Protein AF-0000000076656717 (afdb_homodimer)

Radius of gyration: 38.38 Å; Cα contacts (8 Å, |Δi|>4): 1161; chains: 2; bounding box: 115×144×91 Å

Solvent-accessible surface area (backbone atoms only — not comparable to full-atom values): 69890 Å² total; per-residue (Å²): 134,82,77,68,76,77,58,72,51,77,69,85,76,73,63,63,46,46,47,90,81,30,67,49,52,38,49,38,62,67,68,48,68,56,67,71,56,45,52,50,33,52,48,47,18,69,74,53,54,38,50,77,64,40,79,68,62,63,71,64,51,53,54,50,48,53,49,50,51,53,30,57,76,73,68,47,57,41,51,48,43,53,50,29,29,54,33,32,47,41,16,47,19,47,67,53,41,46,72,67,54,42,52,50,50,25,61,76,69,70,41,56,52,68,58,50,22,50,50,31,37,51,37,23,50,56,40,53,69,72,55,65,84,88,66,54,46,71,45,46,32,52,29,28,48,45,48,18,50,42,24,40,43,68,64,35,48,70,59,16,52,51,29,43,51,52,21,52,52,42,34,49,72,69,38,37,44,40,60,73,51,73,81,67,42,55,70,67,56,49,43,51,35,21,45,47,42,39,51,51,56,40,51,43,53,48,45,20,69,52,31,67,41,80,51,59,74,53,66,89,76,48,61,43,61,78,55,82,65,64,86,82,76,46,87,78,38,70,45,45,65,53,51,55,50,35,53,49,50,54,53,47,32,74,74,55,50,52,70,84,66,36,67,51,70,69,47,40,52,50,52,39,48,53,50,51,55,55,62,68,66,52,56,54,56,44,37,83,89,70,50,50,64,86,50,43,80,83,39,70,51,42,63,58,44,23,39,47,49,51,41,49,48,36,50,59,52,42,55,55,34,43,53,61,38,32,39,66,60,53,81,88,75,46,51,70,68,56,53,48,49,45,50,52,38,52,51,41,52,52,51,33,50,55,44,44,51,55,37,47,62,67,33,50,71,48,45,58,42,50,34,69,58,58,49,52,45,52,53,52,38,51,48,49,29,18,35,48,60,27,35,76,79,64,73,60,75,66,55,66,59,49,53,54,52,38,51,49,42,52,51,57,38,55,70,38,34,80,75,39,73,69,33,44,54,52,40,54,53,49,52,53,40,50,53,62,38,61,71,77,66,81,81,72,78,74,73,76,62,68,77,71,66,69,74,70,75,72,74,81,66,82,63,71,68,74,64,79,51,75,71,75,78,77,71,82,77,77,83,76,80,76,75,78,81,74,80,70,87,69,87,73,90,74,86,83,81,83,86,87,71,94,81,93,80,76,87,88,87,78,84,88,88,72,94,74,86,77,89,74,82,86,88,82,90,80,87,83,81,80,77,86,83,77,88,77,81,85,82,80,79,76,77,73,78,71,70,77,68,75,72,81,58,71,78,65,69,80,70,86,65,79,78,72,80,69,55,48,42,54,77,74,39,46,62,46,53,67,34,46,53,54,76,51,33,65,63,78,37,58,43,67,79,71,133,82,76,65,77,77,59,71,44,76,70,85,77,73,63,63,46,45,47,90,81,30,66,47,53,36,48,37,62,67,68,49,70,56,68,71,56,44,51,50,32,53,48,48,18,69,73,54,54,38,50,77,64,41,78,67,62,64,71,64,50,54,53,49,49,53,50,50,52,52,31,56,76,72,66,46,57,40,50,48,46,54,50,28,28,54,33,31,46,41,16,46,20,48,67,52,42,45,73,66,54,42,52,51,50,24,62,75,68,71,42,57,52,69,58,48,24,49,50,31,38,51,36,23,50,57,39,53,68,72,57,64,87,83,66,56,45,72,46,46,31,52,28,27,46,45,48,17,49,43,24,38,45,68,60,34,48,69,63,17,51,53,30,44,50,52,22,53,51,42,33,48,72,68,38,39,45,39,60,72,51,74,80,68,41,54,71,66,57,49,42,51,35,21,45,46,42,38,52,52,56,39,50,42,53,49,44,20,69,51,32,66,42,78,52,59,72,53,66,90,75,48,61,43,62,80,55,83,66,64,85,81,76,44,86,78,38,72,43,45,64,52,52,53,48,33,53,49,48,54,54,48,32,74,75,53,52,52,70,84,65,36,68,51,70,68,48,40,52,50,53,37,49,54,49,52,57,54,62,69,65,51,57,55,55,44,36,81,89,70,48,49,65,86,51,41,80,83,38,69,49,44,62,60,44,24,40,46,49,51,40,49,50,36,51,58,51,41,56,56,36,44,54,61,40,31,40,68,61,52,80,88,74,46,52,71,65,56,53,49,49,45,50,51,40,52,52,42,53,52,51,34,52,54,44,44,51,56,37,48,62,67,33,50,72,48,44,57,42,48,32,67,57,56,47,50,45,52,52,53,37,52,48,48,30,20,36,48,60,27,35,75,80,63,73,60,76,66,53,66,58,48,52,52,50,39,51,48,42,51,51,58,38,56,70,39,35,81,74,39,74,68,33,44,52,53,40,55,51,47,52,51,41,51,54,62,37,59,74,74,66,80,82,71,79,76,73,76,64,69,77,72,69,70,76,69,75,72,75,79,70,82,69,75,70,82,71,71,84,69,82,74,87,82,90,79,80,78,85,78,81,83,79,86,78,88,75,87,77,85,84,84,78,79,86,79,76,85,82,80,85,82,75,90,76,82,80,88,80,79,88,80,85,74,84,63,80,75,84,74,82,84,78,84,85,78,86,81,81,78,78,85,81,79,80,78,80,90,79,80,78,75,77,74,76,72,70,77,69,74,73,82,59,72,76,65,68,80,71,87,67,78,79,70,81,70,55,49,41,56,76,73,38,48,60,46,54,65,34,45,54,54,76,51,33,64,62,76,37,55,43,67,78,70

InterPro domains:
  IPR007219 Xylanolytic transcriptional activator, regulatory domain [PF04082] (43-228)
  IPR007219 Xylanolytic transcriptional activator, regulatory domain [SM00906] (160-233)

Structure (mmCIF, N/CA/C/O backbone):
data_AF-0000000076656717-model_v1
#
loop_
_entity.id
_entity.type
_entity.pdbx_description
1 polymer 'Transcription factor domain-containing protein'
#
loop_
_atom_site.group_PDB
_atom_site.id
_atom_site.type_symbol
_atom_site.label_atom_id
_atom_site.label_alt_id
_atom_site.label_comp_id
_atom_site.label_asym_id
_atom_site.label_entity_id
_atom_site.label_seq_id
_atom_site.pdbx_PDB_ins_code
_atom_site.Cartn_x
_atom_site.Cartn_y
_atom_site.Cartn_z
_atom_site.occupancy
_atom_site.B_iso_or_equiv
_atom_site.auth_seq_id
_atom_site.auth_comp_id
_atom_site.auth_asym_id
_atom_site.auth_atom_id
_atom_site.pdbx_PDB_model_num
ATOM 1 N N . MET A 1 1 ? -46.688 0.285 13.523 1 21.67 1 MET A N 1
ATOM 2 C CA . MET A 1 1 ? -45.656 -0.562 12.953 1 21.67 1 MET A CA 1
ATOM 3 C C . MET A 1 1 ? -45.125 0.017 11.641 1 21.67 1 MET A C 1
ATOM 5 O O . MET A 1 1 ? -45.75 -0.197 10.586 1 21.67 1 MET A O 1
ATOM 9 N N . LEU A 1 2 ? -44.719 1.238 11.617 1 25.25 2 LEU A N 1
ATOM 10 C CA . LEU A 1 2 ? -44.438 2.086 10.461 1 25.25 2 LEU A CA 1
ATOM 11 C C . LEU A 1 2 ? -43.312 1.498 9.609 1 25.25 2 LEU A C 1
ATOM 13 O O . LEU A 1 2 ? -42.25 1.177 10.125 1 25.25 2 LEU A O 1
ATOM 17 N N . ASP A 1 3 ? -43.719 0.828 8.516 1 25.23 3 ASP A N 1
ATOM 18 C CA . ASP A 1 3 ? -42.938 0.214 7.43 1 25.23 3 ASP A CA 1
ATOM 19 C C . ASP A 1 3 ? -41.875 1.165 6.902 1 25.23 3 ASP A C 1
ATOM 21 O O . ASP A 1 3 ? -42.188 2.18 6.277 1 25.23 3 ASP A O 1
ATOM 25 N N . ARG A 1 4 ? -40.875 1.397 7.645 1 30.64 4 ARG A N 1
ATOM 26 C CA . ARG A 1 4 ? -39.812 2.215 7.102 1 30.64 4 ARG A CA 1
ATOM 27 C C . ARG A 1 4 ? -39.344 1.691 5.742 1 30.64 4 ARG A C 1
ATOM 29 O O . ARG A 1 4 ? -39.031 0.508 5.602 1 30.64 4 ARG A O 1
ATOM 36 N N . PRO A 1 5 ? -39.812 2.305 4.727 1 30.83 5 PRO A N 1
ATOM 37 C CA . PRO A 1 5 ? -39.375 1.812 3.416 1 30.83 5 PRO A CA 1
ATOM 38 C C . PRO A 1 5 ? -37.875 1.516 3.352 1 30.83 5 PRO A C 1
ATOM 40 O O . PRO A 1 5 ? -37.094 2.225 3.967 1 30.83 5 PRO A O 1
ATOM 43 N N . ASN A 1 6 ? -37.562 0.312 3.311 1 34.78 6 ASN A N 1
ATOM 44 C CA . ASN A 1 6 ? -36.25 -0.293 3.076 1 34.78 6 ASN A CA 1
ATOM 45 C C . ASN A 1 6 ? -35.469 0.455 1.999 1 34.78 6 ASN A C 1
ATOM 47 O O . ASN A 1 6 ? -35.688 0.236 0.806 1 34.78 6 ASN A O 1
ATOM 51 N N . LYS A 1 7 ? -35.312 1.664 2.158 1 34.72 7 LYS A N 1
ATOM 52 C CA . LYS A 1 7 ? -34.562 2.338 1.096 1 34.72 7 LYS A CA 1
ATOM 53 C C . LYS A 1 7 ? -33.281 1.6 0.774 1 34.72 7 LYS A C 1
ATOM 55 O O . LYS A 1 7 ? -32.375 1.534 1.606 1 34.72 7 LYS A O 1
ATOM 60 N N . GLU A 1 8 ? -33.219 0.697 -0.11 1 34.91 8 GLU A N 1
ATOM 61 C CA . GLU A 1 8 ? -32.125 -0.045 -0.75 1 34.91 8 GLU A CA 1
ATOM 62 C C . GLU A 1 8 ? -30.969 0.879 -1.131 1 34.91 8 GLU A C 1
ATOM 64 O O . GLU A 1 8 ? -31.188 1.893 -1.802 1 34.91 8 GLU A O 1
ATOM 69 N N . LYS A 1 9 ? -29.938 0.96 -0.38 1 42.78 9 LYS A N 1
ATOM 70 C CA . LYS A 1 9 ? -28.703 1.679 -0.698 1 42.78 9 LYS A CA 1
ATOM 71 C C . LYS A 1 9 ? -28.328 1.5 -2.166 1 42.78 9 LYS A C 1
ATOM 73 O O . LYS A 1 9 ? -28.312 0.378 -2.676 1 42.78 9 LYS A O 1
ATOM 78 N N . THR A 1 10 ? -28.406 2.533 -2.932 1 48.19 10 THR A N 1
ATOM 79 C CA . THR A 1 10 ? -27.984 2.475 -4.328 1 48.19 10 THR A CA 1
ATOM 80 C C . THR A 1 10 ? -26.547 1.987 -4.438 1 48.19 10 THR A C 1
ATOM 82 O O . THR A 1 10 ? -25.656 2.498 -3.752 1 48.19 10 THR A O 1
ATOM 85 N N . PRO A 1 11 ? -26.266 0.808 -4.883 1 51.59 11 PRO A N 1
ATOM 86 C CA . PRO A 1 11 ? -24.922 0.278 -5.086 1 51.59 11 PRO A CA 1
ATOM 87 C C . PRO A 1 11 ? -23.953 1.323 -5.633 1 51.59 11 PRO A C 1
ATOM 89 O O . PRO A 1 11 ? -24.375 2.24 -6.348 1 51.59 11 PRO A O 1
ATOM 92 N N . PRO A 1 12 ? -22.766 1.491 -5.004 1 59.56 12 PRO A N 1
ATOM 93 C CA . PRO A 1 12 ? -21.797 2.451 -5.539 1 59.56 12 PRO A CA 1
ATOM 94 C C . PRO A 1 12 ? -21.719 2.416 -7.066 1 59.56 12 PRO A C 1
ATOM 96 O O . PRO A 1 12 ? -21.719 1.337 -7.66 1 59.56 12 PRO A O 1
ATOM 99 N N . SER A 1 13 ? -22.031 3.494 -7.645 1 73.75 13 SER A N 1
ATOM 100 C CA . SER A 1 13 ? -22.094 3.539 -9.102 1 73.75 13 SER A CA 1
ATOM 101 C C . SER A 1 13 ? -20.719 3.854 -9.703 1 73.75 13 SER A C 1
ATOM 103 O O . SER A 1 13 ? -19.922 4.578 -9.102 1 73.75 13 SER A O 1
ATOM 105 N N . GLN A 1 14 ? -20.344 3.027 -10.688 1 82.31 14 GLN A N 1
ATOM 106 C CA . GLN A 1 14 ? -19.109 3.271 -11.43 1 82.31 14 GLN A CA 1
ATOM 107 C C . GLN A 1 14 ? -19.281 4.391 -12.445 1 82.31 14 GLN A C 1
ATOM 109 O O . GLN A 1 14 ? -20.375 4.566 -12.992 1 82.31 14 GLN A O 1
ATOM 114 N N . PRO A 1 15 ? -18.328 5.207 -12.625 1 86.06 15 PRO A N 1
ATOM 115 C CA . PRO A 1 15 ? -18.406 6.285 -13.617 1 86.06 15 PRO A CA 1
ATOM 116 C C . PRO A 1 15 ? -18.609 5.766 -15.039 1 86.06 15 PRO A C 1
ATOM 118 O O . PRO A 1 15 ? -18.062 4.727 -15.406 1 86.06 15 PRO A O 1
ATOM 121 N N . ARG A 1 16 ? -19.469 6.469 -15.805 1 91.31 16 ARG A N 1
ATOM 122 C CA . ARG A 1 16 ? -19.719 6.191 -17.219 1 91.31 16 ARG A CA 1
ATOM 123 C C . ARG A 1 16 ? -19.219 7.328 -18.094 1 91.31 16 ARG A C 1
ATOM 125 O O . ARG A 1 16 ? -19.297 8.5 -17.719 1 91.31 16 ARG A O 1
ATOM 132 N N . MET A 1 17 ? -18.641 6.938 -19.188 1 93.25 17 MET A N 1
ATOM 133 C CA . MET A 1 17 ? -18.156 7.965 -20.109 1 93.25 17 MET A CA 1
ATOM 134 C C . MET A 1 17 ? -18.469 7.598 -21.547 1 93.25 17 MET A C 1
ATOM 136 O O . MET A 1 17 ? -18.609 6.418 -21.875 1 93.25 17 MET A O 1
ATOM 140 N N . ASP A 1 18 ? -18.578 8.586 -22.328 1 93.69 18 ASP A N 1
ATOM 141 C CA . ASP A 1 18 ? -18.719 8.414 -23.766 1 93.69 18 ASP A CA 1
ATOM 142 C C . ASP A 1 18 ? -17.359 8.242 -24.438 1 93.69 18 ASP A C 1
ATOM 144 O O . ASP A 1 18 ? -16.438 9.039 -24.203 1 93.69 18 ASP A O 1
ATOM 148 N N . PRO A 1 19 ? -17.25 7.266 -25.234 1 91.81 19 PRO A N 1
ATOM 149 C CA . PRO A 1 19 ? -15.961 7.023 -25.906 1 91.81 19 PRO A CA 1
ATOM 150 C C . PRO A 1 19 ? -15.477 8.227 -26.719 1 91.81 19 PRO A C 1
ATOM 152 O O . PRO A 1 19 ? -14.266 8.43 -26.859 1 91.81 19 PRO A O 1
ATOM 155 N N . LYS A 1 20 ? -16.297 9.023 -27.188 1 90.75 20 LYS A N 1
ATOM 156 C CA . LYS A 1 20 ? -15.922 10.188 -27.984 1 90.75 20 LYS A CA 1
ATOM 157 C C . LYS A 1 20 ? -15.258 11.25 -27.125 1 90.75 20 LYS A C 1
ATOM 159 O O . LYS A 1 20 ? -14.422 12.023 -27.609 1 90.75 20 LYS A O 1
ATOM 164 N N . SER A 1 21 ? -15.617 11.219 -25.906 1 91.69 21 SER A N 1
ATOM 165 C CA . SER A 1 21 ? -15.109 12.2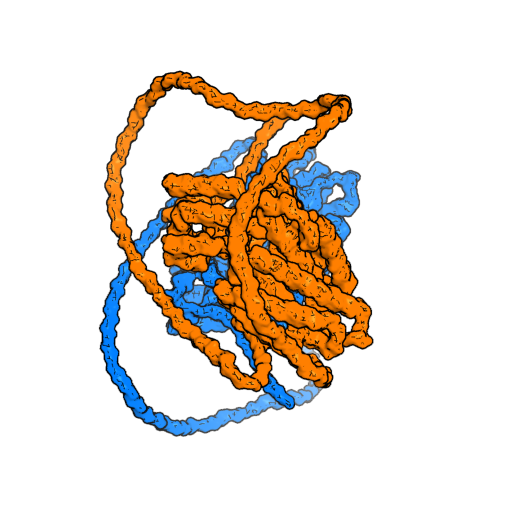42 -25 1 91.69 21 SER A CA 1
ATOM 166 C C . SER A 1 21 ? -13.914 11.727 -24.203 1 91.69 21 SER A C 1
ATOM 168 O O . SER A 1 21 ? -13.305 12.484 -23.438 1 91.69 21 SER A O 1
ATOM 170 N N . CYS A 1 22 ? -13.594 10.5 -24.312 1 92.62 22 CYS A N 1
ATOM 171 C CA . CYS A 1 22 ? -12.5 9.867 -23.578 1 92.62 22 CYS A CA 1
ATOM 172 C C . CYS A 1 22 ? -11.594 9.078 -24.516 1 92.62 22 CYS A C 1
ATOM 174 O O . CYS A 1 22 ? -11.852 7.91 -24.797 1 92.62 22 CYS A O 1
ATOM 176 N N . PRO A 1 23 ? -10.469 9.68 -24.859 1 92.06 23 PRO A N 1
ATOM 177 C CA . PRO A 1 23 ? -9.578 9.039 -25.828 1 92.06 23 PRO A CA 1
ATOM 178 C C . PRO A 1 23 ? -9.086 7.672 -25.359 1 92.06 23 PRO A C 1
ATOM 180 O O . PRO A 1 23 ? -8.891 6.77 -26.188 1 92.06 23 PRO A O 1
ATOM 183 N N . GLN A 1 24 ? -8.891 7.562 -24.094 1 92.81 24 GLN A N 1
ATOM 184 C CA . GLN A 1 24 ? -8.414 6.281 -23.578 1 92.81 24 GLN A CA 1
ATOM 185 C C . GLN A 1 24 ? -9.469 5.199 -23.734 1 92.81 24 GLN A C 1
ATOM 187 O O . GLN A 1 24 ? -9.148 4.051 -24.047 1 92.81 24 GLN A O 1
ATOM 192 N N . LEU A 1 25 ? -10.688 5.543 -23.5 1 95.81 25 LEU A N 1
ATOM 193 C CA . LEU A 1 25 ? -11.789 4.598 -23.688 1 95.81 25 LEU A CA 1
ATOM 194 C C . LEU A 1 25 ? -11.93 4.219 -25.156 1 95.81 25 LEU A C 1
ATOM 196 O O . LEU A 1 25 ? -12.125 3.043 -25.484 1 95.81 25 LEU A O 1
ATOM 200 N N . GLN A 1 26 ? -11.828 5.207 -26.031 1 95.69 26 GLN A N 1
ATOM 201 C CA . GLN A 1 26 ? -11.891 4.93 -27.469 1 95.69 26 GLN A CA 1
ATOM 202 C C . GLN A 1 26 ? -10.766 4 -27.906 1 95.69 26 GLN A C 1
ATOM 204 O O . GLN A 1 26 ? -10.969 3.105 -28.719 1 95.69 26 GLN A O 1
ATOM 209 N N . HIS A 1 27 ? -9.602 4.227 -27.328 1 95.75 27 HIS A N 1
ATOM 210 C CA . HIS A 1 27 ? -8.461 3.381 -27.656 1 95.75 27 HIS A CA 1
ATOM 211 C C . HIS A 1 27 ? -8.719 1.928 -27.281 1 95.75 27 HIS A C 1
ATOM 213 O O . HIS A 1 27 ? -8.391 1.012 -28.031 1 95.75 27 HIS A O 1
ATOM 219 N N . VAL A 1 28 ? -9.289 1.709 -26.109 1 96.81 28 VAL A N 1
ATOM 220 C CA . VAL A 1 28 ? -9.617 0.359 -25.672 1 96.81 28 VAL A CA 1
ATOM 221 C C . VAL A 1 28 ? -10.594 -0.287 -26.641 1 96.81 28 VAL A C 1
ATOM 223 O O . VAL A 1 28 ? -10.438 -1.457 -27 1 96.81 28 VAL A O 1
ATOM 226 N N . LEU A 1 29 ? -11.586 0.479 -27.094 1 96.06 29 LEU A N 1
ATOM 227 C CA . LEU A 1 29 ? -12.602 -0.045 -28 1 96.06 29 LEU A CA 1
ATOM 228 C C . LEU A 1 29 ? -11.992 -0.377 -29.359 1 96.06 29 LEU A C 1
ATOM 230 O O . LEU A 1 29 ? -12.445 -1.307 -30.031 1 96.06 29 LEU A O 1
ATOM 234 N N . ASP A 1 30 ? -10.953 0.363 -29.688 1 94.38 30 ASP A N 1
ATOM 235 C CA . ASP A 1 30 ? -10.281 0.12 -30.953 1 94.38 30 ASP A CA 1
ATOM 236 C C . ASP A 1 30 ? -9.406 -1.13 -30.891 1 94.38 30 ASP A C 1
ATOM 238 O O . ASP A 1 30 ? -9.195 -1.807 -31.891 1 94.38 30 ASP A O 1
ATOM 242 N N . VAL A 1 31 ? -8.867 -1.39 -29.734 1 94.06 31 VAL A N 1
ATOM 243 C CA . VAL A 1 31 ? -7.926 -2.49 -29.531 1 94.06 31 VAL A CA 1
ATOM 244 C C . VAL A 1 31 ? -8.695 -3.801 -29.375 1 94.06 31 VAL A C 1
ATOM 246 O O . VAL A 1 31 ? -8.211 -4.859 -29.797 1 94.06 31 VAL A O 1
ATOM 249 N N . LEU A 1 32 ? -9.875 -3.744 -28.781 1 93.56 32 LEU A N 1
ATOM 250 C CA . LEU A 1 32 ? -10.664 -4.945 -28.547 1 93.56 32 LEU A CA 1
ATOM 251 C C . LEU A 1 32 ? -11.109 -5.566 -29.875 1 93.56 32 LEU A C 1
ATOM 253 O O . LEU A 1 32 ? -11.422 -4.848 -30.828 1 93.56 32 LEU A O 1
ATOM 257 N N . PRO A 1 33 ? -11.047 -6.812 -29.938 1 89.56 33 PRO A N 1
ATOM 258 C CA . PRO A 1 33 ? -11.422 -7.48 -31.188 1 89.56 33 PRO A CA 1
ATOM 259 C C . PRO A 1 33 ? -12.922 -7.441 -31.438 1 89.56 33 PRO A C 1
ATOM 261 O O . PRO A 1 33 ? -13.672 -6.801 -30.688 1 89.56 33 PRO A O 1
ATOM 264 N N . THR A 1 34 ? -13.297 -8.141 -32.562 1 90.88 34 THR A N 1
ATOM 265 C CA . THR A 1 34 ? -14.703 -8.25 -32.906 1 90.88 34 THR A CA 1
ATOM 266 C C . THR A 1 34 ? -15.469 -9.031 -31.844 1 90.88 34 THR A C 1
ATOM 268 O O . THR A 1 34 ? -14.867 -9.75 -31.031 1 90.88 34 THR A O 1
ATOM 271 N N . ARG A 1 35 ? -16.766 -8.883 -31.812 1 93.19 35 ARG A N 1
ATOM 272 C CA . ARG A 1 35 ? -17.578 -9.523 -30.797 1 93.19 35 ARG A CA 1
ATOM 273 C C . ARG A 1 35 ? -17.391 -11.031 -30.797 1 93.19 35 ARG A C 1
ATOM 275 O O . ARG A 1 35 ? -17.312 -11.656 -29.734 1 93.19 35 ARG A O 1
ATOM 282 N N . SER A 1 36 ? -17.344 -11.648 -31.969 1 91.25 36 SER A N 1
ATOM 283 C CA . SER A 1 36 ? -17.203 -13.094 -32.062 1 91.25 36 SER A CA 1
ATOM 284 C C . SER A 1 36 ? -15.922 -13.562 -31.391 1 91.25 36 SER A C 1
ATOM 286 O O . SER A 1 36 ? -15.93 -14.555 -30.656 1 91.25 36 SER A O 1
ATOM 288 N N . PHE A 1 37 ? -14.898 -12.859 -31.656 1 91.25 3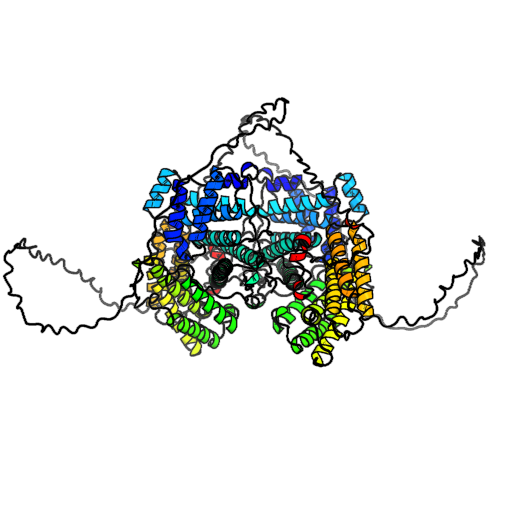7 PHE A N 1
ATOM 289 C CA . PHE A 1 37 ? -13.625 -13.227 -31.047 1 91.25 37 PHE A CA 1
ATOM 290 C C . PHE A 1 37 ? -13.633 -12.93 -29.547 1 91.25 37 PHE A C 1
ATOM 292 O O . PHE A 1 37 ? -13.047 -13.672 -28.766 1 91.25 37 PHE A O 1
ATOM 299 N N . MET A 1 38 ? -14.18 -11.844 -29.188 1 94.56 38 MET A N 1
ATOM 300 C CA . MET A 1 38 ? -14.281 -11.508 -27.766 1 94.56 38 MET A CA 1
ATOM 301 C C . MET A 1 38 ? -15.078 -12.57 -27.016 1 94.56 38 MET A C 1
ATOM 303 O O . MET A 1 38 ? -14.734 -12.922 -25.891 1 94.56 38 MET A O 1
ATOM 307 N N . ASP A 1 39 ? -16.156 -13.047 -27.641 1 95.56 39 ASP A N 1
ATOM 308 C CA . ASP A 1 39 ? -16.938 -14.125 -27.047 1 95.56 39 ASP A CA 1
ATOM 309 C C . ASP A 1 39 ? -16.062 -15.367 -26.828 1 95.56 39 ASP A C 1
ATOM 311 O O . ASP A 1 39 ? -16.203 -16.031 -25.797 1 95.56 39 ASP A O 1
ATOM 315 N N . THR A 1 40 ? -15.203 -15.609 -27.781 1 94.38 40 THR A N 1
ATOM 316 C CA . THR A 1 40 ? -14.312 -16.75 -27.672 1 94.38 40 THR A CA 1
ATOM 317 C C . THR A 1 40 ? -13.344 -16.578 -26.5 1 94.38 40 THR A C 1
ATOM 319 O O . THR A 1 40 ? -13.102 -17.516 -25.734 1 94.38 40 THR A O 1
ATOM 322 N N . LEU A 1 41 ? -12.766 -15.43 -26.406 1 95.12 41 LEU A N 1
ATOM 323 C CA . LEU A 1 41 ? -11.828 -15.148 -25.328 1 95.12 41 LEU A CA 1
ATOM 324 C C . LEU A 1 41 ? -12.523 -15.227 -23.969 1 95.12 41 LEU A C 1
ATOM 326 O O . LEU A 1 41 ? -11.984 -15.805 -23.016 1 95.12 41 LEU A O 1
ATOM 330 N N . VAL A 1 42 ? -13.711 -14.625 -23.875 1 97.19 42 VAL A N 1
ATOM 331 C CA . VAL A 1 42 ? -14.461 -14.617 -22.625 1 97.19 42 VAL A CA 1
ATOM 332 C C . VAL A 1 42 ? -14.852 -16.047 -22.25 1 97.19 42 VAL A C 1
ATOM 334 O O . VAL A 1 42 ? -14.758 -16.438 -21.078 1 97.19 42 VAL A O 1
ATOM 337 N N . GLN A 1 43 ? -15.234 -16.844 -23.203 1 96 43 GLN A N 1
ATOM 338 C CA . GLN A 1 43 ? -15.578 -18.234 -22.953 1 96 43 GLN A CA 1
ATOM 339 C C . GLN A 1 43 ? -14.359 -19.031 -22.484 1 96 43 GLN A C 1
ATOM 341 O O . GLN A 1 43 ? -14.453 -19.797 -21.531 1 96 43 GLN A O 1
ATOM 346 N N . ASN A 1 44 ? -13.273 -18.844 -23.156 1 95.38 44 ASN A N 1
ATOM 347 C CA . ASN A 1 44 ? -12.047 -19.516 -22.734 1 95.38 44 ASN A CA 1
ATOM 348 C C . ASN A 1 44 ? -11.664 -19.125 -21.312 1 95.38 44 ASN A C 1
ATOM 350 O O . ASN A 1 44 ? -11.18 -19.953 -20.531 1 95.38 44 ASN A O 1
ATOM 354 N N . PHE A 1 45 ? -11.82 -17.922 -20.984 1 97 45 PHE A N 1
ATOM 355 C CA . PHE A 1 45 ? -11.5 -17.438 -19.641 1 97 45 PHE A CA 1
ATOM 356 C C . PHE A 1 45 ? -12.305 -18.188 -18.594 1 97 45 PHE A C 1
ATOM 358 O O . PHE A 1 45 ? -11.742 -18.656 -17.594 1 97 45 PHE A O 1
ATOM 365 N N . PHE A 1 46 ? -13.594 -18.297 -18.781 1 96.75 46 PHE A N 1
ATOM 366 C CA . PHE A 1 46 ? -14.453 -18.859 -17.766 1 96.75 46 PHE A CA 1
ATOM 367 C C . PHE A 1 46 ? -14.391 -20.391 -17.781 1 96.75 46 PHE A C 1
ATOM 369 O O . PHE A 1 46 ? -14.648 -21.047 -16.766 1 96.75 46 PHE A O 1
ATOM 376 N N . ASP A 1 47 ? -13.891 -20.938 -18.891 1 93.56 47 ASP A N 1
ATOM 377 C CA . ASP A 1 47 ? -13.797 -22.391 -18.984 1 93.56 47 ASP A CA 1
ATOM 378 C C . ASP A 1 47 ? -12.469 -22.891 -18.406 1 93.56 47 ASP A C 1
ATOM 380 O O . ASP A 1 47 ? -12.375 -24.047 -17.969 1 93.56 47 ASP A O 1
ATOM 384 N N . ASN A 1 48 ? -11.508 -21.984 -18.406 1 92.62 48 ASN A N 1
ATOM 385 C CA . ASN A 1 48 ? -10.18 -22.484 -18.062 1 92.62 48 ASN A CA 1
ATOM 386 C C . ASN A 1 48 ? -9.469 -21.562 -17.078 1 92.62 48 ASN A C 1
ATOM 388 O O . ASN A 1 48 ? -9.078 -21.969 -15.992 1 92.62 48 ASN A O 1
ATOM 392 N N . VAL A 1 49 ? -9.422 -20.281 -17.359 1 95.12 49 VAL A N 1
ATOM 393 C CA . VAL A 1 49 ? -8.523 -19.359 -16.688 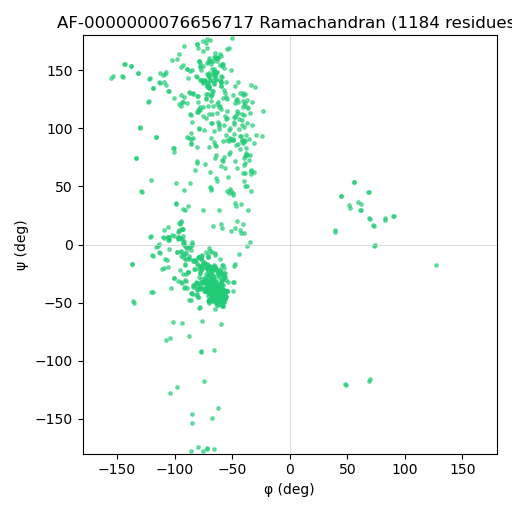1 95.12 49 VAL A CA 1
ATOM 394 C C . VAL A 1 49 ? -9.102 -18.953 -15.336 1 95.12 49 VAL A C 1
ATOM 396 O O . VAL A 1 49 ? -8.375 -18.906 -14.336 1 95.12 49 VAL A O 1
ATOM 399 N N . ASN A 1 50 ? -10.391 -18.688 -15.289 1 96.62 50 ASN A N 1
ATOM 400 C CA . ASN A 1 50 ? -11.023 -18.203 -14.07 1 96.62 50 ASN A CA 1
ATOM 401 C C . ASN A 1 50 ? -10.875 -19.203 -12.922 1 96.62 50 ASN A C 1
ATOM 403 O O . ASN A 1 50 ? -10.891 -18.812 -11.75 1 96.62 50 ASN A O 1
ATOM 407 N N . PHE A 1 51 ? -10.648 -20.516 -13.242 1 95.12 51 PHE A N 1
ATOM 408 C CA . PHE A 1 51 ? -10.586 -21.562 -12.234 1 95.12 51 PHE A CA 1
ATOM 409 C C . PHE A 1 51 ? -9.266 -21.5 -11.469 1 95.12 51 PHE A C 1
ATOM 411 O O . PHE A 1 51 ? -9.125 -22.125 -10.414 1 95.12 51 PHE A O 1
ATOM 418 N N . HIS A 1 52 ? -8.344 -20.766 -12.039 1 93.94 52 HIS A N 1
ATOM 419 C CA . HIS A 1 52 ? -7.082 -20.656 -11.312 1 93.94 52 HIS A CA 1
ATOM 420 C C . HIS A 1 52 ? -7.285 -20.031 -9.938 1 93.94 52 HIS A C 1
ATOM 422 O O . HIS A 1 52 ? -6.758 -20.516 -8.938 1 93.94 52 HIS A O 1
ATOM 428 N N . TYR A 1 53 ? -8.133 -18.938 -9.906 1 95.38 53 TYR A N 1
ATOM 429 C CA . TYR A 1 53 ? -8.32 -18.234 -8.633 1 95.38 53 TYR A CA 1
ATOM 430 C C . TYR A 1 53 ? -9.789 -17.891 -8.414 1 95.38 53 TYR A C 1
ATOM 432 O O . TYR A 1 53 ? -10.188 -17.547 -7.297 1 95.38 53 TYR A O 1
ATOM 440 N N . TYR A 1 54 ? -10.547 -17.938 -9.422 1 96.69 54 TYR A N 1
ATOM 441 C CA . TYR A 1 54 ? -11.992 -17.766 -9.414 1 96.69 54 TYR A CA 1
ATOM 442 C C . TYR A 1 54 ? -12.383 -16.438 -8.781 1 96.69 54 TYR A C 1
ATOM 444 O O . TYR A 1 54 ? -13.195 -16.391 -7.863 1 96.69 54 TYR A O 1
ATOM 452 N N . ILE A 1 55 ? -11.812 -15.352 -9.281 1 97 55 ILE A N 1
ATOM 453 C CA . ILE A 1 55 ? -12.023 -14 -8.773 1 97 55 ILE A CA 1
ATOM 454 C C . ILE A 1 55 ? -13.383 -13.484 -9.234 1 97 55 ILE A C 1
ATOM 456 O O . ILE A 1 55 ? -14.047 -12.742 -8.508 1 97 55 ILE A O 1
ATOM 460 N N . ILE A 1 56 ? -13.773 -13.922 -10.398 1 97.06 56 ILE A N 1
ATOM 461 C CA . ILE A 1 56 ? -15 -13.414 -11 1 97.06 56 ILE A CA 1
ATOM 462 C C . ILE A 1 56 ? -16.109 -14.469 -10.898 1 97.06 56 ILE A C 1
ATOM 464 O O . ILE A 1 56 ? -15.867 -15.648 -11.156 1 97.06 56 ILE A O 1
ATOM 468 N N . TYR A 1 57 ? -17.266 -14.016 -10.445 1 96.19 57 TYR A N 1
ATOM 469 C CA . TYR A 1 57 ? -18.453 -14.844 -10.539 1 96.19 57 TYR A CA 1
ATOM 470 C C . TYR A 1 57 ? -19.047 -14.789 -11.938 1 96.19 57 TYR A C 1
ATOM 472 O O . TYR A 1 57 ? -19.516 -13.734 -12.383 1 96.19 57 TYR A O 1
ATOM 480 N N . PRO A 1 58 ? -19.047 -15.891 -12.672 1 96.19 58 PRO A N 1
ATOM 481 C CA . PRO A 1 58 ? -19.344 -15.883 -14.109 1 96.19 58 PRO A CA 1
ATOM 482 C C . PRO A 1 58 ? -20.734 -15.344 -14.422 1 96.19 58 PRO A C 1
ATOM 484 O O . PRO A 1 58 ? -20.906 -14.547 -15.352 1 96.19 58 PRO A O 1
ATOM 487 N N . SER A 1 59 ? -21.766 -15.672 -13.633 1 94.69 59 SER A N 1
ATOM 488 C CA . SER A 1 59 ? -23.141 -15.328 -13.961 1 94.69 59 SER A CA 1
ATOM 489 C C . SER A 1 59 ? -23.328 -13.812 -14.016 1 94.69 59 SER A C 1
ATOM 491 O O . SER A 1 59 ? -23.906 -13.289 -14.969 1 94.69 59 SER A O 1
ATOM 493 N N . THR A 1 60 ? -22.844 -13.141 -13.031 1 94.12 60 THR A N 1
ATOM 494 C CA . THR A 1 60 ? -23.016 -11.695 -12.977 1 94.12 60 THR A CA 1
ATOM 495 C C . THR A 1 60 ? -22.172 -11.008 -14.055 1 94.12 60 THR A C 1
ATOM 497 O O . THR A 1 60 ? -22.594 -10.008 -14.641 1 94.12 60 THR A O 1
ATOM 500 N N . PHE A 1 61 ? -21.016 -11.492 -14.32 1 96.88 61 PHE A N 1
ATOM 501 C CA . PHE A 1 61 ? -20.156 -10.906 -15.344 1 96.88 61 PHE A CA 1
ATOM 502 C C . PHE A 1 61 ? -20.781 -11.031 -16.719 1 96.88 61 PHE A C 1
ATOM 504 O O . PHE A 1 61 ? -20.734 -10.086 -17.516 1 96.88 61 PHE A O 1
ATOM 511 N N . LEU A 1 62 ? -21.312 -12.203 -17.031 1 96.81 62 LEU A N 1
ATOM 512 C CA . LEU A 1 62 ? -21.891 -12.445 -18.344 1 96.81 62 LEU A CA 1
ATOM 513 C C . LEU A 1 62 ? -23.125 -11.586 -18.562 1 96.81 62 LEU A C 1
ATOM 515 O O . LEU A 1 62 ? -23.391 -11.141 -19.688 1 96.81 62 LEU A O 1
ATOM 519 N N . ASP A 1 63 ? -23.891 -11.336 -17.469 1 96.12 63 ASP A N 1
ATOM 520 C CA . ASP A 1 63 ? -25 -10.398 -17.562 1 96.12 63 ASP A CA 1
ATOM 521 C C . ASP A 1 63 ? -24.516 -8.992 -17.906 1 96.12 63 ASP A C 1
ATOM 523 O O . ASP A 1 63 ? -25.062 -8.344 -18.797 1 96.12 63 ASP A O 1
ATOM 527 N N . ASP A 1 64 ? -23.5 -8.602 -17.203 1 95.94 64 ASP A N 1
ATOM 528 C CA . ASP A 1 64 ? -22.922 -7.281 -17.453 1 95.94 64 ASP A CA 1
ATOM 529 C C . ASP A 1 64 ? -22.312 -7.199 -18.844 1 95.94 64 ASP A C 1
ATOM 531 O O . ASP A 1 64 ? -22.328 -6.141 -19.484 1 95.94 64 ASP A O 1
ATOM 535 N N . TYR A 1 65 ? -21.781 -8.344 -19.312 1 97.62 65 TYR A N 1
ATOM 536 C CA . TYR A 1 65 ? -21.188 -8.414 -20.641 1 97.62 65 TYR A CA 1
ATOM 537 C C . TYR A 1 65 ? -22.219 -8.141 -21.719 1 97.62 65 TYR A C 1
ATOM 539 O O . TYR A 1 65 ? -21.969 -7.383 -22.656 1 97.62 65 TYR A O 1
ATOM 547 N N . ARG A 1 66 ? -23.344 -8.727 -21.562 1 96.62 66 ARG A N 1
ATOM 548 C CA . ARG A 1 66 ? -24.438 -8.492 -22.5 1 96.62 66 ARG A CA 1
ATOM 549 C C . ARG A 1 66 ? -24.891 -7.039 -22.469 1 96.62 66 ARG A C 1
ATOM 551 O O . ARG A 1 66 ? -25.109 -6.43 -23.516 1 96.62 66 ARG A O 1
ATOM 558 N N . ASP A 1 67 ? -24.969 -6.531 -21.266 1 96.06 67 ASP A N 1
ATOM 559 C CA . ASP A 1 67 ? -25.375 -5.141 -21.125 1 96.06 67 ASP A CA 1
ATOM 560 C C . ASP A 1 67 ? -24.359 -4.199 -21.75 1 96.06 67 ASP A C 1
ATOM 562 O O . ASP A 1 67 ? -24.719 -3.188 -22.359 1 96.06 67 ASP A O 1
ATOM 566 N N . TRP A 1 68 ? -23.125 -4.492 -21.516 1 96.81 68 TRP A N 1
ATOM 567 C CA . TRP A 1 68 ? -22.047 -3.668 -22.047 1 96.81 68 TRP A CA 1
ATOM 568 C C . TRP A 1 68 ? -22.094 -3.627 -23.578 1 96.81 68 TRP A C 1
ATOM 570 O O . TRP A 1 68 ? -21.938 -2.562 -24.188 1 96.81 68 TRP A O 1
ATOM 580 N N . TRP A 1 69 ? -22.328 -4.75 -24.266 1 96.31 69 TRP A N 1
ATOM 581 C CA . TRP A 1 69 ? -22.422 -4.812 -25.719 1 96.31 69 TRP A CA 1
ATOM 582 C C . TRP A 1 69 ? -23.656 -4.059 -26.203 1 96.31 69 TRP A C 1
ATOM 584 O O . TRP A 1 69 ? -23.625 -3.404 -27.25 1 96.31 69 TRP A O 1
ATOM 594 N N . ALA A 1 70 ? -24.781 -4.215 -25.406 1 96.44 70 ALA A N 1
ATOM 595 C CA . ALA A 1 70 ? -25.984 -3.471 -25.766 1 96.44 70 ALA A CA 1
ATOM 596 C C . ALA A 1 70 ? -25.734 -1.967 -25.734 1 96.44 70 ALA A C 1
ATOM 598 O O . ALA A 1 70 ? -26.141 -1.245 -26.656 1 96.44 70 ALA A O 1
ATOM 599 N N . ASP A 1 71 ? -25.062 -1.509 -24.719 1 95.81 71 ASP A N 1
ATOM 600 C CA . ASP A 1 71 ? -24.719 -0.092 -24.609 1 95.81 71 ASP A CA 1
ATOM 601 C C . ASP A 1 71 ? -23.797 0.346 -25.734 1 95.81 71 ASP A C 1
ATOM 603 O O . ASP A 1 71 ? -23.969 1.434 -26.297 1 95.81 71 ASP A O 1
ATOM 607 N N . ARG A 1 72 ? -22.859 -0.486 -26.031 1 94.88 72 ARG A N 1
ATOM 608 C CA . ARG A 1 72 ? -21.906 -0.161 -27.078 1 94.88 72 ARG A CA 1
ATOM 609 C C . ARG A 1 72 ? -22.609 -0.023 -28.438 1 94.88 72 ARG A C 1
ATOM 611 O O . ARG A 1 72 ? -22.328 0.917 -29.188 1 94.88 72 ARG A O 1
ATOM 618 N N . ILE A 1 73 ? -23.484 -0.935 -28.766 1 94.06 73 ILE A N 1
ATOM 619 C CA . ILE A 1 73 ? -24.203 -0.945 -30.031 1 94.06 73 ILE A CA 1
ATOM 620 C C . ILE A 1 73 ? -25.109 0.273 -30.125 1 94.06 73 ILE A C 1
ATOM 622 O O . ILE A 1 73 ? -25.234 0.892 -31.188 1 94.06 73 ILE A O 1
ATOM 626 N N . LEU A 1 74 ? -25.734 0.694 -29 1 94.94 74 LEU A N 1
ATOM 627 C CA . LEU A 1 74 ? -26.672 1.81 -28.969 1 94.94 74 LEU A CA 1
ATOM 628 C C . LEU A 1 74 ? -25.938 3.141 -28.891 1 94.94 74 LEU A C 1
ATOM 630 O O . LEU A 1 74 ? -26.531 4.203 -29.062 1 94.94 74 LEU A O 1
ATOM 634 N N . GLY A 1 75 ? -24.656 3.111 -28.594 1 91.94 75 GLY A N 1
ATOM 635 C CA . GLY A 1 75 ? -23.875 4.328 -28.5 1 91.94 75 GLY A CA 1
ATOM 636 C C . GLY A 1 75 ? -24.016 5.023 -27.156 1 91.94 75 GLY A C 1
ATOM 637 O O . GLY A 1 75 ? -23.828 6.238 -27.047 1 91.94 75 GLY A O 1
ATOM 638 N N . ASN A 1 76 ? -24.422 4.281 -26.156 1 94.31 76 ASN A N 1
ATOM 639 C CA . ASN A 1 76 ? -24.531 4.816 -24.797 1 94.31 76 ASN A CA 1
ATOM 640 C C . ASN A 1 76 ? -23.172 4.895 -24.109 1 94.31 76 ASN A C 1
ATOM 642 O O . ASN A 1 76 ? -22.234 4.223 -24.516 1 94.31 76 ASN A O 1
ATOM 646 N N . PRO A 1 77 ? -23.078 5.766 -23.078 1 95.62 77 PRO A N 1
ATOM 647 C CA . PRO A 1 77 ? -21.844 5.781 -22.281 1 95.62 77 PRO A CA 1
ATOM 648 C C . PRO A 1 77 ? -21.531 4.434 -21.641 1 95.62 77 PRO A C 1
ATOM 650 O O . PRO A 1 77 ? -22.453 3.715 -21.234 1 95.62 77 PRO A O 1
ATOM 653 N N . LEU A 1 78 ? -20.297 4.164 -21.578 1 96.31 78 LEU A N 1
ATOM 654 C CA . LEU A 1 78 ? -19.875 2.867 -21.062 1 96.31 78 LEU A CA 1
ATOM 655 C C . LEU A 1 78 ? -19.25 3.01 -19.672 1 96.31 78 LEU A C 1
ATOM 657 O O . LEU A 1 78 ? -18.656 4.043 -19.359 1 96.31 78 LEU A O 1
ATOM 661 N N . LYS A 1 79 ? -19.453 1.96 -18.891 1 94.62 79 LYS A N 1
ATOM 662 C CA . LYS A 1 79 ? -18.828 1.903 -17.562 1 94.62 79 LYS A CA 1
ATOM 663 C C . LYS A 1 79 ? -17.312 1.77 -17.688 1 94.62 79 LYS A C 1
ATOM 665 O O . LYS A 1 79 ? -16.812 0.86 -18.344 1 94.62 79 LYS A O 1
ATOM 670 N N . LEU A 1 80 ? -16.516 2.514 -17.016 1 94.31 80 LEU A N 1
ATOM 671 C CA . LEU A 1 80 ? -15.07 2.566 -17.188 1 94.31 80 LEU A CA 1
ATOM 672 C C . LEU A 1 80 ? -14.398 1.377 -16.516 1 94.31 80 LEU A C 1
ATOM 674 O O . LEU A 1 80 ? -13.664 0.623 -17.156 1 94.31 80 LEU A O 1
ATOM 678 N N . GLN A 1 81 ? -14.688 1.176 -15.242 1 95.12 81 GLN A N 1
ATOM 679 C CA . GLN A 1 81 ? -14.023 0.106 -14.508 1 95.12 81 GLN A CA 1
ATOM 680 C C . GLN A 1 81 ? -14.383 -1.263 -15.07 1 95.12 81 GLN A C 1
ATOM 682 O O . GLN A 1 81 ? -13.539 -2.154 -15.148 1 95.12 81 GLN A O 1
ATOM 687 N N . TRP A 1 82 ? -15.609 -1.382 -15.461 1 96.69 82 TRP A N 1
ATOM 688 C CA . TRP A 1 82 ? -16.031 -2.662 -16.016 1 96.69 82 TRP A CA 1
ATOM 689 C C . TRP A 1 82 ? -15.352 -2.912 -17.359 1 96.69 82 TRP A C 1
ATOM 691 O O . TRP A 1 82 ? -14.992 -4.047 -17.688 1 96.69 82 TRP A O 1
ATOM 701 N N . THR A 1 83 ? -15.25 -1.864 -18.141 1 97.62 83 THR A N 1
ATOM 702 C CA . THR A 1 83 ? -14.57 -1.997 -19.422 1 97.62 83 THR A CA 1
ATOM 703 C C . THR A 1 83 ? -13.109 -2.387 -19.219 1 97.62 83 THR A C 1
ATOM 705 O O . THR A 1 83 ? -12.562 -3.191 -19.969 1 97.62 83 THR A O 1
ATOM 708 N N . CYS A 1 84 ? -12.453 -1.787 -18.203 1 97.5 84 CYS A N 1
ATOM 709 C CA . CYS A 1 84 ? -11.102 -2.191 -17.844 1 97.5 84 CYS A CA 1
ATOM 710 C C . CYS A 1 84 ? -11.047 -3.672 -17.484 1 97.5 84 CYS A C 1
ATOM 712 O O . CYS A 1 84 ? -10.141 -4.391 -17.922 1 97.5 84 CYS A O 1
ATOM 714 N N . LEU A 1 85 ? -12 -4.105 -16.719 1 98.06 85 LEU A N 1
ATOM 715 C CA . LEU A 1 85 ? -12.07 -5.496 -16.281 1 98.06 85 LEU A CA 1
ATOM 716 C C . LEU A 1 85 ? -12.242 -6.434 -17.469 1 98.06 85 LEU A C 1
ATOM 718 O O . LEU A 1 85 ? -11.555 -7.453 -17.562 1 98.06 85 LEU A O 1
ATOM 722 N N . LEU A 1 86 ? -13.188 -6.051 -18.344 1 98.38 86 LEU A N 1
ATOM 723 C CA . LEU A 1 86 ? -13.406 -6.848 -19.547 1 98.38 86 LEU A CA 1
ATOM 724 C C . LEU A 1 86 ? -12.117 -6.973 -20.359 1 98.38 86 LEU A C 1
ATOM 726 O O . LEU A 1 86 ? -11.758 -8.07 -20.797 1 98.38 86 LEU A O 1
ATOM 730 N N . THR A 1 87 ? -11.422 -5.895 -20.516 1 98.44 87 THR A N 1
ATOM 731 C CA . THR A 1 87 ? -10.234 -5.844 -21.344 1 98.44 87 THR A CA 1
ATOM 732 C C . THR A 1 87 ? -9.109 -6.676 -20.734 1 98.44 87 THR A C 1
ATOM 734 O O . THR A 1 87 ? -8.398 -7.391 -21.453 1 98.44 87 THR A O 1
ATOM 737 N N . VAL A 1 88 ? -8.938 -6.609 -19.438 1 98.56 88 VAL A N 1
ATOM 738 C CA . VAL A 1 88 ? -7.859 -7.363 -18.797 1 98.56 88 VAL A CA 1
ATOM 739 C C . VAL A 1 88 ? -8.211 -8.852 -18.781 1 98.56 88 VAL A C 1
ATOM 741 O O . VAL A 1 88 ? -7.32 -9.703 -18.844 1 98.56 88 VAL A O 1
ATOM 744 N N . ILE A 1 89 ? -9.5 -9.156 -18.672 1 98.19 89 ILE A N 1
ATOM 745 C CA . ILE A 1 89 ? -9.93 -10.547 -18.734 1 98.19 89 ILE A CA 1
ATOM 746 C C . ILE A 1 89 ? -9.578 -11.133 -20.109 1 98.19 89 ILE A C 1
ATOM 748 O O . ILE A 1 89 ? -9.125 -12.273 -20.203 1 98.19 89 ILE A O 1
ATOM 752 N N . CYS A 1 90 ? -9.773 -10.305 -21.125 1 97.69 90 CYS A N 1
ATOM 753 C CA . CYS A 1 90 ? -9.359 -10.734 -22.469 1 97.69 90 CYS A CA 1
ATOM 754 C C . CYS A 1 90 ? -7.852 -10.938 -22.531 1 97.69 90 CYS A C 1
ATOM 756 O O . CYS A 1 90 ? -7.371 -11.883 -23.156 1 97.69 90 CYS A O 1
ATOM 758 N N . ALA A 1 91 ? -7.098 -10.07 -21.875 1 97.94 91 ALA A N 1
ATOM 759 C CA . ALA A 1 91 ? -5.645 -10.195 -21.828 1 97.94 91 ALA A CA 1
ATOM 760 C C . ALA A 1 91 ? -5.23 -11.484 -21.125 1 97.94 91 ALA A C 1
ATOM 762 O O . ALA A 1 91 ? -4.383 -12.227 -21.625 1 97.94 91 ALA A O 1
ATOM 763 N N . CYS A 1 92 ? -5.844 -11.789 -20.016 1 97.44 92 CYS A N 1
ATOM 764 C CA . CYS A 1 92 ? -5.527 -12.992 -19.25 1 97.44 92 CYS A CA 1
ATOM 765 C C . CYS A 1 92 ? -5.918 -14.242 -20.031 1 97.44 92 CYS A C 1
ATOM 767 O O . CYS A 1 92 ? -5.195 -15.234 -20.031 1 97.44 92 CYS A O 1
ATOM 769 N N . SER A 1 93 ? -7.059 -14.156 -20.672 1 96.75 93 SER A N 1
ATOM 770 C CA . SER A 1 93 ? -7.512 -15.281 -21.484 1 96.75 93 SER A CA 1
ATOM 771 C C . SER A 1 93 ? -6.52 -15.594 -22.594 1 96.75 93 SER A C 1
ATOM 773 O O . SER A 1 93 ? -6.254 -16.75 -22.891 1 96.75 93 SER A O 1
ATOM 775 N N . ALA A 1 94 ? -5.977 -14.578 -23.156 1 94.56 94 ALA A N 1
ATOM 776 C CA . ALA A 1 94 ? -5.055 -14.727 -24.281 1 94.56 94 ALA A CA 1
ATOM 777 C C . ALA A 1 94 ? -3.754 -15.391 -23.828 1 94.56 94 ALA A C 1
ATOM 779 O O . ALA A 1 94 ? -3.029 -15.961 -24.656 1 94.56 94 ALA A O 1
ATOM 780 N N . GLN A 1 95 ? -3.441 -15.367 -22.578 1 92.19 95 GLN A N 1
ATOM 781 C CA . GLN A 1 95 ? -2.225 -15.992 -22.078 1 92.19 95 GLN A CA 1
ATOM 782 C C . GLN A 1 95 ? -2.379 -17.5 -21.984 1 92.19 95 GLN A C 1
ATOM 784 O O . GLN A 1 95 ? -1.385 -18.234 -21.938 1 92.19 95 GLN A O 1
ATOM 789 N N . TYR A 1 96 ? -3.67 -17.984 -21.969 1 92.94 96 TYR A N 1
ATOM 790 C CA . TYR A 1 96 ? -3.914 -19.391 -21.688 1 92.94 96 TYR A CA 1
ATOM 791 C C . TYR A 1 96 ? -4.805 -20.016 -22.75 1 92.94 96 TYR A C 1
ATOM 793 O O . TYR A 1 96 ? -5.762 -20.719 -22.422 1 92.94 96 TYR A O 1
ATOM 801 N N . LEU A 1 97 ? -4.5 -19.734 -23.938 1 92.19 97 LEU A N 1
ATOM 802 C CA . LEU A 1 97 ? -5.223 -20.359 -25.047 1 92.19 97 LEU A CA 1
ATOM 803 C C . LEU A 1 97 ? -4.695 -21.766 -25.328 1 92.19 97 LEU A C 1
ATOM 805 O O . LEU A 1 97 ? -3.502 -22.016 -25.156 1 92.19 97 LEU A O 1
ATOM 809 N N . SER A 1 98 ? -5.629 -22.625 -25.703 1 89.62 98 SER A N 1
ATOM 810 C CA . SER A 1 98 ? -5.168 -23.906 -26.203 1 89.62 98 SER A CA 1
ATOM 811 C C . SER A 1 98 ? -4.34 -23.75 -27.484 1 89.62 98 SER A C 1
ATOM 813 O O . SER A 1 98 ? -4.43 -22.719 -28.156 1 89.62 98 SER A O 1
ATOM 815 N N . ILE A 1 99 ? -3.605 -24.719 -27.781 1 86.44 99 ILE A N 1
ATOM 816 C CA . ILE A 1 99 ? -2.754 -24.672 -28.969 1 86.44 99 ILE A CA 1
ATOM 817 C C . ILE A 1 99 ? -3.611 -24.438 -30.203 1 86.44 99 ILE A C 1
ATOM 819 O O . ILE A 1 99 ? -3.252 -23.656 -31.094 1 86.44 99 ILE A O 1
ATOM 823 N N . GLU A 1 100 ? -4.73 -25.062 -30.188 1 89.38 100 GLU A N 1
ATOM 824 C CA . GLU A 1 100 ? -5.637 -24.938 -31.312 1 89.38 100 GLU A CA 1
ATOM 825 C C . GLU A 1 100 ? -6.227 -23.531 -31.406 1 89.38 100 GLU A C 1
ATOM 827 O O . GLU A 1 100 ? -6.262 -22.938 -32.5 1 89.38 100 GLU A O 1
ATOM 832 N N . LEU A 1 101 ? -6.668 -23.109 -30.328 1 90.06 101 LEU A N 1
ATOM 833 C CA . LEU A 1 101 ? -7.277 -21.781 -30.297 1 90.06 101 LEU A CA 1
ATOM 834 C C . LEU A 1 101 ? -6.246 -20.703 -30.578 1 90.06 101 LEU A C 1
ATOM 836 O O . LEU A 1 101 ? -6.562 -19.672 -31.203 1 90.06 101 LEU A O 1
ATOM 840 N N . GLN A 1 102 ? -5.066 -20.859 -30.094 1 89.81 102 GLN A N 1
ATOM 841 C CA . GLN A 1 102 ? -3.982 -19.938 -30.359 1 89.81 102 GLN A CA 1
ATOM 842 C C . GLN A 1 102 ? -3.713 -19.812 -31.859 1 89.81 102 GLN A C 1
ATOM 844 O O . GLN A 1 102 ? -3.572 -18.719 -32.406 1 89.81 102 GLN A O 1
ATOM 849 N N . GLY A 1 103 ? -3.598 -20.984 -32.469 1 88.5 103 GLY A N 1
ATOM 850 C CA . GLY A 1 103 ? -3.4 -20.984 -33.906 1 88.5 103 GLY A CA 1
ATOM 851 C C . GLY A 1 103 ? -4.5 -20.266 -34.688 1 88.5 103 GLY A C 1
ATOM 852 O O . GLY A 1 103 ? -4.227 -19.516 -35.594 1 88.5 103 GLY A O 1
ATOM 853 N N . LYS A 1 104 ? -5.691 -20.484 -34.25 1 88.44 104 LYS A N 1
ATOM 854 C CA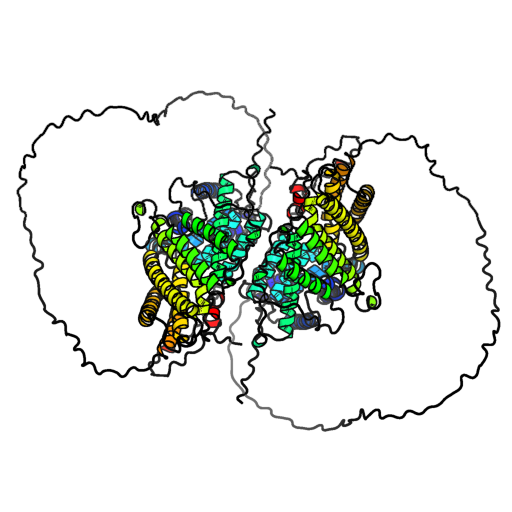 . LYS A 1 104 ? -6.844 -19.859 -34.875 1 88.44 104 LYS A CA 1
ATOM 855 C C . LYS A 1 104 ? -6.805 -18.344 -34.688 1 88.44 104 LYS A C 1
ATOM 857 O O . LYS A 1 104 ? -7.051 -17.594 -35.625 1 88.44 104 LYS A O 1
ATOM 862 N N . VAL A 1 105 ? -6.547 -17.922 -33.469 1 86.06 105 VAL A N 1
ATOM 863 C CA . VAL A 1 105 ? -6.531 -16.5 -33.125 1 86.06 105 VAL A CA 1
ATOM 864 C C . VAL A 1 105 ? -5.402 -15.805 -33.906 1 86.06 105 VAL A C 1
ATOM 866 O O . VAL A 1 105 ? -5.605 -14.734 -34.469 1 86.06 105 VAL A O 1
ATOM 869 N N . GLU A 1 106 ? -4.262 -16.391 -33.906 1 89.56 106 GLU A N 1
ATOM 870 C CA . GLU A 1 106 ? -3.111 -15.797 -34.562 1 89.56 106 GLU A CA 1
ATOM 871 C C . GLU A 1 106 ? -3.33 -15.727 -36.062 1 89.56 106 GLU A C 1
ATOM 873 O O . GLU A 1 106 ? -2.922 -14.766 -36.719 1 89.56 106 GLU A O 1
ATOM 878 N N . HIS A 1 107 ? -3.98 -16.688 -36.594 1 89.5 107 HIS A N 1
ATOM 879 C CA . HIS A 1 107 ? -4.258 -16.719 -38.031 1 89.5 107 HIS A CA 1
ATOM 880 C C . HIS A 1 107 ? -5.281 -15.656 -38.406 1 89.5 107 HIS A C 1
ATOM 882 O O . HIS A 1 107 ? -5.102 -14.945 -39.406 1 89.5 107 HIS A O 1
ATOM 888 N N . GLU A 1 108 ? -6.289 -15.625 -37.75 1 85.19 108 GLU A N 1
ATOM 889 C CA . GLU A 1 108 ? -7.391 -14.727 -38.062 1 85.19 108 GLU A CA 1
ATOM 890 C C . GLU A 1 108 ? -7.004 -13.273 -37.844 1 85.19 108 GLU A C 1
ATOM 892 O O . GLU A 1 108 ? -7.398 -12.391 -38.594 1 85.19 108 GLU A O 1
ATOM 897 N N . LEU A 1 109 ? -6.309 -13.047 -36.75 1 85.12 109 LEU A N 1
ATOM 898 C CA . LEU A 1 109 ? -5.988 -11.672 -36.406 1 85.12 109 LEU A CA 1
ATOM 899 C C . LEU A 1 109 ? -4.652 -11.25 -37 1 85.12 109 LEU A C 1
ATOM 901 O O . LEU A 1 109 ? -4.34 -10.062 -37.062 1 85.12 109 LEU A O 1
ATOM 905 N N . GLY A 1 110 ? -3.812 -12.227 -37.438 1 86 110 GLY A N 1
ATOM 906 C CA . GLY A 1 110 ? -2.535 -11.938 -38.062 1 86 110 GLY A CA 1
ATOM 907 C C . GLY A 1 110 ? -1.489 -11.43 -37.094 1 86 110 GLY A C 1
ATOM 908 O O . GLY A 1 110 ? -0.585 -10.688 -37.469 1 86 110 GLY A O 1
ATOM 909 N N . GLU A 1 111 ? -1.725 -11.633 -35.844 1 89.19 111 GLU A N 1
ATOM 910 C CA . GLU A 1 111 ? -0.806 -11.195 -34.781 1 89.19 111 GLU A CA 1
ATOM 911 C C . GLU A 1 111 ? -0.543 -12.312 -33.781 1 89.19 111 GLU A C 1
ATOM 913 O O . GLU A 1 111 ? -1.389 -13.188 -33.594 1 89.19 111 GLU A O 1
ATOM 918 N N . LYS A 1 112 ? 0.676 -12.242 -33.281 1 90.56 112 LYS A N 1
ATOM 919 C CA . LYS A 1 112 ? 1.005 -13.219 -32.25 1 90.56 112 LYS A CA 1
ATOM 920 C C . LYS A 1 112 ? 0.165 -13 -31 1 90.56 112 LYS A C 1
ATOM 922 O O . LYS A 1 112 ? -0.154 -11.859 -30.641 1 90.56 112 LYS A O 1
ATOM 927 N N . THR A 1 113 ? -0.137 -14.055 -30.344 1 90.31 113 THR A N 1
ATOM 928 C CA . THR A 1 113 ? -0.952 -13.992 -29.141 1 90.31 113 THR A CA 1
ATOM 929 C C . THR A 1 113 ? -0.27 -13.141 -28.062 1 90.31 113 THR A C 1
ATOM 931 O O . THR A 1 113 ? -0.938 -12.445 -27.297 1 90.31 113 THR A O 1
ATOM 934 N N . GLN A 1 114 ? 1.033 -13.211 -27.984 1 90 114 GLN A N 1
ATOM 935 C CA . GLN A 1 114 ? 1.785 -12.422 -27.016 1 90 114 GLN A CA 1
ATOM 936 C C . GLN A 1 114 ? 1.577 -10.922 -27.25 1 90 114 GLN A C 1
ATOM 938 O O . GLN A 1 114 ? 1.427 -10.156 -26.297 1 90 114 GLN A O 1
ATOM 943 N N . THR A 1 115 ? 1.577 -10.547 -28.453 1 93.56 115 THR A N 1
ATOM 944 C CA . THR A 1 115 ? 1.354 -9.148 -28.781 1 93.56 115 THR A CA 1
ATOM 945 C C . THR A 1 115 ? -0.062 -8.719 -28.422 1 93.56 115 THR A C 1
ATOM 947 O O . THR A 1 115 ? -0.271 -7.605 -27.922 1 93.56 115 THR A O 1
ATOM 950 N N . LEU A 1 116 ? -0.966 -9.625 -28.672 1 93.69 116 LEU A N 1
ATOM 951 C CA . LEU A 1 116 ? -2.365 -9.336 -28.375 1 93.69 116 LEU A CA 1
ATOM 952 C C . LEU A 1 116 ? -2.572 -9.141 -26.875 1 93.69 116 LEU A C 1
ATOM 954 O O . LEU A 1 116 ? -3.221 -8.18 -26.453 1 93.69 116 LEU A O 1
ATOM 958 N N . THR A 1 117 ? -2.074 -10.086 -26.078 1 95.69 117 THR A N 1
ATOM 959 C CA . THR A 1 117 ? -2.254 -10.016 -24.641 1 95.69 117 THR A CA 1
ATOM 960 C C . THR A 1 117 ? -1.616 -8.75 -24.078 1 95.69 117 THR A C 1
ATOM 962 O O . THR A 1 117 ? -2.176 -8.109 -23.188 1 95.69 117 THR A O 1
ATOM 965 N N . GLU A 1 118 ? -0.464 -8.344 -24.562 1 95.88 118 GLU A N 1
ATOM 966 C CA . GLU A 1 118 ? 0.212 -7.133 -24.109 1 95.88 118 GLU A CA 1
ATOM 967 C C . GLU A 1 118 ? -0.575 -5.883 -24.5 1 95.88 118 GLU A C 1
ATOM 969 O O . GLU A 1 118 ? -0.668 -4.938 -23.703 1 95.88 118 GLU A O 1
ATOM 974 N N . ARG A 1 119 ? -1.06 -5.941 -25.656 1 96.38 119 ARG A N 1
ATOM 975 C CA . ARG A 1 119 ? -1.843 -4.809 -26.141 1 96.38 119 ARG A CA 1
ATOM 976 C C . ARG A 1 119 ? -3.102 -4.613 -25.297 1 96.38 119 ARG A C 1
ATOM 978 O O . ARG A 1 119 ? -3.443 -3.488 -24.938 1 96.38 119 ARG A O 1
ATOM 985 N N . TYR A 1 120 ? -3.852 -5.68 -25.016 1 97.69 120 TYR A N 1
ATOM 986 C CA . TYR A 1 120 ? -5.051 -5.602 -24.188 1 97.69 120 TYR A CA 1
ATOM 987 C C . TYR A 1 120 ? -4.719 -5.086 -22.797 1 97.69 120 TYR A C 1
ATOM 989 O O . TYR A 1 120 ? -5.418 -4.215 -22.266 1 97.69 120 TYR A O 1
ATOM 997 N N . HIS A 1 121 ? -3.67 -5.641 -22.219 1 98 121 HIS A N 1
ATOM 998 C CA . HIS A 1 121 ? -3.287 -5.242 -20.875 1 98 121 HIS A CA 1
ATOM 999 C C . HIS A 1 121 ? -2.873 -3.777 -20.828 1 98 121 HIS A C 1
ATOM 1001 O O . HIS A 1 121 ? -3.277 -3.043 -19.922 1 98 121 HIS A O 1
ATOM 1007 N N . SER A 1 122 ? -2.062 -3.365 -21.797 1 96.44 122 SER A N 1
ATOM 1008 C CA . SER A 1 122 ? -1.598 -1.982 -21.844 1 96.44 122 SER A CA 1
ATOM 1009 C C . SER A 1 122 ? -2.764 -1.013 -22.016 1 96.44 122 SER A C 1
ATOM 1011 O O . SER A 1 122 ? -2.811 0.024 -21.344 1 96.44 122 SER A O 1
ATOM 1013 N N . ALA A 1 123 ? -3.648 -1.343 -22.859 1 97.12 123 ALA A N 1
ATOM 1014 C CA . ALA A 1 123 ? -4.812 -0.491 -23.094 1 97.12 123 ALA A CA 1
ATOM 1015 C C . ALA A 1 123 ? -5.664 -0.372 -21.828 1 97.12 123 ALA A C 1
ATOM 1017 O O . ALA A 1 123 ? -6.16 0.71 -21.5 1 97.12 123 ALA A O 1
ATOM 1018 N N . SER A 1 124 ? -5.875 -1.491 -21.156 1 97.44 124 SER A N 1
ATOM 1019 C CA . SER A 1 124 ? -6.656 -1.457 -19.922 1 97.44 124 SER A CA 1
ATOM 1020 C C . SER A 1 124 ? -5.965 -0.618 -18.859 1 97.44 124 SER A C 1
ATOM 1022 O O . SER A 1 124 ? -6.625 0.09 -18.094 1 97.44 124 SER A O 1
ATOM 1024 N N . ASN A 1 125 ? -4.668 -0.752 -18.797 1 94.69 125 ASN A N 1
ATOM 1025 C CA . ASN A 1 125 ? -3.895 0.029 -17.828 1 94.69 125 ASN A CA 1
ATOM 1026 C C . ASN A 1 125 ? -4.023 1.526 -18.094 1 94.69 125 ASN A C 1
ATOM 1028 O O . ASN A 1 125 ? -4.145 2.318 -17.156 1 94.69 125 ASN A O 1
ATOM 1032 N N . ASP A 1 126 ? -3.945 1.885 -19.344 1 92.88 126 ASP A N 1
ATOM 1033 C CA . ASP A 1 126 ? -4.078 3.285 -19.734 1 92.88 126 ASP A CA 1
ATOM 1034 C C . ASP A 1 126 ? -5.449 3.834 -19.359 1 92.88 126 ASP A C 1
ATOM 1036 O O . ASP A 1 126 ? -5.559 4.965 -18.875 1 92.88 126 ASP A O 1
ATOM 1040 N N . LEU A 1 127 ? -6.434 3.064 -19.594 1 94.75 127 LEU A N 1
ATOM 1041 C CA . LEU A 1 127 ? -7.785 3.492 -19.25 1 94.75 127 LEU A CA 1
ATOM 1042 C C . LEU A 1 127 ? -7.957 3.609 -17.734 1 94.75 127 LEU A C 1
ATOM 1044 O O . LEU A 1 127 ? -8.555 4.574 -17.25 1 94.75 127 LEU A O 1
ATOM 1048 N N . TYR A 1 128 ? -7.445 2.664 -16.984 1 93.81 128 TYR A N 1
ATOM 1049 C CA . TYR A 1 128 ? -7.617 2.666 -15.539 1 93.81 128 TYR A CA 1
ATOM 1050 C C . TYR A 1 128 ? -6.883 3.842 -14.906 1 93.81 128 TYR A C 1
ATOM 1052 O O . TYR A 1 128 ? -7.309 4.359 -13.867 1 93.81 128 TYR A O 1
ATOM 1060 N N . SER A 1 129 ? -5.82 4.258 -15.516 1 87.44 129 SER A N 1
ATOM 1061 C CA . SER A 1 129 ? -4.977 5.312 -14.961 1 87.44 129 SER A CA 1
ATOM 1062 C C . SER A 1 129 ? -5.723 6.641 -14.898 1 87.44 129 SER A C 1
ATOM 1064 O O . SER A 1 129 ? -5.348 7.531 -14.133 1 87.44 129 SER A O 1
ATOM 1066 N N . ILE A 1 130 ? -6.773 6.809 -15.656 1 86.94 130 ILE A N 1
ATOM 1067 C CA . ILE A 1 130 ? -7.465 8.094 -15.68 1 86.94 130 ILE A CA 1
ATOM 1068 C C . ILE A 1 130 ? -8.633 8.07 -14.688 1 86.94 130 ILE A C 1
ATOM 1070 O O . ILE A 1 130 ? -9.297 9.086 -14.477 1 86.94 130 ILE A O 1
ATOM 1074 N N . ILE A 1 131 ? -8.914 6.918 -14.07 1 87.56 131 ILE A N 1
ATOM 1075 C CA . ILE A 1 131 ? -9.984 6.82 -13.078 1 87.56 131 ILE A CA 1
ATOM 1076 C C . ILE A 1 131 ? -9.492 7.359 -11.734 1 87.56 131 ILE A C 1
ATOM 1078 O O . ILE A 1 131 ? -8.516 6.863 -11.18 1 87.56 131 ILE A O 1
ATOM 1082 N N . PRO A 1 132 ? -10.117 8.281 -11.211 1 78.31 132 PRO A N 1
ATOM 1083 C CA . PRO A 1 132 ? -9.648 8.867 -9.953 1 78.31 132 PRO A CA 1
ATOM 1084 C C . PRO A 1 132 ? -9.812 7.914 -8.766 1 78.31 132 PRO A C 1
ATOM 1086 O O . PRO A 1 132 ? -10.695 7.059 -8.766 1 78.31 132 PRO A O 1
ATOM 1089 N N . PRO A 1 133 ? -9 7.848 -7.707 1 71.75 133 PRO A N 1
ATOM 1090 C CA . PRO A 1 133 ? -9.008 6.945 -6.555 1 71.75 133 PRO A CA 1
ATOM 1091 C C . PRO A 1 133 ? -10.312 7.008 -5.762 1 71.75 133 PRO A C 1
ATOM 1093 O O . PRO A 1 133 ? -10.68 6.035 -5.102 1 71.75 133 PRO A O 1
ATOM 1096 N N . ARG A 1 134 ? -11.203 7.965 -5.82 1 64.75 134 ARG A N 1
ATOM 1097 C CA . ARG A 1 134 ? -12.383 8.18 -5 1 64.75 134 ARG A CA 1
ATOM 1098 C C . ARG A 1 134 ? -13.57 7.379 -5.523 1 64.75 134 ARG A C 1
ATOM 1100 O O . ARG A 1 134 ? -14.586 7.23 -4.832 1 64.75 134 ARG A O 1
ATOM 1107 N N . LYS A 1 135 ? -13.266 6.738 -6.434 1 69.19 135 LYS A N 1
ATOM 1108 C CA . LYS A 1 135 ? -14.375 6.02 -7.055 1 69.19 135 LYS A CA 1
ATOM 1109 C C . LYS A 1 135 ? -14.133 4.512 -7.027 1 69.19 135 LYS A C 1
ATOM 1111 O O . LYS A 1 135 ? -14.234 3.846 -8.062 1 69.19 135 LYS A O 1
ATOM 1116 N N . GLY A 1 136 ? -13.914 4.129 -5.785 1 75.5 136 GLY A N 1
ATOM 1117 C CA . GLY A 1 136 ? -13.633 2.707 -5.66 1 75.5 136 GLY A CA 1
ATOM 1118 C C . GLY A 1 136 ? -14.859 1.836 -5.898 1 75.5 136 GLY A C 1
ATOM 1119 O O . GLY A 1 136 ? -15.969 2.209 -5.527 1 75.5 136 GLY A O 1
ATOM 1120 N N . HIS A 1 137 ? -14.68 0.822 -6.594 1 89.31 137 HIS A N 1
ATOM 1121 C CA . HIS A 1 137 ? -15.703 -0.156 -6.949 1 89.31 137 HIS A CA 1
ATOM 1122 C C . HIS A 1 137 ? -15.125 -1.567 -6.98 1 89.31 137 HIS A C 1
ATOM 1124 O O . HIS A 1 137 ? -13.922 -1.748 -7.191 1 89.31 137 HIS A O 1
ATOM 1130 N N . LEU A 1 138 ? -16.016 -2.471 -6.777 1 94.44 138 LEU A N 1
ATOM 1131 C CA . LEU A 1 138 ? -15.617 -3.871 -6.805 1 94.44 138 LEU A CA 1
ATOM 1132 C C . LEU A 1 138 ? -14.898 -4.207 -8.109 1 94.44 138 LEU A C 1
ATOM 1134 O O . LEU A 1 138 ? -13.883 -4.902 -8.102 1 94.44 138 LEU A O 1
ATOM 1138 N N . HIS A 1 139 ? -15.383 -3.672 -9.234 1 96 139 HIS A N 1
ATOM 1139 C CA . HIS A 1 139 ? -14.82 -3.973 -10.539 1 96 139 HIS A CA 1
ATOM 1140 C C . HIS A 1 139 ? -13.406 -3.418 -10.664 1 96 139 HIS A C 1
ATOM 1142 O O . HIS A 1 139 ? -12.562 -4 -11.359 1 96 139 HIS A O 1
ATOM 1148 N N . GLY A 1 140 ? -13.141 -2.312 -9.992 1 95.88 140 GLY A N 1
ATOM 1149 C CA . GLY A 1 140 ? -11.781 -1.797 -9.961 1 95.88 140 GLY A CA 1
ATOM 1150 C C . GLY A 1 140 ? -10.805 -2.727 -9.266 1 95.88 140 GLY A C 1
ATOM 1151 O O . GLY A 1 140 ? -9.703 -2.957 -9.766 1 95.88 140 GLY A O 1
ATOM 1152 N N . VAL A 1 141 ? -11.25 -3.297 -8.148 1 96.94 141 VAL A N 1
ATOM 1153 C CA . VAL A 1 141 ? -10.406 -4.223 -7.398 1 96.94 141 VAL A CA 1
ATOM 1154 C C . VAL A 1 141 ? -10.18 -5.492 -8.211 1 96.94 141 VAL A C 1
ATOM 1156 O O . VAL A 1 141 ? -9.055 -6 -8.281 1 96.94 141 VAL A O 1
ATOM 1159 N N . GLN A 1 142 ? -11.234 -5.957 -8.828 1 98.12 142 GLN A N 1
ATOM 1160 C CA . GLN A 1 142 ? -11.141 -7.16 -9.648 1 98.12 142 GLN A CA 1
ATOM 1161 C C . GLN A 1 142 ? -10.234 -6.93 -10.859 1 98.12 142 GLN A C 1
ATOM 1163 O O . GLN A 1 142 ? -9.492 -7.828 -11.266 1 98.12 142 GLN A O 1
ATOM 1168 N N . TYR A 1 143 ? -10.344 -5.742 -11.445 1 97.81 143 TYR A N 1
ATOM 1169 C CA . TYR A 1 143 ? -9.438 -5.387 -12.531 1 97.81 143 TYR A CA 1
ATOM 1170 C C . TYR A 1 143 ? -7.984 -5.465 -12.078 1 97.81 143 TYR A C 1
ATOM 1172 O O . TYR A 1 143 ? -7.156 -6.094 -12.742 1 97.81 143 TYR A O 1
ATOM 1180 N N . LEU A 1 144 ? -7.652 -4.84 -10.922 1 97.75 144 LEU A N 1
ATOM 1181 C CA . LEU A 1 144 ? -6.285 -4.793 -10.414 1 97.75 144 LEU A CA 1
ATOM 1182 C C . LEU A 1 144 ? -5.777 -6.195 -10.086 1 97.75 144 LEU A C 1
ATOM 1184 O O . LEU A 1 144 ? -4.605 -6.504 -10.305 1 97.75 144 LEU A O 1
ATOM 1188 N N . LEU A 1 145 ? -6.617 -7.012 -9.602 1 98.19 145 LEU A N 1
ATOM 1189 C CA . LEU A 1 145 ? -6.246 -8.391 -9.305 1 98.19 145 LEU A CA 1
ATOM 1190 C C . LEU A 1 145 ? -5.906 -9.148 -10.586 1 98.19 145 LEU A C 1
ATOM 1192 O O . LEU A 1 145 ? -4.949 -9.93 -10.617 1 98.19 145 LEU A O 1
ATOM 1196 N N . HIS A 1 146 ? -6.742 -8.906 -11.594 1 98.5 146 HIS A N 1
ATOM 1197 C CA . HIS A 1 146 ? -6.457 -9.602 -12.844 1 98.5 146 HIS A CA 1
ATOM 1198 C C . HIS A 1 146 ? -5.207 -9.031 -13.516 1 98.5 146 HIS A C 1
ATOM 1200 O O . HIS A 1 146 ? -4.469 -9.766 -14.18 1 98.5 146 HIS A O 1
ATOM 1206 N N . SER A 1 147 ? -5.008 -7.738 -13.32 1 97.81 147 SER A N 1
ATOM 1207 C CA . SER A 1 147 ? -3.736 -7.184 -13.766 1 97.81 147 SER A CA 1
ATOM 1208 C C . SER A 1 147 ? -2.564 -7.832 -13.039 1 97.81 147 SER A C 1
ATOM 1210 O O . SER A 1 147 ? -1.544 -8.156 -13.648 1 97.81 147 SER A O 1
ATOM 1212 N N . CYS A 1 148 ? -2.732 -8.008 -11.789 1 96.19 148 CYS A N 1
ATOM 1213 C CA . CYS A 1 148 ? -1.731 -8.711 -10.992 1 96.19 148 CYS A CA 1
ATOM 1214 C C . CYS A 1 148 ? -1.512 -10.125 -11.516 1 96.19 148 CYS A C 1
ATOM 1216 O O . CYS A 1 148 ? -0.371 -10.562 -11.672 1 96.19 148 CYS A O 1
ATOM 1218 N N . TYR A 1 149 ? -2.639 -10.781 -11.766 1 96.25 149 TYR A N 1
ATOM 1219 C CA . TYR A 1 149 ? -2.584 -12.133 -12.312 1 96.25 149 TYR A CA 1
ATOM 1220 C C . TYR A 1 149 ? -1.845 -12.156 -13.641 1 96.25 149 TYR A C 1
ATOM 1222 O O . TYR A 1 149 ? -1.03 -13.055 -13.891 1 96.25 149 TYR A O 1
ATOM 1230 N N . TRP A 1 150 ? -2.127 -11.188 -14.477 1 96.81 150 TRP A N 1
ATOM 1231 C CA . TRP A 1 150 ? -1.468 -11.078 -15.773 1 96.81 150 TRP A CA 1
ATOM 1232 C C . TRP A 1 150 ? 0.041 -10.93 -15.609 1 96.81 150 TRP A C 1
ATOM 1234 O O . TRP A 1 150 ? 0.816 -11.633 -16.266 1 96.81 150 TRP A O 1
ATOM 1244 N N . TYR A 1 151 ? 0.485 -10.062 -14.688 1 92.19 151 TYR A N 1
ATOM 1245 C CA . TYR A 1 151 ? 1.904 -9.852 -14.43 1 92.19 151 TYR A CA 1
ATOM 1246 C C . TYR A 1 151 ? 2.559 -11.125 -13.914 1 92.19 151 TYR A C 1
ATOM 1248 O O . TYR A 1 151 ? 3.684 -11.453 -14.297 1 92.19 151 TYR A O 1
ATOM 1256 N N . LYS A 1 152 ? 1.854 -11.797 -13.055 1 88.81 152 LYS A N 1
ATOM 1257 C CA . LYS A 1 152 ? 2.365 -13.047 -12.508 1 88.81 152 LYS A CA 1
ATOM 1258 C C . LYS A 1 152 ? 2.631 -14.062 -13.609 1 88.81 152 LYS A C 1
ATOM 1260 O O . LYS A 1 152 ? 3.656 -14.75 -13.602 1 88.81 152 LYS A O 1
ATOM 1265 N N . SER A 1 153 ? 1.672 -14.086 -14.539 1 88.94 153 SER A N 1
ATOM 1266 C CA . SER A 1 153 ? 1.788 -15.031 -15.641 1 88.94 153 SER A CA 1
ATOM 1267 C C . SER A 1 153 ? 2.947 -14.664 -16.562 1 88.94 153 SER A C 1
ATOM 1269 O O . SER A 1 153 ? 3.494 -15.531 -17.25 1 88.94 153 SER A O 1
ATOM 1271 N N . GLU A 1 154 ? 3.34 -13.406 -16.578 1 86.31 154 GLU A N 1
ATOM 1272 C CA . GLU A 1 154 ? 4.438 -12.922 -17.406 1 86.31 154 GLU A CA 1
ATOM 1273 C C . GLU A 1 154 ? 5.742 -12.859 -16.609 1 86.31 154 GLU A C 1
ATOM 1275 O O . GLU A 1 154 ? 6.742 -12.32 -17.094 1 86.31 154 GLU A O 1
ATOM 1280 N N . ALA A 1 155 ? 5.742 -13.336 -15.398 1 81.69 155 ALA A N 1
ATOM 1281 C CA . ALA A 1 155 ? 6.902 -13.352 -14.508 1 81.69 155 ALA A CA 1
ATOM 1282 C C . ALA A 1 155 ? 7.391 -11.938 -14.211 1 81.69 155 ALA A C 1
ATOM 1284 O O . ALA A 1 155 ? 8.594 -11.695 -14.141 1 81.69 155 ALA A O 1
ATOM 1285 N N . ARG A 1 156 ? 6.488 -11.008 -14.227 1 84.75 156 ARG A N 1
ATOM 1286 C CA . ARG A 1 156 ? 6.77 -9.625 -13.844 1 84.75 156 ARG A CA 1
ATOM 1287 C C . ARG A 1 156 ? 6.289 -9.344 -12.43 1 84.75 156 ARG A C 1
ATOM 1289 O O . ARG A 1 156 ? 5.289 -8.648 -12.234 1 84.75 156 ARG A O 1
ATOM 1296 N N . PHE A 1 157 ? 7.07 -9.688 -11.477 1 81.69 157 PHE A N 1
ATOM 1297 C CA . PHE A 1 157 ? 6.609 -9.789 -10.094 1 81.69 157 PHE A CA 1
ATOM 1298 C C . PHE A 1 157 ? 6.625 -8.43 -9.414 1 81.69 157 PHE A C 1
ATOM 1300 O O . PHE A 1 157 ? 5.805 -8.156 -8.539 1 81.69 157 PHE A O 1
ATOM 1307 N N . THR A 1 158 ? 7.633 -7.574 -9.773 1 84.25 158 THR A N 1
ATOM 1308 C CA . THR A 1 158 ? 7.633 -6.242 -9.18 1 84.25 158 THR A CA 1
ATOM 1309 C C . THR A 1 158 ? 6.34 -5.504 -9.508 1 84.25 158 THR A C 1
ATOM 1311 O O . THR A 1 158 ? 5.711 -4.918 -8.625 1 84.25 158 THR A O 1
ATOM 1314 N N . GLU A 1 159 ? 5.969 -5.551 -10.805 1 89.5 159 GLU A N 1
ATOM 1315 C CA . GLU A 1 159 ? 4.723 -4.914 -11.219 1 89.5 159 GLU A CA 1
ATOM 1316 C C . GLU A 1 159 ? 3.516 -5.586 -10.578 1 89.5 159 GLU A C 1
ATOM 1318 O O . GLU A 1 159 ? 2.541 -4.918 -10.227 1 89.5 159 GLU A O 1
ATOM 1323 N N . CYS A 1 160 ? 3.658 -6.926 -10.492 1 91.06 160 CYS A N 1
ATOM 1324 C CA . CYS A 1 160 ? 2.598 -7.668 -9.82 1 91.06 160 CYS A CA 1
ATOM 1325 C C . CYS A 1 160 ? 2.418 -7.184 -8.383 1 91.06 160 CYS A C 1
ATOM 1327 O O . CYS A 1 160 ? 1.291 -6.984 -7.926 1 91.06 160 CYS A O 1
ATOM 1329 N N . TRP A 1 161 ? 3.535 -6.996 -7.703 1 91 161 TRP A N 1
ATOM 1330 C CA . TRP A 1 161 ? 3.523 -6.539 -6.316 1 91 161 TRP A CA 1
ATOM 1331 C C . TRP A 1 161 ? 2.877 -5.164 -6.203 1 91 161 TRP A C 1
ATOM 1333 O O . TRP A 1 161 ? 2.096 -4.91 -5.281 1 91 161 TRP A O 1
ATOM 1343 N N . TYR A 1 162 ? 3.158 -4.25 -7.098 1 90.75 162 TYR A N 1
ATOM 1344 C C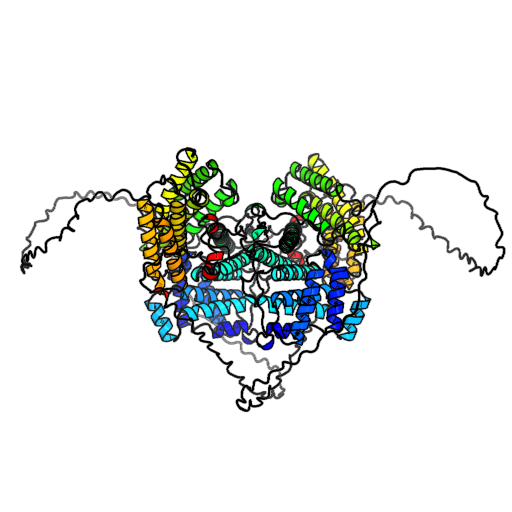A . TYR A 1 162 ? 2.562 -2.92 -7.102 1 90.75 162 TYR A CA 1
ATOM 1345 C C . TYR A 1 162 ? 1.068 -2.992 -7.395 1 90.75 162 TYR A C 1
ATOM 1347 O O . TYR A 1 162 ? 0.274 -2.275 -6.781 1 90.75 162 TYR A O 1
ATOM 1355 N N . SER A 1 163 ? 0.729 -3.836 -8.336 1 94.44 163 SER A N 1
ATOM 1356 C CA . SER A 1 163 ? -0.682 -3.996 -8.672 1 94.44 163 SER A CA 1
ATOM 1357 C C . SER A 1 163 ? -1.473 -4.547 -7.492 1 94.44 163 SER A C 1
ATOM 1359 O O . SER A 1 163 ? -2.598 -4.113 -7.23 1 94.44 163 SER A O 1
ATOM 1361 N N . LEU A 1 164 ? -0.885 -5.504 -6.82 1 95.75 164 LEU A N 1
ATOM 1362 C CA . LEU A 1 164 ? -1.537 -6.07 -5.641 1 95.75 164 LEU A CA 1
ATOM 1363 C C . LEU A 1 164 ? -1.705 -5.016 -4.555 1 95.75 164 LEU A C 1
ATOM 1365 O O . LEU A 1 164 ? -2.744 -4.957 -3.893 1 95.75 164 LEU A O 1
ATOM 1369 N N . SER A 1 165 ? -0.672 -4.25 -4.359 1 93.69 165 SER A N 1
ATOM 1370 C CA . SER A 1 165 ? -0.742 -3.17 -3.377 1 93.69 165 SER A CA 1
ATOM 1371 C C . SER A 1 165 ? -1.893 -2.217 -3.684 1 93.69 165 SER A C 1
ATOM 1373 O O . SER A 1 165 ? -2.646 -1.837 -2.785 1 93.69 165 SER A O 1
ATOM 1375 N N . ALA A 1 166 ? -1.965 -1.852 -4.938 1 93.88 166 ALA A N 1
ATOM 1376 C CA . ALA A 1 166 ? -3.047 -0.969 -5.367 1 93.88 166 ALA A CA 1
ATOM 1377 C C . ALA A 1 166 ? -4.41 -1.618 -5.133 1 93.88 166 ALA A C 1
ATOM 1379 O O . ALA A 1 166 ? -5.355 -0.954 -4.703 1 93.88 166 ALA A O 1
ATOM 1380 N N . ALA A 1 167 ? -4.523 -2.869 -5.441 1 96.69 167 ALA A N 1
ATOM 1381 C CA . ALA A 1 167 ? -5.777 -3.594 -5.25 1 96.69 167 ALA A CA 1
ATOM 1382 C C . ALA A 1 167 ? -6.188 -3.605 -3.779 1 96.69 167 ALA A C 1
ATOM 1384 O O . ALA A 1 167 ? -7.359 -3.404 -3.453 1 96.69 167 ALA A O 1
ATOM 1385 N N . ILE A 1 168 ? -5.246 -3.859 -2.928 1 95.88 168 ILE A N 1
ATOM 1386 C CA . ILE A 1 168 ? -5.512 -3.928 -1.495 1 95.88 168 ILE A CA 1
ATOM 1387 C C . ILE A 1 168 ? -6.004 -2.57 -0.996 1 95.88 168 ILE A C 1
ATOM 1389 O O . ILE A 1 168 ? -6.977 -2.494 -0.242 1 95.88 168 ILE A O 1
ATOM 1393 N N . ARG A 1 169 ? -5.336 -1.489 -1.436 1 92.69 169 ARG A N 1
ATOM 1394 C CA . ARG A 1 169 ? -5.723 -0.153 -0.996 1 92.69 169 ARG A CA 1
ATOM 1395 C C . ARG A 1 169 ? -7.125 0.2 -1.484 1 92.69 169 ARG A C 1
ATOM 1397 O O . ARG A 1 169 ? -7.93 0.755 -0.732 1 92.69 169 ARG A O 1
ATOM 1404 N N . GLU A 1 170 ? -7.426 -0.07 -2.717 1 93.44 170 GLU A N 1
ATOM 1405 C CA . GLU A 1 170 ? -8.758 0.204 -3.24 1 93.44 170 GLU A CA 1
ATOM 1406 C C . GLU A 1 170 ? -9.82 -0.622 -2.512 1 93.44 170 GLU A C 1
ATOM 1408 O O . GLU A 1 170 ? -10.922 -0.136 -2.252 1 93.44 170 GLU A O 1
ATOM 1413 N N . ALA A 1 171 ? -9.492 -1.868 -2.232 1 94.56 171 ALA A N 1
ATOM 1414 C CA . ALA A 1 171 ? -10.414 -2.717 -1.481 1 94.56 171 ALA A CA 1
ATOM 1415 C C . ALA A 1 171 ? -10.68 -2.139 -0.095 1 94.56 171 ALA A C 1
ATOM 1417 O O . ALA A 1 171 ? -11.82 -2.164 0.384 1 94.56 171 ALA A O 1
ATOM 1418 N N . GLN A 1 172 ? -9.672 -1.63 0.552 1 90.56 172 GLN A N 1
ATOM 1419 C CA . GLN A 1 172 ? -9.812 -1.03 1.875 1 90.56 172 GLN A CA 1
ATOM 1420 C C . GLN A 1 172 ? -10.633 0.254 1.812 1 90.56 172 GLN A C 1
ATOM 1422 O O . GLN A 1 172 ? -11.398 0.555 2.732 1 90.56 172 GLN A O 1
ATOM 1427 N N . GLU A 1 173 ? -10.414 0.985 0.743 1 86.69 173 GLU A N 1
ATOM 1428 C CA . GLU A 1 173 ? -11.164 2.225 0.571 1 86.69 173 GLU A CA 1
ATOM 1429 C C . GLU A 1 173 ? -12.664 1.96 0.556 1 86.69 173 GLU A C 1
ATOM 1431 O O . GLU A 1 173 ? -13.445 2.732 1.119 1 86.69 173 GLU A O 1
ATOM 1436 N N . ILE A 1 174 ? -13.07 0.854 -0.082 1 87.38 174 ILE A N 1
ATOM 1437 C CA . ILE A 1 174 ? -14.508 0.589 -0.188 1 87.38 174 ILE A CA 1
ATOM 1438 C C . ILE A 1 174 ? -14.953 -0.293 0.974 1 87.38 174 ILE A C 1
ATOM 1440 O O . ILE A 1 174 ? -16.078 -0.796 0.98 1 87.38 174 ILE A O 1
ATOM 1444 N N . GLY A 1 175 ? -14.039 -0.631 1.881 1 87.25 175 GLY A N 1
ATOM 1445 C CA . GLY A 1 175 ? -14.391 -1.241 3.152 1 87.25 175 GLY A CA 1
ATOM 1446 C C . GLY A 1 175 ? -14.445 -2.756 3.094 1 87.25 175 GLY A C 1
ATOM 1447 O O . GLY A 1 175 ? -15.086 -3.395 3.93 1 87.25 175 GLY A O 1
ATOM 1448 N N . MET A 1 176 ? -13.734 -3.4 2.172 1 91.5 176 MET A N 1
ATOM 1449 C CA . MET A 1 176 ? -13.805 -4.848 2.012 1 91.5 176 MET A CA 1
ATOM 1450 C C . MET A 1 176 ? -13.172 -5.559 3.201 1 91.5 176 MET A C 1
ATOM 1452 O O . MET A 1 176 ? -13.492 -6.719 3.482 1 91.5 176 MET A O 1
ATOM 1456 N N . HIS A 1 177 ? -12.234 -4.879 3.816 1 90.38 177 HIS A N 1
ATOM 1457 C CA . HIS A 1 177 ? -11.523 -5.504 4.926 1 90.38 177 HIS A CA 1
ATOM 1458 C C . HIS A 1 177 ? -12.359 -5.5 6.195 1 90.38 177 HIS A C 1
ATOM 1460 O O . HIS A 1 177 ? -12.031 -6.18 7.168 1 90.38 177 HIS A O 1
ATOM 1466 N N . GLN A 1 178 ? -13.438 -4.68 5.988 1 86.81 178 GLN A N 1
ATOM 1467 C CA . GLN A 1 178 ? -14.359 -4.613 7.121 1 86.81 178 GLN A CA 1
ATOM 1468 C C . GLN A 1 178 ? -15.656 -5.359 6.82 1 86.81 178 GLN A C 1
ATOM 1470 O O . GLN A 1 178 ? -16.062 -5.48 5.66 1 86.81 178 GLN A O 1
ATOM 1475 N N . GLU A 1 179 ? -16.203 -6.129 7.738 1 82.5 179 GLU A N 1
ATOM 1476 C CA . GLU A 1 179 ? -17.469 -6.812 7.508 1 82.5 179 GLU A CA 1
ATOM 1477 C C . GLU A 1 179 ? -18.625 -5.812 7.398 1 82.5 179 GLU A C 1
ATOM 1479 O O . GLU A 1 179 ? -18.938 -5.117 8.359 1 82.5 179 GLU A O 1
ATOM 1484 N N . ALA A 1 180 ? -19.031 -5.645 6.105 1 69.31 180 ALA A N 1
ATOM 1485 C CA . ALA A 1 180 ? -20.156 -4.738 5.883 1 69.31 180 ALA A CA 1
ATOM 1486 C C . ALA A 1 180 ? -21.406 -5.203 6.637 1 69.31 180 ALA A C 1
ATOM 1488 O O . ALA A 1 180 ? -21.641 -6.402 6.773 1 69.31 180 ALA A O 1
ATOM 1489 N N . SER A 1 181 ? -21.969 -4.207 7.203 1 67.06 181 SER A N 1
ATOM 1490 C CA . SER A 1 181 ? -23.234 -4.547 7.871 1 67.06 181 SER A CA 1
ATOM 1491 C C . SER A 1 181 ? -24.281 -5 6.867 1 67.06 181 SER A C 1
ATOM 1493 O O . SER A 1 181 ? -24.266 -4.582 5.707 1 67.06 181 SER A O 1
ATOM 1495 N N . LYS A 1 182 ? -25.016 -5.879 7.289 1 60.06 182 LYS A N 1
ATOM 1496 C CA . LYS A 1 182 ? -26.109 -6.418 6.473 1 60.06 182 LYS A CA 1
ATOM 1497 C C . LYS A 1 182 ? -27.062 -5.312 6.039 1 60.06 182 LYS A C 1
ATOM 1499 O O . LYS A 1 182 ? -27.734 -5.434 5.012 1 60.06 182 LYS A O 1
ATOM 1504 N N . LEU A 1 183 ? -26.969 -4.348 6.719 1 56.78 183 LEU A N 1
ATOM 1505 C CA . LEU A 1 183 ? -27.875 -3.248 6.41 1 56.78 183 LEU A CA 1
ATOM 1506 C C . LEU A 1 183 ? -27.344 -2.412 5.25 1 56.78 183 LEU A C 1
ATOM 1508 O O . LEU A 1 183 ? -28.109 -1.796 4.516 1 56.78 183 LEU A O 1
ATOM 1512 N N . ASP A 1 184 ? -26.125 -2.613 4.914 1 67.62 184 ASP A N 1
ATOM 1513 C CA . ASP A 1 184 ? -25.469 -1.686 3.996 1 67.62 184 ASP A CA 1
ATOM 1514 C C . ASP A 1 184 ? -25.266 -2.326 2.623 1 67.62 184 ASP A C 1
ATOM 1516 O O . ASP A 1 184 ? -25.094 -1.624 1.625 1 67.62 184 ASP A O 1
ATOM 1520 N N . MET A 1 185 ? -25.5 -3.66 2.691 1 81.88 185 MET A N 1
ATOM 1521 C CA . MET A 1 185 ? -25.125 -4.352 1.461 1 81.88 185 MET A CA 1
ATOM 1522 C C . MET A 1 185 ? -25.906 -5.645 1.299 1 81.88 185 MET A C 1
ATOM 1524 O O . MET A 1 185 ? -26.281 -6.281 2.289 1 81.88 185 MET A O 1
ATOM 1528 N N . SER A 1 186 ? -26.266 -5.984 0.084 1 87.56 186 SER A N 1
ATOM 1529 C CA . SER A 1 186 ? -26.938 -7.246 -0.202 1 87.56 186 SER A CA 1
ATOM 1530 C C . SER A 1 186 ? -26.047 -8.438 0.16 1 87.56 186 SER A C 1
ATOM 1532 O O . SER A 1 186 ? -24.828 -8.305 0.251 1 87.56 186 SER A O 1
ATOM 1534 N N . ASP A 1 187 ? -26.656 -9.57 0.326 1 88.81 187 ASP A N 1
ATOM 1535 C CA . ASP A 1 187 ? -25.922 -10.781 0.644 1 88.81 187 ASP A CA 1
ATOM 1536 C C . ASP A 1 187 ? -24.953 -11.156 -0.485 1 88.81 187 ASP A C 1
ATOM 1538 O O . ASP A 1 187 ? -23.859 -11.648 -0.233 1 88.81 187 ASP A O 1
ATOM 1542 N N . PHE A 1 188 ? -25.484 -10.938 -1.666 1 92.56 188 PHE A N 1
ATOM 1543 C CA . PHE A 1 188 ? -24.625 -11.234 -2.814 1 92.56 188 PHE A CA 1
ATOM 1544 C C . PHE A 1 188 ? -23.375 -10.359 -2.805 1 92.56 188 PHE A C 1
ATOM 1546 O O . PHE A 1 188 ? -22.266 -10.852 -2.992 1 92.56 188 PHE A O 1
ATOM 1553 N N . GLU A 1 189 ? -23.547 -9.086 -2.602 1 90.25 189 GLU A N 1
ATOM 1554 C CA . GLU A 1 189 ? -22.422 -8.156 -2.59 1 90.25 189 GLU A CA 1
ATOM 1555 C C . GLU A 1 189 ? -21.469 -8.461 -1.445 1 90.25 189 GLU A C 1
ATOM 1557 O O . GLU A 1 189 ? -20.25 -8.383 -1.612 1 90.25 189 GLU A O 1
ATOM 1562 N N . ARG A 1 190 ? -21.984 -8.781 -0.367 1 92.94 190 ARG A N 1
ATOM 1563 C CA . ARG A 1 190 ? -21.172 -9.141 0.784 1 92.94 190 ARG A CA 1
ATOM 1564 C C . ARG A 1 190 ? -20.312 -10.367 0.482 1 92.94 190 ARG A C 1
ATOM 1566 O O . ARG A 1 190 ? -19.125 -10.406 0.823 1 92.94 190 ARG A O 1
ATOM 1573 N N . GLU A 1 191 ? -20.969 -11.352 -0.127 1 95 191 GLU A N 1
ATOM 1574 C CA . GLU A 1 191 ? -20.25 -12.562 -0.506 1 95 191 GLU A CA 1
ATOM 1575 C C . GLU A 1 191 ? -19.125 -12.242 -1.499 1 95 191 GLU A C 1
ATOM 1577 O O . GLU A 1 191 ? -18.031 -12.789 -1.396 1 95 191 GLU A O 1
ATOM 1582 N N . MET A 1 192 ? -19.406 -11.391 -2.434 1 94.81 192 MET A N 1
ATOM 1583 C CA . MET A 1 192 ? -18.391 -11.023 -3.42 1 94.81 192 MET A CA 1
ATOM 1584 C C . MET A 1 192 ? -17.219 -10.312 -2.756 1 94.81 192 MET A C 1
ATOM 1586 O O . MET A 1 192 ? -16.062 -10.539 -3.119 1 94.81 192 MET A O 1
ATOM 1590 N N . TYR A 1 193 ? -17.516 -9.398 -1.78 1 95 193 TYR A N 1
ATOM 1591 C CA . TYR A 1 193 ? -16.453 -8.711 -1.037 1 95 193 TYR A CA 1
ATOM 1592 C C . TYR A 1 193 ? -15.594 -9.711 -0.278 1 95 193 TYR A C 1
ATOM 1594 O O . TYR A 1 193 ? -14.359 -9.617 -0.302 1 95 193 TYR A O 1
ATOM 1602 N N . ARG A 1 194 ? -16.266 -10.68 0.344 1 96.62 194 ARG A N 1
ATOM 1603 C CA . ARG A 1 194 ? -15.531 -11.695 1.092 1 96.62 194 ARG A CA 1
ATOM 1604 C C . ARG A 1 194 ? -14.625 -12.508 0.17 1 96.62 194 ARG A C 1
ATOM 1606 O O . ARG A 1 194 ? -13.469 -12.781 0.514 1 96.62 194 ARG A O 1
ATOM 1613 N N . ARG A 1 195 ? -15.133 -12.859 -0.971 1 97.44 195 ARG A N 1
ATOM 1614 C CA . ARG A 1 195 ? -14.391 -13.68 -1.928 1 97.44 195 ARG A CA 1
ATOM 1615 C C . ARG A 1 195 ? -13.156 -12.938 -2.436 1 97.44 195 ARG A C 1
ATOM 1617 O O . ARG A 1 195 ? -12.062 -13.492 -2.471 1 97.44 195 ARG A O 1
ATOM 1624 N N . VAL A 1 196 ? -13.367 -11.742 -2.811 1 97.56 196 VAL A N 1
ATOM 1625 C CA . VAL A 1 196 ? -12.273 -10.953 -3.363 1 97.56 196 VAL A CA 1
ATOM 1626 C C . VAL A 1 196 ? -11.234 -10.688 -2.277 1 97.56 196 VAL A C 1
ATOM 1628 O O . VAL A 1 196 ? -10.023 -10.766 -2.529 1 97.56 196 VAL A O 1
ATOM 1631 N N . TRP A 1 197 ? -11.672 -10.359 -1.068 1 97.31 197 TRP A N 1
ATOM 1632 C CA . TRP A 1 197 ? -10.719 -10.125 0.019 1 97.31 197 TRP A CA 1
ATOM 1633 C C . TRP A 1 197 ? -9.938 -11.398 0.331 1 97.31 197 TRP A C 1
ATOM 1635 O O . TRP A 1 197 ? -8.742 -11.328 0.649 1 97.31 197 TRP A O 1
ATOM 1645 N N . CYS A 1 198 ? -10.633 -12.508 0.237 1 97.56 198 CYS A N 1
ATOM 1646 C CA . CYS A 1 198 ? -9.992 -13.797 0.458 1 97.56 198 CYS A CA 1
ATOM 1647 C C . CYS A 1 198 ? -8.812 -13.984 -0.491 1 97.56 198 CYS A C 1
ATOM 1649 O O . CYS A 1 198 ? -7.738 -14.422 -0.076 1 97.56 198 CYS A O 1
ATOM 1651 N N . VAL A 1 199 ? -8.992 -13.648 -1.722 1 98 199 VAL A N 1
ATOM 1652 C CA . VAL A 1 199 ? -7.934 -13.75 -2.725 1 98 199 VAL A CA 1
ATOM 1653 C C . VAL A 1 199 ? -6.812 -12.773 -2.393 1 98 199 VAL A C 1
ATOM 1655 O O . VAL A 1 199 ? -5.633 -13.133 -2.438 1 98 199 VAL A O 1
ATOM 1658 N N . LEU A 1 200 ? -7.16 -11.539 -2.02 1 97.75 200 LEU A N 1
ATOM 1659 C CA . LEU A 1 200 ? -6.18 -10.508 -1.68 1 97.75 200 LEU A CA 1
ATOM 1660 C C . LEU A 1 200 ? -5.332 -10.945 -0.489 1 97.75 200 LEU A C 1
ATOM 1662 O O . LEU A 1 200 ? -4.105 -10.82 -0.517 1 97.75 200 LEU A O 1
ATOM 1666 N N . ASP A 1 201 ? -6.016 -11.453 0.508 1 95.56 201 ASP A N 1
ATOM 1667 C CA . ASP A 1 201 ? -5.348 -11.898 1.729 1 95.56 201 ASP A CA 1
ATOM 1668 C C . ASP A 1 201 ? -4.363 -13.031 1.435 1 95.56 201 ASP A C 1
ATOM 1670 O O . ASP A 1 201 ? -3.229 -13.016 1.92 1 95.56 201 ASP A O 1
ATOM 1674 N N . THR A 1 202 ? -4.77 -13.898 0.626 1 96.44 202 THR A N 1
ATOM 1675 C CA . THR A 1 202 ? -3.947 -15.055 0.287 1 96.44 202 THR A CA 1
ATOM 1676 C C . THR A 1 202 ? -2.756 -14.633 -0.571 1 96.44 202 THR A C 1
ATOM 1678 O O . THR A 1 202 ? -1.627 -15.062 -0.326 1 96.44 202 THR A O 1
ATOM 1681 N N . TRP A 1 203 ? -3.004 -13.852 -1.602 1 95.81 203 TRP A N 1
ATOM 1682 C CA . TRP A 1 203 ? -1.94 -13.414 -2.502 1 95.81 203 TRP A CA 1
ATOM 1683 C C . TRP A 1 203 ? -0.912 -12.57 -1.762 1 95.81 203 TRP A C 1
ATOM 1685 O O . TRP A 1 203 ? 0.282 -12.625 -2.062 1 95.81 203 TRP A O 1
ATOM 1695 N N . ASP A 1 204 ? -1.373 -11.688 -0.84 1 94.75 204 ASP A N 1
ATOM 1696 C CA . ASP A 1 204 ? -0.45 -10.883 -0.047 1 94.75 204 ASP A CA 1
ATOM 1697 C C . ASP A 1 204 ? 0.504 -11.766 0.752 1 94.75 204 ASP A C 1
ATOM 1699 O O . ASP A 1 204 ? 1.711 -11.516 0.786 1 94.75 204 ASP A O 1
ATOM 1703 N N . TRP A 1 205 ? -0.052 -12.797 1.384 1 93.19 205 TRP A N 1
ATOM 1704 C CA . TRP A 1 205 ? 0.755 -13.734 2.156 1 93.19 205 TRP A CA 1
ATOM 1705 C C . TRP A 1 205 ? 1.757 -14.453 1.26 1 93.19 205 TRP A C 1
ATOM 1707 O O . TRP A 1 205 ? 2.934 -14.586 1.608 1 93.19 205 TRP A O 1
ATOM 1717 N N . GLN A 1 206 ? 1.255 -14.883 0.129 1 88.81 206 GLN A N 1
ATOM 1718 C CA . GLN A 1 206 ? 2.096 -15.641 -0.794 1 88.81 206 GLN A CA 1
ATOM 1719 C C . GLN A 1 206 ? 3.24 -14.781 -1.323 1 88.81 206 GLN A C 1
ATOM 1721 O O . GLN A 1 206 ? 4.383 -15.234 -1.392 1 88.81 206 GLN A O 1
ATOM 1726 N N . MET A 1 207 ? 2.951 -13.594 -1.685 1 86 207 MET A N 1
ATOM 1727 C CA . MET A 1 207 ? 3.971 -12.711 -2.238 1 86 207 MET A CA 1
ATOM 1728 C C . MET A 1 207 ? 5.016 -12.359 -1.184 1 86 207 MET A C 1
ATOM 1730 O O . MET A 1 207 ? 6.203 -12.242 -1.495 1 86 207 MET A O 1
ATOM 1734 N N . SER A 1 208 ? 4.52 -12.109 -0.002 1 82.38 208 SER A N 1
ATOM 1735 C CA . SER A 1 208 ? 5.449 -11.82 1.086 1 82.38 208 SER A CA 1
ATOM 1736 C C . SER A 1 208 ? 6.391 -13 1.33 1 82.38 208 SER A C 1
ATOM 1738 O O . SER A 1 208 ? 7.598 -12.812 1.496 1 82.38 208 SER A O 1
ATOM 1740 N N . ALA A 1 209 ? 5.863 -14.18 1.258 1 77.75 209 ALA A N 1
ATOM 1741 C CA . ALA A 1 209 ? 6.648 -15.375 1.529 1 77.75 209 ALA A CA 1
ATOM 1742 C C . ALA A 1 209 ? 7.605 -15.68 0.379 1 77.75 209 ALA A C 1
ATOM 1744 O O . ALA A 1 209 ? 8.75 -16.078 0.604 1 77.75 209 ALA A O 1
ATOM 1745 N N . LEU A 1 210 ? 7.102 -15.492 -0.814 1 70.75 210 LEU A N 1
ATOM 1746 C CA . LEU A 1 210 ? 7.867 -15.906 -1.984 1 70.75 210 LEU A CA 1
ATOM 1747 C C . LEU A 1 210 ? 8.891 -14.844 -2.369 1 70.75 210 LEU A C 1
ATOM 1749 O O . LEU A 1 210 ? 9.992 -15.18 -2.826 1 70.75 210 LEU A O 1
ATOM 1753 N N . LEU A 1 211 ? 8.492 -13.547 -2.189 1 71.44 211 LEU A N 1
ATOM 1754 C CA . LEU A 1 211 ? 9.344 -12.461 -2.67 1 71.44 211 LEU A CA 1
ATOM 1755 C C . LEU A 1 211 ? 10.047 -11.766 -1.509 1 71.44 211 LEU A C 1
ATOM 1757 O O . LEU A 1 211 ? 10.812 -10.828 -1.717 1 71.44 211 LEU A O 1
ATOM 1761 N N . SER A 1 212 ? 9.906 -12.273 -0.363 1 73.56 212 SER A N 1
ATOM 1762 C CA . SER A 1 212 ? 10.508 -11.68 0.825 1 73.56 212 SER A CA 1
ATOM 1763 C C . SER A 1 212 ? 10.156 -10.195 0.936 1 73.56 212 SER A C 1
ATOM 1765 O O . SER A 1 212 ? 11.031 -9.359 1.154 1 73.56 212 SER A O 1
ATOM 1767 N N . ARG A 1 213 ? 8.984 -9.953 0.496 1 77.69 213 ARG A N 1
ATOM 1768 C CA . ARG A 1 213 ? 8.453 -8.594 0.618 1 77.69 213 ARG A CA 1
ATOM 1769 C C . ARG A 1 213 ? 7.625 -8.445 1.887 1 77.69 213 ARG A C 1
ATOM 1771 O O . ARG A 1 213 ? 7.133 -9.43 2.434 1 77.69 213 ARG A O 1
ATOM 1778 N N . PRO A 1 214 ? 7.547 -7.203 2.43 1 83.88 214 PRO A N 1
ATOM 1779 C CA . PRO A 1 214 ? 6.711 -7.008 3.619 1 83.88 214 PRO A CA 1
ATOM 1780 C C . PRO A 1 214 ? 5.227 -7.223 3.342 1 83.88 214 PRO A C 1
ATOM 1782 O O . PRO A 1 214 ? 4.766 -6.996 2.221 1 83.88 214 PRO A O 1
ATOM 1785 N N . LEU A 1 215 ? 4.551 -7.641 4.355 1 89.12 215 LEU A N 1
ATOM 1786 C CA . LEU A 1 215 ? 3.1 -7.754 4.258 1 89.12 215 LEU A CA 1
ATOM 1787 C C . LEU A 1 215 ? 2.459 -6.383 4.059 1 89.12 215 LEU A C 1
ATOM 1789 O O . LEU A 1 215 ? 2.9 -5.395 4.652 1 89.12 215 LEU A O 1
ATOM 1793 N N . MET A 1 216 ? 1.479 -6.363 3.27 1 91.5 216 MET A N 1
ATOM 1794 C CA . MET A 1 216 ? 0.797 -5.109 2.957 1 91.5 216 MET A CA 1
ATOM 1795 C C . MET A 1 216 ? -0.493 -4.977 3.758 1 91.5 216 MET A C 1
ATOM 1797 O O . MET A 1 216 ? -0.976 -3.867 3.988 1 91.5 216 MET A O 1
ATOM 1801 N N . ILE A 1 217 ? -1.087 -6.078 4.086 1 92.56 217 ILE A N 1
ATOM 1802 C CA . ILE A 1 217 ? -2.342 -6.07 4.832 1 92.56 217 ILE A CA 1
ATOM 1803 C C . ILE A 1 217 ? -2.055 -6.18 6.328 1 92.56 217 ILE A C 1
ATOM 1805 O O . ILE A 1 217 ? -1.333 -7.082 6.762 1 92.56 217 ILE A O 1
ATOM 1809 N N . ASP A 1 218 ? -2.521 -5.207 7.062 1 87 218 ASP A N 1
ATOM 1810 C CA . ASP A 1 218 ? -2.535 -5.336 8.516 1 87 218 ASP A CA 1
ATOM 1811 C C . ASP A 1 218 ? -3.705 -6.203 8.977 1 87 218 ASP A C 1
ATOM 1813 O O . ASP A 1 218 ? -4.828 -5.711 9.125 1 87 218 ASP A O 1
ATOM 1817 N N . ARG A 1 219 ? -3.463 -7.375 9.258 1 88 219 ARG A N 1
ATOM 1818 C CA . ARG A 1 219 ? -4.508 -8.359 9.516 1 88 219 ARG A CA 1
ATOM 1819 C C . ARG A 1 219 ? -5.102 -8.18 10.906 1 88 219 ARG A C 1
ATOM 1821 O O . ARG A 1 219 ? -6.172 -8.711 11.211 1 88 219 ARG A O 1
ATOM 1828 N N . THR A 1 220 ? -4.469 -7.406 11.695 1 80.25 220 THR A N 1
ATOM 1829 C CA . THR A 1 220 ? -5.004 -7.156 13.023 1 80.25 220 THR A CA 1
ATOM 1830 C C . THR A 1 220 ? -6.242 -6.266 12.953 1 80.25 220 THR A C 1
ATOM 1832 O O . THR A 1 220 ? -7.055 -6.25 13.883 1 80.25 220 THR A O 1
ATOM 1835 N N . CYS A 1 221 ? -6.324 -5.59 11.828 1 77.88 221 CYS A N 1
ATOM 1836 C CA . CYS A 1 221 ? -7.43 -4.648 11.688 1 77.88 221 CYS A CA 1
ATOM 1837 C C . CYS A 1 221 ? -8.5 -5.195 10.75 1 77.88 221 CYS A C 1
ATOM 1839 O O . CYS A 1 221 ? -9.445 -4.488 10.398 1 77.88 221 CYS A O 1
ATOM 1841 N N . CYS A 1 222 ? -8.359 -6.402 10.336 1 87.62 222 CYS A N 1
ATOM 1842 C CA . CYS A 1 222 ? -9.305 -6.992 9.391 1 87.62 222 CYS A CA 1
ATOM 1843 C C . CYS A 1 222 ? -10.391 -7.777 10.125 1 87.62 222 CYS A C 1
ATOM 1845 O O . CYS A 1 222 ? -10.086 -8.641 10.953 1 87.62 222 CYS A O 1
ATOM 1847 N N . LYS A 1 223 ? -11.664 -7.508 9.828 1 87.38 223 LYS A N 1
ATOM 1848 C CA . LYS A 1 223 ? -12.773 -8.18 10.508 1 87.38 223 LYS A CA 1
ATOM 1849 C C . LYS A 1 223 ? -13.664 -8.914 9.508 1 87.38 223 LYS A C 1
ATOM 1851 O O . LYS A 1 223 ? -14.711 -9.445 9.883 1 87.38 223 LYS A O 1
ATOM 1856 N N . VAL A 1 224 ? -13.297 -8.953 8.359 1 92.75 224 VAL A N 1
ATOM 1857 C CA . VAL A 1 224 ? -14.109 -9.586 7.324 1 92.75 224 VAL A CA 1
ATOM 1858 C C . VAL A 1 224 ? -14.094 -11.102 7.504 1 92.75 224 VAL A C 1
ATOM 1860 O O . VAL A 1 224 ? -13.062 -11.68 7.859 1 92.75 224 VAL A O 1
ATOM 1863 N N . GLY A 1 225 ? -15.219 -11.656 7.324 1 92.56 225 GLY A N 1
ATOM 1864 C CA . GLY A 1 225 ? -15.312 -13.109 7.414 1 92.56 225 GLY A CA 1
ATOM 1865 C C . GLY A 1 225 ? -14.867 -13.812 6.145 1 92.56 225 GLY A C 1
ATOM 1866 O O . GLY A 1 225 ? -14.578 -13.172 5.137 1 92.56 225 GLY A O 1
ATOM 1867 N N . LEU A 1 226 ? -14.781 -15.172 6.215 1 96.06 226 LEU A N 1
ATOM 1868 C CA . LEU A 1 226 ? -14.477 -16 5.055 1 96.06 226 LEU A CA 1
ATOM 1869 C C . LEU A 1 226 ? -15.695 -16.172 4.156 1 96.06 226 LEU A C 1
ATOM 1871 O O . LEU A 1 226 ? -16.828 -16.031 4.617 1 96.06 226 LEU A O 1
ATOM 1875 N N . PRO A 1 227 ? -15.469 -16.391 2.889 1 96.5 227 PRO A N 1
ATOM 1876 C CA . PRO A 1 227 ? -16.609 -16.609 1.995 1 96.5 227 PRO A CA 1
ATOM 1877 C C . PRO A 1 227 ? -17.406 -17.859 2.355 1 96.5 227 PRO A C 1
ATOM 1879 O O . PRO A 1 227 ? -16.844 -18.844 2.83 1 96.5 227 PRO A O 1
ATOM 1882 N N . GLU A 1 228 ? -18.688 -17.797 2.096 1 94.25 228 GLU A N 1
ATOM 1883 C CA . GLU A 1 228 ? -19.578 -18.922 2.371 1 94.25 228 GLU A CA 1
ATOM 1884 C C . GLU A 1 228 ? -19.516 -19.969 1.261 1 94.25 228 GLU A C 1
ATOM 1886 O O . GLU A 1 228 ? -19.703 -21.156 1.511 1 94.25 228 GLU A O 1
ATOM 1891 N N . LEU A 1 229 ? -19.312 -19.656 0.057 1 95.25 229 LEU A N 1
ATOM 1892 C CA . LEU A 1 229 ? -19.109 -20.5 -1.118 1 95.25 229 LEU A CA 1
ATOM 1893 C C . LEU A 1 229 ? -20.391 -21.25 -1.478 1 95.25 229 LEU A C 1
ATOM 1895 O O . LEU A 1 229 ? -20.344 -22.438 -1.791 1 95.25 229 LEU A O 1
ATOM 1899 N N . THR A 1 230 ? -21.516 -20.547 -1.481 1 92.12 230 THR A N 1
ATOM 1900 C CA . THR A 1 230 ? -22.797 -21.188 -1.777 1 92.12 230 THR A CA 1
ATOM 1901 C C . THR A 1 230 ? -23.375 -20.656 -3.08 1 92.12 230 THR A C 1
ATOM 1903 O O . THR A 1 230 ? -24.391 -21.156 -3.561 1 92.12 230 THR A O 1
ATOM 1906 N N . LEU A 1 231 ? -22.75 -19.781 -3.697 1 90.5 231 LEU A N 1
ATOM 1907 C CA . LEU A 1 231 ? -23.328 -19.094 -4.844 1 90.5 231 LEU A CA 1
ATOM 1908 C C . LEU A 1 231 ? -23.438 -20.031 -6.039 1 90.5 231 LEU A C 1
ATOM 1910 O O . LEU A 1 231 ? -24.406 -19.953 -6.809 1 90.5 231 LEU A O 1
ATOM 1914 N N . GLU A 1 232 ? -22.516 -20.938 -6.273 1 89.44 232 GLU A N 1
ATOM 1915 C CA . GLU A 1 232 ? -22.453 -21.781 -7.457 1 89.44 232 GLU A CA 1
ATOM 1916 C C . GLU A 1 232 ? -23.453 -22.938 -7.359 1 89.44 232 GLU A C 1
ATOM 1918 O O . GLU A 1 232 ? -23.828 -23.531 -8.375 1 89.44 232 GLU A O 1
ATOM 1923 N N . GLY A 1 233 ? -23.844 -23.234 -6.195 1 84.88 233 GLY A N 1
ATOM 1924 C CA . GLY A 1 233 ? -24.734 -24.375 -6.027 1 84.88 233 GLY A CA 1
ATOM 1925 C C . GLY A 1 233 ? -24.047 -25.703 -6.176 1 84.88 233 GLY A C 1
ATOM 1926 O O . GLY A 1 233 ? -24.688 -26.75 -6.246 1 84.88 233 GLY A O 1
ATOM 1927 N N . THR A 1 234 ? -22.781 -25.703 -6.438 1 83.44 234 THR A N 1
ATOM 1928 C CA . THR A 1 234 ? -22 -26.922 -6.562 1 83.44 234 THR A CA 1
ATOM 1929 C C . THR A 1 234 ? -21 -27.031 -5.414 1 83.44 234 THR A C 1
ATOM 1931 O O . THR A 1 234 ? -20.516 -26.016 -4.902 1 83.44 234 THR A O 1
ATOM 1934 N N . THR A 1 235 ? -20.766 -28.312 -5.051 1 85.31 235 THR A N 1
ATOM 1935 C CA . THR A 1 235 ? -19.734 -28.625 -4.062 1 85.31 235 THR A CA 1
ATOM 1936 C C . THR A 1 235 ? -18.703 -29.594 -4.641 1 85.31 235 THR A C 1
ATOM 1938 O O . THR A 1 235 ? -19.062 -30.641 -5.188 1 85.31 235 THR A O 1
ATOM 1941 N N . PRO A 1 236 ? -17.422 -29.234 -4.648 1 90.94 236 PRO A N 1
ATOM 1942 C CA . PRO A 1 236 ? -16.844 -28.062 -3.98 1 90.94 236 PRO A CA 1
ATOM 1943 C C . PRO A 1 236 ? -16.859 -26.812 -4.863 1 90.94 236 PRO A C 1
ATOM 1945 O O . PRO A 1 236 ? -16.797 -26.922 -6.09 1 90.94 236 PRO A O 1
ATOM 1948 N N . SER A 1 237 ? -16.938 -25.734 -4.188 1 94.12 237 SER A N 1
ATOM 1949 C CA . SER A 1 237 ? -16.828 -24.453 -4.898 1 94.12 237 SER A CA 1
ATOM 1950 C C . SER A 1 237 ? -15.461 -24.297 -5.535 1 94.12 237 SER A C 1
ATOM 1952 O O . SER A 1 237 ? -14.453 -24.734 -4.977 1 94.12 237 SER A O 1
ATOM 1954 N N . PRO A 1 238 ? -15.367 -23.625 -6.68 1 95.88 238 PRO A N 1
ATOM 1955 C CA . PRO A 1 238 ? -14.078 -23.359 -7.32 1 95.88 238 PRO A CA 1
ATOM 1956 C C . PRO A 1 238 ? -13.18 -22.453 -6.488 1 95.88 238 PRO A C 1
ATOM 1958 O O . PRO A 1 238 ? -11.984 -22.312 -6.785 1 95.88 238 PRO A O 1
ATOM 1961 N N . LEU A 1 239 ? -13.664 -21.891 -5.449 1 97 239 LEU A N 1
ATOM 1962 C CA . LEU A 1 239 ? -12.867 -21 -4.609 1 97 239 LEU A CA 1
ATOM 1963 C C . LEU A 1 239 ? -12.477 -21.703 -3.309 1 97 239 LEU A C 1
ATOM 1965 O O . LEU A 1 239 ? -11.852 -21.094 -2.438 1 97 239 LEU A O 1
ATOM 1969 N N . LEU A 1 240 ? -12.797 -22.938 -3.15 1 96.88 240 LEU A N 1
ATOM 1970 C CA . LEU A 1 240 ? -12.578 -23.641 -1.897 1 96.88 240 LEU A CA 1
ATOM 1971 C C . LEU A 1 240 ? -11.094 -23.688 -1.553 1 96.88 240 LEU A C 1
ATOM 1973 O O . LEU A 1 240 ? -10.711 -23.516 -0.391 1 96.88 240 LEU A O 1
ATOM 1977 N N . HIS A 1 241 ? -10.234 -23.938 -2.529 1 96.31 241 HIS A N 1
ATOM 1978 C CA . HIS A 1 241 ? -8.805 -24.062 -2.271 1 96.31 241 HIS A CA 1
ATOM 1979 C C . HIS A 1 241 ? -8.234 -22.781 -1.682 1 96.31 241 HIS A C 1
ATOM 1981 O O . HIS A 1 241 ? -7.383 -22.828 -0.786 1 96.31 241 HIS A O 1
ATOM 1987 N N . LEU A 1 242 ? -8.727 -21.641 -2.119 1 97.19 242 LEU A N 1
ATOM 1988 C CA . LEU A 1 242 ? -8.242 -20.359 -1.589 1 97.19 242 LEU A CA 1
ATOM 1989 C C . LEU A 1 242 ? -8.852 -20.078 -0.22 1 97.19 242 LEU A C 1
ATOM 1991 O O . LEU A 1 242 ? -8.195 -19.5 0.648 1 97.19 242 LEU A O 1
ATOM 1995 N N . LYS A 1 243 ? -10.117 -20.453 -0.067 1 97.38 243 LYS A N 1
ATOM 1996 C CA . LYS A 1 243 ? -10.742 -20.281 1.243 1 97.38 243 LYS A CA 1
ATOM 1997 C C . LYS A 1 243 ? -9.977 -21.047 2.316 1 97.38 243 LYS A C 1
ATOM 1999 O O . LYS A 1 243 ? -9.727 -20.531 3.404 1 97.38 243 LYS A O 1
ATOM 2004 N N . LEU A 1 244 ? -9.641 -22.281 1.992 1 97.5 244 LEU A N 1
ATOM 2005 C CA . LEU A 1 244 ? -8.891 -23.109 2.93 1 97.5 244 LEU A CA 1
ATOM 2006 C C . LEU A 1 244 ? -7.551 -22.469 3.27 1 97.5 244 LEU A C 1
ATOM 2008 O O . LEU A 1 244 ? -7.137 -22.469 4.43 1 97.5 244 LEU A O 1
ATOM 2012 N N . GLN A 1 245 ? -6.895 -21.984 2.277 1 97.06 245 GLN A N 1
ATOM 2013 C CA . GLN A 1 245 ? -5.602 -21.344 2.504 1 97.06 245 GLN A CA 1
ATOM 2014 C C . GLN A 1 245 ? -5.754 -20.078 3.359 1 97.06 245 GLN A C 1
ATOM 2016 O O . GLN A 1 245 ? -4.938 -19.828 4.246 1 97.06 245 GLN A O 1
ATOM 2021 N N . SER A 1 246 ? -6.738 -19.266 3.029 1 96.5 246 SER A N 1
ATOM 2022 C CA . SER A 1 246 ? -6.977 -18.047 3.799 1 96.5 246 SER A CA 1
ATOM 2023 C C . SER A 1 246 ? -7.262 -18.375 5.262 1 96.5 246 SER A C 1
ATOM 2025 O O . SER A 1 246 ? -6.82 -17.641 6.16 1 96.5 246 SER A O 1
ATOM 2027 N N . GLU A 1 247 ? -7.965 -19.391 5.488 1 96.5 247 GLU A N 1
ATOM 2028 C CA . GLU A 1 247 ? -8.25 -19.844 6.848 1 96.5 247 GLU A CA 1
ATOM 2029 C C . GLU A 1 247 ? -6.965 -20.203 7.59 1 96.5 247 GLU A C 1
ATOM 2031 O O . GLU A 1 247 ? -6.785 -19.828 8.75 1 96.5 247 GLU A O 1
ATOM 2036 N N . LEU A 1 248 ? -6.129 -20.938 6.969 1 97.38 248 LEU A N 1
ATOM 2037 C CA . LEU A 1 248 ? -4.848 -21.297 7.562 1 97.38 248 LEU A CA 1
ATOM 2038 C C . LEU A 1 248 ? -4.016 -20.062 7.867 1 97.38 248 LEU A C 1
ATOM 2040 O O . LEU A 1 248 ? -3.42 -19.953 8.945 1 97.38 248 LEU A O 1
ATOM 2044 N N . ILE A 1 249 ? -3.959 -19.156 6.914 1 95.88 249 ILE A N 1
ATOM 2045 C CA . ILE A 1 249 ? -3.16 -17.938 7.039 1 95.88 249 ILE A CA 1
ATOM 2046 C C . ILE A 1 249 ? -3.609 -17.156 8.273 1 95.88 249 ILE A C 1
ATOM 2048 O O . ILE A 1 249 ? -2.779 -16.641 9.023 1 95.88 249 ILE A O 1
ATOM 2052 N N . ARG A 1 250 ? -4.887 -17.062 8.445 1 94.19 250 ARG A N 1
ATOM 2053 C CA . ARG A 1 250 ? -5.414 -16.375 9.617 1 94.19 250 ARG A CA 1
ATOM 2054 C C . ARG A 1 250 ? -4.91 -17.031 10.906 1 94.19 250 ARG A C 1
ATOM 2056 O O . ARG A 1 250 ? -4.512 -16.344 11.844 1 94.19 250 ARG A O 1
ATOM 2063 N N . LYS A 1 251 ? -4.887 -18.312 10.953 1 95.31 251 LYS A N 1
ATOM 2064 C CA . LYS A 1 251 ? -4.422 -19.047 12.125 1 95.31 251 LYS A CA 1
ATOM 2065 C C . LYS A 1 251 ? -2.93 -18.828 12.359 1 95.31 251 LYS A C 1
ATOM 2067 O O . LYS A 1 251 ? -2.494 -18.609 13.492 1 95.31 251 LYS A O 1
ATOM 2072 N N . LEU A 1 252 ? -2.209 -18.969 11.297 1 95.81 252 LEU A N 1
ATOM 2073 C CA . LEU A 1 252 ? -0.765 -18.781 11.383 1 95.81 252 LEU A CA 1
ATOM 2074 C C . LEU A 1 252 ? -0.422 -17.375 11.844 1 95.81 252 LEU A C 1
ATOM 2076 O O . LEU A 1 252 ? 0.459 -17.188 12.688 1 95.81 252 LEU A O 1
ATOM 2080 N N . PHE A 1 253 ? -1.121 -16.406 11.297 1 92.75 253 PHE A N 1
ATOM 2081 C CA . PHE A 1 253 ? -0.845 -15.016 11.641 1 92.75 253 PHE A CA 1
ATOM 2082 C C . PHE A 1 253 ? -1.185 -14.742 13.102 1 92.75 253 PHE A C 1
ATOM 2084 O O . PHE A 1 253 ? -0.468 -14.008 13.781 1 92.75 253 PHE A O 1
ATOM 2091 N N . ASN A 1 254 ? -2.232 -15.242 13.539 1 90.75 254 ASN A N 1
ATOM 2092 C CA . ASN A 1 254 ? -2.643 -15.047 14.93 1 90.75 254 ASN A CA 1
ATOM 2093 C C . ASN A 1 254 ? -1.616 -15.617 15.898 1 90.75 254 ASN A C 1
ATOM 2095 O O . ASN A 1 254 ? -1.404 -15.062 16.984 1 90.75 254 ASN A O 1
ATOM 2099 N N . ARG A 1 255 ? -1.011 -16.688 15.477 1 93.62 255 ARG A N 1
ATOM 2100 C CA . ARG A 1 255 ? -0.067 -17.344 16.375 1 93.62 255 ARG A CA 1
ATOM 2101 C C . ARG A 1 255 ? 1.318 -16.719 16.266 1 93.62 255 ARG A C 1
ATOM 2103 O O . ARG A 1 255 ? 1.994 -16.531 17.281 1 93.62 255 ARG A O 1
ATOM 2110 N N . PHE A 1 256 ? 1.753 -16.406 14.977 1 91.06 256 PHE A N 1
ATOM 2111 C CA . PHE A 1 256 ? 3.16 -16.078 14.797 1 91.06 256 PHE A CA 1
ATOM 2112 C C . PHE A 1 256 ? 3.314 -14.656 14.25 1 91.06 256 PHE A C 1
ATOM 2114 O O . PHE A 1 256 ? 4.418 -14.102 14.242 1 91.06 256 PHE A O 1
ATOM 2121 N N . GLY A 1 257 ? 2.189 -14.047 13.852 1 83.5 257 GLY A N 1
ATOM 2122 C CA . GLY A 1 257 ? 2.328 -12.844 13.055 1 83.5 257 GLY A CA 1
ATOM 2123 C C . GLY A 1 257 ? 2.883 -13.102 11.664 1 83.5 257 GLY A C 1
ATOM 2124 O O . GLY A 1 257 ? 2.332 -13.906 10.914 1 83.5 257 GLY A O 1
ATOM 2125 N N . SER A 1 258 ? 4.035 -12.539 11.406 1 79.69 258 SER A N 1
ATOM 2126 C CA . SER A 1 258 ? 4.68 -12.797 10.125 1 79.69 258 SER A CA 1
ATOM 2127 C C . SER A 1 258 ? 5.496 -14.086 10.164 1 79.69 258 SER A C 1
ATOM 2129 O O . SER A 1 258 ? 6.039 -14.453 11.211 1 79.69 258 SER A O 1
ATOM 2131 N N . THR A 1 259 ? 5.578 -14.703 9.023 1 83.75 259 THR A N 1
ATOM 2132 C CA . THR A 1 259 ? 6.34 -15.945 8.938 1 83.75 259 THR A CA 1
ATOM 2133 C C . THR A 1 259 ? 7.809 -15.703 9.273 1 83.75 259 THR A C 1
ATOM 2135 O O . THR A 1 259 ? 8.516 -16.625 9.672 1 83.75 259 THR A O 1
ATOM 2138 N N . LYS A 1 260 ? 8.25 -14.555 9.102 1 79.69 260 LYS A N 1
ATOM 2139 C CA . LYS A 1 260 ? 9.641 -14.203 9.367 1 79.69 260 LYS A CA 1
ATOM 2140 C C . LYS A 1 260 ? 9.961 -14.32 10.859 1 79.69 260 LYS A C 1
ATOM 2142 O O . LYS A 1 260 ? 11.125 -14.43 11.242 1 79.69 260 LYS A O 1
ATOM 2147 N N . ASN A 1 261 ? 8.906 -14.336 11.656 1 82.5 261 ASN A N 1
ATOM 2148 C CA . ASN A 1 261 ? 9.078 -14.453 13.102 1 82.5 261 ASN A CA 1
ATOM 2149 C C . ASN A 1 261 ? 9.328 -15.898 13.516 1 82.5 261 ASN A C 1
ATOM 2151 O O . ASN A 1 261 ? 9.703 -16.172 14.664 1 82.5 261 ASN A O 1
ATOM 2155 N N . VAL A 1 262 ? 9.141 -16.812 12.609 1 91.06 262 VAL A N 1
ATOM 2156 C CA . VAL A 1 262 ? 9.32 -18.234 12.906 1 91.06 262 VAL A CA 1
ATOM 2157 C C . VAL A 1 262 ? 10.789 -18.609 12.719 1 91.06 262 VAL A C 1
ATOM 2159 O O . VAL A 1 262 ? 11.172 -19.125 11.664 1 91.06 262 VAL A O 1
ATOM 2162 N N . VAL A 1 263 ? 11.555 -18.438 13.75 1 88.44 263 VAL A N 1
ATOM 2163 C CA . VAL A 1 263 ? 12.992 -18.609 13.648 1 88.44 263 VAL A CA 1
ATOM 2164 C C . VAL A 1 263 ? 13.453 -19.703 14.594 1 88.44 263 VAL A C 1
ATOM 2166 O O . VAL A 1 263 ? 14.266 -20.562 14.227 1 88.44 263 VAL A O 1
ATOM 2169 N N . GLU A 1 264 ? 12.883 -19.734 15.805 1 92 264 GLU A N 1
ATOM 2170 C CA . GLU A 1 264 ? 13.289 -20.719 16.797 1 92 264 GLU A CA 1
ATOM 2171 C C . GLU A 1 264 ? 12.844 -22.125 16.406 1 92 264 GLU A C 1
ATOM 2173 O O . GLU A 1 264 ? 11.773 -22.281 15.805 1 92 264 GLU A O 1
ATOM 2178 N N . SER A 1 265 ? 13.648 -23.109 16.734 1 91.56 265 SER A N 1
ATOM 2179 C CA . SER A 1 265 ? 13.383 -24.5 16.359 1 91.56 265 SER A CA 1
ATOM 2180 C C . SER A 1 265 ? 12 -24.938 16.828 1 91.56 265 SER A C 1
ATOM 2182 O O . SER A 1 265 ? 11.273 -25.625 16.094 1 91.56 265 SER A O 1
ATOM 2184 N N . ALA A 1 266 ? 11.672 -24.516 18 1 92.81 266 ALA A N 1
ATOM 2185 C CA . ALA A 1 266 ? 10.367 -24.891 18.547 1 92.81 266 ALA A CA 1
ATOM 2186 C C . ALA A 1 266 ? 9.234 -24.297 17.719 1 92.81 266 ALA A C 1
ATOM 2188 O O . ALA A 1 266 ? 8.211 -24.938 17.484 1 92.81 266 ALA A O 1
ATOM 2189 N N . ASP A 1 267 ? 9.375 -23.047 17.297 1 94.81 267 ASP A N 1
ATOM 2190 C CA . ASP A 1 267 ? 8.375 -22.375 16.469 1 94.81 267 ASP A CA 1
ATOM 2191 C C . ASP A 1 267 ? 8.266 -23.031 15.102 1 94.81 267 ASP A C 1
ATOM 2193 O O . ASP A 1 267 ? 7.172 -23.156 14.547 1 94.81 267 ASP A O 1
ATOM 2197 N N . ILE A 1 268 ? 9.406 -23.453 14.562 1 95.38 268 ILE A N 1
ATOM 2198 C CA . ILE A 1 268 ? 9.422 -24.094 13.25 1 95.38 268 ILE A CA 1
ATOM 2199 C C . ILE A 1 268 ? 8.656 -25.422 13.32 1 95.38 268 ILE A C 1
ATOM 2201 O O . ILE A 1 268 ? 7.867 -25.734 12.422 1 95.38 268 ILE A O 1
ATOM 2205 N N . GLN A 1 269 ? 8.898 -26.141 14.344 1 94.69 269 GLN A N 1
ATOM 2206 C CA . GLN A 1 269 ? 8.227 -27.422 14.5 1 94.69 269 GLN A CA 1
ATOM 2207 C C . GLN A 1 269 ? 6.723 -27.234 14.719 1 94.69 269 GLN A C 1
ATOM 2209 O O . GLN A 1 269 ? 5.914 -28 14.203 1 94.69 269 GLN A O 1
ATOM 2214 N N . GLU A 1 270 ? 6.398 -26.234 15.508 1 96.44 270 GLU A N 1
ATOM 2215 C CA . GLU A 1 270 ? 4.98 -25.953 15.703 1 96.44 270 GLU A CA 1
ATOM 2216 C C . GLU A 1 270 ? 4.32 -25.531 14.398 1 96.44 270 GLU A C 1
ATOM 2218 O O . GLU A 1 270 ? 3.205 -25.953 14.094 1 96.44 270 GLU A O 1
ATOM 2223 N N . TYR A 1 271 ? 4.98 -24.641 13.672 1 96.88 271 TYR A N 1
ATOM 2224 C CA . TYR A 1 271 ? 4.516 -24.203 12.367 1 96.88 271 TYR A CA 1
ATOM 2225 C C . TYR A 1 271 ? 4.305 -25.375 11.43 1 96.88 271 TYR A C 1
ATOM 2227 O O . TYR A 1 271 ? 3.273 -25.469 10.758 1 96.88 271 TYR A O 1
ATOM 2235 N N . GLN A 1 272 ? 5.242 -26.312 11.375 1 96.81 272 GLN A N 1
ATOM 2236 C CA . GLN A 1 272 ? 5.164 -27.531 10.578 1 96.81 272 GLN A CA 1
ATOM 2237 C C . GLN A 1 272 ? 3.945 -28.359 10.961 1 96.81 272 GLN A C 1
ATOM 2239 O O . GLN A 1 272 ? 3.195 -28.812 10.094 1 96.81 272 GLN A O 1
ATOM 2244 N N . LYS A 1 273 ? 3.807 -28.516 12.195 1 97.25 273 LYS A N 1
ATOM 2245 C CA . LYS A 1 273 ? 2.699 -29.328 12.68 1 97.25 273 LYS A CA 1
ATOM 2246 C C . LYS A 1 273 ? 1.354 -28.719 12.305 1 97.25 273 LYS A C 1
ATOM 2248 O O . LYS A 1 273 ? 0.418 -29.422 11.938 1 97.25 273 LYS A O 1
ATOM 2253 N N . MET A 1 274 ? 1.252 -27.406 12.414 1 97.38 274 MET A N 1
ATOM 2254 C CA . MET A 1 274 ? 0.023 -26.719 12.039 1 97.38 274 MET A CA 1
ATOM 2255 C C . MET A 1 274 ? -0.314 -26.953 10.57 1 97.38 274 MET A C 1
ATOM 2257 O O . MET A 1 274 ? -1.478 -27.156 10.219 1 97.38 274 MET A O 1
ATOM 2261 N N . LEU A 1 275 ? 0.645 -26.938 9.727 1 97.69 275 LEU A N 1
ATOM 2262 C CA . LEU A 1 275 ? 0.427 -27.172 8.297 1 97.69 275 LEU A CA 1
ATOM 2263 C C . LEU A 1 275 ? 0.086 -28.625 8.023 1 97.69 275 LEU A C 1
ATOM 2265 O O . LEU A 1 275 ? -0.751 -28.922 7.172 1 97.69 275 LEU A O 1
ATOM 2269 N N . GLU A 1 276 ? 0.772 -29.531 8.727 1 97.12 276 GLU A N 1
ATOM 2270 C CA . GLU A 1 276 ? 0.459 -30.953 8.57 1 97.12 276 GLU A CA 1
ATOM 2271 C C . GLU A 1 276 ? -0.985 -31.25 8.969 1 97.12 276 GLU A C 1
ATOM 2273 O O . GLU A 1 276 ? -1.696 -31.969 8.266 1 97.12 276 GLU A O 1
ATOM 2278 N N . ASP A 1 277 ? -1.346 -30.656 10.062 1 97.31 277 ASP A N 1
ATOM 2279 C CA . ASP A 1 277 ? -2.723 -30.812 10.516 1 97.31 277 ASP A CA 1
ATOM 2280 C C . ASP A 1 277 ? -3.707 -30.25 9.492 1 97.31 277 ASP A C 1
ATOM 2282 O O . ASP A 1 277 ? -4.77 -30.828 9.266 1 97.31 277 ASP A O 1
ATOM 2286 N N . TRP A 1 278 ? -3.424 -29.125 8.961 1 97.69 278 TRP A N 1
ATOM 2287 C CA . TRP A 1 278 ? -4.238 -28.469 7.941 1 97.69 278 TRP A CA 1
ATOM 2288 C C . TRP A 1 278 ? -4.375 -29.359 6.703 1 97.69 278 TRP A C 1
ATOM 2290 O O . TRP A 1 278 ? -5.477 -29.531 6.18 1 97.69 278 TRP A O 1
ATOM 2300 N N . MET A 1 279 ? -3.309 -29.969 6.215 1 96.5 279 MET A N 1
ATOM 2301 C CA . MET A 1 279 ? -3.307 -30.781 5 1 96.5 279 MET A CA 1
ATOM 2302 C C . MET A 1 279 ? -4.039 -32.094 5.219 1 96.5 279 MET A C 1
ATOM 2304 O O . MET A 1 279 ? -4.629 -32.656 4.289 1 96.5 279 MET A O 1
ATOM 2308 N N . GLU A 1 280 ? -4.07 -32.531 6.445 1 95.06 280 GLU A N 1
ATOM 2309 C CA . GLU A 1 280 ? -4.77 -33.75 6.781 1 95.06 280 GLU A CA 1
ATOM 2310 C C . GLU A 1 280 ? -6.281 -33.594 6.695 1 95.06 280 GLU A C 1
ATOM 2312 O O . GLU A 1 280 ? -7.016 -34.562 6.52 1 95.06 280 GLU A O 1
ATOM 2317 N N . LYS A 1 281 ? -6.719 -32.375 6.746 1 94.94 281 LYS A N 1
ATOM 2318 C CA . LYS A 1 281 ? -8.156 -32.094 6.777 1 94.94 281 LYS A CA 1
ATOM 2319 C C . LYS A 1 281 ? -8.688 -31.828 5.375 1 94.94 281 LYS A C 1
ATOM 2321 O O . LYS A 1 281 ? -9.867 -31.531 5.203 1 94.94 281 LYS A O 1
ATOM 2326 N N . PHE A 1 282 ? -7.867 -31.984 4.383 1 95.75 282 PHE A N 1
ATOM 2327 C CA . PHE A 1 282 ? -8.328 -31.766 3.016 1 95.75 282 PHE A CA 1
ATOM 2328 C C . PHE A 1 282 ? -9.461 -32.719 2.674 1 95.75 282 PHE A C 1
ATOM 2330 O O . PHE A 1 282 ? -9.453 -33.875 3.102 1 95.75 282 PHE A O 1
ATOM 2337 N N . PRO A 1 283 ? -10.469 -32.25 1.933 1 94.69 283 PRO A N 1
ATOM 2338 C CA . PRO A 1 283 ? -11.469 -33.188 1.431 1 94.69 283 PRO A CA 1
ATOM 2339 C C . PRO A 1 283 ? -10.867 -34.25 0.531 1 94.69 283 PRO A C 1
ATOM 2341 O O . PRO A 1 283 ? -9.836 -34.031 -0.115 1 94.69 283 PRO A O 1
ATOM 2344 N N . PRO A 1 284 ? -11.469 -35.375 0.42 1 94.75 284 PRO A N 1
ATOM 2345 C CA . PRO A 1 284 ? -10.922 -36.5 -0.348 1 94.75 284 PRO A CA 1
ATOM 2346 C C . PRO A 1 284 ? -10.656 -36.125 -1.808 1 94.75 284 PRO A C 1
ATOM 2348 O O . PRO A 1 284 ? -9.75 -36.688 -2.432 1 94.75 284 PRO A O 1
ATOM 2351 N N . ILE A 1 285 ? -11.344 -35.25 -2.252 1 94.44 285 ILE A N 1
ATOM 2352 C CA . ILE A 1 285 ? -11.18 -34.875 -3.65 1 94.44 285 ILE A CA 1
ATOM 2353 C C . ILE A 1 285 ? -9.828 -34.188 -3.846 1 94.44 285 ILE A C 1
ATOM 2355 O O . ILE A 1 285 ? -9.305 -34.156 -4.961 1 94.44 285 ILE A O 1
ATOM 2359 N N . PHE A 1 286 ? -9.203 -33.688 -2.738 1 95.19 286 PHE A N 1
ATOM 2360 C CA . PHE A 1 286 ? -7.922 -33 -2.836 1 95.19 286 PHE A CA 1
ATOM 2361 C C . PHE A 1 286 ? -6.777 -33.906 -2.408 1 95.19 286 PHE A C 1
ATOM 2363 O O . PHE A 1 286 ? -5.621 -33.469 -2.359 1 95.19 286 PHE A O 1
ATOM 2370 N N . ASP A 1 287 ? -7.055 -35.156 -2.189 1 93.38 287 ASP A N 1
ATOM 2371 C CA . ASP A 1 287 ? -5.988 -36.094 -1.83 1 93.38 287 ASP A CA 1
ATOM 2372 C C . ASP A 1 287 ? -5.098 -36.375 -3.031 1 93.38 287 ASP A C 1
ATOM 2374 O O . ASP A 1 287 ? -5.594 -36.594 -4.137 1 93.38 287 ASP A O 1
ATOM 2378 N N . LEU A 1 288 ? -3.855 -36.406 -2.916 1 89.44 288 LEU A N 1
ATOM 2379 C CA . LEU A 1 288 ? -2.938 -36.656 -4.023 1 89.44 288 LEU A CA 1
ATOM 2380 C C . LEU A 1 288 ? -2.572 -38.125 -4.125 1 89.44 288 LEU A C 1
ATOM 2382 O O . LEU A 1 288 ? -2.301 -38.625 -5.215 1 89.44 288 LEU A O 1
ATOM 2386 N N . ASN A 1 289 ? -2.51 -38.719 -3.047 1 87.5 289 ASN A N 1
ATOM 2387 C CA . ASN A 1 289 ? -2.096 -40.125 -3.012 1 87.5 289 ASN A CA 1
ATOM 2388 C C . ASN A 1 289 ? -3.238 -41.062 -3.4 1 87.5 289 ASN A C 1
ATOM 2390 O O . ASN A 1 289 ? -3.041 -42 -4.16 1 87.5 289 ASN A O 1
ATOM 2394 N N . ASN A 1 290 ? -4.379 -40.75 -2.822 1 91.12 290 ASN A N 1
ATOM 2395 C CA . ASN A 1 290 ? -5.586 -41.5 -3.141 1 91.12 290 ASN A CA 1
ATOM 2396 C C . ASN A 1 290 ? -6.77 -40.562 -3.404 1 91.12 290 ASN A C 1
ATOM 2398 O O . ASN A 1 290 ? -7.734 -40.562 -2.635 1 91.12 290 ASN A O 1
ATOM 2402 N N . PRO A 1 291 ? -6.719 -39.969 -4.543 1 92.56 291 PRO A N 1
ATOM 2403 C CA . PRO A 1 291 ? -7.742 -38.938 -4.812 1 92.56 291 PRO A CA 1
ATOM 2404 C C . PRO A 1 291 ? -9.109 -39.562 -5.137 1 92.56 291 PRO A C 1
ATOM 2406 O O . PRO A 1 291 ? -9.18 -40.625 -5.758 1 92.56 291 PRO A O 1
ATOM 2409 N N . ASP A 1 292 ? -10.203 -38.969 -4.625 1 94.75 292 ASP A N 1
ATOM 2410 C CA . ASP A 1 292 ? -11.562 -39.25 -5.09 1 94.75 292 ASP A CA 1
ATOM 2411 C C . ASP A 1 292 ? -11.812 -38.562 -6.445 1 94.75 292 ASP A C 1
ATOM 2413 O O . ASP A 1 292 ? -12.016 -37.375 -6.52 1 94.75 292 ASP A O 1
ATOM 2417 N N . TYR A 1 293 ? -11.93 -39.344 -7.488 1 94.06 293 TYR A N 1
ATOM 2418 C CA . TYR A 1 293 ? -12.039 -38.812 -8.844 1 94.06 293 TYR A CA 1
ATOM 2419 C C . TYR A 1 293 ? -13.5 -38.656 -9.258 1 94.06 293 TYR A C 1
ATOM 2421 O O . TYR A 1 293 ? -13.789 -38.281 -10.383 1 94.06 293 TYR A O 1
ATOM 2429 N N . SER A 1 294 ? -14.391 -38.906 -8.391 1 92.69 294 SER A N 1
ATOM 2430 C CA . SER A 1 294 ? -15.805 -39 -8.727 1 92.69 294 SER A CA 1
ATOM 2431 C C . SER A 1 294 ? -16.328 -37.719 -9.344 1 92.69 294 SER A C 1
ATOM 2433 O O . SER A 1 294 ? -17.219 -37.75 -10.188 1 92.69 294 SER A O 1
ATOM 2435 N N . GLN A 1 295 ? -15.766 -36.625 -8.945 1 92.25 295 GLN A N 1
ATOM 2436 C CA . GLN A 1 295 ? -16.328 -35.375 -9.391 1 92.25 295 GLN A CA 1
ATOM 2437 C C . GLN A 1 295 ? -15.391 -34.688 -10.391 1 92.25 295 GLN A C 1
ATOM 2439 O O . GLN A 1 295 ? -15.68 -33.594 -10.859 1 92.25 295 GLN A O 1
ATOM 2444 N N . ASP A 1 296 ? -14.32 -35.219 -10.875 1 93 296 ASP A N 1
ATOM 2445 C CA . ASP A 1 296 ? -13.289 -34.562 -11.68 1 93 296 ASP A CA 1
ATOM 2446 C C . ASP A 1 296 ? -13.828 -34.188 -13.055 1 93 296 ASP A C 1
ATOM 2448 O O . ASP A 1 296 ? -13.398 -33.188 -13.633 1 93 296 ASP A O 1
ATOM 2452 N N . VAL A 1 297 ? -14.797 -34.969 -13.531 1 90.19 297 VAL A N 1
ATOM 2453 C CA . VAL A 1 297 ? -15.312 -34.719 -14.875 1 90.19 297 VAL A CA 1
ATOM 2454 C C . VAL A 1 297 ? -16.328 -33.594 -14.836 1 90.19 297 VAL A C 1
ATOM 2456 O O . VAL A 1 297 ? -16.359 -32.75 -15.734 1 90.19 297 VAL A O 1
ATOM 2459 N N . ILE A 1 298 ? -17.094 -33.594 -13.781 1 90.38 298 ILE A N 1
ATOM 2460 C CA . ILE A 1 298 ? -18.156 -32.594 -13.648 1 90.38 298 ILE A CA 1
ATOM 2461 C C . ILE A 1 298 ? -17.594 -31.266 -13.219 1 90.38 298 ILE A C 1
ATOM 2463 O O . ILE A 1 298 ? -18.078 -30.203 -13.633 1 90.38 298 ILE A O 1
ATOM 2467 N N . CYS A 1 299 ? -16.641 -31.328 -12.43 1 93.44 299 CYS A N 1
ATOM 2468 C CA . CYS A 1 299 ? -15.977 -30.141 -11.906 1 93.44 299 CYS A CA 1
ATOM 2469 C C . CYS A 1 299 ? -14.523 -30.078 -12.367 1 93.44 299 CYS A C 1
ATOM 2471 O O . CYS A 1 299 ? -13.617 -30.453 -11.617 1 93.44 299 CYS A O 1
ATOM 2473 N N . PRO A 1 300 ? -14.273 -29.438 -13.438 1 91.81 300 PRO A N 1
ATOM 2474 C CA . PRO A 1 300 ? -12.961 -29.516 -14.078 1 91.81 300 PRO A CA 1
ATOM 2475 C C . PRO A 1 300 ? -11.875 -28.797 -13.289 1 91.81 300 PRO A C 1
ATOM 2477 O O . PRO A 1 300 ? -10.688 -28.969 -13.57 1 91.81 300 PRO A O 1
ATOM 2480 N N . TRP A 1 301 ? -12.234 -28.016 -12.273 1 94.56 301 TRP A N 1
ATOM 2481 C CA . TRP A 1 301 ? -11.234 -27.266 -11.508 1 94.56 301 TRP A CA 1
ATOM 2482 C C . TRP A 1 301 ? -10.625 -28.141 -10.422 1 94.56 301 TRP A C 1
ATOM 2484 O O . TRP A 1 301 ? -9.578 -27.812 -9.867 1 94.56 301 TRP A O 1
ATOM 2494 N N . ILE A 1 302 ? -11.141 -29.266 -10.078 1 95.75 302 ILE A N 1
ATOM 2495 C CA . ILE A 1 302 ? -10.766 -30.078 -8.93 1 95.75 302 ILE A CA 1
ATOM 2496 C C . ILE A 1 302 ? -9.344 -30.609 -9.117 1 95.75 302 ILE A C 1
ATOM 2498 O O . ILE A 1 302 ? -8.508 -30.484 -8.219 1 95.75 302 ILE A O 1
ATOM 2502 N N . PRO A 1 303 ? -9.023 -31.203 -10.32 1 94.12 303 PRO A N 1
ATOM 2503 C CA . PRO A 1 303 ? -7.652 -31.703 -10.461 1 94.12 303 PRO A CA 1
ATOM 2504 C C . PRO A 1 303 ? -6.609 -30.594 -10.305 1 94.12 303 PRO A C 1
ATOM 2506 O O . PRO A 1 303 ? -5.578 -30.797 -9.664 1 94.12 303 PRO A O 1
ATOM 2509 N N . LEU A 1 304 ? -6.875 -29.5 -10.891 1 94.06 304 LEU A N 1
ATOM 2510 C CA . LEU A 1 304 ? -5.965 -28.375 -10.773 1 94.06 304 LEU A CA 1
ATOM 2511 C C . LEU A 1 304 ? -5.793 -27.969 -9.312 1 94.06 304 LEU A C 1
ATOM 2513 O O . LEU A 1 304 ? -4.672 -27.734 -8.852 1 94.06 304 LEU A O 1
ATOM 2517 N N . HIS A 1 305 ? -6.832 -27.875 -8.594 1 96.12 305 HIS A N 1
ATOM 2518 C CA . HIS A 1 305 ? -6.82 -27.422 -7.211 1 96.12 305 HIS A CA 1
ATOM 2519 C C . HIS A 1 305 ? -6.168 -28.453 -6.293 1 96.12 305 HIS A C 1
ATOM 2521 O O . HIS A 1 305 ? -5.551 -28.078 -5.289 1 96.12 305 HIS A O 1
ATOM 2527 N N . ARG A 1 306 ? -6.34 -29.734 -6.695 1 95.94 306 ARG A N 1
ATOM 2528 C CA . ARG A 1 306 ? -5.691 -30.812 -5.945 1 95.94 306 ARG A CA 1
ATOM 2529 C C . ARG A 1 306 ? -4.176 -30.625 -5.934 1 95.94 306 ARG A C 1
ATOM 2531 O O . ARG A 1 306 ? -3.549 -30.672 -4.875 1 95.94 306 ARG A O 1
ATOM 2538 N N . HIS A 1 307 ? -3.617 -30.328 -7.09 1 95 307 HIS A N 1
ATOM 2539 C CA . HIS A 1 307 ? -2.182 -30.109 -7.195 1 95 307 HIS A CA 1
ATOM 2540 C C . HIS A 1 307 ? -1.787 -28.781 -6.551 1 95 307 HIS A C 1
ATOM 2542 O O . HIS A 1 307 ? -0.77 -28.703 -5.859 1 95 307 HIS A O 1
ATOM 2548 N N . TYR A 1 308 ? -2.58 -27.797 -6.73 1 95.5 308 TYR A N 1
ATOM 2549 C CA . TYR A 1 308 ? -2.283 -26.453 -6.254 1 95.5 308 TYR A CA 1
ATOM 2550 C C . TYR A 1 308 ? -2.18 -26.422 -4.734 1 95.5 308 TYR A C 1
ATOM 2552 O O . TYR A 1 308 ? -1.214 -25.891 -4.18 1 95.5 308 TYR A O 1
ATOM 2560 N N . ILE A 1 309 ? -3.141 -26.922 -4.074 1 96.25 309 ILE A N 1
ATOM 2561 C CA . ILE A 1 309 ? -3.24 -26.766 -2.625 1 96.25 309 ILE A CA 1
ATOM 2562 C C . ILE A 1 309 ? -2.113 -27.547 -1.947 1 96.25 309 ILE A C 1
ATOM 2564 O O . ILE A 1 309 ? -1.598 -27.125 -0.909 1 96.25 309 ILE A O 1
ATOM 2568 N N . HIS A 1 310 ? -1.733 -28.703 -2.502 1 96.38 310 HIS A N 1
ATOM 2569 C CA . HIS A 1 310 ? -0.622 -29.453 -1.938 1 96.38 310 HIS A CA 1
ATOM 2570 C C . HIS A 1 310 ? 0.705 -28.734 -2.162 1 96.38 310 HIS A C 1
ATOM 2572 O O . HIS A 1 310 ? 1.561 -28.719 -1.275 1 96.38 310 HIS A O 1
ATOM 2578 N N . THR A 1 311 ? 0.855 -28.219 -3.375 1 95.5 311 THR A N 1
ATOM 2579 C CA . THR A 1 311 ? 2.059 -27.453 -3.652 1 95.5 311 THR A CA 1
ATOM 2580 C C . THR A 1 311 ? 2.184 -26.281 -2.68 1 95.5 311 THR A C 1
ATOM 2582 O O . THR A 1 311 ? 3.26 -26.031 -2.127 1 95.5 311 THR A O 1
ATOM 2585 N N . MET A 1 312 ? 1.091 -25.641 -2.449 1 94.56 312 MET A N 1
ATOM 2586 C CA . MET A 1 312 ? 1.085 -24.516 -1.52 1 94.56 312 MET A CA 1
ATOM 2587 C C . MET A 1 312 ? 1.392 -24.984 -0.099 1 94.56 312 MET A C 1
ATOM 2589 O O . MET A 1 312 ? 2.148 -24.328 0.622 1 94.56 312 MET A O 1
ATOM 2593 N N . GLY A 1 313 ? 0.788 -26.078 0.287 1 95.5 313 GLY A N 1
ATOM 2594 C CA . GLY A 1 313 ? 1.034 -26.609 1.616 1 95.5 313 GLY A CA 1
ATOM 2595 C C . GLY A 1 313 ? 2.498 -26.922 1.878 1 95.5 313 GLY A C 1
ATOM 2596 O O . GLY A 1 313 ? 3.064 -26.453 2.869 1 95.5 313 GLY A O 1
ATOM 2597 N N . TYR A 1 314 ? 3.123 -27.609 0.99 1 96.19 314 TYR A N 1
ATOM 2598 C CA . TYR A 1 314 ? 4.523 -27.984 1.168 1 96.19 314 TYR A CA 1
ATOM 2599 C C . TYR A 1 314 ? 5.43 -26.766 1.067 1 96.19 314 TYR A C 1
ATOM 2601 O O . TYR A 1 314 ? 6.43 -26.672 1.779 1 96.19 314 TYR A O 1
ATOM 2609 N N . SER A 1 315 ? 5.078 -25.875 0.149 1 93.75 315 SER A N 1
ATOM 2610 C CA . SER A 1 315 ? 5.859 -24.641 0.031 1 93.75 315 SER A CA 1
ATOM 2611 C C . SER A 1 315 ? 5.82 -23.844 1.326 1 93.75 315 SER A C 1
ATOM 2613 O O . SER A 1 315 ? 6.836 -23.281 1.747 1 93.75 315 SER A O 1
ATOM 2615 N N . MET A 1 316 ? 4.688 -23.766 1.896 1 94.25 316 MET A N 1
ATOM 2616 C CA . MET A 1 316 ? 4.531 -23.016 3.137 1 94.25 316 MET A CA 1
ATOM 2617 C C . MET A 1 316 ? 5.27 -23.703 4.285 1 94.25 316 MET A C 1
ATOM 2619 O O . MET A 1 316 ? 5.879 -23.031 5.121 1 94.25 316 MET A O 1
ATOM 2623 N N . ILE A 1 317 ? 5.215 -24.984 4.32 1 95.44 317 ILE A N 1
ATOM 2624 C CA . ILE A 1 317 ? 5.938 -25.719 5.359 1 95.44 317 ILE A CA 1
ATOM 2625 C C . ILE A 1 317 ? 7.434 -25.422 5.254 1 95.44 317 ILE A C 1
ATOM 2627 O O . ILE A 1 317 ? 8.117 -25.281 6.27 1 95.44 317 ILE A O 1
ATOM 2631 N N . LEU A 1 318 ? 7.91 -25.328 4.07 1 93.31 318 LEU A N 1
ATOM 2632 C CA . LEU A 1 318 ? 9.336 -25.203 3.807 1 93.31 318 LEU A CA 1
ATOM 2633 C C . LEU A 1 318 ? 9.836 -23.797 4.098 1 93.31 318 LEU A C 1
ATOM 2635 O O . LEU A 1 318 ? 11.031 -23.578 4.309 1 93.31 318 LEU A O 1
ATOM 2639 N N . ASP A 1 319 ? 9.008 -22.844 4.191 1 90.56 319 ASP A N 1
ATOM 2640 C CA . ASP A 1 319 ? 9.375 -21.438 4.27 1 90.56 319 ASP A CA 1
ATOM 2641 C C . ASP A 1 319 ? 10.266 -21.172 5.477 1 90.56 319 ASP A C 1
ATOM 2643 O O . ASP A 1 319 ? 11.352 -20.594 5.332 1 90.56 319 ASP A O 1
ATOM 2647 N N . PRO A 1 320 ? 9.898 -21.562 6.664 1 91.06 320 PRO A N 1
ATOM 2648 C CA . PRO A 1 320 ? 10.781 -21.297 7.805 1 91.06 320 PRO A CA 1
ATOM 2649 C C . PRO A 1 320 ? 12.039 -22.156 7.797 1 91.06 320 PRO A C 1
ATOM 2651 O O . PRO A 1 320 ? 13.016 -21.844 8.477 1 91.06 320 PRO A O 1
ATOM 2654 N N . PHE A 1 321 ? 12.062 -23.281 7.012 1 92.25 321 PHE A N 1
ATOM 2655 C CA . PHE A 1 321 ? 13.188 -24.203 6.973 1 92.25 321 PHE A CA 1
ATOM 2656 C C . PHE A 1 321 ? 14.312 -23.641 6.121 1 92.25 321 PHE A C 1
ATOM 2658 O O . PHE A 1 321 ? 15.469 -24.047 6.258 1 92.25 321 PHE A O 1
ATOM 2665 N N . ARG A 1 322 ? 13.992 -22.812 5.25 1 88.88 322 ARG A N 1
ATOM 2666 C CA . ARG A 1 322 ? 14.906 -22.375 4.199 1 88.88 322 ARG A CA 1
ATOM 2667 C C . ARG A 1 322 ? 16.203 -21.812 4.789 1 88.88 322 ARG A C 1
ATOM 2669 O O . ARG A 1 322 ? 17.297 -22.188 4.371 1 88.88 322 ARG A O 1
ATOM 2676 N N . VAL A 1 323 ? 16.062 -20.969 5.773 1 85.5 323 VAL A N 1
ATOM 2677 C CA . VAL A 1 323 ? 17.234 -20.328 6.359 1 85.5 323 VAL A CA 1
ATOM 2678 C C . VAL A 1 323 ? 18.078 -21.375 7.082 1 85.5 323 VAL A C 1
ATOM 2680 O O . VAL A 1 323 ? 19.312 -21.312 7.066 1 85.5 323 VAL A O 1
ATOM 2683 N N . ARG A 1 324 ? 17.469 -22.297 7.664 1 88.44 324 ARG A N 1
ATOM 2684 C CA . ARG A 1 324 ? 18.172 -23.328 8.414 1 88.44 324 ARG A CA 1
ATOM 2685 C C . ARG A 1 324 ? 18.859 -24.312 7.477 1 88.44 324 ARG A C 1
ATOM 2687 O O . ARG A 1 324 ? 19.875 -24.922 7.836 1 88.44 324 ARG A O 1
ATOM 2694 N N . LEU A 1 325 ? 18.25 -24.5 6.312 1 90.62 325 LEU A N 1
ATOM 2695 C CA . LEU A 1 325 ? 18.828 -25.391 5.32 1 90.62 325 LEU A CA 1
ATOM 2696 C C . LEU A 1 325 ? 20 -24.75 4.605 1 90.62 325 LEU A C 1
ATOM 2698 O O . LEU A 1 325 ? 20.859 -25.438 4.043 1 90.62 325 LEU A O 1
ATOM 2702 N N . ALA A 1 326 ? 20.047 -23.422 4.648 1 86.62 326 ALA A N 1
ATOM 2703 C CA . ALA A 1 326 ? 21.109 -22.672 4.004 1 86.62 326 ALA A CA 1
ATOM 2704 C C . ALA A 1 326 ? 22.234 -22.359 4.988 1 86.62 326 ALA A C 1
ATOM 2706 O O . ALA A 1 326 ? 22.906 -21.328 4.867 1 86.62 326 ALA A O 1
ATOM 2707 N N . THR A 1 327 ? 22.281 -23.047 5.98 1 85.44 327 THR A N 1
ATOM 2708 C CA . THR A 1 327 ? 23.328 -22.875 6.977 1 85.44 327 THR A CA 1
ATOM 2709 C C . THR A 1 327 ? 24.109 -24.172 7.164 1 85.44 327 THR A C 1
ATOM 2711 O O . THR A 1 327 ? 23.531 -25.266 7.113 1 85.44 327 THR A O 1
ATOM 2714 N N . SER A 1 328 ? 25.391 -23.938 7.348 1 87.56 328 SER A N 1
ATOM 2715 C CA . SER A 1 328 ? 26.234 -25.094 7.594 1 87.56 328 SER A CA 1
ATOM 2716 C C . SER A 1 328 ? 26.125 -25.562 9.047 1 87.56 328 SER A C 1
ATOM 2718 O O . SER A 1 328 ? 26.125 -24.734 9.961 1 87.56 328 SER A O 1
ATOM 2720 N N . ILE A 1 329 ? 25.859 -26.781 9.156 1 85.19 329 ILE A N 1
ATOM 2721 C CA . ILE A 1 329 ? 25.844 -27.328 10.508 1 85.19 329 ILE A CA 1
ATOM 2722 C C . ILE A 1 329 ? 26.906 -28.422 10.633 1 85.19 329 ILE A C 1
ATOM 2724 O O . ILE A 1 329 ? 27.172 -29.156 9.672 1 85.19 329 ILE A O 1
ATOM 2728 N N . ASP A 1 330 ? 27.594 -28.328 11.688 1 84.06 330 ASP A N 1
ATOM 2729 C CA . ASP A 1 330 ? 28.516 -29.406 12.023 1 84.06 330 ASP A CA 1
ATOM 2730 C C . ASP A 1 330 ? 27.797 -30.516 12.797 1 84.06 330 ASP A C 1
ATOM 2732 O O . ASP A 1 330 ? 27.359 -30.312 13.93 1 84.06 330 ASP A O 1
ATOM 2736 N N . ALA A 1 331 ? 27.656 -31.688 12.141 1 80.25 331 ALA A N 1
ATOM 2737 C CA . ALA A 1 331 ? 26.906 -32.812 12.695 1 80.25 331 ALA A CA 1
ATOM 2738 C C . ALA A 1 331 ? 27.438 -33.219 14.055 1 80.25 331 ALA A C 1
ATOM 2740 O O . ALA A 1 331 ? 26.719 -33.812 14.875 1 80.25 331 ALA A O 1
ATOM 2741 N N . LYS A 1 332 ? 28.688 -32.906 14.273 1 83.25 332 LYS A N 1
ATOM 2742 C CA . LYS A 1 332 ? 29.297 -33.312 15.539 1 83.25 332 LYS A CA 1
ATOM 2743 C C . LYS A 1 332 ? 28.875 -32.375 16.672 1 83.25 332 LYS A C 1
ATOM 2745 O O . LYS A 1 332 ? 28.766 -32.812 17.828 1 83.25 332 LYS A O 1
ATOM 2750 N N . THR A 1 333 ? 28.594 -31.188 16.344 1 88.44 333 THR A N 1
ATOM 2751 C CA . THR A 1 333 ? 28.312 -30.188 17.375 1 88.44 333 THR A CA 1
ATOM 2752 C C . THR A 1 333 ? 26.844 -29.75 17.312 1 88.44 333 THR A C 1
ATOM 2754 O O . THR A 1 333 ? 26.359 -29.109 18.25 1 88.44 333 THR A O 1
ATOM 2757 N N . ALA A 1 334 ? 26.234 -30.25 16.281 1 87.56 334 ALA A N 1
ATOM 2758 C CA . ALA A 1 334 ? 24.859 -29.781 16.078 1 87.56 334 ALA A CA 1
ATOM 2759 C C . ALA A 1 334 ? 23.906 -30.422 17.078 1 87.56 334 ALA A C 1
ATOM 2761 O O . ALA A 1 334 ? 24.109 -31.562 17.5 1 87.56 334 ALA A O 1
ATOM 2762 N N . THR A 1 335 ? 22.969 -29.688 17.578 1 90.38 335 THR A N 1
ATOM 2763 C CA . THR A 1 335 ? 21.922 -30.203 18.453 1 90.38 335 THR A CA 1
ATOM 2764 C C . THR A 1 335 ? 21 -31.156 17.703 1 90.38 335 THR A C 1
ATOM 2766 O O . THR A 1 335 ? 20.922 -31.109 16.469 1 90.38 335 THR A O 1
ATOM 2769 N N . ASN A 1 336 ? 20.312 -32.031 18.406 1 89.56 336 ASN A N 1
ATOM 2770 C CA . ASN A 1 336 ? 19.375 -32.938 17.797 1 89.56 336 ASN A CA 1
ATOM 2771 C C . ASN A 1 336 ? 18.266 -32.219 17.047 1 89.56 336 ASN A C 1
ATOM 2773 O O . ASN A 1 336 ? 17.781 -32.688 16.016 1 89.56 336 ASN A O 1
ATOM 2777 N N . ALA A 1 337 ? 17.906 -31.094 17.609 1 89.56 337 ALA A N 1
ATOM 2778 C CA . ALA A 1 337 ? 16.859 -30.297 16.984 1 89.56 337 ALA A CA 1
ATOM 2779 C C . ALA A 1 337 ? 17.312 -29.766 15.625 1 89.56 337 ALA A C 1
ATOM 2781 O O . ALA A 1 337 ? 16.531 -29.719 14.672 1 89.56 337 ALA A O 1
ATOM 2782 N N . GLU A 1 338 ? 18.516 -29.391 15.547 1 89.81 338 GLU A N 1
ATOM 2783 C CA . GLU A 1 338 ? 19.062 -28.859 14.305 1 89.81 338 GLU A CA 1
ATOM 2784 C C . GLU A 1 338 ? 19.156 -29.938 13.234 1 89.81 338 GLU A C 1
ATOM 2786 O O . GLU A 1 338 ? 18.844 -29.703 12.062 1 89.81 338 GLU A O 1
ATOM 2791 N N . VAL A 1 339 ? 19.578 -31.078 13.672 1 90.75 339 VAL A N 1
ATOM 2792 C CA . VAL A 1 339 ? 19.703 -32.219 12.742 1 90.75 339 VAL A CA 1
ATOM 2793 C C . VAL A 1 339 ? 18.312 -32.625 12.242 1 90.75 339 VAL A C 1
ATOM 2795 O O . VAL A 1 339 ? 18.141 -32.906 11.055 1 90.75 339 VAL A O 1
ATOM 2798 N N . GLN A 1 340 ? 17.359 -32.625 13.133 1 92.44 340 GLN A N 1
ATOM 2799 C CA . GLN A 1 340 ? 16 -33 12.758 1 92.44 340 GLN A CA 1
ATOM 2800 C C . GLN A 1 340 ? 15.398 -31.984 11.797 1 92.44 340 GLN A C 1
ATOM 2802 O O . GLN A 1 340 ? 14.703 -32.375 10.844 1 92.44 340 GLN A O 1
ATOM 2807 N N . ILE A 1 341 ? 15.609 -30.734 12.062 1 93.38 341 ILE A N 1
ATOM 2808 C CA . ILE A 1 341 ? 15.094 -29.672 11.203 1 93.38 341 ILE A CA 1
ATOM 2809 C C . ILE A 1 341 ? 15.688 -29.812 9.805 1 93.38 341 ILE A C 1
ATOM 2811 O O . ILE A 1 341 ? 14.984 -29.625 8.805 1 93.38 341 ILE A O 1
ATOM 2815 N N . ARG A 1 342 ? 16.938 -30.078 9.742 1 92.69 342 ARG A N 1
ATOM 2816 C CA . ARG A 1 342 ? 17.578 -30.266 8.445 1 92.69 342 ARG A CA 1
ATOM 2817 C C . ARG A 1 342 ? 16.984 -31.453 7.711 1 92.69 342 ARG A C 1
ATOM 2819 O O . ARG A 1 342 ? 16.703 -31.391 6.516 1 92.69 342 ARG A O 1
ATOM 2826 N N . SER A 1 343 ? 16.812 -32.531 8.422 1 94.12 343 SER A N 1
ATOM 2827 C CA . SER A 1 343 ? 16.25 -33.719 7.824 1 94.12 343 SER A CA 1
ATOM 2828 C C . SER A 1 343 ? 14.82 -33.5 7.344 1 94.12 343 SER A C 1
ATOM 2830 O O . SER A 1 343 ? 14.469 -33.844 6.215 1 94.12 343 SER A O 1
ATOM 2832 N N . ASP A 1 344 ? 13.992 -32.906 8.195 1 95.56 344 ASP A N 1
ATOM 2833 C CA . ASP A 1 344 ? 12.609 -32.625 7.828 1 95.56 344 ASP A CA 1
ATOM 2834 C C . ASP A 1 344 ? 12.547 -31.672 6.629 1 95.56 344 ASP A C 1
ATOM 2836 O O . ASP A 1 344 ? 11.734 -31.859 5.727 1 95.56 344 ASP A O 1
ATOM 2840 N N . GLY A 1 345 ? 13.367 -30.672 6.695 1 95.94 345 GLY A N 1
ATOM 2841 C CA . GLY A 1 345 ? 13.406 -29.719 5.598 1 95.94 345 GLY A CA 1
ATOM 2842 C C . GLY A 1 345 ? 13.711 -30.359 4.258 1 95.94 345 GLY A C 1
ATOM 2843 O O . GLY A 1 345 ? 13.078 -30.047 3.252 1 95.94 345 GLY A O 1
ATOM 2844 N N . ILE A 1 346 ? 14.688 -31.25 4.246 1 96.12 346 ILE A N 1
ATOM 2845 C CA . ILE A 1 346 ? 15.07 -31.953 3.025 1 96.12 346 ILE A CA 1
ATOM 2846 C C . ILE A 1 346 ? 13.914 -32.844 2.561 1 96.12 346 ILE A C 1
ATOM 2848 O O . ILE A 1 346 ? 13.602 -32.875 1.367 1 96.12 346 ILE A O 1
ATOM 2852 N N . ASP A 1 347 ? 13.297 -33.469 3.482 1 96.94 347 ASP A N 1
ATOM 2853 C CA . ASP A 1 347 ? 12.156 -34.312 3.154 1 96.94 347 ASP A CA 1
ATOM 2854 C C . ASP A 1 347 ? 11.055 -33.5 2.467 1 96.94 347 ASP A C 1
ATOM 2856 O O . ASP A 1 347 ? 10.492 -33.938 1.46 1 96.94 347 ASP A O 1
ATOM 2860 N N . TYR A 1 348 ? 10.773 -32.406 3.025 1 96.88 348 TYR A N 1
ATOM 2861 C CA . TYR A 1 348 ? 9.695 -31.609 2.479 1 96.88 348 TYR A CA 1
ATOM 2862 C C . TYR A 1 348 ? 10.102 -30.969 1.159 1 96.88 348 TYR A C 1
ATOM 2864 O O . TYR A 1 348 ? 9.273 -30.766 0.272 1 96.88 348 TYR A O 1
ATOM 2872 N N . ALA A 1 349 ? 11.352 -30.609 1.026 1 96.75 349 ALA A N 1
ATOM 2873 C CA . ALA A 1 349 ? 11.82 -30.109 -0.261 1 96.75 349 ALA A CA 1
ATOM 2874 C C . ALA A 1 349 ? 11.625 -31.141 -1.362 1 96.75 349 ALA A C 1
ATOM 2876 O O . ALA A 1 349 ? 11.195 -30.812 -2.469 1 96.75 349 ALA A O 1
ATOM 2877 N N . LEU A 1 350 ? 11.938 -32.344 -1.036 1 97.44 350 LEU A N 1
ATOM 2878 C CA . LEU A 1 350 ? 11.781 -33.438 -1.995 1 97.44 350 LEU A CA 1
ATOM 2879 C C . LEU A 1 350 ? 10.305 -33.688 -2.275 1 97.44 350 LEU A C 1
ATOM 2881 O O . LEU A 1 350 ? 9.922 -33.938 -3.422 1 97.44 350 LEU A O 1
ATOM 2885 N N . LYS A 1 351 ? 9.477 -33.688 -1.217 1 96 351 LYS A N 1
ATOM 2886 C CA . LYS A 1 351 ? 8.039 -33.875 -1.39 1 96 351 LYS A CA 1
ATOM 2887 C C . LYS A 1 351 ? 7.461 -32.781 -2.283 1 96 351 LYS A C 1
ATOM 2889 O O . LYS A 1 351 ? 6.59 -33.031 -3.113 1 96 351 LYS A O 1
ATOM 2894 N N . LEU A 1 352 ? 7.906 -31.562 -2.045 1 96.88 352 LEU A N 1
ATOM 2895 C CA . LEU A 1 352 ? 7.441 -30.422 -2.84 1 96.88 352 LEU A CA 1
ATOM 2896 C C . LEU A 1 352 ? 7.781 -30.609 -4.312 1 96.88 352 LEU A C 1
ATOM 2898 O O . LEU A 1 352 ? 6.926 -30.422 -5.184 1 96.88 352 LEU A O 1
ATOM 2902 N N . MET A 1 353 ? 9 -31.047 -4.625 1 97.25 353 MET A N 1
ATOM 2903 C CA . MET A 1 353 ? 9.398 -31.25 -6.016 1 97.25 353 MET A CA 1
ATOM 2904 C C . MET A 1 353 ? 8.578 -32.344 -6.668 1 97.25 353 MET A C 1
ATOM 2906 O O . MET A 1 353 ? 8.195 -32.25 -7.836 1 97.25 353 MET A O 1
ATOM 2910 N N . ASN A 1 354 ? 8.367 -33.344 -5.918 1 95.62 354 ASN A N 1
ATOM 2911 C CA . ASN A 1 354 ? 7.535 -34.438 -6.445 1 95.62 354 ASN A CA 1
ATOM 2912 C C . ASN A 1 354 ? 6.133 -33.938 -6.785 1 95.62 354 ASN A C 1
ATOM 2914 O O . ASN A 1 354 ? 5.578 -34.312 -7.824 1 95.62 354 ASN A O 1
ATOM 2918 N N . THR A 1 355 ? 5.578 -33.219 -5.871 1 95.69 355 THR A N 1
ATOM 2919 C CA . THR A 1 355 ? 4.254 -32.656 -6.102 1 95.69 355 THR A CA 1
ATOM 2920 C C . THR A 1 355 ? 4.277 -31.688 -7.293 1 95.69 355 THR A C 1
ATOM 2922 O O . THR A 1 355 ? 3.338 -31.672 -8.094 1 95.69 355 THR A O 1
ATOM 2925 N N . LEU A 1 356 ? 5.32 -30.938 -7.422 1 95.75 356 LEU A N 1
ATOM 2926 C CA . LEU A 1 356 ? 5.473 -29.984 -8.516 1 95.75 356 LEU A CA 1
ATOM 2927 C C . LEU A 1 356 ? 5.566 -30.703 -9.859 1 95.75 356 LEU A C 1
ATOM 2929 O O . LEU A 1 356 ? 5.078 -30.203 -10.867 1 95.75 356 LEU A O 1
ATOM 2933 N N . ARG A 1 357 ? 6.184 -31.828 -9.875 1 93.94 357 ARG A N 1
ATOM 2934 C CA . ARG A 1 357 ? 6.258 -32.625 -11.102 1 93.94 357 ARG A CA 1
ATOM 2935 C C . ARG A 1 357 ? 4.863 -33 -11.586 1 93.94 357 ARG A C 1
ATOM 2937 O O . ARG A 1 357 ? 4.555 -32.875 -12.773 1 93.94 357 ARG A O 1
ATOM 2944 N N . GLY A 1 358 ? 4.082 -33.5 -10.602 1 92.62 358 GLY A N 1
ATOM 2945 C CA . GLY A 1 358 ? 2.703 -33.812 -10.945 1 92.62 358 GLY A CA 1
ATOM 2946 C C . GLY A 1 358 ? 1.93 -32.594 -11.438 1 92.62 358 GLY A C 1
ATOM 2947 O O . GLY A 1 358 ? 1.169 -32.688 -12.406 1 92.62 358 GLY A O 1
ATOM 2948 N N . PHE A 1 359 ? 2.133 -31.5 -10.789 1 93.75 359 PHE A N 1
ATOM 2949 C CA . PHE A 1 359 ? 1.457 -30.266 -11.156 1 93.75 359 PHE A CA 1
ATOM 2950 C C . PHE A 1 359 ? 1.89 -29.812 -12.547 1 93.75 359 PHE A C 1
ATOM 2952 O O . PHE A 1 359 ? 1.061 -29.391 -13.352 1 93.75 359 PHE A O 1
ATOM 2959 N N . PHE A 1 360 ? 3.164 -29.844 -12.758 1 92.44 360 PHE A N 1
ATOM 2960 C CA . PHE A 1 360 ? 3.727 -29.469 -14.055 1 92.44 360 PHE A CA 1
ATOM 2961 C C . PHE A 1 360 ? 3.102 -30.297 -15.172 1 92.44 360 PHE A C 1
ATOM 2963 O O . PHE A 1 360 ? 2.709 -29.75 -16.203 1 92.44 360 PHE A O 1
ATOM 2970 N N . ASN A 1 361 ? 2.975 -31.547 -14.969 1 90.38 361 ASN A N 1
ATOM 2971 C CA . ASN A 1 361 ? 2.393 -32.438 -15.961 1 90.38 361 ASN A CA 1
ATOM 2972 C C . ASN A 1 361 ? 0.924 -32.094 -16.219 1 90.38 361 ASN A C 1
ATOM 2974 O O . ASN A 1 361 ? 0.429 -32.281 -17.328 1 90.38 361 ASN A O 1
ATOM 2978 N N . HIS A 1 362 ? 0.315 -31.625 -15.203 1 88.75 362 HIS A N 1
ATOM 2979 C CA . HIS A 1 362 ? -1.099 -31.281 -15.328 1 88.75 362 HIS A CA 1
ATOM 2980 C C . HIS A 1 362 ? -1.289 -30 -16.125 1 88.75 362 HIS A C 1
ATOM 2982 O O . HIS A 1 362 ? -2.213 -29.891 -16.922 1 88.75 362 HIS A O 1
ATOM 2988 N N . VAL A 1 363 ? -0.449 -29.047 -15.914 1 86.38 363 VAL A N 1
ATOM 2989 C CA . VAL A 1 363 ? -0.685 -27.719 -16.469 1 86.38 363 VAL A CA 1
ATOM 2990 C C . VAL A 1 363 ? -0.037 -27.625 -17.859 1 86.38 363 VAL A C 1
ATOM 2992 O O . VAL A 1 363 ? -0.478 -26.844 -18.703 1 86.38 363 VAL A O 1
ATOM 2995 N N . TRP A 1 364 ? 1.031 -28.312 -18.078 1 83.06 364 TRP A N 1
ATOM 2996 C CA . TRP A 1 364 ? 1.725 -28.281 -19.375 1 83.06 364 TRP A CA 1
ATOM 2997 C C . TRP A 1 364 ? 0.935 -29.031 -20.438 1 83.06 364 TRP A C 1
ATOM 2999 O O . TRP A 1 364 ? 0.437 -30.141 -20.188 1 83.06 364 TRP A O 1
ATOM 3009 N N . PRO A 1 365 ? 0.625 -28.391 -21.594 1 79 365 PRO A N 1
ATOM 3010 C CA . PRO A 1 365 ? 1.328 -27.203 -22.109 1 79 365 PRO A CA 1
ATOM 3011 C C . PRO A 1 365 ? 0.48 -25.938 -22.031 1 79 365 PRO A C 1
ATOM 3013 O O . PRO A 1 365 ? 1.018 -24.828 -22.094 1 79 365 PRO A O 1
ATOM 3016 N N . ARG A 1 366 ? -0.763 -26.156 -21.938 1 77.56 366 ARG A N 1
ATOM 3017 C CA . ARG A 1 366 ? -1.669 -25.031 -22.094 1 77.56 366 ARG A CA 1
ATOM 3018 C C . ARG A 1 366 ? -1.401 -23.953 -21.031 1 77.56 366 ARG A C 1
ATOM 3020 O O . ARG A 1 366 ? -1.255 -22.781 -21.359 1 77.56 366 ARG A O 1
ATOM 3027 N N . ASP A 1 367 ? -1.314 -24.375 -19.766 1 77.12 367 ASP A N 1
ATOM 3028 C CA . ASP A 1 367 ? -1.174 -23.438 -18.656 1 77.12 367 ASP A CA 1
ATOM 3029 C C . ASP A 1 367 ? 0.284 -23.328 -18.219 1 77.12 367 ASP A C 1
ATOM 3031 O O . ASP A 1 367 ? 0.568 -23.156 -17.031 1 77.12 367 ASP A O 1
ATOM 3035 N N . ALA A 1 368 ? 1.15 -23.406 -19.188 1 75.5 368 ALA A N 1
ATOM 3036 C CA . ALA A 1 368 ? 2.578 -23.391 -18.875 1 75.5 368 ALA A CA 1
ATOM 3037 C C . ALA A 1 368 ? 3.002 -22.047 -18.297 1 75.5 368 ALA A C 1
ATOM 3039 O O . ALA A 1 368 ? 4 -21.969 -17.578 1 75.5 368 ALA A O 1
ATOM 3040 N N . LYS A 1 369 ? 2.193 -21.062 -18.516 1 77.12 369 LYS A N 1
ATOM 3041 C CA . LYS A 1 369 ? 2.547 -19.719 -18.031 1 77.12 369 LYS A CA 1
ATOM 3042 C C . LYS A 1 369 ? 2.088 -19.516 -16.594 1 77.12 369 LYS A C 1
ATOM 3044 O O . LYS A 1 369 ? 2.342 -18.453 -16 1 77.12 369 LYS A O 1
ATOM 3049 N N . PHE A 1 370 ? 1.461 -20.531 -16.109 1 82.62 370 PHE A N 1
ATOM 3050 C CA . PHE A 1 370 ? 1.107 -20.438 -14.695 1 82.62 370 PHE A CA 1
ATOM 3051 C C . PHE A 1 370 ? 2.359 -20.406 -13.828 1 82.62 370 PHE A C 1
ATOM 3053 O O . PHE A 1 370 ? 2.811 -21.453 -13.344 1 82.62 370 PHE A O 1
ATOM 3060 N N . HIS A 1 371 ? 2.881 -19.328 -13.648 1 77.5 371 HIS A N 1
ATOM 3061 C CA . HIS A 1 371 ? 4.246 -19.047 -13.211 1 77.5 371 HIS A CA 1
ATOM 3062 C C . HIS A 1 371 ? 4.504 -19.625 -11.82 1 77.5 371 HIS A C 1
ATOM 3064 O O . HIS A 1 371 ? 5.637 -19.984 -11.492 1 77.5 371 HIS A O 1
ATOM 3070 N N . PHE A 1 372 ? 3.52 -19.766 -11.164 1 80.25 372 PHE A N 1
ATOM 3071 C CA . PHE A 1 372 ? 3.68 -20.297 -9.82 1 80.25 372 PHE A CA 1
ATOM 3072 C C . PHE A 1 372 ? 4.371 -21.656 -9.844 1 80.25 372 PHE A C 1
ATOM 3074 O O . PHE A 1 372 ? 5.223 -21.938 -9 1 80.25 372 PHE A O 1
ATOM 3081 N N . VAL A 1 373 ? 4.035 -22.422 -10.773 1 86.25 373 VAL A N 1
ATOM 3082 C CA . VAL A 1 373 ? 4.586 -23.781 -10.867 1 86.25 373 VAL A CA 1
ATOM 3083 C C . VAL A 1 373 ? 6.059 -23.703 -11.258 1 86.25 373 VAL A C 1
ATOM 3085 O O . VAL A 1 373 ? 6.914 -24.312 -10.602 1 86.25 373 VAL A O 1
ATOM 3088 N N . ILE A 1 374 ? 6.305 -22.969 -12.203 1 84.44 374 ILE A N 1
ATOM 3089 C CA . ILE A 1 374 ? 7.66 -22.875 -12.734 1 84.44 374 ILE A CA 1
ATOM 3090 C C . ILE A 1 374 ? 8.586 -22.234 -11.703 1 84.44 374 ILE A C 1
ATOM 3092 O O . ILE A 1 374 ? 9.703 -22.703 -11.492 1 84.44 374 ILE A O 1
ATOM 3096 N N . PHE A 1 375 ? 8.125 -21.297 -11.148 1 85.81 375 PHE A N 1
ATOM 3097 C CA . PHE A 1 375 ? 8.93 -20.609 -10.141 1 85.81 375 PHE A CA 1
ATOM 3098 C C . PHE A 1 375 ? 9.195 -21.516 -8.945 1 85.81 375 PHE A C 1
ATOM 3100 O O . PHE A 1 375 ? 10.289 -21.516 -8.391 1 85.81 375 PHE A O 1
ATOM 3107 N N . SER A 1 376 ? 8.148 -22.156 -8.555 1 89.12 376 SER A N 1
ATOM 3108 C CA . SER A 1 376 ? 8.32 -23.062 -7.426 1 89.12 376 SER A CA 1
ATOM 3109 C C . SER A 1 376 ? 9.352 -24.141 -7.727 1 89.12 376 SER A C 1
ATOM 3111 O O . SER A 1 376 ? 10.117 -24.531 -6.848 1 89.12 376 SER A O 1
ATOM 3113 N N . ILE A 1 377 ? 9.328 -24.625 -8.961 1 91.88 377 ILE A N 1
ATOM 3114 C CA . ILE A 1 377 ? 10.312 -25.625 -9.383 1 91.88 377 ILE A CA 1
ATOM 3115 C C . ILE A 1 377 ? 11.711 -25.016 -9.32 1 91.88 377 ILE A C 1
ATOM 3117 O O . ILE A 1 377 ? 12.633 -25.609 -8.758 1 91.88 377 ILE A O 1
ATOM 3121 N N . PHE A 1 378 ? 11.875 -23.906 -9.852 1 90.31 378 PHE A N 1
ATOM 3122 C CA . PHE A 1 378 ? 13.148 -23.188 -9.867 1 90.31 378 PHE A CA 1
ATOM 3123 C C . PHE A 1 378 ? 13.641 -22.938 -8.445 1 90.31 378 PHE A C 1
ATOM 3125 O O . PHE A 1 378 ? 14.797 -23.203 -8.125 1 90.31 378 PHE A O 1
ATOM 3132 N N . ASP A 1 379 ? 12.766 -22.359 -7.656 1 88.5 379 ASP A N 1
ATOM 3133 C CA . ASP A 1 379 ? 13.102 -21.969 -6.289 1 88.5 379 ASP A CA 1
ATOM 3134 C C . ASP A 1 379 ? 13.523 -23.188 -5.461 1 88.5 379 ASP A C 1
ATOM 3136 O O . ASP A 1 379 ? 14.477 -23.109 -4.684 1 88.5 379 ASP A O 1
ATOM 3140 N N . THR A 1 380 ? 12.781 -24.219 -5.59 1 92.56 380 THR A N 1
ATOM 3141 C CA . THR A 1 380 ? 13.094 -25.438 -4.844 1 92.56 380 THR A CA 1
ATOM 3142 C C . THR A 1 380 ? 14.43 -26.016 -5.301 1 92.56 380 THR A C 1
ATOM 3144 O O . THR A 1 380 ? 15.219 -26.484 -4.48 1 92.56 380 THR A O 1
ATOM 3147 N N . ALA A 1 381 ? 14.641 -25.969 -6.605 1 93.38 381 ALA A N 1
ATOM 3148 C CA . ALA A 1 381 ? 15.922 -26.438 -7.125 1 93.38 381 ALA A CA 1
ATOM 3149 C C . ALA A 1 381 ? 17.078 -25.594 -6.598 1 93.38 381 ALA A C 1
ATOM 3151 O O . ALA A 1 381 ? 18.156 -26.125 -6.285 1 93.38 381 ALA A O 1
ATOM 3152 N N . ALA A 1 382 ? 16.859 -24.344 -6.574 1 89.62 382 ALA A N 1
ATOM 3153 C CA . ALA A 1 382 ? 17.875 -23.453 -6.012 1 89.62 382 ALA A CA 1
ATOM 3154 C C . ALA A 1 382 ? 18.156 -23.797 -4.551 1 89.62 382 ALA A C 1
ATOM 3156 O O . ALA A 1 382 ? 19.297 -23.719 -4.098 1 89.62 382 ALA A O 1
ATOM 3157 N N . LEU A 1 383 ? 17.141 -24.125 -3.846 1 91.25 383 LEU A N 1
ATOM 3158 C CA . LEU A 1 383 ? 17.297 -24.531 -2.451 1 91.25 383 LEU A CA 1
ATOM 3159 C C . LEU A 1 383 ? 18.172 -25.781 -2.338 1 91.25 383 LEU A C 1
ATOM 3161 O O . LEU A 1 383 ? 18.969 -25.891 -1.41 1 91.25 383 LEU A O 1
ATOM 3165 N N . TYR A 1 384 ? 18.016 -26.734 -3.289 1 93.44 384 TYR A N 1
ATOM 3166 C CA . TYR A 1 384 ? 18.859 -27.922 -3.33 1 93.44 384 TYR A CA 1
ATOM 3167 C C . TYR A 1 384 ? 20.328 -27.547 -3.41 1 93.44 384 TYR A C 1
ATOM 3169 O O . TYR A 1 384 ? 21.172 -28.125 -2.709 1 93.44 384 TYR A O 1
ATOM 3177 N N . SER A 1 385 ? 20.562 -26.609 -4.273 1 90.12 385 SER A N 1
ATOM 3178 C CA . SER A 1 385 ? 21.938 -26.172 -4.418 1 90.12 385 SER A CA 1
ATOM 3179 C C . SER A 1 385 ? 22.484 -25.609 -3.107 1 90.12 385 SER A C 1
ATOM 3181 O O . SER A 1 385 ? 23.625 -25.875 -2.736 1 90.12 385 SER A O 1
ATOM 3183 N N . SER A 1 386 ? 21.688 -24.844 -2.465 1 89.31 386 SER A N 1
ATOM 3184 C CA . SER A 1 386 ? 22.078 -24.266 -1.186 1 89.31 386 SER A CA 1
ATOM 3185 C C . SER A 1 386 ? 22.344 -25.344 -0.144 1 89.31 386 SER A C 1
ATOM 3187 O O . SER A 1 386 ? 23.312 -25.266 0.613 1 89.31 386 SER A O 1
ATOM 3189 N N . ILE A 1 387 ? 21.5 -26.312 -0.058 1 91.12 387 ILE A N 1
ATOM 3190 C CA . ILE A 1 387 ? 21.625 -27.406 0.886 1 91.12 387 ILE A CA 1
ATOM 3191 C C . ILE A 1 387 ? 22.953 -28.141 0.64 1 91.12 387 ILE A C 1
ATOM 3193 O O . ILE A 1 387 ? 23.688 -28.422 1.581 1 91.12 387 ILE A O 1
ATOM 3197 N N . LEU A 1 388 ? 23.281 -28.391 -0.587 1 90.56 388 LEU A N 1
ATOM 3198 C CA . LEU A 1 388 ? 24.453 -29.156 -0.957 1 90.56 388 LEU A CA 1
ATOM 3199 C C . LEU A 1 388 ? 25.734 -28.359 -0.721 1 90.56 388 LEU A C 1
ATOM 3201 O O . LEU A 1 388 ? 26.75 -28.906 -0.273 1 90.56 388 LEU A O 1
ATOM 3205 N N . VAL A 1 389 ? 25.688 -27.062 -0.974 1 87.25 389 VAL A N 1
ATOM 3206 C CA . VAL A 1 389 ? 26.844 -26.203 -0.803 1 87.25 389 VAL A CA 1
ATOM 3207 C C . VAL A 1 389 ? 27.172 -26.047 0.683 1 87.25 389 VAL A C 1
ATOM 3209 O O . VAL A 1 389 ? 28.344 -25.969 1.069 1 87.25 389 VAL A O 1
ATOM 3212 N N . HIS A 1 390 ? 26.141 -26.047 1.506 1 88.44 390 HIS A N 1
ATOM 3213 C CA . HIS A 1 390 ? 26.344 -25.828 2.932 1 88.44 390 HIS A CA 1
ATOM 3214 C C . HIS A 1 390 ? 26.547 -27.141 3.68 1 88.44 390 HIS A C 1
ATOM 3216 O O . HIS A 1 390 ? 26.828 -27.141 4.879 1 88.44 390 HIS A O 1
ATOM 3222 N N . ASP A 1 391 ? 26.344 -28.203 2.947 1 88.5 391 ASP A N 1
ATOM 3223 C CA . ASP A 1 391 ? 26.625 -29.5 3.531 1 88.5 391 ASP A CA 1
ATOM 3224 C C . ASP A 1 391 ? 28.125 -29.828 3.477 1 88.5 391 ASP A C 1
ATOM 3226 O O . ASP A 1 391 ? 28.531 -30.781 2.824 1 88.5 391 ASP A O 1
ATOM 3230 N N . LYS A 1 392 ? 28.875 -29.141 4.242 1 84.75 392 LYS A N 1
ATOM 3231 C CA . LYS A 1 392 ? 30.328 -29.219 4.199 1 84.75 392 LYS A CA 1
ATOM 3232 C C . LYS A 1 392 ? 30.828 -30.562 4.734 1 84.75 392 LYS A C 1
ATOM 3234 O O . LYS A 1 392 ? 31.812 -31.094 4.238 1 84.75 392 LYS A O 1
ATOM 3239 N N . ASP A 1 393 ? 30.141 -31.031 5.742 1 85.62 393 ASP A N 1
ATOM 3240 C CA . ASP A 1 393 ? 30.609 -32.25 6.371 1 85.62 393 ASP A CA 1
ATOM 3241 C C . ASP A 1 393 ? 29.953 -33.5 5.734 1 85.62 393 ASP A C 1
ATOM 3243 O O . ASP A 1 393 ? 30.188 -34.625 6.168 1 85.62 393 ASP A O 1
ATOM 3247 N N . GLY A 1 394 ? 29.047 -33.312 4.707 1 84.25 394 GLY A N 1
ATOM 3248 C CA . GLY A 1 394 ? 28.406 -34.375 3.982 1 84.25 394 GLY A CA 1
ATOM 3249 C C . GLY A 1 394 ? 27.406 -35.156 4.816 1 84.25 394 GLY A C 1
ATOM 3250 O O . GLY A 1 394 ? 27.078 -36.312 4.523 1 84.25 394 GLY A O 1
ATOM 3251 N N . SER A 1 395 ? 26.938 -34.531 5.84 1 85.44 395 SER A N 1
ATOM 3252 C CA . SER A 1 395 ? 26.047 -35.219 6.777 1 85.44 395 SER A CA 1
ATOM 3253 C C . SER A 1 395 ? 24.594 -35.094 6.352 1 85.44 395 SER A C 1
ATOM 3255 O O . SER A 1 395 ? 23.703 -35.719 6.949 1 85.44 395 SER A O 1
ATOM 3257 N N . ALA A 1 396 ? 24.328 -34.375 5.289 1 88.81 396 ALA A N 1
ATOM 3258 C CA . ALA A 1 396 ? 22.938 -34.188 4.852 1 88.81 396 ALA A CA 1
ATOM 3259 C C . ALA A 1 396 ? 22.359 -35.531 4.34 1 88.81 396 ALA A C 1
ATOM 3261 O O . ALA A 1 396 ? 22.984 -36.219 3.533 1 88.81 396 ALA A O 1
ATOM 3262 N N . PRO A 1 397 ? 21.234 -35.906 4.859 1 91.31 397 PRO A N 1
ATOM 3263 C CA . PRO A 1 397 ? 20.625 -37.125 4.379 1 91.31 397 PRO A CA 1
ATOM 3264 C C . PRO A 1 397 ? 20.109 -37.031 2.949 1 91.31 397 PRO A C 1
ATOM 3266 O O . PRO A 1 397 ? 19.906 -35.938 2.443 1 91.31 397 PRO A O 1
ATOM 3269 N N . ARG A 1 398 ? 20 -38.188 2.213 1 94 398 ARG A N 1
ATOM 3270 C CA . ARG A 1 398 ? 19.328 -38.312 0.921 1 94 398 ARG A CA 1
ATOM 3271 C C . ARG A 1 398 ? 19.984 -37.438 -0.132 1 94 398 ARG A C 1
ATOM 3273 O O . ARG A 1 398 ? 19.297 -36.844 -0.962 1 94 398 ARG A O 1
ATOM 3280 N N . ARG A 1 399 ? 21.25 -37.281 -0.089 1 91.69 399 ARG A N 1
ATOM 3281 C CA . ARG A 1 399 ? 22.016 -36.406 -0.987 1 91.69 399 ARG A CA 1
ATOM 3282 C C . ARG A 1 399 ? 21.766 -36.781 -2.445 1 91.69 399 ARG A C 1
ATOM 3284 O O . ARG A 1 399 ? 21.547 -35.938 -3.293 1 91.69 399 ARG A O 1
ATOM 3291 N N . GLN A 1 400 ? 21.812 -38.062 -2.672 1 91.56 400 GLN A N 1
ATOM 3292 C CA . GLN A 1 400 ? 21.625 -38.531 -4.051 1 91.56 400 GLN A CA 1
ATOM 3293 C C . GLN A 1 400 ? 20.234 -38.188 -4.555 1 91.56 400 GLN A C 1
ATOM 3295 O O . GLN A 1 400 ? 20.047 -37.812 -5.719 1 91.56 400 GLN A O 1
ATOM 3300 N N . GLU A 1 401 ? 19.25 -38.375 -3.725 1 95.44 401 GLU A N 1
ATOM 3301 C CA . GLU A 1 401 ? 17.891 -38.062 -4.113 1 95.44 401 GLU A CA 1
ATOM 3302 C C . GLU A 1 401 ? 17.75 -36.562 -4.445 1 95.44 401 GLU A C 1
ATOM 3304 O O . GLU A 1 401 ? 17 -36.188 -5.348 1 95.44 401 GLU A O 1
ATOM 3309 N N . ILE A 1 402 ? 18.438 -35.75 -3.67 1 95.56 402 ILE A N 1
ATOM 3310 C CA . ILE A 1 402 ? 18.438 -34.312 -3.92 1 95.56 402 ILE A CA 1
ATOM 3311 C C . ILE A 1 402 ? 19.016 -34.031 -5.305 1 95.56 402 ILE A C 1
ATOM 3313 O O . ILE A 1 402 ? 18.453 -33.25 -6.07 1 95.56 402 ILE A O 1
ATOM 3317 N N . LEU A 1 403 ? 20.094 -34.656 -5.637 1 93.56 403 LEU A N 1
ATOM 3318 C CA . LEU A 1 403 ? 20.75 -34.438 -6.922 1 93.56 403 LEU A CA 1
ATOM 3319 C C . LEU A 1 403 ? 19.859 -34.906 -8.07 1 93.56 403 LEU A C 1
ATOM 3321 O O . LEU A 1 403 ? 19.734 -34.219 -9.086 1 93.56 403 LEU A O 1
ATOM 3325 N N . ASP A 1 404 ? 19.234 -36.062 -7.891 1 95.12 404 ASP A N 1
ATOM 3326 C CA . ASP A 1 404 ? 18.328 -36.594 -8.914 1 95.12 404 ASP A CA 1
ATOM 3327 C C . ASP A 1 404 ? 17.141 -35.656 -9.109 1 95.12 404 ASP A C 1
ATOM 3329 O O . ASP A 1 404 ? 16.719 -35.406 -10.242 1 95.12 404 ASP A O 1
ATOM 3333 N N . SER A 1 405 ? 16.641 -35.219 -7.992 1 96.31 405 SER A N 1
ATOM 3334 C CA . SER A 1 405 ? 15.516 -34.281 -8.031 1 96.31 405 SER A CA 1
ATOM 3335 C C . SER A 1 405 ? 15.914 -32.969 -8.688 1 96.31 405 SER A C 1
ATOM 3337 O O . SER A 1 405 ? 15.102 -32.344 -9.375 1 96.31 405 SER A O 1
ATOM 3339 N N . PHE A 1 406 ? 17.094 -32.469 -8.445 1 95.31 406 PHE A N 1
ATOM 3340 C CA . PHE A 1 406 ? 17.625 -31.266 -9.086 1 95.31 406 PHE A CA 1
ATOM 3341 C C . PHE A 1 406 ? 17.672 -31.438 -10.602 1 95.31 406 PHE A C 1
ATOM 3343 O O . PHE A 1 406 ? 17.25 -30.547 -11.336 1 95.31 406 PHE A O 1
ATOM 3350 N N . ASP A 1 407 ? 18.109 -32.562 -11.008 1 94.44 407 ASP A N 1
ATOM 3351 C CA . ASP A 1 407 ? 18.203 -32.812 -12.445 1 94.44 407 ASP A CA 1
ATOM 3352 C C . ASP A 1 407 ? 16.828 -32.906 -13.078 1 94.44 407 ASP A C 1
ATOM 3354 O O . ASP A 1 407 ? 16.641 -32.469 -14.219 1 94.44 407 ASP A O 1
ATOM 3358 N N . MET A 1 408 ? 15.961 -33.469 -12.305 1 94.06 408 MET A N 1
ATOM 3359 C CA . MET A 1 408 ? 14.578 -33.5 -12.781 1 94.06 408 MET A CA 1
ATOM 3360 C C . MET A 1 408 ? 14.039 -32.094 -12.969 1 94.06 408 MET A C 1
ATOM 3362 O O . MET A 1 408 ? 13.312 -31.812 -13.93 1 94.06 408 MET A O 1
ATOM 3366 N N . ALA A 1 409 ? 14.297 -31.234 -12.023 1 94.44 409 ALA A N 1
ATOM 3367 C CA . ALA A 1 409 ? 13.875 -29.828 -12.125 1 94.44 409 ALA A CA 1
ATOM 3368 C C . ALA A 1 409 ? 14.477 -29.172 -13.352 1 94.44 409 ALA A C 1
ATOM 3370 O O . ALA A 1 409 ? 13.797 -28.422 -14.062 1 94.44 409 ALA A O 1
ATOM 3371 N N . LEU A 1 410 ? 15.711 -29.422 -13.625 1 92.25 410 LEU A N 1
ATOM 3372 C CA . LEU A 1 410 ? 16.391 -28.875 -14.797 1 92.25 410 LEU A CA 1
ATOM 3373 C C . LEU A 1 410 ? 15.727 -29.359 -16.078 1 92.25 410 LEU A C 1
ATOM 3375 O O . LEU A 1 410 ? 15.562 -28.578 -17.031 1 92.25 410 LEU A O 1
ATOM 3379 N N . ASP A 1 411 ? 15.336 -30.531 -16.062 1 91.25 411 ASP A N 1
ATOM 3380 C CA . ASP A 1 411 ? 14.68 -31.109 -17.234 1 91.25 411 ASP A CA 1
ATOM 3381 C C . ASP A 1 411 ? 13.32 -30.453 -17.469 1 91.25 411 ASP A C 1
ATOM 3383 O O . ASP A 1 411 ? 12.953 -30.172 -18.625 1 91.25 411 ASP A O 1
ATOM 3387 N N . MET A 1 412 ? 12.609 -30.328 -16.438 1 89.94 412 MET A N 1
ATOM 3388 C CA . MET A 1 412 ? 11.297 -29.703 -16.547 1 89.94 412 MET A CA 1
ATOM 3389 C C . MET A 1 412 ? 11.422 -28.281 -17.109 1 89.94 412 MET A C 1
ATOM 3391 O O . MET A 1 412 ? 10.656 -27.891 -17.984 1 89.94 412 MET A O 1
ATOM 3395 N N . ILE A 1 413 ? 12.375 -27.5 -16.609 1 88.56 413 ILE A N 1
ATOM 3396 C CA . ILE A 1 413 ? 12.547 -26.109 -17.031 1 88.56 413 ILE A CA 1
ATOM 3397 C C . ILE A 1 413 ? 13.062 -26.078 -18.469 1 88.56 413 ILE A C 1
ATOM 3399 O O . ILE A 1 413 ? 12.719 -25.188 -19.234 1 88.56 413 ILE A O 1
ATOM 3403 N N . ARG A 1 414 ? 13.828 -27.047 -18.844 1 85.31 414 ARG A N 1
ATOM 3404 C CA . ARG A 1 414 ? 14.328 -27.141 -20.219 1 85.31 414 ARG A CA 1
ATOM 3405 C C . ARG A 1 414 ? 13.18 -27.234 -21.219 1 85.31 414 ARG A C 1
ATOM 3407 O O . ARG A 1 414 ? 13.25 -26.672 -22.312 1 85.31 414 ARG A O 1
ATOM 3414 N N . HIS A 1 415 ? 12.102 -27.875 -20.828 1 80.75 415 HIS A N 1
ATOM 3415 C CA . HIS A 1 415 ? 10.938 -28.047 -21.688 1 80.75 415 HIS A CA 1
ATOM 3416 C C . HIS A 1 415 ? 10.211 -26.719 -21.875 1 80.75 415 HIS A C 1
ATOM 3418 O O . HIS A 1 415 ? 9.492 -26.531 -22.875 1 80.75 415 HIS A O 1
ATOM 3424 N N . LEU A 1 416 ? 10.445 -25.891 -20.984 1 78.69 416 LEU A N 1
ATOM 3425 C CA . LEU A 1 416 ? 9.695 -24.641 -21 1 78.69 416 LEU A CA 1
ATOM 3426 C C . LEU A 1 416 ? 10.477 -23.562 -21.734 1 78.69 416 LEU A C 1
ATOM 3428 O O . LEU A 1 416 ? 9.922 -22.516 -22.094 1 78.69 416 LEU A O 1
ATOM 3432 N N . ARG A 1 417 ? 11.672 -23.766 -22.047 1 71.25 417 ARG A N 1
ATOM 3433 C CA . ARG A 1 417 ? 12.562 -22.781 -22.641 1 71.25 417 ARG A CA 1
ATOM 3434 C C . ARG A 1 417 ? 11.984 -22.25 -23.953 1 71.25 417 ARG A C 1
ATOM 3436 O O . ARG A 1 417 ? 12.211 -21.094 -24.312 1 71.25 417 ARG A O 1
ATOM 3443 N N . THR A 1 418 ? 11.211 -23 -24.547 1 67.94 418 THR A N 1
ATOM 3444 C CA . THR A 1 418 ? 10.695 -22.609 -25.844 1 67.94 418 THR A CA 1
ATOM 3445 C C . THR A 1 418 ? 9.43 -21.766 -25.703 1 67.94 418 THR A C 1
ATOM 3447 O O . THR A 1 418 ? 8.961 -21.156 -26.656 1 67.94 418 THR A O 1
ATOM 3450 N N . ILE A 1 419 ? 8.93 -21.766 -24.531 1 68.06 419 ILE A N 1
ATOM 3451 C CA . ILE A 1 419 ? 7.641 -21.125 -24.328 1 68.06 419 ILE A CA 1
ATOM 3452 C C . ILE A 1 419 ? 7.852 -19.625 -24.078 1 68.06 419 ILE A C 1
ATOM 3454 O O . ILE A 1 419 ? 7.133 -18.797 -24.625 1 68.06 419 ILE A O 1
ATOM 3458 N N . ALA A 1 420 ? 8.773 -19.266 -23.203 1 69.12 420 ALA A N 1
ATOM 3459 C CA . ALA A 1 420 ? 9.008 -17.859 -22.875 1 69.12 420 ALA A CA 1
ATOM 3460 C C . ALA A 1 420 ? 10.484 -17.609 -22.594 1 69.12 420 ALA A C 1
ATOM 3462 O O . ALA A 1 420 ? 11.188 -18.469 -22.062 1 69.12 420 ALA A O 1
ATOM 3463 N N . PRO A 1 421 ? 10.914 -16.422 -23 1 68.06 421 PRO A N 1
ATOM 3464 C CA . PRO A 1 421 ? 12.32 -16.094 -22.797 1 68.06 421 PRO A CA 1
ATOM 3465 C C . PRO A 1 421 ? 12.742 -16.156 -21.328 1 68.06 421 PRO A C 1
ATOM 3467 O O . PRO A 1 421 ? 13.883 -16.5 -21.016 1 68.06 421 PRO A O 1
ATOM 3470 N N . ASN A 1 422 ? 11.953 -15.906 -20.531 1 72.69 422 ASN A N 1
ATOM 3471 C CA . ASN A 1 422 ? 12.273 -15.898 -19.109 1 72.69 422 ASN A CA 1
ATOM 3472 C C . ASN A 1 422 ? 12.656 -17.297 -18.609 1 72.69 422 ASN A C 1
ATOM 3474 O O . ASN A 1 422 ? 13.461 -17.422 -17.688 1 72.69 422 ASN A O 1
ATOM 3478 N N . PHE A 1 423 ? 12.242 -18.25 -19.312 1 76.62 423 PHE A N 1
ATOM 3479 C CA . PHE A 1 423 ? 12.508 -19.609 -18.859 1 76.62 423 PHE A CA 1
ATOM 3480 C C . PHE A 1 423 ? 13.922 -20.031 -19.266 1 76.62 423 PHE A C 1
ATOM 3482 O O . PHE A 1 423 ? 14.508 -20.906 -18.625 1 76.62 423 PHE A O 1
ATOM 3489 N N . GLN A 1 424 ? 14.375 -19.344 -20.234 1 78.94 424 GLN A N 1
ATOM 3490 C CA . GLN A 1 424 ? 15.773 -19.594 -20.594 1 78.94 424 GLN A CA 1
ATOM 3491 C C . GLN A 1 424 ? 16.719 -19.109 -19.484 1 78.94 424 GLN A C 1
ATOM 3493 O O . GLN A 1 424 ? 17.719 -19.75 -19.203 1 78.94 424 GLN A O 1
ATOM 3498 N N . LEU A 1 425 ? 16.328 -18.062 -18.938 1 80.62 425 LEU A N 1
ATOM 3499 C CA . LEU A 1 425 ? 17.125 -17.516 -17.828 1 80.62 425 LEU A CA 1
ATOM 3500 C C . LEU A 1 425 ? 17.094 -18.469 -16.641 1 80.62 425 LEU A C 1
ATOM 3502 O O . LEU A 1 425 ? 18.141 -18.703 -16 1 80.62 425 LEU A O 1
ATOM 3506 N N . TYR A 1 426 ? 15.93 -19.031 -16.344 1 83.38 426 TYR A N 1
ATOM 3507 C CA . TYR A 1 426 ? 15.812 -19.984 -15.234 1 83.38 426 TYR A CA 1
ATOM 3508 C C . TYR A 1 426 ? 16.719 -21.188 -15.453 1 83.38 426 TYR A C 1
ATOM 3510 O O . TYR A 1 426 ? 17.391 -21.641 -14.523 1 83.38 426 TYR A O 1
ATOM 3518 N N . HIS A 1 427 ? 16.688 -21.562 -16.656 1 86.12 427 HIS A N 1
ATOM 3519 C CA . HIS A 1 427 ? 17.484 -22.75 -16.984 1 86.12 427 HIS A CA 1
ATOM 3520 C C . HIS A 1 427 ? 18.969 -22.453 -16.844 1 86.12 427 HIS A C 1
ATOM 3522 O O . HIS A 1 427 ? 19.719 -23.281 -16.312 1 86.12 427 HIS A O 1
ATOM 3528 N N . LYS A 1 428 ? 19.359 -21.375 -17.312 1 83.69 428 LYS A N 1
ATOM 3529 C CA . LYS A 1 428 ? 20.766 -21 -17.25 1 83.69 428 LYS A CA 1
ATOM 3530 C C . LYS A 1 428 ? 21.234 -20.875 -15.805 1 83.69 428 LYS A C 1
ATOM 3532 O O . LYS A 1 428 ? 22.312 -21.344 -15.461 1 83.69 428 LYS A O 1
ATOM 3537 N N . ILE A 1 429 ? 20.469 -20.297 -15.008 1 84.38 429 ILE A N 1
ATOM 3538 C CA . ILE A 1 429 ? 20.828 -20.094 -13.609 1 84.38 429 ILE A CA 1
ATOM 3539 C C . ILE A 1 429 ? 20.891 -21.438 -12.898 1 84.38 429 ILE A C 1
ATOM 3541 O O . ILE A 1 429 ? 21.828 -21.703 -12.141 1 84.38 429 ILE A O 1
ATOM 3545 N N . LEU A 1 430 ? 19.953 -22.297 -13.164 1 87.69 430 LEU A N 1
ATOM 3546 C CA . LEU A 1 430 ? 19.922 -23.594 -12.5 1 87.69 430 LEU A CA 1
ATOM 3547 C C . LEU A 1 430 ? 21.094 -24.469 -12.938 1 87.69 430 LEU A C 1
ATOM 3549 O O . LEU A 1 430 ? 21.625 -25.25 -12.141 1 87.69 430 LEU A O 1
ATOM 3553 N N . ARG A 1 431 ? 21.422 -24.312 -14.148 1 87.44 431 ARG A N 1
ATOM 3554 C CA . ARG A 1 431 ? 22.578 -25.062 -14.625 1 87.44 431 ARG A CA 1
ATOM 3555 C C . ARG A 1 431 ? 23.844 -24.641 -13.891 1 87.44 431 ARG A C 1
ATOM 3557 O O . ARG A 1 431 ? 24.656 -25.5 -13.508 1 87.44 431 ARG A O 1
ATOM 3564 N N . ARG A 1 432 ? 23.953 -23.438 -13.664 1 84.62 432 ARG A N 1
ATOM 3565 C CA . ARG A 1 432 ? 25.109 -22.938 -12.938 1 84.62 432 ARG A CA 1
ATOM 3566 C C . ARG A 1 432 ? 25.078 -23.391 -11.484 1 84.62 432 ARG A C 1
ATOM 3568 O O . ARG A 1 432 ? 26.125 -23.734 -10.914 1 84.62 432 ARG A O 1
ATOM 3575 N N . LEU A 1 433 ? 23.938 -23.328 -10.953 1 86.88 433 LEU A N 1
ATOM 3576 C CA . LEU A 1 433 ? 23.797 -23.766 -9.57 1 86.88 433 LEU A CA 1
ATOM 3577 C C . LEU A 1 433 ? 24.078 -25.25 -9.43 1 86.88 433 LEU A C 1
ATOM 3579 O O . LEU A 1 433 ? 24.609 -25.688 -8.414 1 86.88 433 LEU A O 1
ATOM 3583 N N . ARG A 1 434 ? 23.703 -25.984 -10.445 1 88.5 434 ARG A N 1
ATOM 3584 C CA . ARG A 1 434 ? 23.953 -27.422 -10.438 1 88.5 434 ARG A CA 1
ATOM 3585 C C . ARG A 1 434 ? 25.453 -27.719 -10.492 1 88.5 434 ARG A C 1
ATOM 3587 O O . ARG A 1 434 ? 25.922 -28.641 -9.844 1 88.5 434 ARG A O 1
ATOM 3594 N N . ILE A 1 435 ? 26.172 -26.953 -11.18 1 84.38 435 ILE A N 1
ATOM 3595 C CA . ILE A 1 435 ? 27.609 -27.094 -11.297 1 84.38 435 ILE A CA 1
ATOM 3596 C C . ILE A 1 435 ? 28.281 -26.781 -9.961 1 84.38 435 ILE A C 1
ATOM 3598 O O . ILE A 1 435 ? 29.172 -27.5 -9.516 1 84.38 435 ILE A O 1
ATOM 3602 N N . LYS A 1 436 ? 27.812 -25.781 -9.344 1 80.69 436 LYS A N 1
ATOM 3603 C CA . LYS A 1 436 ? 28.359 -25.391 -8.047 1 80.69 436 LYS A CA 1
ATOM 3604 C C . LYS A 1 436 ? 28.094 -26.469 -7 1 80.69 436 LYS A C 1
ATOM 3606 O O . LYS A 1 436 ? 28.938 -26.703 -6.129 1 80.69 436 LYS A O 1
ATOM 3611 N N . ALA A 1 437 ? 27 -27.109 -7.07 1 80.5 437 ALA A N 1
ATOM 3612 C CA . ALA A 1 437 ? 26.625 -28.141 -6.105 1 80.5 437 ALA A CA 1
ATOM 3613 C C . ALA A 1 437 ? 27.453 -29.391 -6.289 1 80.5 437 ALA A C 1
ATOM 3615 O O . ALA A 1 437 ? 27.672 -30.141 -5.336 1 80.5 437 ALA A O 1
ATOM 3616 N N . ARG A 1 438 ? 27.984 -29.844 -7.457 1 70.75 438 ARG A N 1
ATOM 3617 C CA . ARG A 1 438 ? 28.797 -31.031 -7.742 1 70.75 438 ARG A CA 1
ATOM 3618 C C . ARG A 1 438 ? 30.219 -30.844 -7.223 1 70.75 438 ARG A C 1
ATOM 3620 O O . ARG A 1 438 ? 30.859 -31.828 -6.809 1 70.75 438 ARG A O 1
ATOM 3627 N N . GLY A 1 439 ? 30.953 -29.828 -7.195 1 59.38 439 GLY A N 1
ATOM 3628 C CA . GLY A 1 439 ? 32.375 -29.656 -6.887 1 59.38 439 GLY A CA 1
ATOM 3629 C C . GLY A 1 439 ? 32.719 -30.031 -5.461 1 59.38 439 GLY A C 1
ATOM 3630 O O . GLY A 1 439 ? 33.875 -30.266 -5.145 1 59.38 439 GLY A O 1
ATOM 3631 N N . LYS A 1 440 ? 31.984 -30.125 -4.344 1 50.88 440 LYS A N 1
ATOM 3632 C CA . LYS A 1 440 ? 32.531 -30.438 -3.025 1 50.88 440 LYS A CA 1
ATOM 3633 C C . LYS A 1 440 ? 32.406 -31.922 -2.723 1 50.88 440 LYS A C 1
ATOM 3635 O O . LYS A 1 440 ? 32.562 -32.344 -1.572 1 50.88 440 LYS A O 1
ATOM 3640 N N . VAL A 1 441 ? 32.094 -32.938 -3.506 1 41.88 441 VAL A N 1
ATOM 3641 C CA . VAL A 1 441 ? 32.062 -34.312 -3.051 1 41.88 441 VAL A CA 1
ATOM 3642 C C . VAL A 1 441 ? 33.5 -34.875 -2.998 1 41.88 441 VAL A C 1
ATOM 3644 O O . VAL A 1 441 ? 34.25 -34.719 -3.957 1 41.88 441 VAL A O 1
ATOM 3647 N N . PRO A 1 442 ? 34.188 -35.281 -1.865 1 37.88 442 PRO A N 1
ATOM 3648 C CA . PRO A 1 442 ? 35.438 -36.062 -1.876 1 37.88 442 PRO A CA 1
ATOM 3649 C C . PRO A 1 442 ? 35.375 -37.219 -2.855 1 37.88 442 PRO A C 1
ATOM 3651 O O . PRO A 1 442 ? 34.312 -37.812 -3.111 1 37.88 442 PRO A O 1
ATOM 3654 N N . ARG A 1 443 ? 36.562 -37.469 -3.619 1 34.62 443 ARG A N 1
ATOM 3655 C CA . ARG A 1 443 ? 36.812 -38.625 -4.5 1 34.62 443 ARG A CA 1
ATOM 3656 C C . ARG A 1 443 ? 36.688 -39.938 -3.744 1 34.62 443 ARG A C 1
ATOM 3658 O O . ARG A 1 443 ? 37.531 -40.219 -2.875 1 34.62 443 ARG A O 1
ATOM 3665 N N . ILE A 1 444 ? 35.75 -40.531 -3.297 1 33.53 444 ILE A N 1
ATOM 3666 C CA . ILE A 1 444 ? 35.906 -41.938 -2.953 1 33.53 444 ILE A CA 1
ATOM 3667 C C . ILE A 1 444 ? 36.656 -42.688 -4.066 1 33.53 444 ILE A C 1
ATOM 3669 O O . ILE A 1 444 ? 36.344 -42.5 -5.246 1 33.53 444 ILE A O 1
ATOM 3673 N N . PRO A 1 445 ? 37.875 -43.375 -3.727 1 31.11 445 PRO A N 1
ATOM 3674 C CA . PRO A 1 445 ? 38.625 -44.156 -4.703 1 31.11 445 PRO A CA 1
ATOM 3675 C C . PRO A 1 445 ? 37.719 -44.969 -5.617 1 31.11 445 PRO A C 1
ATOM 3677 O O . PRO A 1 445 ? 36.625 -45.438 -5.199 1 31.11 445 PRO A O 1
ATOM 3680 N N . GLN A 1 446 ? 37.969 -44.844 -6.875 1 28.97 446 GLN A N 1
ATOM 3681 C CA . GLN A 1 446 ? 37.25 -45.594 -7.906 1 28.97 446 GLN A CA 1
ATOM 3682 C C . GLN A 1 446 ? 37.281 -47.094 -7.648 1 28.97 446 GLN A C 1
ATOM 3684 O O . GLN A 1 446 ? 38.375 -47.688 -7.648 1 28.97 446 GLN A O 1
ATOM 3689 N N . VAL A 1 447 ? 36.844 -47.688 -6.602 1 29.59 447 VAL A N 1
ATOM 3690 C CA . VAL A 1 447 ? 36.844 -49.125 -6.723 1 29.59 447 VAL A CA 1
ATOM 3691 C C . VAL A 1 447 ? 36.562 -49.531 -8.172 1 29.59 447 VAL A C 1
ATOM 3693 O O . VAL A 1 447 ? 35.625 -49.031 -8.789 1 29.59 447 VAL A O 1
ATOM 3696 N N . ASN A 1 448 ? 37.656 -49.938 -8.93 1 26.28 448 ASN A N 1
ATOM 3697 C CA . ASN A 1 448 ? 37.656 -50.5 -10.273 1 26.28 448 ASN A CA 1
ATOM 3698 C C . ASN A 1 448 ? 36.469 -51.406 -10.492 1 26.28 448 ASN A C 1
ATOM 3700 O O . ASN A 1 448 ? 36.5 -52.594 -10.109 1 26.28 448 ASN A O 1
ATOM 3704 N N . GLU A 1 449 ? 35.438 -51.188 -9.898 1 26.69 449 GLU A N 1
ATOM 3705 C CA . GLU A 1 449 ? 34.531 -52.281 -10.18 1 26.69 449 GLU A CA 1
ATOM 3706 C C . GLU A 1 449 ? 34.531 -52.625 -11.672 1 26.69 449 GLU A C 1
ATOM 3708 O O . GLU A 1 449 ? 34.625 -51.719 -12.516 1 26.69 449 GLU A O 1
ATOM 3713 N N . PRO A 1 450 ? 35 -53.781 -12.117 1 28.53 450 PRO A N 1
ATOM 3714 C CA . PRO A 1 450 ? 35.125 -54.188 -13.516 1 28.53 450 PRO A CA 1
ATOM 3715 C C . PRO A 1 450 ? 34.062 -53.562 -14.414 1 28.53 450 PRO A C 1
ATOM 3717 O O . PRO A 1 450 ? 33 -53.156 -13.922 1 28.53 450 PRO A O 1
ATOM 3720 N N . PRO A 1 451 ? 34.5 -53.094 -15.539 1 24.91 451 PRO A N 1
ATOM 3721 C CA . PRO A 1 451 ? 33.625 -52.438 -16.516 1 24.91 451 PRO A CA 1
ATOM 3722 C C . PRO A 1 451 ? 32.219 -53.062 -16.578 1 24.91 451 PRO A C 1
ATOM 3724 O O . PRO A 1 451 ? 32.094 -54.281 -16.828 1 24.91 451 PRO A O 1
ATOM 3727 N N . ARG A 1 452 ? 31.547 -52.781 -15.578 1 26.2 452 ARG A N 1
ATOM 3728 C CA . ARG A 1 452 ? 30.297 -53.531 -15.719 1 26.2 452 ARG A CA 1
ATOM 3729 C C . ARG A 1 452 ? 29.812 -53.5 -17.156 1 26.2 452 ARG A C 1
ATOM 3731 O O . ARG A 1 452 ? 29.625 -52.438 -17.75 1 26.2 452 ARG A O 1
ATOM 3738 N N . LYS A 1 453 ? 30.25 -54.406 -18 1 24.47 453 LYS A N 1
ATOM 3739 C CA . LYS A 1 453 ? 29.734 -54.688 -19.328 1 24.47 453 LYS A CA 1
ATOM 3740 C C . LYS A 1 453 ? 28.281 -54.25 -19.453 1 24.47 453 LYS A C 1
ATOM 3742 O O . LYS A 1 453 ? 27.453 -54.594 -18.609 1 24.47 453 LYS A O 1
ATOM 3747 N N . CYS A 1 454 ? 28.141 -53.125 -19.891 1 20.47 454 CYS A N 1
ATOM 3748 C CA . CYS A 1 454 ? 26.781 -52.75 -20.297 1 20.47 454 CYS A CA 1
ATOM 3749 C C . CYS A 1 454 ? 26.031 -53.938 -20.875 1 20.47 454 CYS A C 1
ATOM 3751 O O . CYS A 1 454 ? 26.469 -54.531 -21.859 1 20.47 454 CYS A O 1
ATOM 3753 N N . LEU A 1 455 ? 25.578 -54.812 -20.016 1 20.22 455 LEU A N 1
ATOM 3754 C CA . LEU A 1 455 ? 24.906 -55.938 -20.641 1 20.22 455 LEU A CA 1
ATOM 3755 C C . LEU A 1 455 ? 24.234 -55.531 -21.938 1 20.22 455 LEU A C 1
ATOM 3757 O O . LEU A 1 455 ? 23.422 -54.594 -21.953 1 20.22 455 LEU A O 1
ATOM 3761 N N . LYS A 1 456 ? 24.938 -55.562 -23.031 1 22.39 456 LYS A N 1
ATOM 3762 C CA . LYS A 1 456 ? 24.422 -55.75 -24.391 1 22.39 456 LYS A CA 1
ATOM 3763 C C . LYS A 1 456 ? 23.172 -56.625 -24.359 1 22.39 456 LYS A C 1
ATOM 3765 O O . LYS A 1 456 ? 23.234 -57.812 -24.078 1 22.39 456 LYS A O 1
ATOM 3770 N N . THR A 1 457 ? 22.141 -56.094 -23.672 1 20.58 457 THR A N 1
ATOM 3771 C CA . THR A 1 457 ? 20.938 -56.906 -23.781 1 20.58 457 THR A CA 1
ATOM 3772 C C . THR A 1 457 ? 20.828 -57.531 -25.172 1 20.58 457 THR A C 1
ATOM 3774 O O . THR A 1 457 ? 20.922 -56.812 -26.172 1 20.58 457 THR A O 1
ATOM 3777 N N . SER A 1 458 ? 21.312 -58.625 -25.391 1 19.42 458 SER A N 1
ATOM 3778 C CA . SER A 1 458 ? 21.25 -59.625 -26.469 1 19.42 458 SER A CA 1
ATOM 3779 C C . SER A 1 458 ? 19.969 -59.469 -27.297 1 19.42 458 SER A C 1
ATOM 3781 O O . SER A 1 458 ? 18.906 -59.188 -26.75 1 19.42 458 SER A O 1
ATOM 3783 N N . GLY A 1 459 ? 20.172 -59.094 -28.594 1 20.11 459 GLY A N 1
ATOM 3784 C CA . GLY A 1 459 ? 19.312 -59 -29.766 1 20.11 459 GLY A CA 1
ATOM 3785 C C . GLY A 1 459 ? 18.328 -60.125 -29.875 1 20.11 459 GLY A C 1
ATOM 3786 O O . GLY A 1 459 ? 17.781 -60.375 -30.953 1 20.11 459 GLY A O 1
ATOM 3787 N N . SER A 1 460 ? 18.125 -61.031 -28.859 1 18.25 460 SER A N 1
ATOM 3788 C CA . SER A 1 460 ? 17.406 -62.188 -29.344 1 18.25 460 SER A CA 1
ATOM 3789 C C . SER A 1 460 ? 16.188 -61.781 -30.156 1 18.25 460 SER A C 1
ATOM 3791 O O . SER A 1 460 ? 15.391 -60.969 -29.719 1 18.25 460 SER A O 1
ATOM 3793 N N . LYS A 1 461 ? 16.391 -61.938 -31.516 1 21.92 461 LYS A N 1
ATOM 3794 C CA . LYS A 1 461 ? 15.57 -62.062 -32.719 1 21.92 461 LYS A CA 1
ATOM 3795 C C . LYS A 1 461 ? 14.312 -62.875 -32.469 1 21.92 461 LYS A C 1
ATOM 3797 O O . LYS A 1 461 ? 13.625 -63.25 -33.406 1 21.92 461 LYS A O 1
ATOM 3802 N N . SER A 1 462 ? 14.039 -63.438 -31.219 1 17.75 462 SER A N 1
ATOM 3803 C CA . SER A 1 462 ? 12.984 -64.438 -31.422 1 17.75 462 SER A CA 1
ATOM 3804 C C . SER A 1 462 ? 11.789 -63.812 -32.156 1 17.75 462 SER A C 1
ATOM 3806 O O . SER A 1 462 ? 11.258 -62.781 -31.719 1 17.75 462 SER A O 1
ATOM 3808 N N . ALA A 1 463 ? 11.789 -64.062 -33.406 1 18.94 463 ALA A N 1
ATOM 3809 C CA . ALA A 1 463 ? 10.914 -64.125 -34.562 1 18.94 463 ALA A CA 1
ATOM 3810 C C . ALA A 1 463 ? 9.523 -64.625 -34.188 1 18.94 463 ALA A C 1
ATOM 3812 O O . ALA A 1 463 ? 8.734 -65 -35.062 1 18.94 463 ALA A O 1
ATOM 3813 N N . SER A 1 464 ? 9.32 -64.875 -32.875 1 18.53 464 SER A N 1
ATOM 3814 C CA . SER A 1 464 ? 8.172 -65.812 -32.812 1 18.53 464 SER A CA 1
ATOM 3815 C C . SER A 1 464 ? 7.039 -65.312 -33.719 1 18.53 464 SER A C 1
ATOM 3817 O O . SER A 1 464 ? 6.789 -64.125 -33.812 1 18.53 464 SER A O 1
ATOM 3819 N N . PRO A 1 465 ? 6.738 -66.25 -34.562 1 18.95 465 PRO A N 1
ATOM 3820 C CA . PRO A 1 465 ? 5.773 -66.125 -35.656 1 18.95 465 PRO A CA 1
ATOM 3821 C C . PRO A 1 465 ? 4.477 -65.438 -35.25 1 18.95 465 PRO A C 1
ATOM 3823 O O . PRO A 1 465 ? 3.961 -65.688 -34.156 1 18.95 465 PRO A O 1
ATOM 3826 N N . LEU A 1 466 ? 4.645 -64.188 -35.375 1 18.19 466 LEU A N 1
ATOM 3827 C CA . LEU A 1 466 ? 3.359 -63.469 -35.406 1 18.19 466 LEU A CA 1
ATOM 3828 C C . LEU A 1 466 ? 2.297 -64.312 -36.094 1 18.19 466 LEU A C 1
ATOM 3830 O O . LEU A 1 466 ? 2.271 -64.438 -37.312 1 18.19 466 LEU A O 1
ATOM 3834 N N . LEU A 1 467 ? 2.412 -65.688 -35.531 1 17.3 467 LEU A N 1
ATOM 3835 C CA . LEU A 1 467 ? 1.395 -66.5 -36.156 1 17.3 467 LEU A CA 1
ATOM 3836 C C . LEU A 1 467 ? 0.136 -65.688 -36.469 1 17.3 467 LEU A C 1
ATOM 3838 O O . LEU A 1 467 ? -0.186 -64.75 -35.719 1 17.3 467 LEU A O 1
ATOM 3842 N N . ASP A 1 468 ? -0.204 -65.688 -37.688 1 18.45 468 ASP A N 1
ATOM 3843 C CA . ASP A 1 468 ? -1.348 -65.25 -38.469 1 18.45 468 ASP A CA 1
ATOM 3844 C C . ASP A 1 468 ? -2.662 -65.625 -37.812 1 18.45 468 ASP A C 1
ATOM 3846 O O . ASP A 1 468 ? -3.74 -65.438 -38.375 1 18.45 468 ASP A O 1
ATOM 3850 N N . ALA A 1 469 ? -2.434 -66.5 -36.656 1 16.95 469 ALA A N 1
ATOM 3851 C CA . ALA A 1 469 ? -3.52 -67.438 -36.625 1 16.95 469 ALA A CA 1
ATOM 3852 C C . ALA A 1 469 ? -4.871 -66.75 -36.469 1 16.95 469 ALA A C 1
ATOM 3854 O O . ALA A 1 469 ? -5.918 -67.375 -36.531 1 16.95 469 ALA A O 1
ATOM 3855 N N . CYS A 1 470 ? -4.98 -65.562 -36.156 1 18.28 470 CYS A N 1
ATOM 3856 C CA . CYS A 1 470 ? -5.898 -65.688 -35.031 1 18.28 470 CYS A CA 1
ATOM 3857 C C . CYS A 1 470 ? -7.199 -66.312 -35.438 1 18.28 470 CYS A C 1
ATOM 3859 O O . CYS A 1 470 ? -7.98 -65.75 -36.219 1 18.28 470 CYS A O 1
ATOM 3861 N N . ALA A 1 471 ? -7.035 -67.562 -35.781 1 17 471 ALA A N 1
ATOM 3862 C CA . ALA A 1 471 ? -8.25 -68.188 -36.312 1 17 471 ALA A CA 1
ATOM 3863 C C . ALA A 1 471 ? -9.484 -67.688 -35.562 1 17 471 ALA A C 1
ATOM 3865 O O . ALA A 1 471 ? -9.43 -67.375 -34.375 1 17 471 ALA A O 1
ATOM 3866 N N . ALA A 1 472 ? -10.352 -67.188 -36.312 1 18.25 472 ALA A N 1
ATOM 3867 C CA . ALA A 1 472 ? -11.68 -66.562 -36.219 1 18.25 472 ALA A CA 1
ATOM 3868 C C . ALA A 1 472 ? -12.625 -67.438 -35.406 1 18.25 472 ALA A C 1
ATOM 3870 O O . ALA A 1 472 ? -13.805 -67.125 -35.25 1 18.25 472 ALA A O 1
ATOM 3871 N N . PRO A 1 473 ? -11.867 -68.562 -34.688 1 16.41 473 PRO A N 1
ATOM 3872 C CA . PRO A 1 473 ? -12.922 -69.562 -34.688 1 16.41 473 PRO A CA 1
ATOM 3873 C C . PRO A 1 473 ? -14.25 -69.062 -34.156 1 16.41 473 PRO A C 1
ATOM 3875 O O . PRO A 1 473 ? -14.273 -68.062 -33.406 1 16.41 473 PRO A O 1
ATOM 3878 N N . SER A 1 474 ? -15.297 -69.625 -34.656 1 16.91 474 SER A N 1
ATOM 3879 C CA . SER A 1 474 ? -16.75 -69.562 -34.781 1 16.91 474 SER A CA 1
ATOM 3880 C C . SER A 1 474 ? -17.422 -69.625 -33.438 1 16.91 474 SER A C 1
ATOM 3882 O O . SER A 1 474 ? -18.297 -68.812 -33.125 1 16.91 474 SER A O 1
ATOM 3884 N N . THR A 1 475 ? -17.328 -70.812 -32.781 1 17.23 475 THR A N 1
ATOM 3885 C CA . THR A 1 475 ? -18.609 -71.438 -32.5 1 17.23 475 THR A CA 1
ATOM 3886 C C . THR A 1 475 ? -19.078 -71.125 -31.094 1 17.23 475 THR A C 1
ATOM 3888 O O . THR A 1 475 ? -20.094 -71.625 -30.641 1 17.23 475 THR A O 1
ATOM 3891 N N . ILE A 1 476 ? -18.656 -70.188 -30.391 1 16.77 476 ILE A N 1
ATOM 3892 C CA . ILE A 1 476 ? -18.781 -70.312 -28.953 1 16.77 476 ILE A CA 1
ATOM 3893 C C . ILE A 1 476 ? -20.203 -70.75 -28.578 1 16.77 476 ILE A C 1
ATOM 3895 O O . ILE A 1 476 ? -21.156 -70.062 -28.953 1 16.77 476 ILE A O 1
ATOM 3899 N N . SER A 1 477 ? -20.297 -71.875 -28.156 1 16.59 477 SER A N 1
ATOM 3900 C CA . SER A 1 477 ? -21.391 -72.75 -27.766 1 16.59 477 SER A CA 1
ATOM 3901 C C . SER A 1 477 ? -22.344 -72.062 -26.797 1 16.59 477 SER A C 1
ATOM 3903 O O . SER A 1 477 ? -21.984 -71.062 -26.156 1 16.59 477 SER A O 1
ATOM 3905 N N . ASN A 1 478 ? -23.484 -72.812 -26.375 1 17.22 478 ASN A N 1
ATOM 3906 C CA . ASN A 1 478 ? -24.906 -72.75 -26.062 1 17.22 478 ASN A CA 1
ATOM 3907 C C . ASN A 1 478 ? -25.156 -72.562 -24.578 1 17.22 478 ASN A C 1
ATOM 3909 O O . ASN A 1 478 ? -26.266 -72.75 -24.094 1 17.22 478 ASN A O 1
ATOM 3913 N N . CYS A 1 479 ? -24.156 -72.125 -23.781 1 16.55 479 CYS A N 1
ATOM 3914 C CA . CYS A 1 479 ? -24.391 -72.562 -22.422 1 16.55 479 CYS A CA 1
ATOM 3915 C C . CYS A 1 479 ? -25.75 -72.125 -21.922 1 16.55 479 CYS A C 1
ATOM 3917 O O . CYS A 1 479 ? -26.109 -70.938 -22.078 1 16.55 479 CYS A O 1
ATOM 3919 N N . GLN A 1 480 ? -26.5 -72.938 -21.453 1 16.58 480 GLN A N 1
ATOM 3920 C CA . GLN A 1 480 ? -27.875 -73.125 -21 1 16.58 480 GLN A CA 1
ATOM 3921 C C . GLN A 1 480 ? -28.125 -72.438 -19.672 1 16.58 480 GLN A C 1
ATOM 3923 O O . GLN A 1 480 ? -27.516 -72.75 -18.656 1 16.58 480 GLN A O 1
ATOM 3928 N N . SER A 1 481 ? -28.141 -71.125 -19.609 1 17.78 481 SER A N 1
ATOM 3929 C CA . SER A 1 481 ? -28.391 -70.25 -18.453 1 17.78 481 SER A CA 1
ATOM 3930 C C . SER A 1 481 ? -29.625 -70.75 -17.688 1 17.78 481 SER A C 1
ATOM 3932 O O . SER A 1 481 ? -30.734 -70.688 -18.219 1 17.78 481 SER A O 1
ATOM 3934 N N . ASN A 1 482 ? -29.422 -71.625 -16.859 1 16.53 482 ASN A N 1
ATOM 3935 C CA . ASN A 1 482 ? -30.484 -72.188 -16.062 1 16.53 482 ASN A CA 1
ATOM 3936 C C . ASN A 1 482 ? -31.234 -71.125 -15.25 1 16.53 482 ASN A C 1
ATOM 3938 O O . ASN A 1 482 ? -30.656 -70.125 -14.891 1 16.53 482 ASN A O 1
ATOM 3942 N N . SER A 1 483 ? -32.594 -71.375 -14.938 1 16.67 483 SER A N 1
ATOM 3943 C CA . SER A 1 483 ? -33.906 -70.812 -14.703 1 16.67 483 SER A CA 1
ATOM 3944 C C . SER A 1 483 ? -34.094 -70.375 -13.25 1 16.67 483 SER A C 1
ATOM 3946 O O . SER A 1 483 ? -35.031 -69.688 -12.914 1 16.67 483 SER A O 1
ATOM 3948 N N . PRO A 1 484 ? -33.094 -70.625 -12.266 1 17.83 484 PRO A N 1
ATOM 3949 C CA . PRO A 1 484 ? -34.031 -71.062 -11.258 1 17.83 484 PRO A CA 1
ATOM 3950 C C . PRO A 1 484 ? -34.969 -69.938 -10.781 1 17.83 484 PRO A C 1
ATOM 3952 O O . PRO A 1 484 ? -34.688 -68.75 -11.023 1 17.83 484 PRO A O 1
ATOM 3955 N N . SER A 1 485 ? -35.812 -70.312 -9.75 1 17.42 485 SER A N 1
ATOM 3956 C CA . SER A 1 485 ? -37.188 -70.062 -9.25 1 17.42 485 SER A CA 1
ATOM 3957 C C . SER A 1 485 ? -37.219 -68.938 -8.25 1 17.42 485 SER A C 1
ATOM 3959 O O . SER A 1 485 ? -36.812 -69.125 -7.09 1 17.42 485 SER A O 1
ATOM 3961 N N . VAL A 1 486 ? -36.531 -67.812 -8.602 1 18.73 486 VAL A N 1
ATOM 3962 C CA . VAL A 1 486 ? -36.562 -66.812 -7.527 1 18.73 486 VAL A CA 1
ATOM 3963 C C . VAL A 1 486 ? -37.969 -66.625 -7.035 1 18.73 486 VAL A C 1
ATOM 3965 O O . VAL A 1 486 ? -38.875 -66.312 -7.828 1 18.73 486 VAL A O 1
ATOM 3968 N N . ASP A 1 487 ? -38.25 -67.125 -5.93 1 17.38 487 ASP A N 1
ATOM 3969 C CA . ASP A 1 487 ? -39.562 -67.062 -5.289 1 17.38 487 ASP A CA 1
ATOM 3970 C C . ASP A 1 487 ? -40 -65.625 -5.082 1 17.38 487 ASP A C 1
ATOM 3972 O O . ASP A 1 487 ? -39.188 -64.75 -4.762 1 17.38 487 ASP A O 1
ATOM 3976 N N . SER A 1 488 ? -41.25 -65.188 -5.574 1 16.61 488 SER A N 1
ATOM 3977 C CA . SER A 1 488 ? -42.094 -64.062 -5.934 1 16.61 488 SER A CA 1
ATOM 3978 C C . SER A 1 488 ? -42.469 -63.25 -4.707 1 16.61 488 SER A C 1
ATOM 3980 O O . SER A 1 488 ? -43.312 -62.312 -4.793 1 16.61 488 SER A O 1
ATOM 3982 N N . HIS A 1 489 ? -41.875 -63.312 -3.52 1 17.56 489 HIS A N 1
ATOM 3983 C CA . HIS A 1 489 ? -43 -62.938 -2.65 1 17.56 489 HIS A CA 1
ATOM 3984 C C . HIS A 1 489 ? -43.344 -61.469 -2.795 1 17.56 489 HIS A C 1
ATOM 3986 O O . HIS A 1 489 ? -42.469 -60.625 -2.986 1 17.56 489 HIS A O 1
ATOM 3992 N N . ASN A 1 490 ? -44.688 -61.062 -3.037 1 15.56 490 ASN A N 1
ATOM 3993 C CA . ASN A 1 490 ? -45.625 -60.031 -3.488 1 15.56 490 ASN A CA 1
ATOM 3994 C C . ASN A 1 490 ? -45.625 -58.844 -2.523 1 15.56 490 ASN A C 1
ATOM 3996 O O . ASN A 1 490 ? -46.312 -57.844 -2.775 1 15.56 490 ASN A O 1
ATOM 4000 N N . GLU A 1 491 ? -45.031 -58.688 -1.379 1 17.47 491 GLU A N 1
ATOM 4001 C CA . GLU A 1 491 ? -45.969 -57.969 -0.549 1 17.47 491 GLU A CA 1
ATOM 4002 C C . GLU A 1 491 ? -46.094 -56.5 -1.008 1 17.47 491 GLU A C 1
ATOM 4004 O O . GLU A 1 491 ? -45.125 -55.938 -1.484 1 17.47 491 GLU A O 1
ATOM 4009 N N . ALA A 1 492 ? -47.281 -55.781 -0.914 1 16.8 492 ALA A N 1
ATOM 4010 C CA . ALA A 1 492 ? -48.281 -54.844 -1.426 1 16.8 492 ALA A CA 1
ATOM 4011 C C . ALA A 1 492 ? -47.969 -53.438 -0.948 1 16.8 492 ALA A C 1
ATOM 4013 O O . ALA A 1 492 ? -48.656 -52.469 -1.321 1 16.8 492 ALA A O 1
ATOM 4014 N N . TYR A 1 493 ? -46.875 -52.969 -0.403 1 17.53 493 TYR A N 1
ATOM 4015 C CA . TYR A 1 493 ? -47.219 -51.844 0.478 1 17.53 493 TYR A CA 1
ATOM 4016 C C . TYR A 1 493 ? -47.594 -50.625 -0.326 1 17.53 493 TYR A C 1
ATOM 4018 O O . TYR A 1 493 ? -46.906 -50.281 -1.295 1 17.53 493 TYR A O 1
ATOM 4026 N N . THR A 1 494 ? -48.719 -49.844 -0.167 1 15.84 494 THR A N 1
ATOM 4027 C CA . THR A 1 494 ? -49.719 -48.938 -0.725 1 15.84 494 THR A CA 1
ATOM 4028 C C . THR A 1 494 ? -49.188 -47.531 -0.805 1 15.84 494 THR A C 1
ATOM 4030 O O . THR A 1 494 ? -49.531 -46.781 -1.713 1 15.84 494 THR A O 1
ATOM 4033 N N . ALA A 1 495 ? -48.406 -46.938 0.133 1 16.64 495 ALA A N 1
ATOM 4034 C CA . ALA A 1 495 ? -49 -45.688 0.534 1 16.64 495 ALA A CA 1
ATOM 4035 C C . ALA A 1 495 ? -48.875 -44.656 -0.583 1 16.64 495 ALA A C 1
ATOM 4037 O O . ALA A 1 495 ? -48 -44.75 -1.446 1 16.64 495 ALA A O 1
ATOM 4038 N N . SER A 1 496 ? -49.469 -43.312 -0.427 1 15.82 496 SER A N 1
ATOM 4039 C CA . SER A 1 496 ? -50.312 -42.25 -0.987 1 15.82 496 SER A CA 1
ATOM 4040 C C . SER A 1 496 ? -49.469 -41.125 -1.609 1 15.82 496 SER A C 1
ATOM 4042 O O . SER A 1 496 ? -48.719 -40.469 -0.915 1 15.82 496 SER A O 1
ATOM 4044 N N . VAL A 1 497 ? -48.969 -41.219 -2.738 1 16.25 497 VAL A N 1
ATOM 4045 C CA . VAL A 1 497 ? -48.219 -40.188 -3.459 1 16.25 497 VAL A CA 1
ATOM 4046 C C . VAL A 1 497 ? -49.125 -39 -3.758 1 16.25 497 VAL A C 1
ATOM 4048 O O . VAL A 1 497 ? -50.094 -39.125 -4.547 1 16.25 497 VAL A O 1
ATOM 4051 N N . THR A 1 498 ? -49.438 -38.125 -2.791 1 15.24 498 THR A N 1
ATOM 4052 C CA . THR A 1 498 ? -50.438 -37.094 -3.09 1 15.24 498 THR A CA 1
ATOM 4053 C C . THR A 1 498 ? -50.031 -36.344 -4.367 1 15.24 498 THR A C 1
ATOM 4055 O O . THR A 1 498 ? -48.875 -36.25 -4.715 1 15.24 498 THR A O 1
ATOM 4058 N N . ARG A 1 499 ? -51.125 -35.406 -4.945 1 15.12 499 ARG A N 1
ATOM 4059 C CA . ARG A 1 499 ? -51.75 -34.906 -6.148 1 15.12 499 ARG A CA 1
ATOM 4060 C C . ARG A 1 499 ? -50.969 -33.719 -6.723 1 15.12 499 ARG A C 1
ATOM 4062 O O . ARG A 1 499 ? -50.719 -32.75 -6.016 1 15.12 499 ARG A O 1
ATOM 4069 N N . LEU A 1 500 ? -50.188 -33.75 -7.812 1 15.38 500 LEU A N 1
ATOM 4070 C CA . LEU A 1 500 ? -49.469 -32.844 -8.711 1 15.38 500 LEU A CA 1
ATOM 4071 C C . LEU A 1 500 ? -50.469 -31.859 -9.367 1 15.38 500 LEU A C 1
ATOM 4073 O O . LEU A 1 500 ? -50.062 -31.094 -10.258 1 15.38 500 LEU A O 1
ATOM 4077 N N . SER A 1 501 ? -51.75 -31.469 -9.062 1 14.71 501 SER A N 1
ATOM 4078 C CA . SER A 1 501 ? -52.688 -31.219 -10.148 1 14.71 501 SER A CA 1
ATOM 4079 C C . SER A 1 501 ? -52.406 -29.875 -10.812 1 14.71 501 SER A C 1
ATOM 4081 O O . SER A 1 501 ? -52.469 -29.75 -12.039 1 14.71 501 SER A O 1
ATOM 4083 N N . ASN A 1 502 ? -52.531 -28.625 -10.234 1 15.12 502 ASN A N 1
ATOM 4084 C CA . ASN A 1 502 ? -53.656 -27.812 -10.727 1 15.12 502 ASN A CA 1
ATOM 4085 C C . ASN A 1 502 ? -53.406 -27.359 -12.164 1 15.12 502 ASN A C 1
ATOM 4087 O O . ASN A 1 502 ? -52.25 -27.172 -12.57 1 15.12 502 ASN A O 1
ATOM 4091 N N . ALA A 1 503 ? -54.5 -26.906 -13.062 1 15.81 503 ALA A N 1
ATOM 4092 C CA . ALA A 1 503 ? -55.219 -26.859 -14.32 1 15.81 503 ALA A CA 1
ATOM 4093 C C . ALA A 1 503 ? -54.969 -25.562 -15.07 1 15.81 503 ALA A C 1
ATOM 4095 O O . ALA A 1 503 ? -54.625 -25.578 -16.25 1 15.81 503 ALA A O 1
ATOM 4096 N N . GLY A 1 504 ? -55.625 -24.344 -14.789 1 15.2 504 GLY A N 1
ATOM 4097 C CA . GLY A 1 504 ? -56.531 -23.719 -15.727 1 15.2 504 GLY A CA 1
ATOM 4098 C C . GLY A 1 504 ? -55.844 -22.766 -16.688 1 15.2 504 GLY A C 1
ATOM 4099 O O . GLY A 1 504 ? -54.938 -22.031 -16.297 1 15.2 504 GLY A O 1
ATOM 4100 N N . LEU A 1 505 ? -55.875 -22.891 -18.094 1 15.86 505 LEU A N 1
ATOM 4101 C CA . LEU A 1 505 ? -55.438 -22.359 -19.375 1 15.86 505 LEU A CA 1
ATOM 4102 C C . LEU A 1 505 ? -56 -20.953 -19.594 1 15.86 505 LEU A C 1
ATOM 4104 O O . LEU A 1 505 ? -55.469 -20.203 -20.422 1 15.86 505 LEU A O 1
ATOM 4108 N N . GLU A 1 506 ? -57.156 -20.453 -19.062 1 15.06 506 GLU A N 1
ATOM 4109 C CA . GLU A 1 506 ? -58.031 -19.984 -20.125 1 15.06 506 GLU A CA 1
ATOM 4110 C C . GLU A 1 506 ? -57.594 -18.641 -20.672 1 15.06 506 GLU A C 1
ATOM 4112 O O . GLU A 1 506 ? -57.469 -18.469 -21.891 1 15.06 506 GLU A O 1
ATOM 4117 N N . HIS A 1 507 ? -58.156 -17.484 -20.109 1 15.05 507 HIS A N 1
ATOM 4118 C CA . HIS A 1 507 ? -59.156 -16.688 -20.812 1 15.05 507 HIS A CA 1
ATOM 4119 C C . HIS A 1 507 ? -58.5 -15.688 -21.766 1 15.05 507 HIS A C 1
ATOM 4121 O O . HIS A 1 507 ? -57.281 -15.422 -21.656 1 15.05 507 HIS A O 1
ATOM 4127 N N . ASN A 1 508 ? -59.188 -14.422 -21.922 1 15.06 508 ASN A N 1
ATOM 4128 C CA . ASN A 1 508 ? -59.906 -13.633 -22.906 1 15.06 508 ASN A CA 1
ATOM 4129 C C . ASN A 1 508 ? -59.031 -12.508 -23.469 1 15.06 508 ASN A C 1
ATOM 4131 O O . ASN A 1 508 ? -58.125 -12.031 -22.797 1 15.06 508 ASN A O 1
ATOM 4135 N N . LEU A 1 509 ? -59.406 -11.969 -24.734 1 15.22 509 LEU A N 1
ATOM 4136 C CA . LEU A 1 509 ? -59.031 -11.406 -26.031 1 15.22 509 LEU A CA 1
ATOM 4137 C C . LEU A 1 509 ? -58.781 -9.898 -25.906 1 15.22 509 LEU A C 1
ATOM 4139 O O . LEU A 1 509 ? -57.875 -9.359 -26.547 1 15.22 509 LEU A O 1
ATOM 4143 N N . LEU A 1 510 ? -59.688 -9.148 -25.094 1 14.48 510 LEU A N 1
ATOM 4144 C CA . LEU A 1 510 ? -60.406 -8.148 -25.875 1 14.48 510 LEU A CA 1
ATOM 4145 C C . LEU A 1 510 ? -59.5 -6.973 -26.219 1 14.48 510 LEU A C 1
ATOM 4147 O O . LEU A 1 510 ? -59.375 -6.609 -27.391 1 14.48 510 LEU A O 1
ATOM 4151 N N . GLY A 1 511 ? -59.875 -5.73 -25.703 1 14.92 511 GLY A N 1
ATOM 4152 C CA . GLY A 1 511 ? -60.531 -4.641 -26.391 1 14.92 511 GLY A CA 1
ATOM 4153 C C . GLY A 1 511 ? -59.594 -3.561 -26.875 1 14.92 511 GLY A C 1
ATOM 4154 O O . GLY A 1 511 ? -58.375 -3.625 -26.594 1 14.92 511 GLY A O 1
ATOM 4155 N N . GLN A 1 512 ? -59.812 -2.215 -26.438 1 15.19 512 GLN A N 1
ATOM 4156 C CA . GLN A 1 512 ? -60.281 -1.059 -27.203 1 15.19 512 GLN A CA 1
ATOM 4157 C C . GLN A 1 512 ? -59.094 -0.185 -27.656 1 15.19 512 GLN A C 1
ATOM 4159 O O . GLN A 1 512 ? -58.062 -0.176 -27.016 1 15.19 512 GLN A O 1
ATOM 4164 N N . PRO A 1 513 ? -59.312 0.656 -28.703 1 15.67 513 PRO A N 1
ATOM 4165 C CA . PRO A 1 513 ? -58.75 1.282 -29.906 1 15.67 513 PRO A CA 1
ATOM 4166 C C . PRO A 1 513 ? -57.812 2.434 -29.594 1 15.67 513 PRO A C 1
ATOM 4168 O O . PRO A 1 513 ? -56.656 2.42 -30.047 1 15.67 513 PRO A O 1
ATOM 4171 N N . ASN A 1 514 ? -58.344 3.629 -29.547 1 14.59 514 ASN A N 1
ATOM 4172 C CA . ASN A 1 514 ? -58.312 4.668 -30.578 1 14.59 514 ASN A CA 1
ATOM 4173 C C . ASN A 1 514 ? -57.312 5.77 -30.25 1 14.59 514 ASN A C 1
ATOM 4175 O O . ASN A 1 514 ? -56.75 6.395 -31.141 1 14.59 514 ASN A O 1
ATOM 4179 N N . LEU A 1 515 ? -57.125 6.219 -28.906 1 15.34 515 LEU A N 1
ATOM 4180 C CA . LEU A 1 515 ? -57.406 7.648 -28.906 1 15.34 515 LEU A CA 1
ATOM 4181 C C . LEU A 1 515 ? -56.219 8.43 -29.469 1 15.34 515 LEU A C 1
ATOM 4183 O O . LEU A 1 515 ? -55.062 8.18 -29.109 1 15.34 515 LEU A O 1
ATOM 4187 N N . GLY A 1 516 ? -56.312 9.234 -30.641 1 14.78 516 GLY A N 1
ATOM 4188 C CA . GLY A 1 516 ? -55.688 9.969 -31.734 1 14.78 516 GLY A CA 1
ATOM 4189 C C . GLY A 1 516 ? -54.844 11.156 -31.266 1 14.78 516 GLY A C 1
ATOM 4190 O O . GLY A 1 516 ? -53.75 11.406 -31.781 1 14.78 516 GLY A O 1
ATOM 4191 N N . PRO A 1 517 ? -55.156 12.016 -30.219 1 15.27 517 PRO A N 1
ATOM 4192 C CA . PRO A 1 517 ? -55.25 13.375 -30.75 1 15.27 517 PRO A CA 1
ATOM 4193 C C . PRO A 1 517 ? -53.875 13.977 -31.047 1 15.27 517 PRO A C 1
ATOM 4195 O O . PRO A 1 517 ? -52.844 13.484 -30.547 1 15.27 517 PRO A O 1
ATOM 4198 N N . GLN A 1 518 ? -53.75 15.312 -31.516 1 15.01 518 GLN A N 1
ATOM 4199 C CA . GLN A 1 518 ? -53.344 16.266 -32.562 1 15.01 518 GLN A CA 1
ATOM 4200 C C . GLN A 1 518 ? -52.219 17.156 -32.062 1 15.01 518 GLN A C 1
ATOM 4202 O O . GLN A 1 518 ? -51.594 17.875 -32.844 1 15.01 518 GLN A O 1
ATOM 4207 N N . ARG A 1 519 ? -51.656 17.125 -30.781 1 15.02 519 ARG A N 1
ATOM 4208 C CA . ARG A 1 519 ? -51.344 18.516 -30.453 1 15.02 519 ARG A CA 1
ATOM 4209 C C . ARG A 1 519 ? -50.188 19.047 -31.312 1 15.02 519 ARG A C 1
ATOM 4211 O O . ARG A 1 519 ? -49.25 18.328 -31.609 1 15.02 519 ARG A O 1
ATOM 4218 N N . HIS A 1 520 ? -50.094 20.281 -31.844 1 14.91 520 HIS A N 1
ATOM 4219 C CA . HIS A 1 520 ? -49.656 21.203 -32.906 1 14.91 520 HIS A CA 1
ATOM 4220 C C . HIS A 1 520 ? -48.25 21.75 -32.625 1 14.91 520 HIS A C 1
ATOM 4222 O O . HIS A 1 520 ? -47.625 22.312 -33.5 1 14.91 520 HIS A O 1
ATOM 4228 N N . HIS A 1 521 ? -47.5 21.594 -31.547 1 15.68 521 HIS A N 1
ATOM 4229 C CA . HIS A 1 521 ? -46.906 22.891 -31.312 1 15.68 521 HIS A CA 1
ATOM 4230 C C . HIS A 1 521 ? -45.812 23.203 -32.344 1 15.68 521 HIS A C 1
ATOM 4232 O O . HIS A 1 521 ? -45.219 22.281 -32.906 1 15.68 521 HIS A O 1
ATOM 4238 N N . PRO A 1 522 ? -45.25 24.422 -32.344 1 15.46 522 PRO A N 1
ATOM 4239 C CA . PRO A 1 522 ? -44.812 25.312 -33.438 1 15.46 522 PRO A CA 1
ATOM 4240 C C . PRO A 1 522 ? -43.375 24.969 -33.906 1 15.46 522 PRO A C 1
ATOM 4242 O O . PRO A 1 522 ? -42.688 24.203 -33.281 1 15.46 522 PRO A O 1
ATOM 4245 N N . SER A 1 523 ? -42.656 25.969 -34.469 1 15.05 523 SER A N 1
ATOM 4246 C CA . SER A 1 523 ? -42.094 26.375 -35.75 1 15.05 523 SER A CA 1
ATOM 4247 C C . SER A 1 523 ? -40.594 26.141 -35.781 1 15.05 523 SER A C 1
ATOM 4249 O O . SER A 1 523 ? -39.969 25.797 -34.781 1 15.05 523 SER A O 1
ATOM 4251 N N . HIS A 1 524 ? -39.656 27.172 -36.156 1 15.2 524 HIS A N 1
ATOM 4252 C CA . HIS A 1 524 ? -38.938 27.359 -37.406 1 15.2 524 HIS A CA 1
ATOM 4253 C C . HIS A 1 524 ? -37.438 27.016 -37.25 1 15.2 524 HIS A C 1
ATOM 4255 O O . HIS A 1 524 ? -36.906 26.219 -38.031 1 15.2 524 HIS A O 1
ATOM 4261 N N . GLY A 1 525 ? -36.438 27.906 -36.719 1 16 525 GLY A N 1
ATOM 4262 C CA . GLY A 1 525 ? -35.5 28.5 -37.656 1 16 525 GLY A CA 1
ATOM 4263 C C . GLY A 1 525 ? -34.219 27.703 -37.844 1 16 525 GLY A C 1
ATOM 4264 O O . GLY A 1 525 ? -33.906 26.844 -37 1 16 525 GLY A O 1
ATOM 4265 N N . THR A 1 526 ? -33.219 28 -38.875 1 15.69 526 THR A N 1
ATOM 4266 C CA . THR A 1 526 ? -32.406 27.484 -40 1 15.69 526 THR A CA 1
ATOM 4267 C C . THR A 1 526 ? -30.953 27.312 -39.562 1 15.69 526 THR A C 1
ATOM 4269 O O . THR A 1 526 ? -30.234 26.469 -40.125 1 15.69 526 THR A O 1
ATOM 4272 N N . VAL A 1 527 ? -30.281 27.859 -38.5 1 17.62 527 VAL A N 1
ATOM 4273 C CA . VAL A 1 527 ? -29.031 28.438 -39 1 17.62 527 VAL A CA 1
ATOM 4274 C C . VAL A 1 527 ? -28.016 27.328 -39.25 1 17.62 527 VAL A C 1
ATOM 4276 O O . VAL A 1 527 ? -28.016 26.297 -38.531 1 17.62 527 VAL A O 1
ATOM 4279 N N . GLN A 1 528 ? -27.031 27.438 -40.25 1 15.55 528 GLN A N 1
ATOM 4280 C CA . GLN A 1 528 ? -26.188 26.75 -41.219 1 15.55 528 GLN A CA 1
ATOM 4281 C C . GLN A 1 528 ? -24.875 26.297 -40.562 1 15.55 528 GLN A C 1
ATOM 4283 O O . GLN A 1 528 ? -24.094 27.109 -40.062 1 15.55 528 GLN A O 1
ATOM 4288 N N . ALA A 1 529 ? -24.734 25.156 -40.031 1 16.27 529 ALA A N 1
ATOM 4289 C CA . ALA A 1 529 ? -23.641 24.5 -39.312 1 16.27 529 ALA A CA 1
ATOM 4290 C C . ALA A 1 529 ? -22.484 24.172 -40.25 1 16.27 529 ALA A C 1
ATOM 4292 O O . ALA A 1 529 ? -22.609 23.328 -41.125 1 16.27 529 ALA A O 1
ATOM 4293 N N . HIS A 1 530 ? -21.594 25.125 -40.5 1 16.52 530 HIS A N 1
ATOM 4294 C CA . HIS A 1 530 ? -20.531 24.922 -41.5 1 16.52 530 HIS A CA 1
ATOM 4295 C C . HIS A 1 530 ? -19.656 23.734 -41.125 1 16.52 530 HIS A C 1
ATOM 4297 O O . HIS A 1 530 ? -19.578 23.344 -39.969 1 16.52 530 HIS A O 1
ATOM 4303 N N . GLU A 1 531 ? -18.812 23.141 -42.156 1 16.14 531 GLU A N 1
ATOM 4304 C CA . GLU A 1 531 ? -18.203 21.922 -42.688 1 16.14 531 GLU A CA 1
ATOM 4305 C C . GLU A 1 531 ? -16.812 21.703 -42.094 1 16.14 531 GLU A C 1
ATOM 4307 O O . GLU A 1 531 ? -16.172 20.688 -42.375 1 16.14 531 GLU A O 1
ATOM 4312 N N . ILE A 1 532 ? -16.438 22.094 -40.906 1 17.67 532 ILE A N 1
ATOM 4313 C CA . ILE A 1 532 ? -14.992 22.234 -40.844 1 17.67 532 ILE A CA 1
ATOM 4314 C C . ILE A 1 532 ? -14.336 20.859 -40.969 1 17.67 532 ILE A C 1
ATOM 4316 O O . ILE A 1 532 ? -14.766 19.906 -40.344 1 17.67 532 ILE A O 1
ATOM 4320 N N . SER A 1 533 ? -13.289 20.562 -41.875 1 16.2 533 SER A N 1
ATOM 4321 C CA . SER A 1 533 ? -12.508 19.578 -42.625 1 16.2 533 SER A CA 1
ATOM 4322 C C . SER A 1 533 ? -11.617 18.75 -41.688 1 16.2 533 SER A C 1
ATOM 4324 O O . SER A 1 533 ? -11.266 19.203 -40.594 1 16.2 533 SER A O 1
ATOM 4326 N N . MET A 1 534 ? -11.148 17.484 -42.125 1 16.83 534 MET A N 1
ATOM 4327 C CA . MET A 1 534 ? -10.742 16.109 -41.844 1 16.83 534 MET A CA 1
ATOM 4328 C C . MET A 1 534 ? -9.234 16.031 -41.625 1 16.83 534 MET A C 1
ATOM 4330 O O . MET A 1 534 ? -8.688 14.93 -41.469 1 16.83 534 MET A O 1
ATOM 4334 N N . VAL A 1 535 ? -8.484 17 -41.125 1 17.7 535 VAL A N 1
ATOM 4335 C CA . VAL A 1 535 ? -7.09 16.812 -41.531 1 17.7 535 VAL A CA 1
ATOM 4336 C C . VAL A 1 535 ? -6.516 15.602 -40.781 1 17.7 535 VAL A C 1
ATOM 4338 O O . VAL A 1 535 ? -6.688 15.469 -39.562 1 17.7 535 VAL A O 1
ATOM 4341 N N . GLY A 1 536 ? -6.027 14.422 -41.5 1 17.16 536 GLY A N 1
ATOM 4342 C CA . GLY A 1 536 ? -5.527 13.055 -41.438 1 17.16 536 GLY A CA 1
ATOM 4343 C C . GLY A 1 536 ? -4.152 12.938 -40.812 1 17.16 536 GLY A C 1
ATOM 4344 O O . GLY A 1 536 ? -3.502 11.898 -40.938 1 17.16 536 GLY A O 1
ATOM 4345 N N . GLN A 1 537 ? -3.85 13.539 -39.688 1 17.03 537 GLN A N 1
ATOM 4346 C CA . GLN A 1 537 ? -2.43 13.633 -39.375 1 17.03 537 GLN A CA 1
ATOM 4347 C C . GLN A 1 537 ? -1.786 12.25 -39.312 1 17.03 537 GLN A C 1
ATOM 4349 O O . GLN A 1 537 ? -2.467 11.25 -39.062 1 17.03 537 GLN A O 1
ATOM 4354 N N . SER A 1 538 ? -0.347 12.18 -39.562 1 17.44 538 SER A N 1
ATOM 4355 C CA . SER A 1 538 ? 0.808 11.422 -40.031 1 17.44 538 SER A CA 1
ATOM 4356 C C . SER A 1 538 ? 1.195 10.344 -39 1 17.44 538 SER A C 1
ATOM 4358 O O . SER A 1 538 ? 0.903 10.461 -37.812 1 17.44 538 SER A O 1
ATOM 4360 N N . LEU A 1 539 ? 1.592 9.18 -39.562 1 17 539 LEU A N 1
ATOM 4361 C CA . LEU A 1 539 ? 2.055 7.809 -39.375 1 17 539 LEU A CA 1
ATOM 4362 C C . LEU A 1 539 ? 3.342 7.773 -38.562 1 17 539 LEU A C 1
ATOM 4364 O O . LEU A 1 539 ? 4.367 8.305 -39 1 17 539 LEU A O 1
ATOM 4368 N N . MET A 1 540 ? 3.225 8.039 -37.25 1 17.22 540 MET A N 1
ATOM 4369 C CA . MET A 1 540 ? 4.434 8.008 -36.438 1 17.22 540 MET A CA 1
ATOM 4370 C C . MET A 1 540 ? 5.258 6.758 -36.719 1 17.22 540 MET A C 1
ATOM 4372 O O . MET A 1 540 ? 4.703 5.672 -36.906 1 17.22 540 MET A O 1
ATOM 4376 N N . ALA A 1 541 ? 6.555 6.953 -37.156 1 17.62 541 ALA A N 1
ATOM 4377 C CA . ALA A 1 541 ? 7.691 6.164 -37.625 1 17.62 541 ALA A CA 1
ATOM 4378 C C . ALA A 1 541 ? 8.102 5.133 -36.594 1 17.62 541 ALA A C 1
ATOM 4380 O O . ALA A 1 541 ? 8.289 5.469 -35.406 1 17.62 541 ALA A O 1
ATOM 4381 N N . GLN A 1 542 ? 7.785 3.885 -36.719 1 17.72 542 GLN A N 1
ATOM 4382 C CA . GLN A 1 542 ? 8.109 2.596 -36.125 1 17.72 542 GLN A CA 1
ATOM 4383 C C . GLN A 1 542 ? 9.617 2.391 -36.031 1 17.72 542 GLN A C 1
ATOM 4385 O O . GLN A 1 542 ? 10.258 2.047 -37.031 1 17.72 542 GLN A O 1
ATOM 4390 N N . SER A 1 543 ? 10.438 3.398 -35.594 1 18.23 543 SER A N 1
ATOM 4391 C CA . SER A 1 543 ? 11.844 3.02 -35.719 1 18.23 543 SER A CA 1
ATOM 4392 C C . SER A 1 543 ? 12.133 1.716 -35 1 18.23 543 SER A C 1
ATOM 4394 O O . SER A 1 543 ? 11.812 1.581 -33.812 1 18.23 543 SER A O 1
ATOM 4396 N N . SER A 1 544 ? 12.094 0.608 -35.688 1 18.59 544 SER A N 1
ATOM 4397 C CA . SER A 1 544 ? 12.477 -0.772 -35.406 1 18.59 544 SER A CA 1
ATOM 4398 C C . SER A 1 544 ? 13.922 -0.856 -34.938 1 18.59 544 SER A C 1
ATOM 4400 O O . SER A 1 544 ? 14.844 -1.067 -35.719 1 18.59 544 SER A O 1
ATOM 4402 N N . MET A 1 545 ? 14.375 -0.019 -34.031 1 19.45 545 MET A N 1
ATOM 4403 C CA . MET A 1 545 ? 15.781 -0.229 -33.688 1 19.45 545 MET A CA 1
ATOM 4404 C C . MET A 1 545 ? 16.047 -1.686 -33.312 1 19.45 545 MET A C 1
ATOM 4406 O O . MET A 1 545 ? 15.5 -2.186 -32.344 1 19.45 545 MET A O 1
ATOM 4410 N N . ASP A 1 546 ? 16.188 -2.559 -34.281 1 18.41 546 ASP A N 1
ATOM 4411 C CA . ASP A 1 546 ? 16.688 -3.926 -34.219 1 18.41 546 ASP A CA 1
ATOM 4412 C C . ASP A 1 546 ? 18.047 -3.975 -33.531 1 18.41 546 ASP A C 1
ATOM 4414 O O . ASP A 1 546 ? 19.078 -3.729 -34.156 1 18.41 546 ASP A O 1
ATOM 4418 N N . LYS A 1 547 ? 18.234 -3.314 -32.469 1 24.08 547 LYS A N 1
ATOM 4419 C CA . LYS A 1 547 ? 19.594 -3.467 -31.922 1 24.08 547 LYS A CA 1
ATOM 4420 C C . LYS A 1 547 ? 20 -4.934 -31.906 1 24.08 547 LYS A C 1
ATOM 4422 O O . LYS A 1 547 ? 19.203 -5.812 -31.578 1 24.08 547 LYS A O 1
ATOM 4427 N N . ASN A 1 548 ? 21 -5.305 -32.781 1 20.62 548 ASN A N 1
ATOM 4428 C CA . ASN A 1 548 ? 21.781 -6.527 -32.938 1 20.62 548 ASN A CA 1
ATOM 4429 C C . ASN A 1 548 ? 22.141 -7.141 -31.578 1 20.62 548 ASN A C 1
ATOM 4431 O O . ASN A 1 548 ? 22.844 -6.52 -30.766 1 20.62 548 ASN A O 1
ATOM 4435 N N . ILE A 1 549 ? 21.188 -7.742 -31.016 1 24.12 549 ILE A N 1
ATOM 4436 C CA . ILE A 1 549 ? 21.547 -8.555 -29.859 1 24.12 549 ILE A CA 1
ATOM 4437 C C . ILE A 1 549 ? 22.734 -9.453 -30.219 1 24.12 549 ILE A C 1
ATOM 4439 O O . ILE A 1 549 ? 22.656 -10.25 -31.156 1 24.12 549 ILE A O 1
ATOM 4443 N N . PRO A 1 550 ? 23.953 -8.992 -30.016 1 25.27 550 PRO A N 1
ATOM 4444 C CA . PRO A 1 550 ? 25.078 -9.883 -30.312 1 25.27 550 PRO A CA 1
ATOM 4445 C C . PRO A 1 550 ? 24.797 -11.336 -29.953 1 25.27 550 PRO A C 1
ATOM 4447 O O . PRO A 1 550 ? 23.984 -11.609 -29.062 1 25.27 550 PRO A O 1
ATOM 4450 N N . SER A 1 551 ? 24.828 -12.141 -30.906 1 23.84 551 SER A N 1
ATOM 4451 C CA . SER A 1 551 ? 24.797 -13.602 -30.891 1 23.84 551 SER A CA 1
ATOM 4452 C C . SER A 1 551 ? 25.656 -14.164 -29.766 1 23.84 551 SER A C 1
ATOM 4454 O O . SER A 1 551 ? 26.828 -13.844 -29.656 1 23.84 551 SER A O 1
ATOM 4456 N N . LEU A 1 552 ? 25.062 -14.297 -28.656 1 26.56 552 LEU A N 1
ATOM 4457 C CA . LEU A 1 552 ? 25.688 -15.047 -27.578 1 26.56 552 LEU A CA 1
ATOM 4458 C C . LEU A 1 552 ? 26.234 -16.375 -28.078 1 26.56 552 LEU A C 1
ATOM 4460 O O . LEU A 1 552 ? 25.609 -17.422 -27.922 1 26.56 552 LEU A O 1
ATOM 4464 N N . SER A 1 553 ? 26.781 -16.391 -29.375 1 26.88 553 SER A N 1
ATOM 4465 C CA . SER A 1 553 ? 27.375 -17.609 -29.891 1 26.88 553 SER A CA 1
ATOM 4466 C C . SER A 1 553 ? 28.453 -18.156 -28.938 1 26.88 553 SER A C 1
ATOM 4468 O O . SER A 1 553 ? 28.953 -19.266 -29.125 1 26.88 553 SER A O 1
ATOM 4470 N N . SER A 1 554 ? 29.125 -17.188 -28.266 1 27.92 554 SER A N 1
ATOM 4471 C CA . SER A 1 554 ? 30.453 -17.703 -27.938 1 27.92 554 SER A CA 1
ATOM 4472 C C . SER A 1 554 ? 30.375 -18.797 -26.875 1 27.92 554 SER A C 1
ATOM 4474 O O . SER A 1 554 ? 31.391 -19.219 -26.328 1 27.92 554 SER A O 1
ATOM 4476 N N . LEU A 1 555 ? 29.203 -19.047 -26.391 1 27.34 555 LEU A N 1
ATOM 4477 C CA . LEU A 1 555 ? 29.297 -19.953 -25.25 1 27.34 555 LEU A CA 1
ATOM 4478 C C . LEU A 1 555 ? 29.641 -21.375 -25.719 1 27.34 555 LEU A C 1
ATOM 4480 O O . LEU A 1 555 ? 29.656 -22.297 -24.922 1 27.34 555 LEU A O 1
ATOM 4484 N N . ASP A 1 556 ? 29.672 -21.594 -27.047 1 26.22 556 ASP A N 1
ATOM 4485 C CA . ASP A 1 556 ? 29.859 -23.016 -27.391 1 26.22 556 ASP A CA 1
ATOM 4486 C C . ASP A 1 556 ? 31.312 -23.438 -27.203 1 26.22 556 ASP A C 1
ATOM 4488 O O . ASP A 1 556 ? 31.734 -24.469 -27.734 1 26.22 556 ASP A O 1
ATOM 4492 N N . ASP A 1 557 ? 32.25 -22.5 -26.969 1 27.78 557 ASP A N 1
ATOM 4493 C CA . ASP A 1 557 ? 33.531 -23.172 -27.203 1 27.78 557 ASP A CA 1
ATOM 4494 C C . ASP A 1 557 ? 33.75 -24.312 -26.219 1 27.78 557 ASP A C 1
ATOM 4496 O O . ASP A 1 557 ? 33.406 -24.188 -25.031 1 27.78 557 ASP A O 1
ATOM 4500 N N . GLY A 1 558 ? 33.938 -25.625 -26.562 1 27.48 558 GLY A N 1
ATOM 4501 C CA . GLY A 1 558 ? 34.219 -26.953 -26.016 1 27.48 558 GLY A CA 1
ATOM 4502 C C . GLY A 1 558 ? 35.375 -26.953 -25.047 1 27.48 558 GLY A C 1
ATOM 4503 O O . GLY A 1 558 ? 35.906 -28.016 -24.688 1 27.48 558 GLY A O 1
ATOM 4504 N N . GLY A 1 559 ? 36.281 -25.875 -25.047 1 28.56 559 GLY A N 1
ATOM 4505 C CA . GLY A 1 559 ? 37.469 -26.203 -24.281 1 28.56 559 GLY A CA 1
ATOM 4506 C C . GLY A 1 559 ? 37.188 -26.375 -22.797 1 28.56 559 GLY A C 1
ATOM 4507 O O . GLY A 1 559 ? 36.188 -25.891 -22.281 1 28.56 559 GLY A O 1
ATOM 4508 N N . LEU A 1 560 ? 37.812 -27.375 -21.984 1 29.78 560 LEU A N 1
ATOM 4509 C CA . LEU A 1 560 ? 37.844 -27.812 -20.594 1 29.78 560 LEU A CA 1
ATOM 4510 C C . LEU A 1 560 ? 38.031 -26.625 -19.641 1 29.78 560 LEU A C 1
ATOM 4512 O O . LEU A 1 560 ? 39.062 -26.453 -19.047 1 29.78 560 LEU A O 1
ATOM 4516 N N . GLU A 1 561 ? 37.844 -25.344 -20.125 1 29.42 561 GLU A N 1
ATOM 4517 C CA . GLU A 1 561 ? 38.25 -24.297 -19.188 1 29.42 561 GLU A CA 1
ATOM 4518 C C . GLU A 1 561 ? 37.531 -24.453 -17.859 1 29.42 561 GLU A C 1
ATOM 4520 O O . GLU A 1 561 ? 36.375 -24.938 -17.797 1 29.42 561 GLU A O 1
ATOM 4525 N N . GLN A 1 562 ? 38.219 -24.438 -16.703 1 32.31 562 GLN A N 1
ATOM 4526 C CA . GLN A 1 562 ? 37.812 -24.469 -15.297 1 32.31 562 GLN A CA 1
ATOM 4527 C C . GLN A 1 562 ? 36.594 -23.562 -15.062 1 32.31 562 GLN A C 1
ATOM 4529 O O . GLN A 1 562 ? 36.625 -22.375 -15.406 1 32.31 562 GLN A O 1
ATOM 4534 N N . PRO A 1 563 ? 35.406 -24.016 -15.188 1 34.56 563 PRO A N 1
ATOM 4535 C CA . PRO A 1 563 ? 34.156 -23.281 -15.062 1 34.56 563 PRO A CA 1
ATOM 4536 C C . PRO A 1 563 ? 34.188 -22.25 -13.93 1 34.56 563 PRO A C 1
ATOM 4538 O O . PRO A 1 563 ? 34.219 -22.625 -12.758 1 34.56 563 PRO A O 1
ATOM 4541 N N . ILE A 1 564 ? 35.062 -21.266 -13.969 1 34.72 564 ILE A N 1
ATOM 4542 C CA . ILE A 1 564 ? 34.969 -20.172 -13.016 1 34.72 564 ILE A CA 1
ATOM 4543 C C . ILE A 1 564 ? 33.5 -19.75 -12.852 1 34.72 564 ILE A C 1
ATOM 4545 O O . ILE A 1 564 ? 32.844 -19.359 -13.828 1 34.72 564 ILE A O 1
ATOM 4549 N N . PHE A 1 565 ? 32.781 -20.266 -11.914 1 40.06 565 PHE A N 1
ATOM 4550 C CA . PHE A 1 565 ? 31.453 -19.844 -11.453 1 40.06 565 PHE A CA 1
ATOM 4551 C C . PHE A 1 565 ? 31.344 -18.328 -11.461 1 40.06 565 PHE A C 1
ATOM 4553 O O . PHE A 1 565 ? 31.984 -17.641 -10.664 1 40.06 565 PHE A O 1
ATOM 4560 N N . ALA A 1 566 ? 31.172 -17.75 -12.539 1 44.88 566 ALA A N 1
ATOM 4561 C CA . ALA A 1 566 ? 30.938 -16.312 -12.602 1 44.88 566 ALA A CA 1
ATOM 4562 C C . ALA A 1 566 ? 29.688 -15.922 -11.828 1 44.88 566 ALA A C 1
ATOM 4564 O O . ALA A 1 566 ? 28.688 -16.656 -11.844 1 44.88 566 ALA A O 1
ATOM 4565 N N . SER A 1 567 ? 29.719 -15.141 -10.758 1 56.44 567 SER A N 1
ATOM 4566 C CA . SER A 1 567 ? 28.656 -14.5 -9.977 1 56.44 567 SER A CA 1
ATOM 4567 C C . SER A 1 567 ? 27.547 -13.992 -10.883 1 56.44 567 SER A C 1
ATOM 4569 O O . SER A 1 567 ? 27.781 -13.68 -12.055 1 56.44 567 SER A O 1
ATOM 4571 N N . ILE A 1 568 ? 26.328 -14.445 -10.695 1 60.56 568 ILE A N 1
ATOM 4572 C CA . ILE A 1 568 ? 25.156 -13.969 -11.43 1 60.56 568 ILE A CA 1
ATOM 4573 C C . ILE A 1 568 ? 24.859 -12.523 -11.047 1 60.56 568 ILE A C 1
ATOM 4575 O O . ILE A 1 568 ? 24.656 -12.211 -9.875 1 60.56 568 ILE A O 1
ATOM 4579 N N . SER A 1 569 ? 25.047 -11.648 -11.969 1 58.19 569 SER A N 1
ATOM 4580 C CA . SER A 1 569 ? 24.781 -10.234 -11.688 1 58.19 569 SER A CA 1
ATOM 4581 C C . SER A 1 569 ? 23.297 -9.969 -11.531 1 58.19 569 SER A C 1
ATOM 4583 O O . SER A 1 569 ? 22.469 -10.734 -12.023 1 58.19 569 SER A O 1
ATOM 4585 N N . GLU A 1 570 ? 22.969 -9.094 -10.672 1 60.34 570 GLU A N 1
ATOM 4586 C CA . GLU A 1 570 ? 21.578 -8.648 -10.531 1 60.34 570 GLU A CA 1
ATOM 4587 C C . GLU A 1 570 ? 20.969 -8.305 -11.883 1 60.34 570 GLU A C 1
ATOM 4589 O O . GLU A 1 570 ? 19.781 -8.523 -12.109 1 60.34 570 GLU A O 1
ATOM 4594 N N . GLU A 1 571 ? 21.828 -7.836 -12.727 1 56.78 571 GLU A N 1
ATOM 4595 C CA . GLU A 1 571 ? 21.375 -7.496 -14.07 1 56.78 571 GLU A CA 1
ATOM 4596 C C . GLU A 1 571 ? 20.953 -8.742 -14.844 1 56.78 571 GLU A C 1
ATOM 4598 O O . GLU A 1 571 ? 19.969 -8.727 -15.578 1 56.78 571 GLU A O 1
ATOM 4603 N N . GLU A 1 572 ? 21.672 -9.742 -14.477 1 59.5 572 GLU A N 1
ATOM 4604 C CA . GLU A 1 572 ? 21.359 -11 -15.156 1 59.5 572 GLU A CA 1
ATOM 4605 C C . GLU A 1 572 ? 20.062 -11.602 -14.641 1 59.5 572 GLU A C 1
ATOM 4607 O O . GLU A 1 572 ? 19.328 -12.258 -15.391 1 59.5 572 GLU A O 1
ATOM 4612 N N . LEU A 1 573 ? 19.859 -11.367 -13.383 1 64.75 573 LEU A N 1
ATOM 4613 C CA . LEU A 1 573 ? 18.672 -11.93 -12.766 1 64.75 573 LEU A CA 1
ATOM 4614 C C . LEU A 1 573 ? 17.422 -11.172 -13.195 1 64.75 573 LEU A C 1
ATOM 4616 O O . LEU A 1 573 ? 16.312 -11.711 -13.141 1 64.75 573 LEU A O 1
ATOM 4620 N N . GLY A 1 574 ? 17.703 -10.047 -13.727 1 56.31 574 GLY A N 1
ATOM 4621 C CA . GLY A 1 574 ? 16.578 -9.25 -14.164 1 56.31 574 GLY A CA 1
ATOM 4622 C C . GLY A 1 574 ? 15.484 -9.141 -13.117 1 56.31 574 GLY A C 1
ATOM 4623 O O . GLY A 1 574 ? 15.742 -8.773 -11.977 1 56.31 574 GLY A O 1
ATOM 4624 N N . ASN A 1 575 ? 14.359 -9.609 -13.539 1 60.28 575 ASN A N 1
ATOM 4625 C CA . ASN A 1 575 ? 13.18 -9.555 -12.68 1 60.28 575 ASN A CA 1
ATOM 4626 C C . ASN A 1 575 ? 13.273 -10.562 -11.539 1 60.28 575 ASN A C 1
ATOM 4628 O O . ASN A 1 575 ? 12.609 -10.398 -10.516 1 60.28 575 ASN A O 1
ATOM 4632 N N . LEU A 1 576 ? 14.156 -11.469 -11.742 1 64.81 576 LEU A N 1
ATOM 4633 C CA . LEU A 1 576 ? 14.281 -12.516 -10.734 1 64.81 576 LEU A CA 1
ATOM 4634 C C . LEU A 1 576 ? 14.977 -11.992 -9.484 1 64.81 576 LEU A C 1
ATOM 4636 O O . LEU A 1 576 ? 14.734 -12.484 -8.383 1 64.81 576 LEU A O 1
ATOM 4640 N N . ALA A 1 577 ? 15.836 -11 -9.68 1 61.06 577 ALA A N 1
ATOM 4641 C CA . ALA A 1 577 ? 16.594 -10.461 -8.555 1 61.06 577 ALA A CA 1
ATOM 4642 C C . ALA A 1 577 ? 15.648 -9.875 -7.5 1 61.06 577 ALA A C 1
ATOM 4644 O O . ALA A 1 577 ? 15.961 -9.891 -6.305 1 61.06 577 ALA A O 1
ATOM 4645 N N . GLU A 1 578 ? 14.625 -9.492 -8.047 1 59.44 578 GLU A N 1
ATOM 4646 C CA . GLU A 1 578 ? 13.68 -8.836 -7.156 1 59.44 578 GLU A CA 1
ATOM 4647 C C . GLU A 1 578 ? 12.742 -9.844 -6.512 1 59.44 578 GLU A C 1
ATOM 4649 O O . GLU A 1 578 ? 12.125 -9.562 -5.477 1 59.44 578 GLU A O 1
ATOM 4654 N N . LEU A 1 579 ? 12.641 -10.906 -7.195 1 57.38 579 LEU A N 1
ATOM 4655 C CA . LEU A 1 579 ? 11.617 -11.875 -6.832 1 57.38 579 LEU A CA 1
ATOM 4656 C C . LEU A 1 579 ? 12.164 -12.898 -5.844 1 57.38 579 LEU A C 1
ATOM 4658 O O . LEU A 1 579 ? 11.469 -13.281 -4.898 1 57.38 579 LEU A O 1
ATOM 4662 N N . TRP A 1 580 ? 13.359 -13.156 -6.129 1 59.97 580 TRP A N 1
ATOM 4663 C CA . TRP A 1 580 ? 13.844 -14.398 -5.551 1 59.97 580 TRP A CA 1
ATOM 4664 C C . TRP A 1 580 ? 14.594 -14.141 -4.254 1 59.97 580 TRP A C 1
ATOM 4666 O O . TRP A 1 580 ? 15.461 -13.266 -4.191 1 59.97 580 TRP A O 1
ATOM 4676 N N . ARG A 1 581 ? 14 -14.805 -3.275 1 63 581 ARG A N 1
ATOM 4677 C CA . ARG A 1 581 ? 14.617 -14.742 -1.955 1 63 581 ARG A CA 1
ATOM 4678 C C . ARG A 1 581 ? 16 -15.375 -1.97 1 63 581 ARG A C 1
ATOM 4680 O O . ARG A 1 581 ? 16.312 -16.234 -1.138 1 63 581 ARG A O 1
ATOM 4687 N N . TRP A 1 582 ? 16.766 -14.844 -2.9 1 64.81 582 TRP A N 1
ATOM 4688 C CA . TRP A 1 582 ? 18.047 -15.508 -3.08 1 64.81 582 TRP A CA 1
ATOM 4689 C C . TRP A 1 582 ? 18.953 -15.281 -1.872 1 64.81 582 TRP A C 1
ATOM 4691 O O . TRP A 1 582 ? 19.844 -16.094 -1.593 1 64.81 582 TRP A O 1
ATOM 4701 N N . GLN A 1 583 ? 18.641 -14.25 -1.093 1 65.31 583 GLN A N 1
ATOM 4702 C CA . GLN A 1 583 ? 19.484 -13.922 0.053 1 65.31 583 GLN A CA 1
ATOM 4703 C C . GLN A 1 583 ? 19.406 -15.008 1.123 1 65.31 583 GLN A C 1
ATOM 4705 O O . GLN A 1 583 ? 20.375 -15.227 1.854 1 65.31 583 GLN A O 1
ATOM 4710 N N . ASP A 1 584 ? 18.297 -15.641 1.052 1 65.25 584 ASP A N 1
ATOM 4711 C CA . ASP A 1 584 ? 18.125 -16.672 2.066 1 65.25 584 ASP A CA 1
ATOM 4712 C C . ASP A 1 584 ? 18.922 -17.922 1.726 1 65.25 584 ASP A C 1
ATOM 4714 O O . ASP A 1 584 ? 19.109 -18.797 2.572 1 65.25 584 ASP A O 1
ATOM 4718 N N . LEU A 1 585 ? 19.438 -17.922 0.471 1 71.06 585 LEU A N 1
ATOM 4719 C CA . LEU A 1 585 ? 20.125 -19.125 0.014 1 71.06 585 LEU A CA 1
ATOM 4720 C C . LEU A 1 585 ? 21.609 -19.062 0.329 1 71.06 585 LEU A C 1
ATOM 4722 O O . LEU A 1 585 ? 22.312 -20.078 0.298 1 71.06 585 LEU A O 1
ATOM 4726 N N . ASP A 1 586 ? 22.156 -17.969 0.703 1 65.69 586 ASP A N 1
ATOM 4727 C CA . ASP A 1 586 ? 23.562 -17.781 1.065 1 65.69 586 ASP A CA 1
ATOM 4728 C C . ASP A 1 586 ? 24.484 -18.484 0.064 1 65.69 586 ASP A C 1
ATOM 4730 O O . ASP A 1 586 ? 25.344 -19.266 0.45 1 65.69 586 ASP A O 1
ATOM 4734 N N . LEU A 1 587 ? 24.219 -18.406 -1.217 1 67.38 587 LEU A N 1
ATOM 4735 C CA . LEU A 1 587 ? 25.016 -19.078 -2.24 1 67.38 587 LEU A CA 1
ATOM 4736 C C . LEU A 1 587 ? 26.094 -18.156 -2.789 1 67.38 587 LEU A C 1
ATOM 4738 O O . LEU A 1 587 ? 26.938 -18.578 -3.57 1 67.38 587 LEU A O 1
ATOM 4742 N N . ALA A 1 588 ? 26.312 -17.047 -2.096 1 56.06 588 ALA A N 1
ATOM 4743 C CA . ALA A 1 588 ? 27.312 -16.078 -2.535 1 56.06 588 ALA A CA 1
ATOM 4744 C C . ALA A 1 588 ? 27.297 -15.922 -4.055 1 56.06 588 ALA A C 1
ATOM 4746 O O . ALA A 1 588 ? 28.344 -15.828 -4.688 1 56.06 588 ALA A O 1
ATOM 4747 N N . ILE A 1 589 ? 26.359 -16.406 -4.68 1 57.12 589 ILE A N 1
ATOM 4748 C CA . ILE A 1 589 ? 26.297 -16.422 -6.137 1 57.12 589 ILE A CA 1
ATOM 4749 C C . ILE A 1 589 ? 26.062 -15 -6.652 1 57.12 589 ILE A C 1
ATOM 4751 O O . ILE A 1 589 ? 26.516 -14.648 -7.742 1 57.12 589 ILE A O 1
ATOM 4755 N N . ILE A 1 590 ? 25.25 -14.336 -6.102 1 53.69 590 ILE A N 1
ATOM 4756 C CA . ILE A 1 590 ? 24.953 -13 -6.609 1 53.69 590 ILE A CA 1
ATOM 4757 C C . ILE A 1 590 ? 25.969 -12 -6.055 1 53.69 590 ILE A C 1
ATOM 4759 O O . ILE A 1 590 ? 26.094 -11.844 -4.836 1 53.69 590 ILE A O 1
ATOM 4763 N N . ASP A 1 591 ? 27 -11.844 -6.844 1 46.12 591 ASP A N 1
ATOM 4764 C CA . ASP A 1 591 ? 27.938 -10.766 -6.508 1 46.12 591 ASP A CA 1
ATOM 4765 C C . ASP A 1 591 ? 27.203 -9.438 -6.383 1 46.12 591 ASP A C 1
ATOM 4767 O O . ASP A 1 591 ? 26.469 -9.039 -7.281 1 46.12 591 ASP A O 1
ATOM 4771 N N . HIS A 1 592 ? 26.859 -9.312 -5.285 1 41.53 592 HIS A N 1
ATOM 4772 C CA . HIS A 1 592 ? 26.375 -7.949 -5.137 1 41.53 592 HIS A CA 1
ATOM 4773 C C . HIS A 1 592 ? 27.25 -6.965 -5.906 1 41.53 592 HIS A C 1
ATOM 4775 O O . HIS A 1 592 ? 28.469 -6.906 -5.688 1 41.53 592 HIS A O 1
ATOM 4781 N N . SER A 1 593 ? 27.219 -7.035 -7.113 1 31.17 593 SER A N 1
ATOM 4782 C CA . SER A 1 593 ? 27.938 -5.895 -7.68 1 31.17 593 SER A CA 1
ATOM 4783 C C . SER A 1 593 ? 27.766 -4.648 -6.812 1 31.17 593 SER A C 1
ATOM 4785 O O . SER A 1 593 ? 26.656 -4.105 -6.707 1 31.17 593 SER A O 1
ATOM 4787 N N . ASN A 1 594 ? 28.25 -4.715 -5.66 1 26.19 594 ASN A N 1
ATOM 4788 C CA . ASN A 1 594 ? 28.719 -3.443 -5.121 1 26.19 594 ASN A CA 1
ATOM 4789 C C . ASN A 1 594 ? 29.625 -2.715 -6.105 1 26.19 594 ASN A C 1
ATOM 4791 O O . ASN A 1 594 ? 30.531 -3.314 -6.676 1 26.19 594 ASN A O 1
ATOM 4795 N N . MET B 1 1 ? 48.062 -8.055 2.016 1 21.2 1 MET B N 1
ATOM 4796 C CA . MET B 1 1 ? 47.031 -7.121 2.455 1 21.2 1 MET B CA 1
ATOM 4797 C C . MET B 1 1 ? 46.312 -6.512 1.261 1 21.2 1 MET B C 1
ATOM 4799 O O . MET B 1 1 ? 46.781 -5.531 0.679 1 21.2 1 MET B O 1
ATOM 4803 N N . LEU B 1 2 ? 45.844 -7.328 0.364 1 26.62 2 LEU B N 1
ATOM 4804 C CA . LEU B 1 2 ? 45.406 -7 -0.982 1 26.62 2 LEU B CA 1
ATOM 4805 C C . LEU B 1 2 ? 44.219 -6.023 -0.935 1 26.62 2 LEU B C 1
ATOM 4807 O O . LEU B 1 2 ? 43.25 -6.262 -0.228 1 26.62 2 LEU B O 1
ATOM 4811 N N . ASP B 1 3 ? 44.531 -4.754 -1.184 1 26.38 3 ASP B N 1
ATOM 4812 C CA . ASP B 1 3 ? 43.719 -3.543 -1.303 1 26.38 3 ASP B CA 1
ATOM 4813 C C . ASP B 1 3 ? 42.469 -3.783 -2.174 1 26.38 3 ASP B C 1
ATOM 4815 O O . ASP B 1 3 ? 42.594 -3.998 -3.381 1 26.38 3 ASP B O 1
ATOM 4819 N N . ARG B 1 4 ? 41.656 -4.523 -1.755 1 32.06 4 ARG B N 1
ATOM 4820 C CA . ARG B 1 4 ? 40.438 -4.707 -2.553 1 32.06 4 ARG B CA 1
ATOM 4821 C C . ARG B 1 4 ? 39.844 -3.365 -2.988 1 32.06 4 ARG B C 1
ATOM 4823 O O . ARG B 1 4 ? 39.594 -2.492 -2.156 1 32.06 4 ARG B O 1
ATOM 4830 N N . PRO B 1 5 ? 40.188 -2.965 -4.148 1 32.38 5 PRO B N 1
ATOM 4831 C CA . PRO B 1 5 ? 39.625 -1.668 -4.547 1 32.38 5 PRO B CA 1
ATOM 4832 C C . PRO B 1 5 ? 38.156 -1.508 -4.152 1 32.38 5 PRO B C 1
ATOM 4834 O O . PRO B 1 5 ? 37.406 -2.475 -4.195 1 32.38 5 PRO B O 1
ATOM 4837 N N . ASN B 1 6 ? 37.875 -0.709 -3.178 1 34.59 6 ASN B N 1
ATOM 4838 C CA . ASN B 1 6 ? 36.625 -0.138 -2.695 1 34.59 6 ASN B CA 1
ATOM 4839 C C . ASN B 1 6 ? 35.688 0.202 -3.846 1 34.59 6 ASN B C 1
ATOM 4841 O O . ASN B 1 6 ? 35.812 1.245 -4.488 1 34.59 6 ASN B O 1
ATOM 4845 N N . LYS B 1 7 ? 35.5 -0.67 -4.652 1 35.56 7 LYS B N 1
ATOM 4846 C CA . LYS B 1 7 ? 34.594 -0.273 -5.734 1 35.56 7 LYS B CA 1
ATOM 4847 C C . LYS B 1 7 ? 33.281 0.314 -5.188 1 35.56 7 LYS B C 1
ATOM 4849 O O . LYS B 1 7 ? 32.531 -0.385 -4.531 1 35.56 7 LYS B O 1
ATOM 4854 N N . GLU B 1 8 ? 33.125 1.562 -4.965 1 37.34 8 GLU B N 1
ATOM 4855 C CA . GLU B 1 8 ? 31.984 2.398 -4.656 1 37.34 8 GLU B CA 1
ATOM 4856 C C . GLU B 1 8 ? 30.766 1.998 -5.496 1 37.34 8 GLU B C 1
ATOM 4858 O O . GLU B 1 8 ? 30.875 1.862 -6.715 1 37.34 8 GLU B O 1
ATOM 4863 N N . LYS B 1 9 ? 29.875 1.341 -4.98 1 43.94 9 LYS B N 1
ATOM 4864 C CA . LYS B 1 9 ? 28.594 1.012 -5.617 1 43.94 9 LYS B CA 1
ATOM 4865 C C . LYS B 1 9 ? 28.031 2.213 -6.371 1 43.94 9 LYS B C 1
ATOM 4867 O O . LYS B 1 9 ? 27.969 3.318 -5.828 1 43.94 9 LYS B O 1
ATOM 4872 N N . THR B 1 10 ? 27.984 2.129 -7.652 1 47.59 10 THR B N 1
ATOM 4873 C CA . THR B 1 10 ? 27.391 3.207 -8.438 1 47.59 10 THR B CA 1
ATOM 4874 C C . THR B 1 10 ? 25.969 3.506 -7.957 1 47.59 10 THR B C 1
ATOM 4876 O O . THR B 1 10 ? 25.156 2.596 -7.816 1 47.59 10 THR B O 1
ATOM 4879 N N . PRO B 1 11 ? 25.688 4.582 -7.324 1 51.53 11 PRO B N 1
ATOM 4880 C CA . PRO B 1 11 ? 24.359 4.996 -6.867 1 51.53 11 PRO B CA 1
ATOM 4881 C C . PRO B 1 11 ? 23.266 4.711 -7.891 1 51.53 11 PRO B C 1
ATOM 4883 O O . PRO B 1 11 ? 23.531 4.707 -9.094 1 51.53 11 PRO B O 1
ATOM 4886 N N . PRO B 1 12 ? 22.172 4.043 -7.484 1 59.66 12 PRO B N 1
ATOM 4887 C CA . PRO B 1 12 ? 21.078 3.795 -8.43 1 59.66 12 PRO B CA 1
ATOM 4888 C C . PRO B 1 12 ? 20.812 4.988 -9.344 1 59.66 12 PRO B C 1
ATOM 4890 O O . PRO B 1 12 ? 20.812 6.133 -8.883 1 59.66 12 PRO B O 1
ATOM 4893 N N . SER B 1 13 ? 20.953 4.766 -10.594 1 73.94 13 SER B N 1
ATOM 4894 C CA . SER B 1 13 ? 20.812 5.867 -11.531 1 73.94 13 SER B CA 1
ATOM 4895 C C . SER B 1 13 ? 19.359 6.051 -11.961 1 73.94 13 SER B C 1
ATOM 4897 O O . SER B 1 13 ? 18.609 5.082 -12.031 1 73.94 13 SER B O 1
ATOM 4899 N N . GLN B 1 14 ? 18.891 7.297 -11.898 1 82.38 14 GLN B N 1
ATOM 4900 C CA . GLN B 1 14 ? 17.547 7.645 -12.375 1 82.38 14 GLN B CA 1
ATOM 4901 C C . GLN B 1 14 ? 17.516 7.754 -13.898 1 82.38 14 GLN B C 1
ATOM 4903 O O . GLN B 1 14 ? 18.516 8.141 -14.516 1 82.38 14 GLN B O 1
ATOM 4908 N N . PRO B 1 15 ? 16.5 7.32 -14.5 1 85.94 15 PRO B N 1
ATOM 4909 C CA . PRO B 1 15 ? 16.375 7.422 -15.953 1 85.94 15 PRO B CA 1
ATOM 4910 C C . PRO B 1 15 ? 16.422 8.867 -16.453 1 85.94 15 PRO B C 1
ATOM 4912 O O . PRO B 1 15 ? 15.898 9.766 -15.789 1 85.94 15 PRO B O 1
ATOM 4915 N N . ARG B 1 16 ? 17.125 9.086 -17.594 1 91.25 16 ARG B N 1
ATOM 4916 C CA . ARG B 1 16 ? 17.219 10.367 -18.281 1 91.25 16 ARG B CA 1
ATOM 4917 C C . ARG B 1 16 ? 16.516 10.32 -19.625 1 91.25 16 ARG B C 1
ATOM 4919 O O . ARG B 1 16 ? 16.562 9.297 -20.312 1 91.25 16 ARG B O 1
ATOM 4926 N N . MET B 1 17 ? 15.828 11.359 -19.922 1 93.25 17 MET B N 1
ATOM 4927 C CA . MET B 1 17 ? 15.148 11.406 -21.219 1 93.25 17 MET B CA 1
ATOM 4928 C C . MET B 1 17 ? 15.289 12.781 -21.859 1 93.25 17 MET B C 1
ATOM 4930 O O . MET B 1 17 ? 15.461 13.781 -21.156 1 93.25 17 MET B O 1
ATOM 4934 N N . ASP B 1 18 ? 15.227 12.781 -23.109 1 93.62 18 ASP B N 1
ATOM 4935 C CA . ASP B 1 18 ? 15.188 14.023 -23.891 1 93.62 18 ASP B CA 1
ATOM 4936 C C . ASP B 1 18 ? 13.766 14.57 -23.984 1 93.62 18 ASP B C 1
ATOM 4938 O O . ASP B 1 18 ? 12.836 13.836 -24.344 1 93.62 18 ASP B O 1
ATOM 4942 N N . PRO B 1 19 ? 13.609 15.797 -23.688 1 91.81 19 PRO B N 1
ATOM 4943 C CA . PRO B 1 19 ? 12.266 16.391 -23.734 1 91.81 19 PRO B CA 1
ATOM 4944 C C . PRO B 1 19 ? 11.602 16.25 -25.094 1 91.81 19 PRO B C 1
ATOM 4946 O O . PRO B 1 19 ? 10.375 16.156 -25.188 1 91.81 19 PRO B O 1
ATOM 4949 N N . LYS B 1 20 ? 12.312 16.172 -26.125 1 90.75 20 LYS B N 1
ATOM 4950 C CA . LYS B 1 20 ? 11.75 16.047 -27.469 1 90.75 20 LYS B CA 1
ATOM 4951 C C . LYS B 1 20 ? 11.133 14.672 -27.688 1 90.75 20 LYS B C 1
ATOM 4953 O O . LYS B 1 20 ? 10.188 14.516 -28.453 1 90.75 20 LYS B O 1
ATOM 4958 N N . SER B 1 21 ? 11.648 13.766 -26.969 1 91.62 21 SER B N 1
ATOM 4959 C CA . SER B 1 21 ? 11.195 12.391 -27.141 1 91.62 21 SER B CA 1
ATOM 4960 C C . SER B 1 21 ? 10.156 12.008 -26.094 1 91.62 21 SER B C 1
ATOM 4962 O O . SER B 1 21 ? 9.594 10.914 -26.141 1 91.62 21 SER B O 1
ATOM 4964 N N . CYS B 1 22 ? 9.898 12.836 -25.156 1 92.56 22 CYS B N 1
ATOM 4965 C CA . CYS B 1 22 ? 8.961 12.586 -24.062 1 92.56 22 CYS B CA 1
ATOM 4966 C C . CYS B 1 22 ? 7.992 13.75 -23.906 1 92.56 22 CYS B C 1
ATOM 4968 O O . CYS B 1 22 ? 8.289 14.719 -23.203 1 92.56 22 CYS B O 1
ATOM 4970 N N . PRO B 1 23 ? 6.793 13.57 -24.422 1 91.88 23 PRO B N 1
ATOM 4971 C CA . PRO B 1 23 ? 5.828 14.672 -24.406 1 91.88 23 PRO B CA 1
ATOM 4972 C C . PRO B 1 23 ? 5.492 15.133 -22.984 1 91.88 23 PRO B C 1
ATOM 4974 O O . PRO B 1 23 ? 5.258 16.328 -22.766 1 91.88 23 PRO B O 1
ATOM 4977 N N . GLN B 1 24 ? 5.465 14.188 -22.094 1 92.81 24 GLN B N 1
ATOM 4978 C CA . GLN B 1 24 ? 5.148 14.562 -20.719 1 92.81 24 GLN B CA 1
ATOM 4979 C C . GLN B 1 24 ? 6.25 15.43 -20.109 1 92.81 24 GLN B C 1
ATOM 4981 O O . GLN B 1 24 ? 5.969 16.375 -19.375 1 92.81 24 GLN B O 1
ATOM 4986 N N . LEU B 1 25 ? 7.465 15.102 -20.422 1 95.81 25 LEU B N 1
ATOM 4987 C CA . LEU B 1 25 ? 8.586 15.906 -19.938 1 95.81 25 LEU B CA 1
ATOM 4988 C C . LEU B 1 25 ? 8.562 17.297 -20.562 1 95.81 25 LEU B C 1
ATOM 4990 O O . LEU B 1 25 ? 8.789 18.297 -19.875 1 95.81 25 LEU B O 1
ATOM 4994 N N . GLN B 1 26 ? 8.273 17.375 -21.859 1 95.75 26 GLN B N 1
ATOM 4995 C CA . GLN B 1 26 ? 8.164 18.656 -22.531 1 95.75 26 GLN B CA 1
ATOM 4996 C C . GLN B 1 26 ? 7.055 19.516 -21.922 1 95.75 26 GLN B C 1
ATOM 4998 O O . GLN B 1 26 ? 7.215 20.719 -21.75 1 95.75 26 GLN B O 1
ATOM 5003 N N . HIS B 1 27 ? 5.973 18.844 -21.594 1 95.81 27 HIS B N 1
ATOM 5004 C CA . HIS B 1 27 ? 4.855 19.562 -20.984 1 95.81 27 HIS B CA 1
ATOM 5005 C C . HIS B 1 27 ? 5.262 20.188 -19.656 1 95.81 27 HIS B C 1
ATOM 5007 O O . HIS B 1 27 ? 4.895 21.328 -19.359 1 95.81 27 HIS B O 1
ATOM 5013 N N . VAL B 1 28 ? 5.988 19.453 -18.844 1 96.81 28 VAL B N 1
ATOM 5014 C CA . VAL B 1 28 ? 6.461 19.969 -17.562 1 96.81 28 VAL B CA 1
ATOM 5015 C C . VAL B 1 28 ? 7.344 21.188 -17.797 1 96.81 28 VAL B C 1
ATOM 5017 O O . VAL B 1 28 ? 7.223 22.188 -17.078 1 96.81 28 VAL B O 1
ATOM 5020 N N . LEU B 1 29 ? 8.219 21.125 -18.797 1 96.06 29 LEU B N 1
ATOM 5021 C CA . LEU B 1 29 ? 9.133 22.219 -19.078 1 96.06 29 LEU B CA 1
ATOM 5022 C C . LEU B 1 29 ? 8.375 23.453 -19.562 1 96.06 29 LEU B C 1
ATOM 5024 O O . LEU B 1 29 ? 8.797 24.578 -19.328 1 96.06 29 LEU B O 1
ATOM 5028 N N . ASP B 1 30 ? 7.262 23.172 -20.203 1 94.31 30 ASP B N 1
ATOM 5029 C CA . ASP B 1 30 ? 6.445 24.281 -20.703 1 94.31 30 ASP B CA 1
ATOM 5030 C C . ASP B 1 30 ? 5.672 24.953 -19.562 1 94.31 30 ASP B C 1
ATOM 5032 O O . ASP B 1 30 ? 5.383 26.141 -19.625 1 94.31 30 ASP B O 1
ATOM 5036 N N . VAL B 1 31 ? 5.289 24.172 -18.578 1 94.06 31 VAL B N 1
ATOM 5037 C CA . VAL B 1 31 ? 4.457 24.641 -17.484 1 94.06 31 VAL B CA 1
ATOM 5038 C C . VAL B 1 31 ? 5.32 25.391 -16.469 1 94.06 31 VAL B C 1
ATOM 5040 O O . VAL B 1 31 ? 4.863 26.344 -15.828 1 94.06 31 VAL B O 1
ATOM 5043 N N . LEU B 1 32 ? 6.574 24.969 -16.297 1 93.56 32 LEU B N 1
ATOM 5044 C CA . LEU B 1 32 ? 7.469 25.594 -15.328 1 93.56 32 LEU B CA 1
ATOM 5045 C C . LEU B 1 32 ? 7.777 27.031 -15.719 1 93.56 32 LEU B C 1
ATOM 5047 O O . LEU B 1 32 ? 7.918 27.344 -16.906 1 93.56 32 LEU B O 1
ATOM 5051 N N . PRO B 1 33 ? 7.781 27.859 -14.789 1 89.56 33 PRO B N 1
ATOM 5052 C CA . PRO B 1 33 ? 8.031 29.266 -15.086 1 89.56 33 PRO B CA 1
ATOM 5053 C C . PRO B 1 33 ? 9.484 29.547 -15.469 1 89.56 33 PRO B C 1
ATOM 5055 O O . PRO B 1 33 ? 10.281 28.609 -15.602 1 89.56 33 PRO B O 1
ATOM 5058 N N . THR B 1 34 ? 9.758 30.875 -15.648 1 90.75 34 THR B N 1
ATOM 5059 C CA . THR B 1 34 ? 11.117 31.297 -15.969 1 90.75 34 THR B CA 1
ATOM 5060 C C . THR B 1 34 ? 12.062 31 -14.805 1 90.75 34 THR B C 1
ATOM 5062 O O . THR B 1 34 ? 11.617 30.781 -13.68 1 90.75 34 THR B O 1
ATOM 5065 N N . ARG B 1 35 ? 13.328 30.969 -15.094 1 93.19 35 ARG B N 1
ATOM 5066 C CA . ARG B 1 35 ? 14.32 30.625 -14.086 1 93.19 35 ARG B CA 1
ATOM 5067 C C . ARG B 1 35 ? 14.234 31.547 -12.883 1 93.19 35 ARG B C 1
ATOM 5069 O O . ARG B 1 35 ? 14.344 31.109 -11.734 1 93.19 35 ARG B O 1
ATOM 5076 N N . SER B 1 36 ? 14.094 32.844 -13.125 1 91.12 36 SER B N 1
ATOM 5077 C CA . SER B 1 36 ? 14.031 33.844 -12.039 1 91.12 36 SER B CA 1
ATOM 5078 C C . SER B 1 36 ? 12.883 33.531 -11.078 1 91.12 36 SER B C 1
ATOM 5080 O O . SER B 1 36 ? 13.055 33.562 -9.859 1 91.12 36 SER B O 1
ATOM 5082 N N . PHE B 1 37 ? 11.797 33.219 -11.656 1 91.19 37 PHE B N 1
ATOM 5083 C CA . PHE B 1 37 ? 10.641 32.906 -10.828 1 91.19 37 PHE B CA 1
ATOM 5084 C C . PHE B 1 37 ? 10.82 31.547 -10.141 1 91.19 37 PHE B C 1
ATOM 5086 O O . PHE B 1 37 ? 10.406 31.359 -8.992 1 91.19 37 PHE B O 1
ATOM 5093 N N . MET B 1 38 ? 11.328 30.609 -10.828 1 94.5 38 MET B N 1
ATOM 5094 C CA . MET B 1 38 ? 11.594 29.297 -10.234 1 94.5 38 MET B CA 1
ATOM 5095 C C . MET B 1 38 ? 12.555 29.422 -9.055 1 94.5 38 MET B C 1
ATOM 5097 O O . MET B 1 38 ? 12.391 28.734 -8.047 1 94.5 38 MET B O 1
ATOM 5101 N N . ASP B 1 39 ? 13.562 30.281 -9.211 1 95.56 39 ASP B N 1
ATOM 5102 C CA . ASP B 1 39 ? 14.484 30.531 -8.117 1 95.56 39 ASP B CA 1
ATOM 5103 C C . ASP B 1 39 ? 13.742 31.078 -6.891 1 95.56 39 ASP B C 1
ATOM 5105 O O . ASP B 1 39 ? 14.055 30.703 -5.758 1 95.56 39 ASP B O 1
ATOM 5109 N N . THR B 1 40 ? 12.797 31.922 -7.164 1 94.31 40 THR B N 1
ATOM 5110 C CA . THR B 1 40 ? 12.008 32.5 -6.082 1 94.31 40 THR B CA 1
ATOM 5111 C C . THR B 1 40 ? 11.188 31.422 -5.379 1 94.31 40 THR B C 1
ATOM 5113 O O . THR B 1 40 ? 11.109 31.391 -4.148 1 94.31 40 THR B O 1
ATOM 5116 N N . LEU B 1 41 ? 10.547 30.578 -6.133 1 95.06 41 LEU B N 1
ATOM 5117 C CA . LEU B 1 41 ? 9.742 29.516 -5.566 1 95.06 41 LEU B CA 1
ATOM 5118 C C . LEU B 1 41 ? 10.617 28.547 -4.773 1 95.06 41 LEU B C 1
ATOM 5120 O O . LEU B 1 41 ? 10.242 28.125 -3.672 1 95.06 41 LEU B O 1
ATOM 5124 N N . VAL B 1 42 ? 11.758 28.156 -5.348 1 97.12 42 VAL B N 1
ATOM 5125 C CA . VAL B 1 42 ? 12.672 27.234 -4.688 1 97.12 42 VAL B CA 1
ATOM 5126 C C . VAL B 1 42 ? 13.203 27.859 -3.398 1 97.12 42 VAL B C 1
ATOM 5128 O O . VAL B 1 42 ? 13.289 27.172 -2.369 1 97.12 42 VAL B O 1
ATOM 5131 N N . GLN B 1 43 ? 13.516 29.125 -3.42 1 96 43 GLN B N 1
ATOM 5132 C CA . GLN B 1 43 ? 13.984 29.828 -2.227 1 96 43 GLN B CA 1
ATOM 5133 C C . GLN B 1 43 ? 12.898 29.875 -1.153 1 96 43 GLN B C 1
ATOM 5135 O O . GLN B 1 43 ? 13.172 29.625 0.022 1 96 43 GLN B O 1
ATOM 5140 N N . ASN B 1 44 ? 11.703 30.219 -1.562 1 95.31 44 ASN B N 1
ATOM 5141 C CA . ASN B 1 44 ? 10.594 30.234 -0.615 1 95.31 44 ASN B CA 1
ATOM 5142 C C . ASN B 1 44 ? 10.383 28.859 0.004 1 95.31 44 ASN B C 1
ATOM 5144 O O . ASN B 1 44 ? 10.062 28.75 1.188 1 95.31 44 ASN B O 1
ATOM 5148 N N . PHE B 1 45 ? 10.5 27.859 -0.754 1 96.88 45 PHE B N 1
ATOM 5149 C CA . PHE B 1 45 ? 10.328 26.5 -0.266 1 96.88 45 PHE B CA 1
ATOM 5150 C C . PHE B 1 45 ? 11.312 26.188 0.856 1 96.88 45 PHE B C 1
ATOM 5152 O O . PHE B 1 45 ? 10.922 25.672 1.907 1 96.88 45 PHE B O 1
ATOM 5159 N N . PHE B 1 46 ? 12.57 26.484 0.646 1 96.69 46 PHE B N 1
ATOM 5160 C CA . PHE B 1 46 ? 13.594 26.078 1.604 1 96.69 46 PHE B CA 1
ATOM 5161 C C . PHE B 1 46 ? 13.633 27.047 2.787 1 96.69 46 PHE B C 1
ATOM 5163 O O . PHE B 1 46 ? 14.062 26.672 3.881 1 96.69 46 PHE B O 1
ATOM 5170 N N . ASP B 1 47 ? 13.031 28.234 2.604 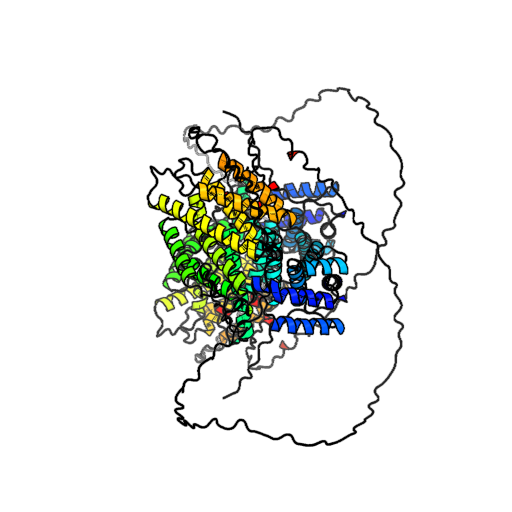1 93.44 47 ASP B N 1
ATOM 5171 C CA . ASP B 1 47 ? 13.031 29.203 3.689 1 93.44 47 ASP B CA 1
ATOM 5172 C C . ASP B 1 47 ? 11.828 29 4.613 1 93.44 47 ASP B C 1
ATOM 5174 O O . ASP B 1 47 ? 11.875 29.344 5.793 1 93.44 47 ASP B O 1
ATOM 5178 N N . ASN B 1 48 ? 10.805 28.375 4.039 1 92.38 48 ASN B N 1
ATOM 5179 C CA . ASN B 1 48 ? 9.57 28.344 4.816 1 92.38 48 ASN B CA 1
ATOM 5180 C C . ASN B 1 48 ? 8.922 26.953 4.785 1 92.38 48 ASN B C 1
ATOM 5182 O O . ASN B 1 48 ? 8.664 26.359 5.836 1 92.38 48 ASN B O 1
ATOM 5186 N N . VAL B 1 49 ? 8.789 26.375 3.633 1 95.06 49 VAL B N 1
ATOM 5187 C CA . VAL B 1 49 ? 7.914 25.219 3.441 1 95.06 49 VAL B CA 1
ATOM 5188 C C . VAL B 1 49 ? 8.633 23.938 3.885 1 95.06 49 VAL B C 1
ATOM 5190 O O . VAL B 1 49 ? 8.047 23.094 4.559 1 95.06 49 VAL B O 1
ATOM 5193 N N . ASN B 1 50 ? 9.891 23.812 3.521 1 96.62 50 ASN B N 1
ATOM 5194 C CA . ASN B 1 50 ? 10.641 22.594 3.803 1 96.62 50 ASN B CA 1
ATOM 5195 C C . ASN B 1 50 ? 10.711 22.312 5.301 1 96.62 50 ASN B C 1
ATOM 5197 O O . ASN B 1 50 ? 10.859 21.156 5.715 1 96.62 50 ASN B O 1
ATOM 5201 N N . PHE B 1 51 ? 10.555 23.359 6.156 1 94.94 51 PHE B N 1
ATOM 5202 C CA . PHE B 1 51 ? 10.695 23.234 7.602 1 94.94 51 PHE B CA 1
ATOM 5203 C C . PHE B 1 51 ? 9.492 22.531 8.203 1 94.94 51 PHE B C 1
ATOM 5205 O O . PHE B 1 51 ? 9.539 22.094 9.359 1 94.94 51 PHE B O 1
ATOM 5212 N N . HIS B 1 52 ? 8.438 22.453 7.406 1 93.75 52 HIS B N 1
ATOM 5213 C CA . HIS B 1 52 ? 7.281 21.75 7.949 1 93.75 52 HIS B CA 1
ATOM 5214 C C . HIS B 1 52 ? 7.613 20.297 8.273 1 93.75 52 HIS B C 1
ATOM 5216 O O . HIS B 1 52 ? 7.258 19.812 9.344 1 93.75 52 HIS B O 1
ATOM 5222 N N . TYR B 1 53 ? 8.383 19.641 7.328 1 95.25 53 TYR B N 1
ATOM 5223 C CA . TYR B 1 53 ? 8.68 18.219 7.543 1 95.25 53 TYR B CA 1
ATOM 5224 C C . TYR B 1 53 ? 10.133 17.922 7.211 1 95.25 53 TYR B C 1
ATOM 5226 O O . TYR B 1 53 ? 10.656 16.859 7.574 1 95.25 53 TYR B O 1
ATOM 5234 N N . TYR B 1 54 ? 10.766 18.781 6.523 1 96.56 54 TYR B N 1
ATOM 5235 C CA . TYR B 1 54 ? 12.188 18.75 6.199 1 96.56 54 TYR B CA 1
ATOM 5236 C C . TYR B 1 54 ? 12.555 17.453 5.5 1 96.56 54 TYR B C 1
ATOM 5238 O O . TYR B 1 54 ? 13.484 16.75 5.918 1 96.56 54 TYR B O 1
ATOM 5246 N N . ILE B 1 55 ? 11.852 17.125 4.43 1 97 55 ILE B N 1
ATOM 5247 C CA . ILE B 1 55 ? 12.031 15.891 3.66 1 97 55 ILE B CA 1
ATOM 5248 C C . ILE B 1 55 ? 13.281 16.016 2.795 1 97 55 ILE B C 1
ATOM 5250 O O . ILE B 1 55 ? 13.984 15.016 2.568 1 97 55 ILE B O 1
ATOM 5254 N N . ILE B 1 56 ? 13.547 17.219 2.367 1 97 56 ILE B N 1
ATOM 5255 C CA . ILE B 1 56 ? 14.648 17.453 1.438 1 97 56 ILE B CA 1
ATOM 5256 C C . ILE B 1 56 ? 15.82 18.094 2.176 1 97 56 ILE B C 1
ATOM 5258 O O . ILE B 1 56 ? 15.633 19.016 2.967 1 97 56 ILE B O 1
ATOM 5262 N N . TYR B 1 57 ? 17 17.531 1.941 1 96.12 57 TYR B N 1
ATOM 5263 C CA . TYR B 1 57 ? 18.219 18.203 2.373 1 96.12 57 TYR B CA 1
ATOM 5264 C C . TYR B 1 57 ? 18.625 19.297 1.392 1 96.12 57 TYR B C 1
ATOM 5266 O O . TYR B 1 57 ? 18.953 19.016 0.238 1 96.12 57 TYR B O 1
ATOM 5274 N N . PRO B 1 58 ? 18.594 20.562 1.8 1 96.06 58 PRO B N 1
ATOM 5275 C CA . PRO B 1 58 ? 18.688 21.703 0.876 1 96.06 58 PRO B CA 1
ATOM 5276 C C . PRO B 1 58 ? 19.984 21.688 0.071 1 96.06 58 PRO B C 1
ATOM 5278 O O . PRO B 1 58 ? 19.969 21.922 -1.14 1 96.06 58 PRO B O 1
ATOM 5281 N N . SER B 1 59 ? 21.141 21.344 0.658 1 94.56 59 SER B N 1
ATOM 5282 C CA . SER B 1 59 ? 22.438 21.469 -0.002 1 94.56 59 SER B CA 1
ATOM 5283 C C . SER B 1 59 ? 22.516 20.578 -1.235 1 94.56 59 SER B C 1
ATOM 5285 O O . SER B 1 59 ? 22.922 21.031 -2.311 1 94.56 59 SER B O 1
ATOM 5287 N N . THR B 1 60 ? 22.109 19.344 -1.089 1 94.06 60 THR B N 1
ATOM 5288 C CA . THR B 1 60 ? 22.188 18.422 -2.209 1 94.06 60 THR B CA 1
ATOM 5289 C C . THR B 1 60 ? 21.156 18.781 -3.281 1 94.06 60 THR B C 1
ATOM 5291 O O . THR B 1 60 ? 21.438 18.641 -4.477 1 94.06 60 THR B O 1
ATOM 5294 N N . PHE B 1 61 ? 20.016 19.219 -2.918 1 96.81 61 PHE B N 1
ATOM 5295 C CA . PHE B 1 61 ? 18.984 19.594 -3.877 1 96.81 61 PHE B CA 1
ATOM 5296 C C . PHE B 1 61 ? 19.438 20.781 -4.715 1 96.81 61 PHE B C 1
ATOM 5298 O O . PHE B 1 61 ? 19.234 20.812 -5.93 1 96.81 61 PHE B O 1
ATOM 5305 N N . LEU B 1 62 ? 20 21.781 -4.043 1 96.81 62 LEU B N 1
ATOM 5306 C CA . LEU B 1 62 ? 20.406 23 -4.738 1 96.81 62 LEU B CA 1
ATOM 5307 C C . LEU B 1 62 ? 21.562 22.703 -5.707 1 96.81 62 LEU B C 1
ATOM 5309 O O . LEU B 1 62 ? 21.641 23.312 -6.777 1 96.81 62 LEU B O 1
ATOM 5313 N N . ASP B 1 63 ? 22.438 21.75 -5.344 1 96.12 63 ASP B N 1
ATOM 5314 C CA . ASP B 1 63 ? 23.469 21.312 -6.277 1 96.12 63 ASP B CA 1
ATOM 5315 C C . ASP B 1 63 ? 22.844 20.672 -7.52 1 96.12 63 ASP B C 1
ATOM 5317 O O . ASP B 1 63 ? 23.219 20.984 -8.648 1 96.12 63 ASP B O 1
ATOM 5321 N N . ASP B 1 64 ? 21.906 19.812 -7.266 1 95.94 64 ASP B N 1
ATOM 5322 C CA . ASP B 1 64 ? 21.219 19.156 -8.367 1 95.94 64 ASP B CA 1
ATOM 5323 C C . ASP B 1 64 ? 20.422 20.141 -9.203 1 95.94 64 ASP B C 1
ATOM 5325 O O . ASP B 1 64 ? 20.297 19.984 -10.422 1 95.94 64 ASP B O 1
ATOM 5329 N N . TYR B 1 65 ? 19.906 21.188 -8.523 1 97.62 65 TYR B N 1
ATOM 5330 C CA . TYR B 1 65 ? 19.141 22.234 -9.203 1 97.62 65 TYR B CA 1
ATOM 5331 C C . TYR B 1 65 ? 20 22.969 -10.219 1 97.62 65 TYR B C 1
ATOM 5333 O O . TYR B 1 65 ? 19.578 23.219 -11.344 1 97.62 65 TYR B O 1
ATOM 5341 N N . ARG B 1 66 ? 21.188 23.281 -9.805 1 96.62 66 ARG B N 1
ATOM 5342 C CA . ARG B 1 66 ? 22.125 23.938 -10.703 1 96.62 66 ARG B CA 1
ATOM 5343 C C . ARG B 1 66 ? 22.484 23.031 -11.883 1 96.62 66 ARG B C 1
ATOM 5345 O O . ARG B 1 66 ? 22.516 23.484 -13.031 1 96.62 66 ARG B O 1
ATOM 5352 N N . ASP B 1 67 ? 22.672 21.781 -11.555 1 96 67 ASP B N 1
ATOM 5353 C CA . ASP B 1 67 ? 23 20.828 -12.609 1 96 67 ASP B CA 1
ATOM 5354 C C . ASP B 1 67 ? 21.844 20.656 -13.586 1 96 67 ASP B C 1
ATOM 5356 O O . ASP B 1 67 ? 22.062 20.531 -14.789 1 96 67 ASP B O 1
ATOM 5360 N N . TRP B 1 68 ? 20.688 20.594 -13.047 1 96.75 68 TRP B N 1
ATOM 5361 C CA . TRP B 1 68 ? 19.5 20.438 -13.875 1 96.75 68 TRP B CA 1
ATOM 5362 C C . TRP B 1 68 ? 19.344 21.594 -14.844 1 96.75 68 TRP B C 1
ATOM 5364 O O . TRP B 1 68 ? 19.031 21.391 -16.016 1 96.75 68 TRP B O 1
ATOM 5374 N N . TRP B 1 69 ? 19.547 22.844 -14.414 1 96.25 69 TRP B N 1
ATOM 5375 C CA . TRP B 1 69 ? 19.469 24.016 -15.273 1 96.25 69 TRP B CA 1
ATOM 5376 C C . TRP B 1 69 ? 20.578 24.016 -16.328 1 96.25 69 TRP B C 1
ATOM 5378 O O . TRP B 1 69 ? 20.359 24.406 -17.469 1 96.25 69 TRP B O 1
ATOM 5388 N N . ALA B 1 70 ? 21.797 23.562 -15.867 1 96.44 70 ALA B N 1
ATOM 5389 C CA . ALA B 1 70 ? 22.891 23.453 -16.828 1 96.44 70 ALA B CA 1
ATOM 5390 C C . ALA B 1 70 ? 22.547 22.484 -17.953 1 96.44 70 ALA B C 1
ATOM 5392 O O . ALA B 1 70 ? 22.781 22.766 -19.125 1 96.44 70 ALA B O 1
ATOM 5393 N N . ASP B 1 71 ? 21.984 21.359 -17.594 1 95.69 71 ASP B N 1
ATOM 5394 C CA . ASP B 1 71 ? 21.578 20.359 -18.578 1 95.69 71 ASP B CA 1
ATOM 5395 C C . ASP B 1 71 ? 20.469 20.906 -19.484 1 95.69 71 ASP B C 1
ATOM 5397 O O . ASP B 1 71 ? 20.484 20.672 -20.703 1 95.69 71 ASP B O 1
ATOM 5401 N N . ARG B 1 72 ? 19.562 21.594 -18.906 1 94.88 72 ARG B N 1
ATOM 5402 C CA . ARG B 1 72 ? 18.453 22.156 -19.672 1 94.88 72 ARG B CA 1
ATOM 5403 C C . ARG B 1 72 ? 18.953 23.172 -20.703 1 94.88 72 ARG B C 1
ATOM 5405 O O . ARG B 1 72 ? 18.531 23.141 -21.859 1 94.88 72 ARG B O 1
ATOM 5412 N N . ILE B 1 73 ? 19.859 24.047 -20.312 1 94 73 ILE B N 1
ATOM 5413 C CA . ILE B 1 73 ? 20.391 25.094 -21.172 1 94 73 ILE B CA 1
ATOM 5414 C C . ILE B 1 73 ? 21.203 24.453 -22.312 1 94 73 ILE B C 1
ATOM 5416 O O . ILE B 1 73 ? 21.141 24.906 -23.453 1 94 73 ILE B O 1
ATOM 5420 N N . LEU B 1 74 ? 21.938 23.359 -22.031 1 94.81 74 LEU B N 1
ATOM 5421 C CA . LEU B 1 74 ? 22.797 22.703 -23 1 94.81 74 LEU B CA 1
ATOM 5422 C C . LEU B 1 74 ? 21.984 21.766 -23.891 1 94.81 74 LEU B C 1
ATOM 5424 O O . LEU B 1 74 ? 22.5 21.266 -24.906 1 94.81 74 LEU B O 1
ATOM 5428 N N . GLY B 1 75 ? 20.781 21.469 -23.516 1 91.81 75 GLY B N 1
ATOM 5429 C CA . GLY B 1 75 ? 19.938 20.578 -24.312 1 91.81 75 GLY B CA 1
ATOM 5430 C C . GLY B 1 75 ? 20.219 19.109 -24.047 1 91.81 75 GLY B C 1
ATOM 5431 O O . GLY B 1 75 ? 19.969 18.266 -24.906 1 91.81 75 GLY B O 1
ATOM 5432 N N . ASN B 1 76 ? 20.781 18.812 -22.906 1 94.25 76 ASN B N 1
ATOM 5433 C CA . ASN B 1 76 ? 21.031 17.438 -22.5 1 94.25 76 ASN B CA 1
ATOM 5434 C C . ASN B 1 76 ? 19.781 16.766 -21.969 1 94.25 76 ASN B C 1
ATOM 5436 O O . ASN B 1 76 ? 18.828 17.453 -21.562 1 94.25 76 ASN B O 1
ATOM 5440 N N . PRO B 1 77 ? 19.75 15.398 -21.984 1 95.62 77 PRO B N 1
ATOM 5441 C CA . PRO B 1 77 ? 18.641 14.703 -21.359 1 95.62 77 PRO B CA 1
ATOM 5442 C C . PRO B 1 77 ? 18.5 15.023 -19.859 1 95.62 77 PRO B C 1
ATOM 5444 O O . PRO B 1 77 ? 19.516 15.219 -19.188 1 95.62 77 PRO B O 1
ATOM 5447 N N . LEU B 1 78 ? 17.312 15.062 -19.438 1 96.25 78 LEU B N 1
ATOM 5448 C CA . LEU B 1 78 ? 17.047 15.445 -18.062 1 96.25 78 LEU B CA 1
ATOM 5449 C C . LEU B 1 78 ? 16.594 14.242 -17.234 1 96.25 78 LEU B C 1
ATOM 5451 O O . LEU B 1 78 ? 15.984 13.32 -17.766 1 96.25 78 LEU B O 1
ATOM 5455 N N . LYS B 1 79 ? 16.984 14.289 -15.977 1 94.56 79 LYS B N 1
ATOM 5456 C CA . LYS B 1 79 ? 16.531 13.258 -15.039 1 94.56 79 LYS B CA 1
ATOM 5457 C C . LYS B 1 79 ? 15.031 13.336 -14.805 1 94.56 79 LYS B C 1
ATOM 5459 O O . LYS B 1 79 ? 14.508 14.391 -14.438 1 94.56 79 LYS B O 1
ATOM 5464 N N . LEU B 1 80 ? 14.297 12.305 -14.859 1 94.19 80 LEU B N 1
ATOM 5465 C CA . LEU B 1 80 ? 12.836 12.312 -14.812 1 94.19 80 LEU B CA 1
ATOM 5466 C C . LEU B 1 80 ? 12.344 12.492 -13.383 1 94.19 80 LEU B C 1
ATOM 5468 O O . LEU B 1 80 ? 11.586 13.422 -13.086 1 94.19 80 LEU B O 1
ATOM 5472 N N . GLN B 1 81 ? 12.805 11.633 -12.484 1 95.06 81 GLN B N 1
ATOM 5473 C CA . GLN B 1 81 ? 12.312 11.688 -11.109 1 95.06 81 GLN B CA 1
ATOM 5474 C C . GLN B 1 81 ? 12.695 13 -10.438 1 95.06 81 GLN B C 1
ATOM 5476 O O . GLN B 1 81 ? 11.906 13.57 -9.672 1 95.06 81 GLN B O 1
ATOM 5481 N N . TRP B 1 82 ? 13.859 13.461 -10.742 1 96.69 82 TRP B N 1
ATOM 5482 C CA . TRP B 1 82 ? 14.281 14.719 -10.148 1 96.69 82 TRP B CA 1
ATOM 5483 C C . TRP B 1 82 ? 13.461 15.883 -10.688 1 96.69 82 TRP B C 1
ATOM 5485 O O . TRP B 1 82 ? 13.141 16.828 -9.953 1 96.69 82 TRP B O 1
ATOM 5495 N N . THR B 1 83 ? 13.18 15.828 -11.969 1 97.69 83 THR B N 1
ATOM 5496 C CA . THR B 1 83 ? 12.344 16.875 -12.555 1 97.69 83 THR B CA 1
ATOM 5497 C C . THR B 1 83 ? 10.953 16.859 -11.93 1 97.69 83 THR B C 1
ATOM 5499 O O . THR B 1 83 ? 10.367 17.922 -11.695 1 97.69 83 THR B O 1
ATOM 5502 N N . CYS B 1 84 ? 10.398 15.664 -11.688 1 97.44 84 CYS B N 1
ATOM 5503 C CA . CYS B 1 84 ? 9.133 15.555 -10.977 1 97.44 84 CYS B CA 1
ATOM 5504 C C . CYS B 1 84 ? 9.227 16.188 -9.594 1 97.44 84 CYS B C 1
ATOM 5506 O O . CYS B 1 84 ? 8.32 16.922 -9.18 1 97.44 84 CYS B O 1
ATOM 5508 N N . LEU B 1 85 ? 10.305 15.922 -8.906 1 98.06 85 LEU B N 1
ATOM 5509 C CA . LEU B 1 85 ? 10.523 16.453 -7.57 1 98.06 85 LEU B CA 1
ATOM 5510 C C . LEU B 1 85 ? 10.594 17.984 -7.59 1 98.06 85 LEU B C 1
ATOM 5512 O O . LEU B 1 85 ? 9.977 18.641 -6.762 1 98.06 85 LEU B O 1
ATOM 5516 N N . LEU B 1 86 ? 11.391 18.484 -8.562 1 98.31 86 LEU B N 1
ATOM 5517 C CA . LEU B 1 86 ? 11.508 19.938 -8.703 1 98.31 86 LEU B CA 1
ATOM 5518 C C . LEU B 1 86 ? 10.133 20.562 -8.93 1 98.31 86 LEU B C 1
ATOM 5520 O O . LEU B 1 86 ? 9.797 21.562 -8.297 1 98.31 86 LEU B O 1
ATOM 5524 N N . THR B 1 87 ? 9.359 19.953 -9.773 1 98.38 87 THR B N 1
ATOM 5525 C CA . THR B 1 87 ? 8.062 20.516 -10.164 1 98.38 87 THR B CA 1
ATOM 5526 C C . THR B 1 87 ? 7.09 20.484 -8.984 1 98.38 87 THR B C 1
ATOM 5528 O O . THR B 1 87 ? 6.344 21.438 -8.773 1 98.38 87 THR B O 1
ATOM 5531 N N . VAL B 1 88 ? 7.074 19.422 -8.219 1 98.5 88 VAL B N 1
ATOM 5532 C CA . VAL B 1 88 ? 6.145 19.328 -7.102 1 98.5 88 VAL B CA 1
ATOM 5533 C C . VAL B 1 88 ? 6.594 20.266 -5.98 1 98.5 88 VAL B C 1
ATOM 5535 O O . VAL B 1 88 ? 5.766 20.781 -5.23 1 98.5 88 VAL B O 1
ATOM 5538 N N . ILE B 1 89 ? 7.91 20.438 -5.84 1 98.12 89 ILE B N 1
ATOM 5539 C CA . ILE B 1 89 ? 8.422 21.391 -4.859 1 98.12 89 ILE B CA 1
ATOM 5540 C C . ILE B 1 89 ? 7.93 22.797 -5.188 1 98.12 89 ILE B C 1
ATOM 5542 O O . ILE B 1 89 ? 7.551 23.562 -4.293 1 98.12 89 ILE B O 1
ATOM 5546 N N . CYS B 1 90 ? 7.926 23.109 -6.484 1 97.62 90 CYS B N 1
ATOM 5547 C CA . CYS B 1 90 ? 7.371 24.391 -6.91 1 97.62 90 CYS B CA 1
ATOM 5548 C C . CYS B 1 90 ? 5.883 24.469 -6.59 1 97.62 90 CYS B C 1
ATOM 5550 O O . CYS B 1 90 ? 5.391 25.516 -6.18 1 97.62 90 CYS B O 1
ATOM 5552 N N . ALA B 1 91 ? 5.168 23.359 -6.773 1 97.88 91 ALA B N 1
ATOM 5553 C CA . ALA B 1 91 ? 3.746 23.312 -6.449 1 97.88 91 ALA B CA 1
ATOM 5554 C C . ALA B 1 91 ? 3.52 23.547 -4.957 1 97.88 91 ALA B C 1
ATOM 5556 O O . ALA B 1 91 ? 2.664 24.344 -4.57 1 97.88 91 ALA B O 1
ATOM 5557 N N . CYS B 1 92 ? 4.289 22.906 -4.133 1 97.38 92 CYS B N 1
ATOM 5558 C CA . CYS B 1 92 ? 4.16 23.047 -2.686 1 97.38 92 CYS B CA 1
ATOM 5559 C C . CYS B 1 92 ? 4.527 24.453 -2.238 1 97.38 92 CYS B C 1
ATOM 5561 O O . CYS B 1 92 ? 3.877 25.016 -1.36 1 97.38 92 CYS B O 1
ATOM 5563 N N . SER B 1 93 ? 5.574 24.953 -2.846 1 96.69 93 SER B N 1
ATOM 5564 C CA . SER B 1 93 ? 5.992 26.328 -2.525 1 96.69 93 SER B CA 1
ATOM 5565 C C . SER B 1 93 ? 4.887 27.328 -2.832 1 96.69 93 SER B C 1
ATOM 5567 O O . SER B 1 93 ? 4.66 28.266 -2.062 1 96.69 93 SER B O 1
ATOM 5569 N N . ALA B 1 94 ? 4.207 27.109 -3.889 1 94.5 94 ALA B N 1
ATOM 5570 C CA . ALA B 1 94 ? 3.158 28.016 -4.336 1 94.5 94 ALA B CA 1
ATOM 5571 C C . ALA B 1 94 ? 1.973 28 -3.375 1 94.5 94 ALA B C 1
ATOM 5573 O O . ALA B 1 94 ? 1.188 28.953 -3.334 1 94.5 94 ALA B O 1
ATOM 5574 N N . GLN B 1 95 ? 1.831 26.984 -2.588 1 92 95 GLN B N 1
ATOM 5575 C CA . GLN B 1 95 ? 0.739 26.891 -1.624 1 92 95 GLN B CA 1
ATOM 5576 C C . GLN B 1 95 ? 1.004 27.781 -0.408 1 92 95 GLN B C 1
ATOM 5578 O O . GLN B 1 95 ? 0.076 28.141 0.323 1 92 95 GLN B O 1
ATOM 5583 N N . TYR B 1 96 ? 2.316 28.156 -0.207 1 92.69 96 TYR B N 1
ATOM 5584 C CA . TYR B 1 96 ? 2.691 28.828 1.03 1 92.69 96 TYR B CA 1
ATOM 5585 C C . TYR B 1 96 ? 3.471 30.094 0.741 1 92.69 96 TYR B C 1
ATOM 5587 O O . TYR B 1 96 ? 4.504 30.359 1.36 1 92.69 96 TYR B O 1
ATOM 5595 N N . LEU B 1 97 ? 2.996 30.844 -0.161 1 92 97 LEU B N 1
ATOM 5596 C CA . LEU B 1 97 ? 3.602 32.125 -0.461 1 92 97 LEU B CA 1
ATOM 5597 C C . LEU B 1 97 ? 3.141 33.188 0.532 1 92 97 LEU B C 1
ATOM 5599 O O . LEU B 1 97 ? 2 33.156 1 1 92 97 LEU B O 1
ATOM 5603 N N . SER B 1 98 ? 4.066 34.094 0.851 1 89.31 98 SER B N 1
ATOM 5604 C CA . SER B 1 98 ? 3.631 35.25 1.604 1 89.31 98 SER B CA 1
ATOM 5605 C C . SER B 1 98 ? 2.633 36.094 0.806 1 89.31 98 SER B C 1
ATOM 5607 O O . SER B 1 98 ? 2.568 35.969 -0.42 1 89.31 98 SER B O 1
ATOM 5609 N N . ILE B 1 99 ? 1.932 36.875 1.459 1 86.31 99 ILE B N 1
ATOM 5610 C CA . ILE B 1 99 ? 0.931 37.719 0.806 1 86.31 99 ILE B CA 1
ATOM 5611 C C . ILE B 1 99 ? 1.602 38.594 -0.247 1 86.31 99 ILE B C 1
ATOM 5613 O O . ILE B 1 99 ? 1.076 38.781 -1.35 1 86.31 99 ILE B O 1
ATOM 5617 N N . GLU B 1 100 ? 2.758 39.031 0.101 1 89 100 GLU B N 1
ATOM 5618 C CA . GLU B 1 100 ? 3.498 39.906 -0.812 1 89 100 GLU B CA 1
ATOM 5619 C C . GLU B 1 100 ? 3.975 39.125 -2.039 1 89 100 GLU B C 1
ATOM 5621 O O . GLU B 1 100 ? 3.828 39.625 -3.17 1 89 100 GLU B O 1
ATOM 5626 N N . LEU B 1 101 ? 4.52 38.062 -1.781 1 89.88 101 LEU B N 1
ATOM 5627 C CA . LEU B 1 101 ? 5.039 37.219 -2.873 1 89.88 101 LEU B CA 1
ATOM 5628 C C . LEU B 1 101 ? 3.904 36.719 -3.752 1 89.88 101 LEU B C 1
ATOM 5630 O O . LEU B 1 101 ? 4.07 36.562 -4.965 1 89.88 101 LEU B O 1
ATOM 5634 N N . GLN B 1 102 ? 2.818 36.375 -3.164 1 89.62 102 GLN B N 1
ATOM 5635 C CA . GLN B 1 102 ? 1.646 35.938 -3.912 1 89.62 102 GLN B CA 1
ATOM 5636 C C . GLN B 1 102 ? 1.175 37 -4.883 1 89.62 102 GLN B C 1
ATOM 5638 O O . GLN B 1 102 ? 0.893 36.719 -6.051 1 89.62 102 GLN B O 1
ATOM 5643 N N . GLY B 1 103 ? 1.051 38.219 -4.332 1 88.38 103 GLY B N 1
ATOM 5644 C CA . GLY B 1 103 ? 0.667 39.312 -5.191 1 88.38 103 GLY B CA 1
ATOM 5645 C C . GLY B 1 103 ? 1.608 39.531 -6.363 1 88.38 103 GLY B C 1
ATOM 5646 O O . GLY B 1 103 ? 1.165 39.75 -7.488 1 88.38 103 GLY B O 1
ATOM 5647 N N . LYS B 1 104 ? 2.861 39.406 -6.078 1 88.31 104 LYS B N 1
ATOM 5648 C CA . LYS B 1 104 ? 3.875 39.562 -7.113 1 88.31 104 LYS B CA 1
ATOM 5649 C C . LYS B 1 104 ? 3.766 38.469 -8.18 1 88.31 104 LYS B C 1
ATOM 5651 O O . LYS B 1 104 ? 3.834 38.75 -9.375 1 88.31 104 LYS B O 1
ATOM 5656 N N . VAL B 1 105 ? 3.627 37.25 -7.711 1 85.88 105 VAL B N 1
ATOM 5657 C CA . VAL B 1 105 ? 3.561 36.094 -8.609 1 85.88 105 VAL B CA 1
ATOM 5658 C C . VAL B 1 105 ? 2.301 36.188 -9.469 1 85.88 105 VAL B C 1
ATOM 5660 O O . VAL B 1 105 ? 2.355 35.969 -10.68 1 85.88 105 VAL B O 1
ATOM 5663 N N . GLU B 1 106 ? 1.223 36.5 -8.859 1 89.5 106 GLU B N 1
ATOM 5664 C CA . GLU B 1 106 ? -0.042 36.562 -9.586 1 89.5 106 GLU B CA 1
ATOM 5665 C C . GLU B 1 106 ? -0.027 37.719 -10.594 1 89.5 106 GLU B C 1
ATOM 5667 O O . GLU B 1 106 ? -0.58 37.594 -11.688 1 89.5 106 GLU B O 1
ATOM 5672 N N . HIS B 1 107 ? 0.614 38.781 -10.25 1 89.31 107 HIS B N 1
ATOM 5673 C CA . HIS B 1 107 ? 0.704 39.906 -11.141 1 89.31 107 HIS B CA 1
ATOM 5674 C C . HIS B 1 107 ? 1.597 39.625 -12.344 1 89.31 107 HIS B C 1
ATOM 5676 O O . HIS B 1 107 ? 1.24 39.938 -13.477 1 89.31 107 HIS B O 1
ATOM 5682 N N . GLU B 1 108 ? 2.682 39.125 -12.078 1 85.12 108 GLU B N 1
ATOM 5683 C CA . GLU B 1 108 ? 3.668 38.875 -13.133 1 85.12 108 GLU B CA 1
ATOM 5684 C C . GLU B 1 108 ? 3.217 37.75 -14.07 1 85.12 108 GLU B C 1
ATOM 5686 O O . GLU B 1 108 ? 3.449 37.844 -15.281 1 85.12 108 GLU B O 1
ATOM 5691 N N . LEU B 1 109 ? 2.66 36.75 -13.484 1 85.25 109 LEU B N 1
ATOM 5692 C CA . LEU B 1 109 ? 2.295 35.594 -14.297 1 85.25 109 LEU B CA 1
ATOM 5693 C C . LEU B 1 109 ? 0.869 35.719 -14.82 1 85.25 109 LEU B C 1
ATOM 5695 O O . LEU B 1 109 ? 0.472 35 -15.742 1 85.25 109 LEU B O 1
ATOM 5699 N N . GLY B 1 110 ? 0.051 36.625 -14.203 1 85.75 110 GLY B N 1
ATOM 5700 C CA . GLY B 1 110 ? -1.313 36.844 -14.648 1 85.75 110 GLY B CA 1
ATOM 5701 C C . GLY B 1 110 ? -2.256 35.719 -14.305 1 85.75 110 GLY B C 1
ATOM 5702 O O . GLY B 1 110 ? -3.248 35.5 -15 1 85.75 110 GLY B O 1
ATOM 5703 N N . GLU B 1 111 ? -1.844 34.875 -13.414 1 89.06 111 GLU B N 1
ATOM 5704 C CA . GLU B 1 111 ? -2.646 33.719 -12.984 1 89.06 111 GLU B CA 1
ATOM 5705 C C . GLU B 1 111 ? -2.703 33.625 -11.469 1 89.06 111 GLU B C 1
ATOM 5707 O O . GLU B 1 111 ? -1.783 34.062 -10.773 1 89.06 111 GLU B O 1
ATOM 5712 N N . LYS B 1 112 ? -3.857 33.125 -11.055 1 90.31 112 LYS B N 1
ATOM 5713 C CA . LYS B 1 112 ? -3.986 32.906 -9.609 1 90.31 112 LYS B CA 1
ATOM 5714 C C . LYS B 1 112 ? -3.012 31.828 -9.125 1 90.31 112 LYS B C 1
ATOM 5716 O O . LYS B 1 112 ? -2.729 30.875 -9.836 1 90.31 112 LYS B O 1
ATOM 5721 N N . THR B 1 113 ? -2.549 32 -7.949 1 90.06 113 THR B N 1
ATOM 5722 C CA . THR B 1 113 ? -1.591 31.078 -7.359 1 90.06 113 THR B CA 1
ATOM 5723 C C . THR B 1 113 ? -2.186 29.688 -7.27 1 90.06 113 THR B C 1
ATOM 5725 O O . THR B 1 113 ? -1.473 28.688 -7.434 1 90.06 113 THR B O 1
ATOM 5728 N N . GLN B 1 114 ? -3.467 29.578 -6.996 1 89.81 114 GLN B N 1
ATOM 5729 C CA . GLN B 1 114 ? -4.137 28.281 -6.914 1 89.81 114 GLN B CA 1
ATOM 5730 C C . GLN B 1 114 ? -4.066 27.547 -8.242 1 89.81 114 GLN B C 1
ATOM 5732 O O . GLN B 1 114 ? -3.85 26.328 -8.273 1 89.81 114 GLN B O 1
ATOM 5737 N N . THR B 1 115 ? -4.25 28.234 -9.273 1 93.44 115 THR B N 1
ATOM 5738 C CA . THR B 1 115 ? -4.172 27.641 -10.602 1 93.44 115 THR B CA 1
ATOM 5739 C C . THR B 1 115 ? -2.752 27.172 -10.898 1 93.44 115 THR B C 1
ATOM 5741 O O . THR B 1 115 ? -2.559 26.109 -11.492 1 93.44 115 THR B O 1
ATOM 5744 N N . LEU B 1 116 ? -1.837 27.984 -10.477 1 93.56 116 LEU B N 1
ATOM 5745 C CA . LEU B 1 116 ? -0.433 27.672 -10.711 1 93.56 116 LEU B CA 1
ATOM 5746 C C . LEU B 1 116 ? -0.042 26.391 -9.961 1 93.56 116 LEU B C 1
ATOM 5748 O O . LEU B 1 116 ? 0.592 25.5 -10.539 1 93.56 116 LEU B O 1
ATOM 5752 N N . THR B 1 117 ? -0.362 26.328 -8.672 1 95.56 117 THR B N 1
ATOM 5753 C CA . THR B 1 117 ? 0.003 25.172 -7.863 1 95.56 117 THR B CA 1
ATOM 5754 C C . THR B 1 117 ? -0.64 23.906 -8.414 1 95.56 117 THR B C 1
ATOM 5756 O O . THR B 1 117 ? -0.011 22.844 -8.445 1 95.56 117 THR B O 1
ATOM 5759 N N . GLU B 1 118 ? -1.862 23.969 -8.883 1 95.88 118 GLU B N 1
ATOM 5760 C CA . GLU B 1 118 ? -2.551 22.812 -9.453 1 95.88 118 GLU B CA 1
ATOM 5761 C C . GLU B 1 118 ? -1.905 22.375 -10.766 1 95.88 118 GLU B C 1
ATOM 5763 O O . GLU B 1 118 ? -1.774 21.188 -11.039 1 95.88 118 GLU B O 1
ATOM 5768 N N . ARG B 1 119 ? -1.582 23.344 -11.508 1 96.31 119 ARG B N 1
ATOM 5769 C CA . ARG B 1 119 ? -0.946 23.062 -12.789 1 96.31 119 ARG B CA 1
ATOM 5770 C C . ARG B 1 119 ? 0.396 22.359 -12.594 1 96.31 119 ARG B C 1
ATOM 5772 O O . ARG B 1 119 ? 0.709 21.391 -13.297 1 96.31 119 ARG B O 1
ATOM 5779 N N . TYR B 1 120 ? 1.246 22.859 -11.688 1 97.69 120 TYR B N 1
ATOM 5780 C CA . TYR B 1 120 ? 2.537 22.234 -11.398 1 97.69 120 TYR B CA 1
ATOM 5781 C C . TYR B 1 120 ? 2.359 20.812 -10.898 1 97.69 120 TYR B C 1
ATOM 5783 O O . TYR B 1 120 ? 3.057 19.891 -11.352 1 97.69 120 TYR B O 1
ATOM 5791 N N . HIS B 1 121 ? 1.435 20.641 -9.969 1 98 121 HIS B N 1
ATOM 5792 C CA . HIS B 1 121 ? 1.205 19.328 -9.398 1 98 121 HIS B CA 1
ATOM 5793 C C . HIS B 1 121 ? 0.705 18.344 -10.453 1 98 121 HIS B C 1
ATOM 5795 O O . HIS B 1 121 ? 1.178 17.219 -10.523 1 98 121 HIS B O 1
ATOM 5801 N N . SER B 1 122 ? -0.25 18.797 -11.266 1 96.44 122 SER B N 1
ATOM 5802 C CA . SER B 1 122 ? -0.81 17.953 -12.312 1 96.44 122 SER B CA 1
ATOM 5803 C C . SER B 1 122 ? 0.257 17.531 -13.32 1 96.44 122 SER B C 1
ATOM 5805 O O . SER B 1 122 ? 0.317 16.375 -13.734 1 96.44 122 SER B O 1
ATOM 5807 N N . ALA B 1 123 ? 1.043 18.453 -13.711 1 97.12 123 ALA B N 1
ATOM 5808 C CA . ALA B 1 123 ? 2.107 18.172 -14.672 1 97.12 123 ALA B CA 1
ATOM 5809 C C . ALA B 1 123 ? 3.105 17.172 -14.102 1 97.12 123 ALA B C 1
ATOM 5811 O O . ALA B 1 123 ? 3.568 16.281 -14.82 1 97.12 123 ALA B O 1
ATOM 5812 N N . SER B 1 124 ? 3.486 17.375 -12.844 1 97.44 124 SER B N 1
ATOM 5813 C CA . SER B 1 124 ? 4.418 16.438 -12.227 1 97.44 124 SER B CA 1
ATOM 5814 C C . SER B 1 124 ? 3.818 15.039 -12.133 1 97.44 124 SER B C 1
ATOM 5816 O O . SER B 1 124 ? 4.523 14.039 -12.305 1 97.44 124 SER B O 1
ATOM 5818 N N . ASN B 1 125 ? 2.547 14.984 -11.812 1 94.62 125 ASN B N 1
ATOM 5819 C CA . ASN B 1 125 ? 1.858 13.703 -11.727 1 94.62 125 ASN B CA 1
ATOM 5820 C C . ASN B 1 125 ? 1.85 12.984 -13.078 1 94.62 125 ASN B C 1
ATOM 5822 O O . ASN B 1 125 ? 2.045 11.773 -13.141 1 94.62 125 ASN B O 1
ATOM 5826 N N . ASP B 1 126 ? 1.575 13.734 -14.102 1 92.81 126 ASP B N 1
ATOM 5827 C CA . ASP B 1 126 ? 1.559 13.172 -15.453 1 92.81 126 ASP B CA 1
ATOM 5828 C C . ASP B 1 126 ? 2.93 12.625 -15.836 1 92.81 126 ASP B C 1
ATOM 5830 O O . ASP B 1 126 ? 3.029 11.547 -16.422 1 92.81 126 ASP B O 1
ATOM 5834 N N . LEU B 1 127 ? 3.924 13.344 -15.516 1 94.62 127 LEU B N 1
ATOM 5835 C CA . LEU B 1 127 ? 5.281 12.906 -15.82 1 94.62 127 LEU B CA 1
ATOM 5836 C C . LEU B 1 127 ? 5.645 11.664 -15.016 1 94.62 127 LEU B C 1
ATOM 5838 O O . LEU B 1 127 ? 6.234 10.719 -15.547 1 94.62 127 LEU B O 1
ATOM 5842 N N . TYR B 1 128 ? 5.301 11.641 -13.742 1 93.75 128 TYR B N 1
ATOM 5843 C CA . TYR B 1 128 ? 5.668 10.516 -12.883 1 93.75 128 TYR B CA 1
ATOM 5844 C C . TYR B 1 128 ? 4.949 9.242 -13.312 1 93.75 128 TYR B C 1
ATOM 5846 O O . TYR B 1 128 ? 5.469 8.141 -13.133 1 93.75 128 TYR B O 1
ATOM 5854 N N . SER B 1 129 ? 3.797 9.391 -13.875 1 87.38 129 SER B N 1
ATOM 5855 C CA . SER B 1 129 ? 2.967 8.25 -14.242 1 87.38 129 SER B CA 1
ATOM 5856 C C . SER B 1 129 ? 3.627 7.418 -15.336 1 87.38 129 SER B C 1
ATOM 5858 O O . SER B 1 129 ? 3.301 6.242 -15.516 1 87.38 129 SER B O 1
ATOM 5860 N N . ILE B 1 130 ? 4.551 7.973 -16.078 1 86.62 130 ILE B N 1
ATOM 5861 C CA . ILE B 1 130 ? 5.145 7.23 -17.188 1 86.62 130 ILE B CA 1
ATOM 5862 C C . ILE B 1 130 ? 6.426 6.543 -16.719 1 86.62 130 ILE B C 1
ATOM 5864 O O . ILE B 1 130 ? 7.043 5.789 -17.484 1 86.62 130 ILE B O 1
ATOM 5868 N N . ILE B 1 131 ? 6.855 6.801 -15.508 1 87.25 131 ILE B N 1
ATOM 5869 C CA . ILE B 1 131 ? 8.047 6.148 -14.969 1 87.25 131 ILE B CA 1
ATOM 5870 C C . ILE B 1 131 ? 7.699 4.73 -14.523 1 87.25 131 ILE B C 1
ATOM 5872 O O . ILE B 1 131 ? 6.836 4.539 -13.664 1 87.25 131 ILE B O 1
ATOM 5876 N N . PRO B 1 132 ? 8.273 3.762 -15.148 1 77.44 132 PRO B N 1
ATOM 5877 C CA . PRO B 1 132 ? 7.938 2.381 -14.797 1 77.44 132 PRO B CA 1
ATOM 5878 C C . PRO B 1 132 ? 8.312 2.033 -13.359 1 77.44 132 PRO B C 1
ATOM 5880 O O . PRO B 1 132 ? 9.234 2.633 -12.789 1 77.44 132 PRO B O 1
ATOM 5883 N N . PRO B 1 133 ? 7.559 0.995 -13.008 1 73.44 133 PRO B N 1
ATOM 5884 C CA . PRO B 1 133 ? 7.938 0.485 -11.688 1 73.44 133 PRO B CA 1
ATOM 5885 C C . PRO B 1 133 ? 9.297 -0.203 -11.695 1 73.44 133 PRO B C 1
ATOM 5887 O O . PRO B 1 133 ? 9.805 -0.568 -12.758 1 73.44 133 PRO B O 1
ATOM 5890 N N . ARG B 1 134 ? 10.305 -0.075 -10.836 1 63.91 134 ARG B N 1
ATOM 5891 C CA . ARG B 1 134 ? 11.586 -0.764 -10.711 1 63.91 134 ARG B CA 1
ATOM 5892 C C . ARG B 1 134 ? 12.742 0.231 -10.672 1 63.91 134 ARG B C 1
ATOM 5894 O O . ARG B 1 134 ? 13.859 -0.129 -10.312 1 63.91 134 ARG B O 1
ATOM 5901 N N . LYS B 1 135 ? 12.25 1.221 -11.102 1 68.56 135 LYS B N 1
ATOM 5902 C CA . LYS B 1 135 ? 13.297 2.234 -11.094 1 68.56 135 LYS B CA 1
ATOM 5903 C C . LYS B 1 135 ? 13.172 3.146 -9.875 1 68.56 135 LYS B C 1
ATOM 5905 O O . LYS B 1 135 ? 13.18 4.371 -10.008 1 68.56 135 LYS B O 1
ATOM 5910 N N . GLY B 1 136 ? 13.125 2.383 -8.852 1 75.75 136 GLY B N 1
ATOM 5911 C CA . GLY B 1 136 ? 12.961 3.154 -7.629 1 75.75 136 GLY B CA 1
ATOM 5912 C C . GLY B 1 136 ? 14.188 3.961 -7.262 1 75.75 136 GLY B C 1
ATOM 5913 O O . GLY B 1 136 ? 15.32 3.512 -7.477 1 75.75 136 GLY B O 1
ATOM 5914 N N . HIS B 1 137 ? 13.984 5.113 -6.898 1 89.31 137 HIS B N 1
ATOM 5915 C CA . HIS B 1 137 ? 15.008 6.07 -6.492 1 89.31 137 HIS B CA 1
ATOM 5916 C C . HIS B 1 137 ? 14.523 6.938 -5.336 1 89.31 137 HIS B C 1
ATOM 5918 O O . HIS B 1 137 ? 13.32 7.141 -5.164 1 89.31 137 HIS B O 1
ATOM 5924 N N . LEU B 1 138 ? 15.492 7.41 -4.633 1 94.5 138 LEU B N 1
ATOM 5925 C CA . LEU B 1 138 ? 15.18 8.281 -3.504 1 94.5 138 LEU B CA 1
ATOM 5926 C C . LEU B 1 138 ? 14.32 9.461 -3.947 1 94.5 138 LEU B C 1
ATOM 5928 O O . LEU B 1 138 ? 13.359 9.82 -3.266 1 94.5 138 LEU B O 1
ATOM 5932 N N . HIS B 1 139 ? 14.609 10.023 -5.109 1 95.94 139 HIS B N 1
ATOM 5933 C CA . HIS B 1 139 ? 13.891 11.195 -5.602 1 95.94 139 HIS B CA 1
ATOM 5934 C C . HIS B 1 139 ? 12.445 10.859 -5.922 1 95.94 139 HIS B C 1
ATOM 5936 O O . HIS B 1 139 ? 11.562 11.711 -5.785 1 95.94 139 HIS B O 1
ATOM 5942 N N . GLY B 1 140 ? 12.203 9.625 -6.332 1 95.88 140 GLY B N 1
ATOM 5943 C CA . GLY B 1 140 ? 10.828 9.195 -6.535 1 95.88 140 GLY B CA 1
ATOM 5944 C C . GLY B 1 140 ? 10.016 9.172 -5.254 1 95.88 140 GLY B C 1
ATOM 5945 O O . GLY B 1 140 ? 8.867 9.641 -5.23 1 95.88 140 GLY B O 1
ATOM 5946 N N . VAL B 1 141 ? 10.633 8.688 -4.184 1 97 141 VAL B N 1
ATOM 5947 C CA . VAL B 1 141 ? 9.969 8.625 -2.889 1 97 141 VAL B CA 1
ATOM 5948 C C . VAL B 1 141 ? 9.719 10.039 -2.369 1 97 141 VAL B C 1
ATOM 5950 O O . VAL B 1 141 ? 8.633 10.344 -1.867 1 97 141 VAL B O 1
ATOM 5953 N N . GLN B 1 142 ? 10.711 10.883 -2.529 1 98.06 142 GLN B N 1
ATOM 5954 C CA . GLN B 1 142 ? 10.586 12.266 -2.086 1 98.06 142 GLN B CA 1
ATOM 5955 C C . GLN B 1 142 ? 9.516 13 -2.881 1 98.06 142 GLN B C 1
ATOM 5957 O O . GLN B 1 142 ? 8.789 13.836 -2.332 1 98.06 142 GLN B O 1
ATOM 5962 N N . TYR B 1 143 ? 9.461 12.727 -4.184 1 97.75 143 TYR B N 1
ATOM 5963 C CA . TYR B 1 143 ? 8.398 13.297 -5.004 1 97.75 143 TYR B CA 1
ATOM 5964 C C . TYR B 1 143 ? 7.031 12.906 -4.469 1 97.75 143 TYR B C 1
ATOM 5966 O O . TYR B 1 143 ? 6.164 13.758 -4.273 1 97.75 143 TYR B O 1
ATOM 5974 N N . LEU B 1 144 ? 6.812 11.586 -4.203 1 97.75 144 LEU B N 1
ATOM 5975 C CA . LEU B 1 144 ? 5.523 11.086 -3.748 1 97.75 144 LEU B CA 1
ATOM 5976 C C . LEU B 1 144 ? 5.16 11.664 -2.387 1 97.75 144 LEU B C 1
ATOM 5978 O O . LEU B 1 144 ? 3.992 11.961 -2.123 1 97.75 144 LEU B O 1
ATOM 5982 N N . LEU B 1 145 ? 6.102 11.859 -1.56 1 98.19 145 LEU B N 1
ATOM 5983 C CA . LEU B 1 145 ? 5.867 12.461 -0.254 1 98.19 145 LEU B CA 1
ATOM 5984 C C . LEU B 1 145 ? 5.41 13.914 -0.404 1 98.19 145 LEU B C 1
ATOM 5986 O O . LEU B 1 145 ? 4.512 14.359 0.313 1 98.19 145 LEU B O 1
ATOM 5990 N N . HIS B 1 146 ? 6.09 14.602 -1.324 1 98.5 146 HIS B N 1
ATOM 5991 C CA . HIS B 1 146 ? 5.688 15.984 -1.519 1 98.5 146 HIS B CA 1
ATOM 5992 C C . HIS B 1 146 ? 4.324 16.078 -2.197 1 98.5 146 HIS B C 1
ATOM 5994 O O . HIS B 1 146 ? 3.557 17 -1.939 1 98.5 146 HIS B O 1
ATOM 6000 N N . SER B 1 147 ? 4.074 15.102 -3.055 1 97.81 147 SER B N 1
ATOM 6001 C CA . SER B 1 147 ? 2.721 15.031 -3.592 1 97.81 147 SER B CA 1
ATOM 6002 C C . SER B 1 147 ? 1.699 14.789 -2.486 1 97.81 147 SER B C 1
ATOM 6004 O O . SER B 1 147 ? 0.631 15.406 -2.475 1 97.81 147 SER B O 1
ATOM 6006 N N . CYS B 1 148 ? 2.043 13.93 -1.601 1 96.19 148 CYS B N 1
ATOM 6007 C CA . CYS B 1 148 ? 1.202 13.688 -0.434 1 96.19 148 CYS B CA 1
ATOM 6008 C C . CYS B 1 148 ? 1.012 14.961 0.377 1 96.19 148 CYS B C 1
ATOM 6010 O O . CYS B 1 148 ? -0.107 15.289 0.778 1 96.19 148 CYS B O 1
ATOM 6012 N N . TYR B 1 149 ? 2.137 15.648 0.589 1 96.25 149 TYR B N 1
ATOM 6013 C CA . TYR B 1 149 ? 2.102 16.906 1.318 1 96.25 149 TYR B CA 1
ATOM 6014 C C . TYR B 1 149 ? 1.194 17.922 0.622 1 96.25 149 TYR B C 1
ATOM 6016 O O . TYR B 1 149 ? 0.415 18.625 1.275 1 96.25 149 TYR B O 1
ATOM 6024 N N . TRP B 1 150 ? 1.299 17.984 -0.693 1 96.81 150 TRP B N 1
ATOM 6025 C CA . TRP B 1 150 ? 0.468 18.891 -1.481 1 96.81 150 TRP B CA 1
ATOM 6026 C C . TRP B 1 150 ? -1.012 18.578 -1.294 1 96.81 150 TRP B C 1
ATOM 6028 O O . TRP B 1 150 ? -1.82 19.469 -1.048 1 96.81 150 TRP B O 1
ATOM 6038 N N . TYR B 1 151 ? -1.387 17.281 -1.347 1 92.19 151 TYR B N 1
ATOM 6039 C CA . TYR B 1 151 ? -2.77 16.859 -1.159 1 92.19 151 TYR B CA 1
ATOM 6040 C C . TYR B 1 151 ? -3.262 17.219 0.24 1 92.19 151 TYR B C 1
ATOM 6042 O O . TYR B 1 151 ? -4.402 17.656 0.412 1 92.19 151 TYR B O 1
ATOM 6050 N N . LYS B 1 152 ? -2.406 17.016 1.186 1 88.75 152 LYS B N 1
ATOM 6051 C CA . LYS B 1 152 ? -2.752 17.328 2.568 1 88.75 152 LYS B CA 1
ATOM 6052 C C . LYS B 1 152 ? -3.094 18.812 2.721 1 88.75 152 LYS B C 1
ATOM 6054 O O . LYS B 1 152 ? -4.062 19.156 3.402 1 88.75 152 LYS B O 1
ATOM 6059 N N . SER B 1 153 ? -2.27 19.609 2.043 1 88.88 153 SER B N 1
ATOM 6060 C CA . SER B 1 153 ? -2.469 21.047 2.119 1 88.88 153 SER B CA 1
ATOM 6061 C C . SER B 1 153 ? -3.764 21.469 1.427 1 88.88 153 SER B C 1
ATOM 6063 O O . SER B 1 153 ? -4.34 22.516 1.75 1 88.88 153 SER B O 1
ATOM 6065 N N . GLU B 1 154 ? -4.246 20.656 0.489 1 86.31 154 GLU B N 1
ATOM 6066 C CA . GLU B 1 154 ? -5.48 20.938 -0.246 1 86.31 154 GLU B CA 1
ATOM 6067 C C . GLU B 1 154 ? -6.664 20.188 0.373 1 86.31 154 GLU B C 1
ATOM 6069 O O . GLU B 1 154 ? -7.758 20.172 -0.199 1 86.31 154 GLU B O 1
ATOM 6074 N N . ALA B 1 155 ? -6.461 19.547 1.482 1 81.75 155 ALA B N 1
ATOM 6075 C CA . ALA B 1 155 ? -7.484 18.797 2.203 1 81.75 155 ALA B CA 1
ATOM 6076 C C . ALA B 1 155 ? -8.031 17.656 1.353 1 81.75 155 ALA B C 1
ATOM 6078 O O . ALA B 1 155 ? -9.227 17.375 1.376 1 81.75 155 ALA B O 1
ATOM 6079 N N . ARG B 1 156 ? -7.211 17.141 0.495 1 85.06 156 ARG B N 1
ATOM 6080 C CA . ARG B 1 156 ? -7.531 15.961 -0.303 1 85.06 156 ARG B CA 1
ATOM 6081 C C . ARG B 1 156 ? -6.875 14.711 0.279 1 85.06 156 ARG B C 1
ATOM 6083 O O . ARG B 1 156 ? -5.895 14.203 -0.269 1 85.06 156 ARG B O 1
ATOM 6090 N N . PHE B 1 157 ? -7.48 14.125 1.226 1 82.06 157 PHE B N 1
ATOM 6091 C CA . PHE B 1 157 ? -6.82 13.148 2.084 1 82.06 157 PHE B CA 1
ATOM 6092 C C . PHE B 1 157 ? -6.84 11.766 1.446 1 82.06 157 PHE B C 1
ATOM 6094 O O . PHE B 1 157 ? -5.926 10.969 1.656 1 82.06 157 PHE B O 1
ATOM 6101 N N . THR B 1 158 ? -7.949 11.453 0.709 1 84.25 158 THR B N 1
ATOM 6102 C CA . THR B 1 158 ? -7.965 10.156 0.035 1 84.25 158 THR B CA 1
ATOM 6103 C C . THR B 1 158 ? -6.781 10.039 -0.923 1 84.25 158 THR B C 1
ATOM 6105 O O . THR B 1 158 ? -6.082 9.023 -0.924 1 84.25 158 THR B O 1
ATOM 6108 N N . GLU B 1 159 ? -6.605 11.094 -1.733 1 89.69 159 GLU B N 1
ATOM 6109 C CA . GLU B 1 159 ? -5.48 11.102 -2.66 1 89.69 159 GLU B CA 1
ATOM 6110 C C . GLU B 1 159 ? -4.148 11.094 -1.913 1 89.69 159 GLU B C 1
ATOM 6112 O O . GLU B 1 159 ? -3.184 10.469 -2.357 1 89.69 159 GLU B O 1
ATOM 6117 N N . CYS B 1 160 ? -4.176 11.852 -0.787 1 91.31 160 CYS B N 1
ATOM 6118 C CA . CYS B 1 160 ? -2.982 11.867 0.051 1 91.31 160 CYS B CA 1
ATOM 6119 C C . CYS B 1 160 ? -2.643 10.461 0.532 1 91.31 160 CYS B C 1
ATOM 6121 O O . CYS B 1 160 ? -1.479 10.055 0.5 1 91.31 160 CYS B O 1
ATOM 6123 N N . TRP B 1 161 ? -3.67 9.734 0.946 1 91 161 TRP B N 1
ATOM 6124 C CA . TRP B 1 161 ? -3.496 8.375 1.443 1 91 161 TRP B CA 1
ATOM 6125 C C . TRP B 1 161 ? -2.939 7.465 0.354 1 91 161 TRP B C 1
ATOM 6127 O O . TRP B 1 161 ? -2.061 6.641 0.616 1 91 161 TRP B O 1
ATOM 6137 N N . TYR B 1 162 ? -3.4 7.57 -0.854 1 90.94 162 TYR B N 1
ATOM 6138 C CA . TYR B 1 162 ? -2.904 6.777 -1.975 1 90.94 162 TYR B CA 1
ATOM 6139 C C . TYR B 1 162 ? -1.462 7.145 -2.303 1 90.94 162 TYR B C 1
ATOM 6141 O O . TYR B 1 162 ? -0.644 6.266 -2.594 1 90.94 162 TYR B O 1
ATOM 6149 N N . SER B 1 163 ? -1.198 8.438 -2.268 1 94.5 163 SER B N 1
ATOM 6150 C CA . SER B 1 163 ? 0.162 8.883 -2.543 1 94.5 163 SER B CA 1
ATOM 6151 C C . SER B 1 163 ? 1.14 8.359 -1.495 1 94.5 163 SER B C 1
ATOM 6153 O O . SER B 1 163 ? 2.258 7.961 -1.826 1 94.5 163 SER B O 1
ATOM 6155 N N . LEU B 1 164 ? 0.717 8.406 -0.257 1 95.81 164 LEU B N 1
ATOM 6156 C CA . LEU B 1 164 ? 1.558 7.887 0.815 1 95.81 164 LEU B CA 1
ATOM 6157 C C . LEU B 1 164 ? 1.799 6.391 0.638 1 95.81 164 LEU B C 1
ATOM 6159 O O . LEU B 1 164 ? 2.912 5.906 0.857 1 95.81 164 LEU B O 1
ATOM 6163 N N . SER B 1 165 ? 0.753 5.688 0.293 1 93.69 165 SER B N 1
ATOM 6164 C CA . SER B 1 165 ? 0.881 4.254 0.046 1 93.69 165 SER B CA 1
ATOM 6165 C C . SER B 1 165 ? 1.914 3.971 -1.039 1 93.69 165 SER B C 1
ATOM 6167 O O . SER B 1 165 ? 2.754 3.082 -0.887 1 93.69 165 SER B O 1
ATOM 6169 N N . ALA B 1 166 ? 1.791 4.719 -2.105 1 93.88 166 ALA B N 1
ATOM 6170 C CA . ALA B 1 166 ? 2.746 4.566 -3.201 1 93.88 166 ALA B CA 1
ATOM 6171 C C . ALA B 1 166 ? 4.168 4.875 -2.738 1 93.88 166 ALA B C 1
ATOM 6173 O O . ALA B 1 166 ? 5.113 4.184 -3.121 1 93.88 166 ALA B O 1
ATOM 6174 N N . ALA B 1 167 ? 4.328 5.906 -1.959 1 96.69 167 ALA B N 1
ATOM 6175 C CA . ALA B 1 167 ? 5.641 6.293 -1.446 1 96.69 167 ALA B CA 1
ATOM 6176 C C . ALA B 1 167 ? 6.242 5.18 -0.591 1 96.69 167 ALA B C 1
ATOM 6178 O O . ALA B 1 167 ? 7.43 4.875 -0.705 1 96.69 167 ALA B O 1
ATOM 6179 N N . ILE B 1 168 ? 5.434 4.609 0.256 1 95.88 168 ILE B N 1
ATOM 6180 C CA . ILE B 1 168 ? 5.895 3.555 1.151 1 95.88 168 ILE B CA 1
ATOM 6181 C C . ILE B 1 168 ? 6.355 2.348 0.335 1 95.88 168 ILE B C 1
ATOM 6183 O O . ILE B 1 168 ? 7.41 1.771 0.607 1 95.88 168 ILE B O 1
ATOM 6187 N N . ARG B 1 169 ? 5.574 1.979 -0.689 1 92.75 169 ARG B N 1
ATOM 6188 C CA . ARG B 1 169 ? 5.922 0.824 -1.51 1 92.75 169 ARG B CA 1
ATOM 6189 C C . ARG B 1 169 ? 7.219 1.068 -2.273 1 92.75 169 ARG B C 1
ATOM 6191 O O . ARG B 1 169 ? 8.078 0.185 -2.352 1 92.75 169 ARG B O 1
ATOM 6198 N N . GLU B 1 170 ? 7.363 2.221 -2.863 1 93.44 170 GLU B N 1
ATOM 6199 C CA . GLU B 1 170 ? 8.594 2.539 -3.578 1 93.44 170 GLU B CA 1
ATOM 6200 C C . GLU B 1 170 ? 9.797 2.553 -2.633 1 93.44 170 GLU B C 1
ATOM 6202 O O . GLU B 1 170 ? 10.891 2.119 -3.002 1 93.44 170 GLU B O 1
ATOM 6207 N N . ALA B 1 171 ? 9.602 3.094 -1.443 1 94.69 171 ALA B N 1
ATOM 6208 C CA . ALA B 1 171 ? 10.664 3.092 -0.446 1 94.69 171 ALA B CA 1
ATOM 6209 C C . ALA B 1 171 ? 11.078 1.667 -0.086 1 94.69 171 ALA B C 1
ATOM 6211 O O . ALA B 1 171 ? 12.266 1.378 0.073 1 94.69 171 ALA B O 1
ATOM 6212 N N . GLN B 1 172 ? 10.125 0.785 0.051 1 90.62 172 GLN B N 1
ATOM 6213 C CA . GLN B 1 172 ? 10.398 -0.611 0.377 1 90.62 172 GLN B CA 1
ATOM 6214 C C . GLN B 1 172 ? 11.117 -1.314 -0.774 1 90.62 172 GLN B C 1
ATOM 6216 O O . GLN B 1 172 ? 11.961 -2.18 -0.549 1 90.62 172 GLN B O 1
ATOM 6221 N N . GLU B 1 173 ? 10.711 -0.951 -1.964 1 86.81 173 GLU B N 1
ATOM 6222 C CA . GLU B 1 173 ? 11.344 -1.546 -3.135 1 86.81 173 GLU B CA 1
ATOM 6223 C C . GLU B 1 173 ? 12.852 -1.282 -3.139 1 86.81 173 GLU B C 1
ATOM 6225 O O . GLU B 1 173 ? 13.633 -2.16 -3.496 1 86.81 173 GLU B O 1
ATOM 6230 N N . ILE B 1 174 ? 13.234 -0.063 -2.729 1 87.44 174 ILE B N 1
ATOM 6231 C CA . ILE B 1 174 ? 14.656 0.271 -2.781 1 87.44 174 ILE B CA 1
ATOM 6232 C C . ILE B 1 174 ? 15.312 -0.059 -1.443 1 87.44 174 ILE B C 1
ATOM 6234 O O . ILE B 1 174 ? 16.469 0.31 -1.202 1 87.44 174 ILE B O 1
ATOM 6238 N N . GLY B 1 175 ? 14.555 -0.602 -0.493 1 87.31 175 GLY B N 1
ATOM 6239 C CA . GLY B 1 175 ? 15.117 -1.191 0.713 1 87.31 175 GLY B CA 1
ATOM 6240 C C . GLY B 1 175 ? 15.258 -0.198 1.851 1 87.31 175 GLY B C 1
ATOM 6241 O O . GLY B 1 175 ? 16.047 -0.413 2.773 1 87.31 175 GLY B O 1
ATOM 6242 N N . MET B 1 176 ? 14.469 0.879 1.876 1 91.62 176 MET B N 1
ATOM 6243 C CA . MET B 1 176 ? 14.617 1.914 2.896 1 91.62 176 MET B CA 1
ATOM 6244 C C . MET B 1 176 ? 14.188 1.393 4.266 1 91.62 176 MET B C 1
ATOM 6246 O O . MET B 1 176 ? 14.609 1.922 5.293 1 91.62 176 MET B O 1
ATOM 6250 N N . HIS B 1 177 ? 13.312 0.415 4.234 1 90.56 177 HIS B N 1
ATOM 6251 C CA . HIS B 1 177 ? 12.789 -0.101 5.492 1 90.56 177 HIS B CA 1
ATOM 6252 C C . HIS B 1 177 ? 13.781 -1.041 6.16 1 90.56 177 HIS B C 1
ATOM 6254 O O . HIS B 1 177 ? 13.617 -1.406 7.328 1 90.56 177 HIS B O 1
ATOM 6260 N N . GLN B 1 178 ? 14.781 -1.31 5.27 1 87.12 178 GLN B N 1
ATOM 6261 C CA . GLN B 1 178 ? 15.836 -2.168 5.793 1 87.12 178 GLN B CA 1
ATOM 6262 C C . GLN B 1 178 ? 17.125 -1.381 6.012 1 87.12 178 GLN B C 1
ATOM 6264 O O . GLN B 1 178 ? 17.359 -0.373 5.344 1 87.12 178 GLN B O 1
ATOM 6269 N N . GLU B 1 179 ? 17.844 -1.624 7.102 1 82.88 179 GLU B N 1
ATOM 6270 C CA . GLU B 1 179 ? 19.125 -0.938 7.316 1 82.88 179 GLU B CA 1
ATOM 6271 C C . GLU B 1 179 ? 20.172 -1.404 6.316 1 82.88 179 GLU B C 1
ATOM 6273 O O . GLU B 1 179 ? 20.578 -2.568 6.336 1 82.88 179 GLU B O 1
ATOM 6278 N N . ALA B 1 180 ? 20.391 -0.478 5.344 1 70.19 180 ALA B N 1
ATOM 6279 C CA . ALA B 1 180 ? 21.406 -0.8 4.348 1 70.19 180 ALA B CA 1
ATOM 6280 C C . ALA B 1 180 ? 22.781 -1.018 5 1 70.19 180 ALA B C 1
ATOM 6282 O O . ALA B 1 180 ? 23.109 -0.352 5.984 1 70.19 180 ALA B O 1
ATOM 6283 N N . SER B 1 181 ? 23.359 -2.035 4.5 1 68 181 SER B N 1
ATOM 6284 C CA . SER B 1 181 ? 24.703 -2.264 5.004 1 68 181 SER B CA 1
ATOM 6285 C C . SER B 1 181 ? 25.656 -1.136 4.594 1 68 181 SER B C 1
ATOM 6287 O O . SER B 1 181 ? 25.438 -0.491 3.564 1 68 181 SER B O 1
ATOM 6289 N N . LYS B 1 182 ? 26.516 -0.863 5.426 1 61.19 182 LYS B N 1
ATOM 6290 C CA . LYS B 1 182 ? 27.516 0.171 5.191 1 61.19 182 LYS B CA 1
ATOM 6291 C C . LYS B 1 182 ? 28.328 -0.126 3.938 1 61.19 182 LYS B C 1
ATOM 6293 O O . LYS B 1 182 ? 28.859 0.789 3.309 1 61.19 182 LYS B O 1
ATOM 6298 N N . LEU B 1 183 ? 28.234 -1.254 3.607 1 57.78 183 LEU B N 1
ATOM 6299 C CA . LEU B 1 183 ? 29.016 -1.651 2.434 1 57.78 183 LEU B CA 1
ATOM 6300 C C . LEU B 1 183 ? 28.266 -1.303 1.149 1 57.78 183 LEU B C 1
ATOM 6302 O O . LEU B 1 183 ? 28.891 -1.071 0.11 1 57.78 183 LEU B O 1
ATOM 6306 N N . ASP B 1 184 ? 27.031 -1.016 1.287 1 67.75 184 ASP B N 1
ATOM 6307 C CA . ASP B 1 184 ? 26.203 -0.917 0.093 1 67.75 184 ASP B CA 1
ATOM 6308 C C . ASP B 1 184 ? 25.875 0.539 -0.225 1 67.75 184 ASP B C 1
ATOM 6310 O O . ASP B 1 184 ? 25.531 0.869 -1.362 1 67.75 184 ASP B O 1
ATOM 6314 N N . MET B 1 185 ? 26.172 1.334 0.817 1 82.12 185 MET B N 1
ATOM 6315 C CA . MET B 1 185 ? 25.688 2.701 0.65 1 82.12 185 MET B CA 1
ATOM 6316 C C . MET B 1 185 ? 26.547 3.682 1.446 1 82.12 185 MET B C 1
ATOM 6318 O O . MET B 1 185 ? 27.094 3.332 2.498 1 82.12 185 MET B O 1
ATOM 6322 N N . SER B 1 186 ? 26.75 4.871 0.927 1 87.62 186 SER B N 1
ATOM 6323 C CA . SER B 1 186 ? 27.469 5.922 1.644 1 87.62 186 SER B CA 1
ATOM 6324 C C . SER B 1 186 ? 26.734 6.332 2.91 1 87.62 186 SER B C 1
ATOM 6326 O O . SER B 1 186 ? 25.516 6.105 3.031 1 87.62 186 SER B O 1
ATOM 6328 N N . ASP B 1 187 ? 27.422 6.945 3.799 1 88.94 187 ASP B N 1
ATOM 6329 C CA . ASP B 1 187 ? 26.828 7.41 5.043 1 88.94 187 ASP B CA 1
ATOM 6330 C C . ASP B 1 187 ? 25.75 8.461 4.77 1 88.94 187 ASP B C 1
ATOM 6332 O O . ASP B 1 187 ? 24.719 8.508 5.461 1 88.94 187 ASP B O 1
ATOM 6336 N N . PHE B 1 188 ? 26.094 9.281 3.801 1 92.62 188 PHE B N 1
ATOM 6337 C CA . PHE B 1 188 ? 25.109 10.305 3.445 1 92.62 188 PHE B CA 1
ATOM 6338 C C . PHE B 1 188 ? 23.828 9.68 2.938 1 92.62 188 PHE B C 1
ATOM 6340 O O . PHE B 1 188 ? 22.734 10.07 3.357 1 92.62 188 PHE B O 1
ATOM 6347 N N . GLU B 1 189 ? 23.938 8.734 2.051 1 90.19 189 GLU B N 1
ATOM 6348 C CA . GLU B 1 189 ? 22.766 8.078 1.489 1 90.19 189 GLU B CA 1
ATOM 6349 C C . GLU B 1 189 ? 21.984 7.324 2.564 1 90.19 189 GLU B C 1
ATOM 6351 O O . GLU B 1 189 ? 20.75 7.332 2.566 1 90.19 189 GLU B O 1
ATOM 6356 N N . ARG B 1 190 ? 22.656 6.711 3.395 1 93 190 ARG B N 1
ATOM 6357 C CA . ARG B 1 190 ? 22.031 5.992 4.496 1 93 190 ARG B CA 1
ATOM 6358 C C . ARG B 1 190 ? 21.234 6.941 5.383 1 93 190 ARG B C 1
ATOM 6360 O O . ARG B 1 190 ? 20.109 6.629 5.785 1 93 190 ARG B O 1
ATOM 6367 N N . GLU B 1 191 ? 21.875 8.062 5.688 1 94.94 191 GLU B N 1
ATOM 6368 C CA . GLU B 1 191 ? 21.188 9.07 6.496 1 94.94 191 GLU B CA 1
ATOM 6369 C C . GLU B 1 191 ? 19.922 9.578 5.793 1 94.94 191 GLU B C 1
ATOM 6371 O O . GLU B 1 191 ? 18.891 9.766 6.43 1 94.94 191 GLU B O 1
ATOM 6376 N N . MET B 1 192 ? 20.016 9.789 4.52 1 94.81 192 MET B N 1
ATOM 6377 C CA . MET B 1 192 ? 18.859 10.273 3.766 1 94.81 192 MET B CA 1
ATOM 6378 C C . MET B 1 192 ? 17.734 9.242 3.777 1 94.81 192 MET B C 1
ATOM 6380 O O . MET B 1 192 ? 16.562 9.594 3.889 1 94.81 192 MET B O 1
ATOM 6384 N N . TYR B 1 193 ? 18.094 7.93 3.621 1 95.06 193 TYR B N 1
ATOM 6385 C CA . TYR B 1 193 ? 17.109 6.863 3.688 1 95.06 193 TYR B CA 1
ATOM 6386 C C . TYR B 1 193 ? 16.422 6.84 5.047 1 95.06 193 TYR B C 1
ATOM 6388 O O . TYR B 1 193 ? 15.188 6.727 5.125 1 95.06 193 TYR B O 1
ATOM 6396 N N . ARG B 1 194 ? 17.219 7 6.098 1 96.62 194 ARG B N 1
ATOM 6397 C CA . ARG B 1 194 ? 16.656 7.008 7.445 1 96.62 194 ARG B CA 1
ATOM 6398 C C . ARG B 1 194 ? 15.695 8.172 7.629 1 96.62 194 ARG B C 1
ATOM 6400 O O . ARG B 1 194 ? 14.625 8.008 8.211 1 96.62 194 ARG B O 1
ATOM 6407 N N . ARG B 1 195 ? 16.078 9.312 7.133 1 97.44 195 ARG B N 1
ATOM 6408 C CA . ARG B 1 195 ? 15.281 10.523 7.285 1 97.44 195 ARG B CA 1
ATOM 6409 C C . ARG B 1 195 ? 13.945 10.383 6.559 1 97.44 195 ARG B C 1
ATOM 6411 O O . ARG B 1 195 ? 12.891 10.695 7.121 1 97.44 195 ARG B O 1
ATOM 6418 N N . VAL B 1 196 ? 14.023 9.938 5.367 1 97.62 196 VAL B N 1
ATOM 6419 C CA . VAL B 1 196 ? 12.812 9.812 4.566 1 97.62 196 VAL B CA 1
ATOM 6420 C C . VAL B 1 196 ? 11.906 8.734 5.16 1 97.62 196 VAL B C 1
ATOM 6422 O O . VAL B 1 196 ? 10.688 8.906 5.23 1 97.62 196 VAL B O 1
ATOM 6425 N N . TRP B 1 197 ? 12.469 7.617 5.574 1 97.38 197 TRP B N 1
ATOM 6426 C CA . TRP B 1 197 ? 11.664 6.566 6.191 1 97.38 197 TRP B CA 1
ATOM 6427 C C . TRP B 1 197 ? 11.008 7.066 7.473 1 97.38 197 TRP B C 1
ATOM 6429 O O . TRP B 1 197 ? 9.875 6.703 7.781 1 97.38 197 TRP B O 1
ATOM 6439 N N . CYS B 1 198 ? 11.766 7.875 8.203 1 97.62 198 CYS B N 1
ATOM 6440 C CA . CYS B 1 198 ? 11.242 8.469 9.422 1 97.62 198 CYS B CA 1
ATOM 6441 C C . CYS B 1 198 ? 9.961 9.25 9.148 1 97.62 198 CYS B C 1
ATOM 6443 O O . CYS B 1 198 ? 8.984 9.133 9.883 1 97.62 198 CYS B O 1
ATOM 6445 N N . VAL B 1 199 ? 9.961 10.016 8.109 1 98 199 VAL B N 1
ATOM 6446 C CA . VAL B 1 199 ? 8.789 10.797 7.719 1 98 199 VAL B CA 1
ATOM 6447 C C . VAL B 1 199 ? 7.656 9.859 7.309 1 98 199 VAL B C 1
ATOM 6449 O O . VAL B 1 199 ? 6.512 10.039 7.723 1 98 199 VAL B O 1
ATOM 6452 N N . LEU B 1 200 ? 7.969 8.82 6.527 1 97.75 200 LEU B N 1
ATOM 6453 C CA . LEU B 1 200 ? 6.977 7.855 6.066 1 97.75 200 LEU B CA 1
ATOM 6454 C C . LEU B 1 200 ? 6.316 7.148 7.246 1 97.75 200 LEU B C 1
ATOM 6456 O O . LEU B 1 200 ? 5.09 7.023 7.293 1 97.75 200 LEU B O 1
ATOM 6460 N N . ASP B 1 201 ? 7.148 6.719 8.156 1 95.44 201 ASP B N 1
ATOM 6461 C CA . ASP B 1 201 ? 6.68 6 9.336 1 95.44 201 ASP B CA 1
ATOM 6462 C C . ASP B 1 201 ? 5.742 6.871 10.172 1 95.44 201 ASP B C 1
ATOM 6464 O O . ASP B 1 201 ? 4.688 6.41 10.609 1 95.44 201 ASP B O 1
ATOM 6468 N N . THR B 1 202 ? 6.105 8.078 10.305 1 96.5 202 THR B N 1
ATOM 6469 C CA . THR B 1 202 ? 5.324 9.008 11.109 1 96.5 202 THR B CA 1
ATOM 6470 C C . THR B 1 202 ? 4.004 9.344 10.422 1 96.5 202 THR B C 1
ATOM 6472 O O . THR B 1 202 ? 2.947 9.344 11.055 1 96.5 202 THR B O 1
ATOM 6475 N N . TRP B 1 203 ? 4.055 9.672 9.141 1 95.75 203 TRP B N 1
ATOM 6476 C CA . TRP B 1 203 ? 2.854 10.031 8.398 1 95.75 203 TRP B CA 1
ATOM 6477 C C . TRP B 1 203 ? 1.879 8.867 8.328 1 95.75 203 TRP B C 1
ATOM 6479 O O . TRP B 1 203 ? 0.661 9.062 8.344 1 95.75 203 TRP B O 1
ATOM 6489 N N . ASP B 1 204 ? 2.396 7.625 8.141 1 94.69 204 ASP B N 1
ATOM 6490 C CA . ASP B 1 204 ? 1.535 6.449 8.117 1 94.69 204 ASP B CA 1
ATOM 6491 C C . ASP B 1 204 ? 0.752 6.32 9.422 1 94.69 204 ASP B C 1
ATOM 6493 O O . ASP B 1 204 ? -0.454 6.066 9.406 1 94.69 204 ASP B O 1
ATOM 6497 N N . TRP B 1 205 ? 1.457 6.504 10.547 1 93.12 205 TRP B N 1
ATOM 6498 C CA . TRP B 1 205 ? 0.82 6.438 11.859 1 93.12 205 TRP B CA 1
ATOM 6499 C C . TRP B 1 205 ? -0.242 7.523 12 1 93.12 205 TRP B C 1
ATOM 6501 O O . TRP B 1 205 ? -1.353 7.258 12.469 1 93.12 205 TRP B O 1
ATOM 6511 N N . GLN B 1 206 ? 0.145 8.703 11.57 1 88.69 206 GLN B N 1
ATOM 6512 C CA . GLN B 1 206 ? -0.756 9.844 11.711 1 88.69 206 GLN B CA 1
ATOM 6513 C C . GLN B 1 206 ? -2.014 9.656 10.867 1 88.69 206 GLN B C 1
ATOM 6515 O O . GLN B 1 206 ? -3.125 9.93 11.328 1 88.69 206 GLN B O 1
ATOM 6520 N N . MET B 1 207 ? -1.855 9.227 9.695 1 85.75 207 MET B N 1
ATOM 6521 C CA . MET B 1 207 ? -2.998 9.055 8.805 1 85.75 207 MET B CA 1
ATOM 6522 C C . MET B 1 207 ? -3.914 7.941 9.297 1 85.75 207 MET B C 1
ATOM 6524 O O . MET B 1 207 ? -5.137 8.031 9.156 1 85.75 207 MET B O 1
ATOM 6528 N N . SER B 1 208 ? -3.275 6.895 9.75 1 82.44 208 SER B N 1
ATOM 6529 C CA . SER B 1 208 ? -4.074 5.809 10.312 1 82.44 208 SER B CA 1
ATOM 6530 C C . SER B 1 208 ? -4.906 6.289 11.492 1 82.44 208 SER B C 1
ATOM 6532 O O . SER B 1 208 ? -6.086 5.957 11.609 1 82.44 208 SER B O 1
ATOM 6534 N N . ALA B 1 209 ? -4.324 7.121 12.305 1 77.5 209 ALA B N 1
ATOM 6535 C CA . ALA B 1 209 ? -4.996 7.617 13.508 1 77.5 209 ALA B CA 1
ATOM 6536 C C . ALA B 1 209 ? -6.082 8.633 13.141 1 77.5 209 ALA B C 1
ATOM 6538 O O . ALA B 1 209 ? -7.152 8.648 13.758 1 77.5 209 ALA B O 1
ATOM 6539 N N . LEU B 1 210 ? -5.766 9.445 12.156 1 71 210 LEU B N 1
ATOM 6540 C CA . LEU B 1 210 ? -6.656 10.555 11.836 1 71 210 LEU B CA 1
ATOM 6541 C C . LEU B 1 210 ? -7.789 10.094 10.922 1 71 210 LEU B C 1
ATOM 6543 O O . LEU B 1 210 ? -8.914 10.586 11.031 1 71 210 LEU B O 1
ATOM 6547 N N . LEU B 1 211 ? -7.457 9.156 10 1 71.62 211 LEU B N 1
ATOM 6548 C CA . LEU B 1 211 ? -8.438 8.766 8.992 1 71.62 211 LEU B CA 1
ATOM 6549 C C . LEU B 1 211 ? -9.008 7.383 9.297 1 71.62 211 LEU B C 1
ATOM 6551 O O . LEU B 1 211 ? -9.859 6.883 8.562 1 71.62 211 LEU B O 1
ATOM 6555 N N . SER B 1 212 ? -8.68 6.832 10.375 1 73.44 212 SER B N 1
ATOM 6556 C CA . SER B 1 212 ? -9.141 5.504 10.75 1 73.44 212 SER B CA 1
ATOM 6557 C C . SER B 1 212 ? -8.875 4.488 9.641 1 73.44 212 SER B C 1
ATOM 6559 O O . SER B 1 212 ? -9.75 3.691 9.305 1 73.44 212 SER B O 1
ATOM 6561 N N . ARG B 1 213 ? -7.828 4.766 8.977 1 77.5 213 ARG B N 1
ATOM 6562 C CA . ARG B 1 213 ? -7.387 3.836 7.941 1 77.5 213 ARG B CA 1
ATOM 6563 C C . ARG B 1 213 ? -6.383 2.83 8.5 1 77.5 213 ARG B C 1
ATOM 6565 O O . ARG B 1 213 ? -5.738 3.088 9.516 1 77.5 213 ARG B O 1
ATOM 6572 N N . PRO B 1 214 ? -6.285 1.639 7.867 1 83.5 214 PRO B N 1
ATOM 6573 C CA . PRO B 1 214 ? -5.305 0.66 8.344 1 83.5 214 PRO B CA 1
ATOM 6574 C C . PRO B 1 214 ? -3.863 1.116 8.125 1 83.5 214 PRO B C 1
ATOM 6576 O O . PRO B 1 214 ? -3.584 1.86 7.18 1 83.5 214 PRO B O 1
ATOM 6579 N N . LEU B 1 215 ? -3.035 0.659 8.969 1 89.06 215 LEU B N 1
ATOM 6580 C CA . LEU B 1 215 ? -1.608 0.911 8.797 1 89.06 215 LEU B CA 1
ATOM 6581 C C . LEU B 1 215 ? -1.091 0.245 7.523 1 89.06 215 LEU B C 1
ATOM 6583 O O . LEU B 1 215 ? -1.507 -0.866 7.188 1 89.06 215 LEU B O 1
ATOM 6587 N N . MET B 1 216 ? -0.222 0.907 6.883 1 91.38 216 MET B N 1
ATOM 6588 C CA . MET B 1 216 ? 0.328 0.405 5.629 1 91.38 216 MET B CA 1
ATOM 6589 C C . MET B 1 216 ? 1.699 -0.225 5.848 1 91.38 216 MET B C 1
ATOM 6591 O O . MET B 1 216 ? 2.133 -1.069 5.062 1 91.38 216 MET B O 1
ATOM 6595 N N . ILE B 1 217 ? 2.406 0.243 6.828 1 92.62 217 ILE B N 1
ATOM 6596 C CA . ILE B 1 217 ? 3.744 -0.261 7.113 1 92.62 217 ILE B CA 1
ATOM 6597 C C . ILE B 1 217 ? 3.664 -1.38 8.148 1 92.62 217 ILE B C 1
ATOM 6599 O O . ILE B 1 217 ? 3.068 -1.206 9.219 1 92.62 217 ILE B O 1
ATOM 6603 N N . ASP B 1 218 ? 4.168 -2.523 7.781 1 87.06 218 ASP B N 1
ATOM 6604 C CA . ASP B 1 218 ? 4.383 -3.578 8.766 1 87.06 218 ASP B CA 1
ATOM 6605 C C . ASP B 1 218 ? 5.652 -3.324 9.578 1 87.06 218 ASP B C 1
ATOM 6607 O O . ASP B 1 218 ? 6.75 -3.674 9.141 1 87.06 218 ASP B O 1
ATOM 6611 N N . ARG B 1 219 ? 5.52 -2.826 10.695 1 88.12 219 ARG B N 1
ATOM 6612 C CA . ARG B 1 219 ? 6.648 -2.34 11.484 1 88.12 219 ARG B CA 1
ATOM 6613 C C . ARG B 1 219 ? 7.41 -3.498 12.125 1 88.12 219 ARG B C 1
ATOM 6615 O O . ARG B 1 219 ? 8.539 -3.324 12.586 1 88.12 219 ARG B O 1
ATOM 6622 N N . THR B 1 220 ? 6.852 -4.629 12.078 1 80.25 220 THR B N 1
ATOM 6623 C CA . THR B 1 220 ? 7.543 -5.785 12.633 1 80.25 220 THR B CA 1
ATOM 6624 C C . THR B 1 220 ? 8.703 -6.203 11.734 1 80.25 220 THR B C 1
ATOM 6626 O O . THR B 1 220 ? 9.641 -6.871 12.188 1 80.25 220 THR B O 1
ATOM 6629 N N . CYS B 1 221 ? 8.594 -5.758 10.508 1 78.06 221 CYS B N 1
ATOM 6630 C CA . CYS B 1 221 ? 9.617 -6.168 9.547 1 78.06 221 CYS B CA 1
ATOM 6631 C C . CYS B 1 221 ? 10.578 -5.023 9.258 1 78.06 221 CYS B C 1
ATOM 6633 O O . CYS B 1 221 ? 11.445 -5.141 8.391 1 78.06 221 CYS B O 1
ATOM 6635 N N . CYS B 1 222 ? 10.445 -3.936 9.938 1 87.69 222 CYS B N 1
ATOM 6636 C CA . CYS B 1 222 ? 11.289 -2.773 9.703 1 87.69 222 CYS B CA 1
ATOM 6637 C C . CYS B 1 222 ? 12.516 -2.789 10.609 1 87.69 222 CYS B C 1
ATOM 6639 O O . CYS B 1 222 ? 12.375 -2.9 11.836 1 87.69 222 CYS B O 1
ATOM 6641 N N . LYS B 1 223 ? 13.711 -2.67 10.047 1 87.5 223 LYS B N 1
ATOM 6642 C CA . LYS B 1 223 ? 14.938 -2.715 10.836 1 87.5 223 LYS B CA 1
ATOM 6643 C C . LYS B 1 223 ? 15.742 -1.43 10.672 1 87.5 223 LYS B C 1
ATOM 6645 O O . LYS B 1 223 ? 16.875 -1.327 11.172 1 87.5 223 LYS B O 1
ATOM 6650 N N . VAL B 1 224 ? 15.242 -0.523 10.055 1 92.81 224 VAL B N 1
ATOM 6651 C CA . VAL B 1 224 ? 15.953 0.724 9.797 1 92.81 224 VAL B CA 1
ATOM 6652 C C . VAL B 1 224 ? 16.062 1.53 11.094 1 92.81 224 VAL B C 1
ATOM 6654 O O . VAL B 1 224 ? 15.125 1.556 11.891 1 92.81 224 VAL B O 1
ATOM 6657 N N . GLY B 1 225 ? 17.188 2.098 11.281 1 92.62 225 GLY B N 1
ATOM 6658 C CA . GLY B 1 225 ? 17.391 2.938 12.445 1 92.62 225 GLY B CA 1
ATOM 6659 C C . GLY B 1 225 ? 16.828 4.336 12.281 1 92.62 225 GLY B C 1
ATOM 6660 O O . GLY B 1 225 ? 16.359 4.695 11.203 1 92.62 225 GLY B O 1
ATOM 6661 N N . LEU B 1 226 ? 16.844 5.129 13.383 1 96.06 226 LEU B N 1
ATOM 6662 C CA . LEU B 1 226 ? 16.438 6.527 13.359 1 96.06 226 LEU B CA 1
ATOM 6663 C C . LEU B 1 226 ? 17.531 7.406 12.773 1 96.06 226 LEU B C 1
ATOM 6665 O O . LEU B 1 226 ? 18.719 7.031 12.797 1 96.06 226 LEU B O 1
ATOM 6669 N N . PRO B 1 227 ? 17.172 8.531 12.203 1 96.44 227 PRO B N 1
ATOM 6670 C CA . PRO B 1 227 ? 18.203 9.43 11.664 1 96.44 227 PRO B CA 1
ATOM 6671 C C . PRO B 1 227 ? 19.125 9.977 12.75 1 96.44 227 PRO B C 1
ATOM 6673 O O . PRO B 1 227 ? 18.688 10.188 13.883 1 96.44 227 PRO B O 1
ATOM 6676 N N . GLU B 1 228 ? 20.344 10.211 12.375 1 94.12 228 GLU B N 1
ATOM 6677 C CA . GLU B 1 228 ? 21.344 10.75 13.305 1 94.12 228 GLU B CA 1
ATOM 6678 C C . GLU B 1 228 ? 21.188 12.258 13.445 1 94.12 228 GLU B C 1
ATOM 6680 O O . GLU B 1 228 ? 21.5 12.82 14.5 1 94.12 228 GLU B O 1
ATOM 6685 N N . LEU B 1 229 ? 20.812 12.992 12.492 1 95.19 229 LEU B N 1
ATOM 6686 C CA . LEU B 1 229 ? 20.516 14.422 12.453 1 95.19 229 LEU B CA 1
ATOM 6687 C C . LEU B 1 229 ? 21.797 15.242 12.633 1 95.19 229 LEU B C 1
ATOM 6689 O O . LEU B 1 229 ? 21.797 16.234 13.367 1 95.19 229 LEU B O 1
ATOM 6693 N N . THR B 1 230 ? 22.859 14.867 11.938 1 92 230 THR B N 1
ATOM 6694 C CA . THR B 1 230 ? 24.125 15.57 12.078 1 92 230 THR B CA 1
ATOM 6695 C C . THR B 1 230 ? 24.484 16.281 10.781 1 92 230 THR B C 1
ATOM 6697 O O . THR B 1 230 ? 25.484 17.016 10.727 1 92 230 THR B O 1
ATOM 6700 N N . LEU B 1 231 ? 23.703 16.203 9.812 1 90.38 231 LEU B N 1
ATOM 6701 C CA . LEU B 1 231 ? 24.078 16.703 8.492 1 90.38 231 LEU B CA 1
ATOM 6702 C C . LEU B 1 231 ? 24.109 18.219 8.477 1 90.38 231 LEU B C 1
ATOM 6704 O O . LEU B 1 231 ? 24.953 18.828 7.816 1 90.38 231 LEU B O 1
ATOM 6708 N N . GLU B 1 232 ? 23.219 18.922 9.18 1 89.25 232 GLU B N 1
ATOM 6709 C CA . GLU B 1 232 ? 23.078 20.375 9.133 1 89.25 232 GLU B CA 1
ATOM 6710 C C . GLU B 1 232 ? 24.156 21.062 9.961 1 89.25 232 GLU B C 1
ATOM 6712 O O . GLU B 1 232 ? 24.453 22.234 9.75 1 89.25 232 GLU B O 1
ATOM 6717 N N . GLY B 1 233 ? 24.719 20.359 10.82 1 84.38 233 GLY B N 1
ATOM 6718 C CA . GLY B 1 233 ? 25.703 20.969 11.695 1 84.38 233 GLY B CA 1
ATOM 6719 C C . GLY B 1 233 ? 25.078 21.875 12.742 1 84.38 233 GLY B C 1
ATOM 6720 O O . GLY B 1 233 ? 25.797 22.594 13.445 1 84.38 233 GLY B O 1
ATOM 6721 N N . THR 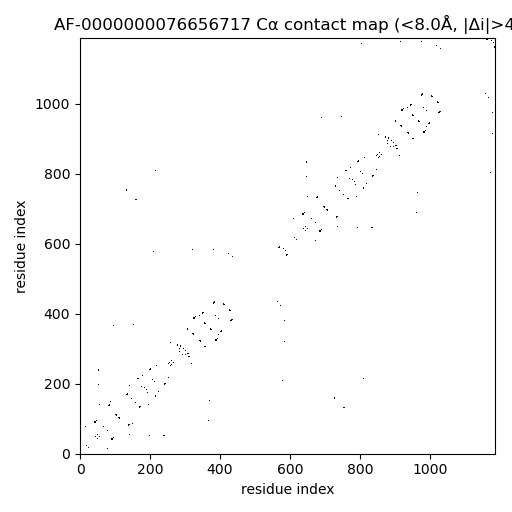B 1 234 ? 23.797 22.031 12.734 1 83.25 234 THR B N 1
ATOM 6722 C CA . THR B 1 234 ? 23.078 22.828 13.711 1 83.25 234 THR B CA 1
ATOM 6723 C C . THR B 1 234 ? 22.25 21.953 14.641 1 83.25 234 THR B C 1
ATOM 6725 O O . THR B 1 234 ? 21.781 20.891 14.234 1 83.25 234 THR B O 1
ATOM 6728 N N . THR B 1 235 ? 22.172 22.438 15.898 1 85.12 235 THR B N 1
ATOM 6729 C CA . THR B 1 235 ? 21.312 21.797 16.875 1 85.12 235 THR B CA 1
ATOM 6730 C C . THR B 1 235 ? 20.281 22.797 17.422 1 85.12 235 THR B C 1
ATOM 6732 O O . THR B 1 235 ? 20.641 23.891 17.859 1 85.12 235 THR B O 1
ATOM 6735 N N . PRO B 1 236 ? 19 22.5 17.312 1 90.81 236 PRO B N 1
ATOM 6736 C CA . PRO B 1 236 ? 18.422 21.219 16.891 1 90.81 236 PRO B CA 1
ATOM 6737 C C . PRO B 1 236 ? 18.219 21.125 15.375 1 90.81 236 PRO B C 1
ATOM 6739 O O . PRO B 1 236 ? 18.016 22.156 14.719 1 90.81 236 PRO B O 1
ATOM 6742 N N . SER B 1 237 ? 18.297 19.938 14.922 1 94.06 237 SER B N 1
ATOM 6743 C CA . SER B 1 237 ? 18.016 19.688 13.516 1 94.06 237 SER B CA 1
ATOM 6744 C C . SER B 1 237 ? 16.562 20 13.18 1 94.06 237 SER B C 1
ATOM 6746 O O . SER B 1 237 ? 15.672 19.781 14.008 1 94.06 237 SER B O 1
ATOM 6748 N N . PRO B 1 238 ? 16.281 20.469 11.977 1 95.88 238 PRO B N 1
ATOM 6749 C CA . PRO B 1 238 ? 14.898 20.734 11.562 1 95.88 238 PRO B CA 1
ATOM 6750 C C . PRO B 1 238 ? 14.062 19.453 11.484 1 95.88 238 PRO B C 1
ATOM 6752 O O . PRO B 1 238 ? 12.836 19.531 11.352 1 95.88 238 PRO B O 1
ATOM 6755 N N . LEU B 1 239 ? 14.648 18.328 11.625 1 97 239 LEU B N 1
ATOM 6756 C CA . LEU B 1 239 ? 13.898 17.078 11.555 1 97 239 LEU B CA 1
ATOM 6757 C C . LEU B 1 239 ? 13.727 16.469 12.945 1 97 239 LEU B C 1
ATOM 6759 O O . LEU B 1 239 ? 13.18 15.375 13.086 1 97 239 LEU B O 1
ATOM 6763 N N . LEU B 1 240 ? 14.156 17.125 13.953 1 96.94 240 LEU B N 1
ATOM 6764 C CA . LEU B 1 240 ? 14.148 16.578 15.312 1 96.94 240 LEU B CA 1
ATOM 6765 C C . LEU B 1 240 ? 12.727 16.25 15.75 1 96.94 240 LEU B C 1
ATOM 6767 O O . LEU B 1 240 ? 12.492 15.219 16.375 1 96.94 240 LEU B O 1
ATOM 6771 N N . HIS B 1 241 ? 11.773 17.125 15.461 1 96.25 241 HIS B N 1
ATOM 6772 C CA . HIS B 1 241 ? 10.398 16.922 15.914 1 96.25 241 HIS B CA 1
ATOM 6773 C C . HIS B 1 241 ? 9.82 15.625 15.359 1 96.25 241 HIS B C 1
ATOM 6775 O O . HIS B 1 241 ? 9.102 14.906 16.062 1 96.25 241 HIS B O 1
ATOM 6781 N N . LEU B 1 242 ? 10.172 15.273 14.125 1 97.19 242 LEU B N 1
ATOM 6782 C CA . LEU B 1 242 ? 9.68 14.039 13.523 1 97.19 242 LEU B CA 1
ATOM 6783 C C . LEU B 1 242 ? 10.445 12.836 14.062 1 97.19 242 LEU B C 1
ATOM 6785 O O . LEU B 1 242 ? 9.867 11.758 14.227 1 97.19 242 LEU B O 1
ATOM 6789 N N . LYS B 1 243 ? 11.75 13.023 14.266 1 97.38 243 LYS B N 1
ATOM 6790 C CA . LYS B 1 243 ? 12.523 11.938 14.852 1 97.38 243 LYS B CA 1
ATOM 6791 C C . LYS B 1 243 ? 11.961 11.531 16.219 1 97.38 243 LYS B C 1
ATOM 6793 O O . LYS B 1 243 ? 11.82 10.344 16.5 1 97.38 243 LYS B O 1
ATOM 6798 N N . LEU B 1 244 ? 11.656 12.531 17.031 1 97.5 244 LEU B N 1
ATOM 6799 C CA . LEU B 1 244 ? 11.094 12.266 18.344 1 97.5 244 LEU B CA 1
ATOM 6800 C C . LEU B 1 244 ? 9.766 11.523 18.234 1 97.5 244 LEU B C 1
ATOM 6802 O O . LEU B 1 244 ? 9.508 10.586 19 1 97.5 244 LEU B O 1
ATOM 6806 N N . GLN B 1 245 ? 8.961 11.953 17.328 1 97.06 245 GLN B N 1
ATOM 6807 C CA . GLN B 1 245 ? 7.672 11.297 17.141 1 97.06 245 GLN B CA 1
ATOM 6808 C C . GLN B 1 245 ? 7.852 9.852 16.672 1 97.06 245 GLN B C 1
ATOM 6810 O O . GLN B 1 245 ? 7.145 8.953 17.125 1 97.06 245 GLN B O 1
ATOM 6815 N N . SER B 1 246 ? 8.727 9.664 15.688 1 96.5 246 SER B N 1
ATOM 6816 C CA . SER B 1 246 ? 8.984 8.32 15.18 1 96.5 246 SER B CA 1
ATOM 6817 C C . SER B 1 246 ? 9.477 7.398 16.297 1 96.5 246 SER B C 1
ATOM 6819 O O . SER B 1 246 ? 9.109 6.227 16.344 1 96.5 246 SER B O 1
ATOM 6821 N N . GLU B 1 247 ? 10.281 7.902 17.125 1 96.5 247 GLU B N 1
ATOM 6822 C CA . GLU B 1 247 ? 10.773 7.137 18.266 1 96.5 247 GLU B CA 1
ATOM 6823 C C . GLU B 1 247 ? 9.625 6.707 19.188 1 96.5 247 GLU B C 1
ATOM 6825 O O . GLU B 1 247 ? 9.57 5.559 19.625 1 96.5 247 GLU B O 1
ATOM 6830 N N . LEU B 1 248 ? 8.758 7.59 19.484 1 97.31 248 LEU B N 1
ATOM 6831 C CA . LEU B 1 248 ? 7.598 7.285 20.312 1 97.31 248 LEU B CA 1
ATOM 6832 C C . LEU B 1 248 ? 6.727 6.223 19.641 1 97.31 248 LEU B C 1
ATOM 6834 O O . LEU B 1 248 ? 6.273 5.285 20.312 1 97.31 248 LEU B O 1
ATOM 6838 N N . ILE B 1 249 ? 6.477 6.406 18.359 1 95.88 249 ILE B N 1
ATOM 6839 C CA . ILE B 1 249 ? 5.617 5.5 17.609 1 95.88 249 ILE B CA 1
ATOM 6840 C C . ILE B 1 249 ? 6.168 4.078 17.688 1 95.88 249 ILE B C 1
ATOM 6842 O O . ILE B 1 249 ? 5.41 3.121 17.859 1 95.88 249 ILE B O 1
ATOM 6846 N N . ARG B 1 250 ? 7.457 3.961 17.547 1 94.19 250 ARG B N 1
ATOM 6847 C CA . ARG B 1 250 ? 8.086 2.646 17.656 1 94.19 250 ARG B CA 1
ATOM 6848 C C . ARG B 1 250 ? 7.797 2.023 19.016 1 94.19 250 ARG B C 1
ATOM 6850 O O . ARG B 1 250 ? 7.48 0.835 19.109 1 94.19 250 ARG B O 1
ATOM 6857 N N . LYS B 1 251 ? 7.875 2.783 20.062 1 95.31 251 LYS B N 1
ATOM 6858 C CA . LYS B 1 251 ? 7.617 2.297 21.422 1 95.31 251 LYS B CA 1
ATOM 6859 C C . LYS B 1 251 ? 6.156 1.894 21.594 1 95.31 251 LYS B C 1
ATOM 6861 O O . LYS B 1 251 ? 5.859 0.85 22.172 1 95.31 251 LYS B O 1
ATOM 6866 N N . LEU B 1 252 ? 5.312 2.754 21.141 1 95.75 252 LEU B N 1
ATOM 6867 C CA . LEU B 1 252 ? 3.883 2.486 21.25 1 95.75 252 LEU B CA 1
ATOM 6868 C C . LEU B 1 252 ? 3.506 1.227 20.469 1 95.75 252 LEU B C 1
ATOM 6870 O O . LEU B 1 252 ? 2.73 0.401 20.953 1 95.75 252 LEU B O 1
ATOM 6874 N N . PHE B 1 253 ? 4.051 1.09 19.281 1 92.75 253 PHE B N 1
ATOM 6875 C CA . PHE B 1 253 ? 3.73 -0.063 18.453 1 92.75 253 PHE B CA 1
ATOM 6876 C C . PHE B 1 253 ? 4.238 -1.35 19.094 1 92.75 253 PHE B C 1
ATOM 6878 O O . PHE B 1 253 ? 3.572 -2.385 19.031 1 92.75 253 PHE B O 1
ATOM 6885 N N . ASN B 1 254 ? 5.375 -1.312 19.609 1 90.62 254 ASN B N 1
ATOM 6886 C CA . ASN B 1 254 ? 5.949 -2.49 20.25 1 90.62 254 ASN B CA 1
ATOM 6887 C C . ASN B 1 254 ? 5.102 -2.953 21.438 1 90.62 254 ASN B C 1
ATOM 6889 O O . ASN B 1 254 ? 4.992 -4.152 21.688 1 90.62 254 ASN B O 1
ATOM 6893 N N . ARG B 1 255 ? 4.523 -1.987 22.094 1 93.5 255 ARG B N 1
ATOM 6894 C CA . ARG B 1 255 ? 3.754 -2.318 23.281 1 93.5 255 ARG B CA 1
ATOM 6895 C C . ARG B 1 255 ? 2.328 -2.719 22.922 1 93.5 255 ARG B C 1
ATOM 6897 O O . ARG B 1 255 ? 1.782 -3.67 23.484 1 93.5 255 ARG B O 1
ATOM 6904 N N . PHE B 1 256 ? 1.714 -1.939 21.953 1 90.88 256 PHE B N 1
ATOM 6905 C CA . PHE B 1 256 ? 0.275 -2.092 21.766 1 90.88 256 PHE B CA 1
ATOM 6906 C C . PHE B 1 256 ? -0.046 -2.566 20.359 1 90.88 256 PHE B C 1
ATOM 6908 O O . PHE B 1 256 ? -1.175 -2.975 20.078 1 90.88 256 PHE B O 1
ATOM 6915 N N . GLY B 1 257 ? 0.962 -2.564 19.469 1 83.5 257 GLY B N 1
ATOM 6916 C CA . GLY B 1 257 ? 0.64 -2.713 18.062 1 83.5 257 GLY B CA 1
ATOM 6917 C C . GLY B 1 257 ? -0.069 -1.504 17.484 1 83.5 257 GLY B C 1
ATOM 6918 O O . GLY B 1 257 ? 0.443 -0.384 17.562 1 83.5 257 GLY B O 1
ATOM 6919 N N . SER B 1 258 ? -1.295 -1.726 17.078 1 79.56 258 SER B N 1
ATOM 6920 C CA . SER B 1 258 ? -2.086 -0.607 16.578 1 79.56 258 SER B CA 1
ATOM 6921 C C . SER B 1 258 ? -2.799 0.118 17.703 1 79.56 258 SER B C 1
ATOM 6923 O O . SER B 1 258 ? -3.164 -0.497 18.719 1 79.56 258 SER B O 1
ATOM 6925 N N . THR B 1 259 ? -2.984 1.399 17.484 1 83.75 259 THR B N 1
ATOM 6926 C CA . THR B 1 259 ? -3.668 2.195 18.5 1 83.75 259 THR B CA 1
ATOM 6927 C C . THR B 1 259 ? -5.094 1.691 18.719 1 83.75 259 THR B C 1
ATOM 6929 O O . THR B 1 259 ? -5.684 1.907 19.781 1 83.75 259 THR B O 1
ATOM 6932 N N . LYS B 1 260 ? -5.625 1.073 17.766 1 79.44 260 LYS B N 1
ATOM 6933 C CA . LYS B 1 260 ? -6.988 0.555 17.844 1 79.44 260 LYS B CA 1
ATOM 6934 C C . LYS B 1 260 ? -7.102 -0.542 18.906 1 79.44 260 LYS B C 1
ATOM 6936 O O . LYS B 1 260 ? -8.195 -0.843 19.375 1 79.44 260 LYS B O 1
ATOM 6941 N N . ASN B 1 261 ? -5.949 -1.091 19.25 1 82.25 261 ASN B N 1
ATOM 6942 C CA . ASN B 1 261 ? -5.922 -2.148 20.25 1 82.25 261 ASN B CA 1
ATOM 6943 C C . ASN B 1 261 ? -6.02 -1.582 21.672 1 82.25 261 ASN B C 1
ATOM 6945 O O . ASN B 1 261 ? -6.219 -2.328 22.625 1 82.25 261 ASN B O 1
ATOM 6949 N N . VAL B 1 262 ? -5.887 -0.289 21.797 1 91 262 VAL B N 1
ATOM 6950 C CA . VAL B 1 262 ? -5.934 0.356 23.109 1 91 262 VAL B CA 1
ATOM 6951 C C . VAL B 1 262 ? -7.383 0.651 23.484 1 91 262 VAL B C 1
ATOM 6953 O O . VAL B 1 262 ? -7.863 1.77 23.297 1 91 262 VAL B O 1
ATOM 6956 N N . VAL B 1 263 ? -8.016 -0.329 24.078 1 88.25 263 VAL B N 1
ATOM 6957 C CA . VAL B 1 263 ? -9.445 -0.225 24.344 1 88.25 263 VAL B CA 1
ATOM 6958 C C . VAL B 1 263 ? -9.703 -0.304 25.844 1 88.25 263 VAL B C 1
ATOM 6960 O O . VAL B 1 263 ? -10.5 0.466 26.391 1 88.25 263 VAL B O 1
ATOM 6963 N N . GLU B 1 264 ? -8.984 -1.184 26.516 1 91.94 264 GLU B N 1
ATOM 6964 C CA . GLU B 1 264 ? -9.195 -1.364 27.953 1 91.94 264 GLU B CA 1
ATOM 6965 C C . GLU B 1 264 ? -8.711 -0.149 28.734 1 91.94 264 GLU B C 1
ATOM 6967 O O . GLU B 1 264 ? -7.719 0.484 28.375 1 91.94 264 GLU B O 1
ATOM 6972 N N . SER B 1 265 ? -9.398 0.168 29.828 1 91.56 265 SER B N 1
ATOM 6973 C CA . SER B 1 265 ? -9.086 1.34 30.641 1 91.56 265 SER B CA 1
ATOM 6974 C C . SER B 1 265 ? -7.629 1.331 31.078 1 91.56 265 SER B C 1
ATOM 6976 O O . SER B 1 265 ? -6.965 2.369 31.062 1 91.56 265 SER B O 1
ATOM 6978 N N . ALA B 1 266 ? -7.18 0.174 31.422 1 92.94 266 ALA B N 1
ATOM 6979 C CA . ALA B 1 266 ? -5.793 0.071 31.875 1 92.94 266 ALA B CA 1
ATOM 6980 C C . ALA B 1 266 ? -4.824 0.401 30.75 1 92.94 266 ALA B C 1
ATOM 6982 O O . ALA B 1 266 ? -3.797 1.048 30.969 1 92.94 266 ALA B O 1
ATOM 6983 N N . ASP B 1 267 ? -5.102 -0.07 29.547 1 94.88 267 ASP B N 1
ATOM 6984 C CA . ASP B 1 267 ? -4.266 0.214 28.375 1 94.88 267 ASP B CA 1
ATOM 6985 C C . ASP B 1 267 ? -4.293 1.701 28.031 1 94.88 267 ASP B C 1
ATOM 6987 O O . ASP B 1 267 ? -3.273 2.271 27.641 1 94.88 267 ASP B O 1
ATOM 6991 N N . ILE B 1 268 ? -5.465 2.318 28.172 1 95.44 268 ILE B N 1
ATOM 6992 C CA . ILE B 1 268 ? -5.609 3.738 27.875 1 95.44 268 ILE B CA 1
ATOM 6993 C C . ILE B 1 268 ? -4.758 4.559 28.844 1 95.44 268 ILE B C 1
ATOM 6995 O O . ILE B 1 268 ? -4.074 5.5 28.438 1 95.44 268 ILE B O 1
ATOM 6999 N N . GLN B 1 269 ? -4.809 4.203 30.078 1 94.81 269 GLN B N 1
ATOM 7000 C CA . GLN B 1 269 ? -4.039 4.922 31.094 1 94.81 269 GLN B CA 1
ATOM 7001 C C . GLN B 1 269 ? -2.539 4.727 30.875 1 94.81 269 GLN B C 1
ATOM 7003 O O . GLN B 1 269 ? -1.753 5.656 31.062 1 94.81 269 GLN B O 1
ATOM 7008 N N . GLU B 1 270 ? -2.178 3.5 30.547 1 96.5 270 GLU B N 1
ATOM 7009 C CA . GLU B 1 270 ? -0.768 3.254 30.25 1 96.5 270 GLU B CA 1
ATOM 7010 C C . GLU B 1 270 ? -0.312 4.047 29.031 1 96.5 270 GLU B C 1
ATOM 7012 O O . GLU B 1 270 ? 0.778 4.621 29.016 1 96.5 270 GLU B O 1
ATOM 7017 N N . TYR B 1 271 ? -1.124 4.023 27.984 1 96.88 271 TYR B N 1
ATOM 7018 C CA . TYR B 1 271 ? -0.862 4.789 26.781 1 96.88 271 TYR B CA 1
ATOM 7019 C C . TYR B 1 271 ? -0.699 6.27 27.094 1 96.88 271 TYR B C 1
ATOM 7021 O O . TYR B 1 271 ? 0.24 6.91 26.609 1 96.88 271 TYR B O 1
ATOM 7029 N N . GLN B 1 272 ? -1.574 6.828 27.891 1 96.81 272 GLN B N 1
ATOM 7030 C CA . GLN B 1 272 ? -1.521 8.219 28.344 1 96.81 272 GLN B CA 1
ATOM 7031 C C . GLN B 1 272 ? -0.209 8.508 29.062 1 96.81 272 GLN B C 1
ATOM 7033 O O . GLN B 1 272 ? 0.449 9.516 28.781 1 96.81 272 GLN B O 1
ATOM 7038 N N . LYS B 1 273 ? 0.109 7.664 29.922 1 97.25 273 LYS B N 1
ATOM 7039 C CA . LYS B 1 273 ? 1.323 7.863 30.703 1 97.25 273 LYS B CA 1
ATOM 7040 C C . LYS B 1 273 ? 2.562 7.848 29.812 1 97.25 273 LYS B C 1
ATOM 7042 O O . LYS B 1 273 ? 3.488 8.633 30.016 1 97.25 273 LYS B O 1
ATOM 7047 N N . MET B 1 274 ? 2.584 6.961 28.844 1 97.31 274 MET B N 1
ATOM 7048 C CA . MET B 1 274 ? 3.703 6.891 27.906 1 97.31 274 MET B CA 1
ATOM 7049 C C . MET B 1 274 ? 3.861 8.203 27.156 1 97.31 274 MET B C 1
ATOM 7051 O O . MET B 1 274 ? 4.98 8.672 26.938 1 97.31 274 MET B O 1
ATOM 7055 N N . LEU B 1 275 ? 2.811 8.797 26.75 1 97.69 275 LEU B N 1
ATOM 7056 C CA . LEU B 1 275 ? 2.854 10.055 26.031 1 97.69 275 LEU B CA 1
ATOM 7057 C C . LEU B 1 275 ? 3.252 11.203 26.953 1 97.69 275 LEU B C 1
ATOM 7059 O O . LEU B 1 275 ? 3.99 12.109 26.547 1 97.69 275 LEU B O 1
ATOM 7063 N N . GLU B 1 276 ? 2.721 11.188 28.188 1 97.19 276 GLU B N 1
ATOM 7064 C CA . GLU B 1 276 ? 3.105 12.211 29.156 1 97.19 276 GLU B CA 1
ATOM 7065 C C . GLU B 1 276 ? 4.605 12.172 29.422 1 97.19 276 GLU B C 1
ATOM 7067 O O . GLU B 1 276 ? 5.266 13.211 29.453 1 97.19 276 GLU B O 1
ATOM 7072 N N . ASP B 1 277 ? 5.066 10.969 29.578 1 97.38 277 ASP B N 1
ATOM 7073 C CA . ASP B 1 277 ? 6.5 10.797 29.797 1 97.38 277 ASP B CA 1
ATOM 7074 C C . ASP B 1 277 ? 7.305 11.297 28.609 1 97.38 277 ASP B C 1
ATOM 7076 O O . ASP B 1 277 ? 8.367 11.898 28.766 1 97.38 277 ASP B O 1
ATOM 7080 N N . TRP B 1 278 ? 6.871 11.008 27.453 1 97.75 278 TRP B N 1
ATOM 7081 C CA . TRP B 1 278 ? 7.5 11.438 26.203 1 97.75 278 TRP B CA 1
ATOM 7082 C C . TRP B 1 278 ? 7.535 12.961 26.109 1 97.75 278 TRP B C 1
ATOM 7084 O O . TRP B 1 278 ? 8.57 13.547 25.781 1 97.75 278 TRP B O 1
ATOM 7094 N N . MET B 1 279 ? 6.465 13.664 26.438 1 96.56 279 MET B N 1
ATOM 7095 C CA . MET B 1 279 ? 6.355 15.117 26.312 1 96.56 279 MET B CA 1
ATOM 7096 C C . MET B 1 279 ? 7.203 15.812 27.375 1 96.56 279 MET B C 1
ATOM 7098 O O . MET B 1 279 ? 7.703 16.906 27.156 1 96.56 279 MET B O 1
ATOM 7102 N N . GLU B 1 280 ? 7.422 15.125 28.453 1 95.06 280 GLU B N 1
ATOM 7103 C CA . GLU B 1 280 ? 8.234 15.68 29.531 1 95.06 280 GLU B CA 1
ATOM 7104 C C . GLU B 1 280 ? 9.711 15.719 29.156 1 95.06 280 GLU B C 1
ATOM 7106 O O . GLU B 1 280 ? 10.484 16.5 29.703 1 95.06 280 GLU B O 1
ATOM 7111 N N . LYS B 1 281 ? 10.07 14.953 28.172 1 94.94 281 LYS B N 1
ATOM 7112 C CA . LYS B 1 281 ? 11.469 14.844 27.781 1 94.94 281 LYS B CA 1
ATOM 7113 C C . LYS B 1 281 ? 11.797 15.797 26.641 1 94.94 281 LYS B C 1
ATOM 7115 O O . LYS B 1 281 ? 12.93 15.812 26.141 1 94.94 281 LYS B O 1
ATOM 7120 N N . PHE B 1 282 ? 10.867 16.609 26.266 1 95.75 282 PHE B N 1
ATOM 7121 C CA . PHE B 1 282 ? 11.141 17.578 25.203 1 95.75 282 PHE B CA 1
ATOM 7122 C C . PHE B 1 282 ? 12.281 18.5 25.578 1 95.75 282 PHE B C 1
ATOM 7124 O O . PHE B 1 282 ? 12.406 18.891 26.75 1 95.75 282 PHE B O 1
ATOM 7131 N N . PRO B 1 283 ? 13.164 18.828 24.609 1 94.69 283 PRO B N 1
ATOM 7132 C CA . PRO B 1 283 ? 14.148 19.875 24.906 1 94.69 283 PRO B CA 1
ATOM 7133 C C . PRO B 1 283 ? 13.5 21.219 25.281 1 94.69 283 PRO B C 1
ATOM 7135 O O . PRO B 1 283 ? 12.391 21.5 24.828 1 94.69 283 PRO B O 1
ATOM 7138 N N . PRO B 1 284 ? 14.148 22.016 26.016 1 94.75 284 PRO B N 1
ATOM 7139 C CA . PRO B 1 284 ? 13.586 23.281 26.484 1 94.75 284 PRO B CA 1
ATOM 7140 C C . PRO B 1 284 ? 13.109 24.172 25.344 1 94.75 284 PRO B C 1
ATOM 7142 O O . PRO B 1 284 ? 12.172 24.969 25.516 1 94.75 284 PRO B O 1
ATOM 7145 N N . ILE B 1 285 ? 13.672 24.031 24.281 1 94.44 285 ILE B N 1
ATOM 7146 C CA . ILE B 1 285 ? 13.305 24.859 23.141 1 94.44 285 ILE B CA 1
ATOM 7147 C C . ILE B 1 285 ? 11.891 24.516 22.688 1 94.44 285 ILE B C 1
ATOM 7149 O O . ILE B 1 285 ? 11.227 25.328 22.031 1 94.44 285 ILE B O 1
ATOM 7153 N N . PHE B 1 286 ? 11.375 23.297 23.031 1 95.19 286 PHE B N 1
ATOM 7154 C CA . PHE B 1 286 ? 10.047 22.875 22.609 1 95.19 286 PHE B CA 1
ATOM 7155 C C . PHE B 1 286 ? 9.031 23.047 23.734 1 95.19 286 PHE B C 1
ATOM 7157 O O . PHE B 1 286 ? 7.867 22.672 23.594 1 95.19 286 PHE B O 1
ATOM 7164 N N . ASP B 1 287 ? 9.43 23.656 24.812 1 93.38 287 ASP B N 1
ATOM 7165 C CA . ASP B 1 287 ? 8.484 23.891 25.906 1 93.38 287 ASP B CA 1
ATOM 7166 C C . ASP B 1 287 ? 7.469 24.969 25.516 1 93.38 287 ASP B C 1
ATOM 7168 O O . ASP B 1 287 ? 7.836 26 24.953 1 93.38 287 ASP B O 1
ATOM 7172 N N . LEU B 1 288 ? 6.254 24.828 25.766 1 89.44 288 LEU B N 1
ATOM 7173 C CA . LEU B 1 288 ? 5.223 25.797 25.406 1 89.44 288 LEU B CA 1
ATOM 7174 C C . LEU B 1 288 ? 4.945 26.75 26.547 1 89.44 288 LEU B C 1
ATOM 7176 O O . LEU B 1 288 ? 4.574 27.906 26.312 1 89.44 288 LEU B O 1
ATOM 7180 N N . ASN B 1 289 ? 5.062 26.297 27.703 1 87.56 289 ASN B N 1
ATOM 7181 C CA . ASN B 1 289 ? 4.754 27.109 28.875 1 87.56 289 ASN B CA 1
ATOM 7182 C C . ASN B 1 289 ? 5.898 28.062 29.203 1 87.56 289 ASN B C 1
ATOM 7184 O O . ASN B 1 289 ? 5.664 29.234 29.516 1 87.56 289 ASN B O 1
ATOM 7188 N N . ASN B 1 290 ? 7.078 27.484 29.156 1 91.19 290 ASN B N 1
ATOM 7189 C CA . ASN B 1 290 ? 8.289 28.266 29.375 1 91.19 290 ASN B CA 1
ATOM 7190 C C . ASN B 1 290 ? 9.359 27.969 28.328 1 91.19 290 ASN B C 1
ATOM 7192 O O . ASN B 1 290 ? 10.406 27.422 28.656 1 91.19 290 ASN B O 1
ATOM 7196 N N . PRO B 1 291 ? 9.117 28.484 27.172 1 92.56 291 PRO B N 1
ATOM 7197 C CA . PRO B 1 291 ? 10.023 28.125 26.078 1 92.56 291 PRO B CA 1
ATOM 7198 C C . PRO B 1 291 ? 11.367 28.828 26.172 1 92.56 291 PRO B C 1
ATOM 7200 O O . PRO B 1 291 ? 11.438 29.969 26.609 1 92.56 291 PRO B O 1
ATOM 7203 N N . ASP B 1 292 ? 12.484 28.125 25.891 1 94.69 292 ASP B N 1
ATOM 7204 C CA . ASP B 1 292 ? 13.781 28.734 25.625 1 94.69 292 ASP B CA 1
ATOM 7205 C C . ASP B 1 292 ? 13.812 29.406 24.25 1 94.69 292 ASP B C 1
ATOM 7207 O O . ASP B 1 292 ? 13.938 28.719 23.234 1 94.69 292 ASP B O 1
ATOM 7211 N N . TYR B 1 293 ? 13.828 30.703 24.188 1 94 293 TYR B N 1
ATOM 7212 C CA . TYR B 1 293 ? 13.727 31.453 22.938 1 94 293 TYR B CA 1
ATOM 7213 C C . TYR B 1 293 ? 15.102 31.75 22.359 1 94 293 TYR B C 1
ATOM 7215 O O . TYR B 1 293 ? 15.219 32.406 21.328 1 94 293 TYR B O 1
ATOM 7223 N N . SER B 1 294 ? 16.141 31.281 22.969 1 92.62 294 SER B N 1
ATOM 7224 C CA . SER B 1 294 ? 17.5 31.688 22.656 1 92.62 294 SER B CA 1
ATOM 7225 C C . SER B 1 294 ? 17.859 31.391 21.203 1 92.62 294 SER B C 1
ATOM 7227 O O . SER B 1 294 ? 18.641 32.125 20.578 1 92.62 294 SER B O 1
ATOM 7229 N N . GLN B 1 295 ? 17.281 30.375 20.688 1 92.19 295 GLN B N 1
ATOM 7230 C CA . GLN B 1 295 ? 17.688 29.969 19.344 1 92.19 295 GLN B CA 1
ATOM 7231 C C . GLN B 1 295 ? 16.594 30.266 18.328 1 92.19 295 GLN B C 1
ATOM 7233 O O . GLN B 1 295 ? 16.75 29.953 17.141 1 92.19 295 GLN B O 1
ATOM 7238 N N . ASP B 1 296 ? 15.508 30.891 18.578 1 92.75 296 ASP B N 1
ATOM 7239 C CA . ASP B 1 296 ? 14.336 31.062 17.719 1 92.75 296 ASP B CA 1
ATOM 7240 C C . ASP B 1 296 ? 14.672 31.922 16.5 1 92.75 296 ASP B C 1
ATOM 7242 O O . ASP B 1 296 ? 14.094 31.734 15.43 1 92.75 296 ASP B O 1
ATOM 7246 N N . VAL B 1 297 ? 15.602 32.844 16.703 1 90.12 297 VAL B N 1
ATOM 7247 C CA . VAL B 1 297 ? 15.922 33.781 15.625 1 90.12 297 VAL B CA 1
ATOM 7248 C C . VAL B 1 297 ? 16.859 33.094 14.625 1 90.12 297 VAL B C 1
ATOM 7250 O O . VAL B 1 297 ? 16.719 33.281 13.414 1 90.12 297 VAL B O 1
ATOM 7253 N N . ILE B 1 298 ? 17.75 32.312 15.156 1 90.31 298 ILE B N 1
ATOM 7254 C CA . ILE B 1 298 ? 18.766 31.672 14.328 1 90.31 298 ILE B CA 1
ATOM 7255 C C . ILE B 1 298 ? 18.156 30.469 13.625 1 90.31 298 ILE B C 1
ATOM 7257 O O . ILE B 1 298 ? 18.516 30.156 12.492 1 90.31 298 ILE B O 1
ATOM 7261 N N . CYS B 1 299 ? 17.312 29.828 14.297 1 93.31 299 CYS B N 1
ATOM 7262 C CA . CYS B 1 299 ? 16.641 28.641 13.773 1 93.31 299 CYS B CA 1
ATOM 7263 C C . CYS B 1 299 ? 15.148 28.875 13.641 1 93.31 299 CYS B C 1
ATOM 7265 O O . CYS B 1 299 ? 14.375 28.484 14.516 1 93.31 299 CYS B O 1
ATOM 7267 N N . PRO B 1 300 ? 14.719 29.297 12.516 1 91.5 300 PRO B N 1
ATOM 7268 C CA . PRO B 1 300 ? 13.344 29.766 12.359 1 91.5 300 PRO B CA 1
ATOM 7269 C C . PRO B 1 300 ? 12.32 28.625 12.422 1 91.5 300 PRO B C 1
ATOM 7271 O O . PRO B 1 300 ? 11.117 28.891 12.547 1 91.5 300 PRO B O 1
ATOM 7274 N N . TRP B 1 301 ? 12.758 27.375 12.383 1 94.31 301 TRP B N 1
ATOM 7275 C CA . TRP B 1 301 ? 11.812 26.25 12.406 1 94.31 301 TRP B CA 1
ATOM 7276 C C . TRP B 1 301 ? 11.414 25.922 13.844 1 94.31 301 TRP B C 1
ATOM 7278 O O . TRP B 1 301 ? 10.43 25.219 14.07 1 94.31 301 TRP B O 1
ATOM 7288 N N . ILE B 1 302 ? 12.062 26.375 14.859 1 95.69 302 ILE B N 1
ATOM 7289 C CA . ILE B 1 302 ? 11.891 25.969 16.25 1 95.69 302 ILE B CA 1
ATOM 7290 C C . ILE B 1 302 ? 10.5 26.359 16.734 1 95.69 302 ILE B C 1
ATOM 7292 O O . ILE B 1 302 ? 9.781 25.547 17.312 1 95.69 302 ILE B O 1
ATOM 7296 N N . PRO B 1 303 ? 10.07 27.656 16.484 1 94 303 PRO B N 1
ATOM 7297 C CA . PRO B 1 303 ? 8.734 28 16.969 1 94 303 PRO B CA 1
ATOM 7298 C C . PRO B 1 303 ? 7.641 27.125 16.344 1 94 303 PRO B C 1
ATOM 7300 O O . PRO B 1 303 ? 6.719 26.688 17.047 1 94 303 PRO B O 1
ATOM 7303 N N . LEU B 1 304 ? 7.746 26.922 15.102 1 93.88 304 LEU B N 1
ATOM 7304 C CA . LEU B 1 304 ? 6.781 26.062 14.414 1 93.88 304 LEU B CA 1
ATOM 7305 C C . LEU B 1 304 ? 6.77 24.672 15.016 1 93.88 304 LEU B C 1
ATOM 7307 O O . LEU B 1 304 ? 5.703 24.109 15.273 1 93.88 304 LEU B O 1
ATOM 7311 N N . HIS B 1 305 ? 7.883 24.109 15.25 1 96 305 HIS B N 1
ATOM 7312 C CA . HIS B 1 305 ? 8.016 22.75 15.734 1 96 305 HIS B CA 1
ATOM 7313 C C . HIS B 1 305 ? 7.566 22.625 17.188 1 96 305 HIS B C 1
ATOM 7315 O O . HIS B 1 305 ? 7.055 21.578 17.594 1 96 305 HIS B O 1
ATOM 7321 N N . ARG B 1 306 ? 7.777 23.75 17.938 1 95.88 306 ARG B N 1
ATOM 7322 C CA . ARG B 1 306 ? 7.309 23.797 19.328 1 95.88 306 ARG B CA 1
ATOM 7323 C C . ARG B 1 306 ? 5.801 23.594 19.391 1 95.88 306 ARG B C 1
ATOM 7325 O O . ARG B 1 306 ? 5.32 22.75 20.156 1 95.88 306 ARG B O 1
ATOM 7332 N N . HIS B 1 307 ? 5.074 24.266 18.531 1 94.88 307 HIS B N 1
ATOM 7333 C CA . HIS B 1 307 ? 3.625 24.125 18.484 1 94.88 307 HIS B CA 1
ATOM 7334 C C . HIS B 1 307 ? 3.227 22.781 17.906 1 94.88 307 HIS B C 1
ATOM 7336 O O . HIS B 1 307 ? 2.307 22.125 18.406 1 94.88 307 HIS B O 1
ATOM 7342 N N . TYR B 1 308 ? 3.912 22.359 16.922 1 95.38 308 TYR B N 1
ATOM 7343 C CA . TYR B 1 308 ? 3.586 21.125 16.203 1 95.38 308 TYR B CA 1
ATOM 7344 C C . TYR B 1 308 ? 3.678 19.922 17.109 1 95.38 308 TYR B C 1
ATOM 7346 O O . TYR B 1 308 ? 2.76 19.094 17.172 1 95.38 308 TYR B O 1
ATOM 7354 N N . ILE B 1 309 ? 4.762 19.766 17.766 1 96.19 309 ILE B N 1
ATOM 7355 C CA . ILE B 1 309 ? 5.035 18.547 18.516 1 96.19 309 ILE B CA 1
ATOM 7356 C C . ILE B 1 309 ? 4.066 18.438 19.688 1 96.19 309 ILE B C 1
ATOM 7358 O O . ILE B 1 309 ? 3.662 17.328 20.062 1 96.19 309 ILE B O 1
ATOM 7362 N N . HIS B 1 310 ? 3.701 19.562 20.312 1 96.25 310 HIS B N 1
ATOM 7363 C CA . HIS B 1 310 ? 2.727 19.531 21.406 1 96.25 310 HIS B CA 1
ATOM 7364 C C . HIS B 1 310 ? 1.336 19.172 20.891 1 96.25 310 HIS B C 1
ATOM 7366 O O . HIS B 1 310 ? 0.604 18.422 21.516 1 96.25 310 HIS B O 1
ATOM 7372 N N . THR B 1 311 ? 0.985 19.797 19.75 1 95.38 311 THR B N 1
ATOM 7373 C CA . THR B 1 311 ? -0.295 19.469 19.141 1 95.38 311 THR B CA 1
ATOM 7374 C C . THR B 1 311 ? -0.373 17.969 18.844 1 95.38 311 THR B C 1
ATOM 7376 O O . THR B 1 311 ? -1.38 17.328 19.141 1 95.38 311 THR B O 1
ATOM 7379 N N . MET B 1 312 ? 0.691 17.453 18.344 1 94.56 312 MET B N 1
ATOM 7380 C CA . MET B 1 312 ? 0.742 16.031 18.031 1 94.56 312 MET B CA 1
ATOM 7381 C C . MET B 1 312 ? 0.654 15.188 19.312 1 94.56 312 MET B C 1
ATOM 7383 O O . MET B 1 312 ? -0.048 14.18 19.344 1 94.56 312 MET B O 1
ATOM 7387 N N . GLY B 1 313 ? 1.385 15.609 20.328 1 95.5 313 GLY B N 1
ATOM 7388 C CA . GLY B 1 313 ? 1.352 14.898 21.594 1 95.5 313 GLY B CA 1
ATOM 7389 C C . GLY B 1 313 ? -0.042 14.789 22.188 1 95.5 313 GLY B C 1
ATOM 7390 O O . GLY B 1 313 ? -0.501 13.695 22.516 1 95.5 313 GLY B O 1
ATOM 7391 N N . TYR B 1 314 ? -0.73 15.875 22.266 1 96.12 314 TYR B N 1
ATOM 7392 C CA . TYR B 1 314 ? -2.066 15.883 22.844 1 96.12 314 TYR B CA 1
ATOM 7393 C C . TYR B 1 314 ? -3.057 15.148 21.953 1 96.12 314 TYR B C 1
ATOM 7395 O O . TYR B 1 314 ? -3.961 14.469 22.453 1 96.12 314 TYR B O 1
ATOM 7403 N N . SER B 1 315 ? -2.896 15.328 20.656 1 93.75 315 SER B N 1
ATOM 7404 C CA . SER B 1 315 ? -3.766 14.609 19.734 1 93.75 315 SER B CA 1
ATOM 7405 C C . SER B 1 315 ? -3.613 13.102 19.891 1 93.75 315 SER B C 1
ATOM 7407 O O . SER B 1 315 ? -4.602 12.359 19.859 1 93.75 315 SER B O 1
ATOM 7409 N N . MET B 1 316 ? -2.42 12.68 20.031 1 94.12 316 MET B N 1
ATOM 7410 C CA . MET B 1 316 ? -2.154 11.25 20.188 1 94.12 316 MET B CA 1
ATOM 7411 C C . MET B 1 316 ? -2.688 10.734 21.516 1 94.12 316 MET B C 1
ATOM 7413 O O . MET B 1 316 ? -3.225 9.633 21.594 1 94.12 316 MET B O 1
ATOM 7417 N N . ILE B 1 317 ? -2.537 11.523 22.547 1 95.44 317 ILE B N 1
ATOM 7418 C CA . ILE B 1 317 ? -3.062 11.125 23.844 1 95.44 317 ILE B CA 1
ATOM 7419 C C . ILE B 1 317 ? -4.574 10.93 23.75 1 95.44 317 ILE B C 1
ATOM 7421 O O . ILE B 1 317 ? -5.125 10.008 24.359 1 95.44 317 ILE B O 1
ATOM 7425 N N . LEU B 1 318 ? -5.211 11.75 23.016 1 93.25 318 LEU B N 1
ATOM 7426 C CA . LEU B 1 318 ? -6.668 11.797 22.953 1 93.25 318 LEU B CA 1
ATOM 7427 C C . LEU B 1 318 ? -7.219 10.664 22.109 1 93.25 318 LEU B C 1
ATOM 7429 O O . LEU B 1 318 ? -8.391 10.289 22.234 1 93.25 318 LEU B O 1
ATOM 7433 N N . ASP B 1 319 ? -6.465 10.055 21.297 1 90.56 319 ASP B N 1
ATOM 7434 C CA . ASP B 1 319 ? -6.91 9.094 20.297 1 90.56 319 ASP B CA 1
ATOM 7435 C C . ASP B 1 319 ? -7.66 7.934 20.953 1 90.56 319 ASP B C 1
ATOM 7437 O O . ASP B 1 319 ? -8.789 7.625 20.562 1 90.56 319 ASP B O 1
ATOM 7441 N N . PRO B 1 320 ? -7.109 7.266 21.938 1 91.12 320 PRO B N 1
ATOM 7442 C CA . PRO B 1 320 ? -7.852 6.156 22.547 1 91.12 320 PRO B CA 1
ATOM 7443 C C . PRO B 1 320 ? -9.039 6.629 23.391 1 91.12 320 PRO B C 1
ATOM 7445 O O . PRO B 1 320 ? -9.938 5.84 23.688 1 91.12 320 PRO B O 1
ATOM 7448 N N . PHE B 1 321 ? -9.086 7.93 23.781 1 92.25 321 PHE B N 1
ATOM 7449 C CA . PHE B 1 321 ? -10.141 8.469 24.625 1 92.25 321 PHE B CA 1
ATOM 7450 C C . PHE B 1 321 ? -11.406 8.719 23.812 1 92.25 321 PHE B C 1
ATOM 7452 O O . PHE B 1 321 ? -12.508 8.797 24.375 1 92.25 321 PHE B O 1
ATOM 7459 N N . ARG B 1 322 ? -11.258 8.898 22.578 1 88.81 322 ARG B N 1
ATOM 7460 C CA . ARG B 1 322 ? -12.328 9.398 21.719 1 88.81 322 ARG B CA 1
ATOM 7461 C C . ARG B 1 322 ? -13.562 8.508 21.828 1 88.81 322 ARG B C 1
ATOM 7463 O O . ARG B 1 322 ? -14.672 9.008 22.016 1 88.81 322 ARG B O 1
ATOM 7470 N N . VAL B 1 323 ? -13.367 7.215 21.75 1 85.25 323 VAL B N 1
ATOM 7471 C CA . VAL B 1 323 ? -14.5 6.297 21.781 1 85.25 323 VAL B CA 1
ATOM 7472 C C . VAL B 1 323 ? -15.172 6.336 23.141 1 85.25 323 VAL B C 1
ATOM 7474 O O . VAL B 1 323 ? -16.391 6.23 23.25 1 85.25 323 VAL B O 1
ATOM 7477 N N . ARG B 1 324 ? -14.43 6.492 24.141 1 88.31 324 ARG B N 1
ATOM 7478 C CA . ARG B 1 324 ? -14.945 6.512 25.5 1 88.31 324 ARG B CA 1
ATOM 7479 C C . ARG B 1 324 ? -15.688 7.816 25.781 1 88.31 324 ARG B C 1
ATOM 7481 O O . ARG B 1 324 ? -16.609 7.852 26.609 1 88.31 324 ARG B O 1
ATOM 7488 N N . LEU B 1 325 ? -15.227 8.867 25.125 1 90.56 325 LEU B N 1
ATOM 7489 C CA . LEU B 1 325 ? -15.859 10.172 25.297 1 90.56 325 LEU B CA 1
ATOM 7490 C C . LEU B 1 325 ? -17.156 10.25 24.516 1 90.56 325 LEU B C 1
ATOM 7492 O O . LEU B 1 325 ? -18.031 11.07 24.828 1 90.56 325 LEU B O 1
ATOM 7496 N N . ALA B 1 326 ? -17.281 9.391 23.5 1 86.44 326 ALA B N 1
ATOM 7497 C CA . ALA B 1 326 ? -18.484 9.367 22.672 1 86.44 326 ALA B CA 1
ATOM 7498 C C . ALA B 1 326 ? -19.484 8.336 23.172 1 86.44 326 ALA B C 1
ATOM 7500 O O . ALA B 1 326 ? -20.25 7.762 22.391 1 86.44 326 ALA B O 1
ATOM 7501 N N . THR B 1 327 ? -19.344 7.992 24.328 1 85.25 327 THR B N 1
ATOM 7502 C CA . THR B 1 327 ? -20.281 7.051 24.953 1 85.25 327 THR B CA 1
ATOM 7503 C C . THR B 1 327 ? -20.938 7.664 26.188 1 85.25 327 THR B C 1
ATOM 7505 O O . THR B 1 327 ? -20.297 8.414 26.922 1 85.25 327 THR B O 1
ATOM 7508 N N . SER B 1 328 ? -22.188 7.285 26.297 1 87.44 328 SER B N 1
ATOM 7509 C CA . SER B 1 328 ? -22.906 7.77 27.469 1 87.44 328 SER B CA 1
ATOM 7510 C C . SER B 1 328 ? -22.578 6.926 28.703 1 87.44 328 SER B C 1
ATOM 7512 O O . SER B 1 328 ? -22.516 5.695 28.609 1 87.44 328 SER B O 1
ATOM 7514 N N . ILE B 1 329 ? -22.203 7.621 29.703 1 85.12 329 ILE B N 1
ATOM 7515 C CA . ILE B 1 329 ? -21.984 6.902 30.953 1 85.12 329 ILE B CA 1
ATOM 7516 C C . ILE B 1 329 ? -22.922 7.426 32.031 1 85.12 329 ILE B C 1
ATOM 7518 O O . ILE B 1 329 ? -23.266 8.617 32.031 1 85.12 329 ILE B O 1
ATOM 7522 N N . ASP B 1 330 ? -23.469 6.492 32.688 1 84.19 330 ASP B N 1
ATOM 7523 C CA . ASP B 1 330 ? -24.25 6.855 33.844 1 84.19 330 ASP B CA 1
ATOM 7524 C C . ASP B 1 330 ? -23.375 6.973 35.094 1 84.19 330 ASP B C 1
ATOM 7526 O O . ASP B 1 330 ? -22.812 5.98 35.562 1 84.19 330 ASP B O 1
ATOM 7530 N N . ALA B 1 331 ? -23.25 8.227 35.594 1 80.38 331 ALA B N 1
ATOM 7531 C CA . ALA B 1 331 ? -22.344 8.531 36.719 1 80.38 331 ALA B CA 1
ATOM 7532 C C . ALA B 1 331 ? -22.672 7.691 37.938 1 80.38 331 ALA B C 1
ATOM 7534 O O . ALA B 1 331 ? -21.797 7.449 38.781 1 80.38 331 ALA B O 1
ATOM 7535 N N . LYS B 1 332 ? -23.891 7.258 38 1 83.25 332 LYS B N 1
ATOM 7536 C CA . LYS B 1 332 ? -24.312 6.48 39.156 1 83.25 332 LYS B CA 1
ATOM 7537 C C . LYS B 1 332 ? -23.797 5.043 39.062 1 83.25 332 LYS B C 1
ATOM 7539 O O . LYS B 1 332 ? -23.516 4.414 40.094 1 83.25 332 LYS B O 1
ATOM 7544 N N . THR B 1 333 ? -23.641 4.562 37.906 1 88.44 333 THR B N 1
ATOM 7545 C CA . THR B 1 333 ? -23.297 3.158 37.719 1 88.44 333 THR B CA 1
ATOM 7546 C C . THR B 1 333 ? -21.891 3.02 37.125 1 88.44 333 THR B C 1
ATOM 7548 O O . THR B 1 333 ? -21.312 1.931 37.156 1 88.44 333 THR B O 1
ATOM 7551 N N . ALA B 1 334 ? -21.391 4.164 36.812 1 87.69 334 ALA B N 1
ATOM 7552 C CA . ALA B 1 334 ? -20.094 4.121 36.125 1 87.69 334 ALA B CA 1
ATOM 7553 C C . ALA B 1 334 ? -18.969 3.803 37.094 1 87.69 334 ALA B C 1
ATOM 7555 O O . ALA B 1 334 ? -19.031 4.176 38.281 1 87.69 334 ALA B O 1
ATOM 7556 N N . THR B 1 335 ? -18.016 3.016 36.688 1 90.44 335 THR B N 1
ATOM 7557 C CA . THR B 1 335 ? -16.844 2.719 37.5 1 90.44 335 THR B CA 1
ATOM 7558 C C . THR B 1 335 ? -15.961 3.959 37.656 1 90.44 335 THR B C 1
ATOM 7560 O O . THR B 1 335 ? -16.062 4.895 36.844 1 90.44 335 THR B O 1
ATOM 7563 N N . ASN B 1 336 ? -15.133 3.986 38.688 1 89.69 336 ASN B N 1
ATOM 7564 C CA . ASN B 1 336 ? -14.211 5.098 38.906 1 89.69 336 ASN B CA 1
ATOM 7565 C C . ASN B 1 336 ? -13.273 5.293 37.719 1 89.69 336 ASN B C 1
ATOM 7567 O O . ASN B 1 336 ? -12.906 6.422 37.375 1 89.69 336 ASN B O 1
ATOM 7571 N N . ALA B 1 337 ? -12.914 4.18 37.125 1 89.75 337 ALA B N 1
ATOM 7572 C CA . ALA B 1 337 ? -12.016 4.242 35.969 1 89.75 337 ALA B CA 1
ATOM 7573 C C . ALA B 1 337 ? -12.688 4.941 34.812 1 89.75 337 ALA B C 1
ATOM 7575 O O . ALA B 1 337 ? -12.039 5.715 34.094 1 89.75 337 ALA B O 1
ATOM 7576 N N . GLU B 1 338 ? -13.906 4.691 34.625 1 90 338 GLU B N 1
ATOM 7577 C CA . GLU B 1 338 ? -14.641 5.297 33.531 1 90 338 GLU B CA 1
ATOM 7578 C C . GLU B 1 338 ? -14.812 6.801 33.719 1 90 338 GLU B C 1
ATOM 7580 O O . GLU B 1 338 ? -14.68 7.582 32.781 1 90 338 GLU B O 1
ATOM 7585 N N . VAL B 1 339 ? -15.086 7.145 34.938 1 90.81 339 VAL B N 1
ATOM 7586 C CA . VAL B 1 339 ? -15.258 8.555 35.281 1 90.81 339 VAL B CA 1
ATOM 7587 C C . VAL B 1 339 ? -13.93 9.289 35.094 1 90.81 339 VAL B C 1
ATOM 7589 O O . VAL B 1 339 ? -13.898 10.414 34.594 1 90.81 339 VAL B O 1
ATOM 7592 N N . GLN B 1 340 ? -12.859 8.672 35.531 1 92.56 340 GLN B N 1
ATOM 7593 C CA . GLN B 1 340 ? -11.539 9.281 35.406 1 92.56 340 GLN B CA 1
ATOM 7594 C C . GLN B 1 340 ? -11.141 9.438 33.938 1 92.56 340 GLN B C 1
ATOM 7596 O O . GLN B 1 340 ? -10.555 10.453 33.562 1 92.56 340 GLN B O 1
ATOM 7601 N N . ILE B 1 341 ? -11.414 8.43 33.156 1 93.44 341 ILE B N 1
ATOM 7602 C CA . ILE B 1 341 ? -11.094 8.477 31.719 1 93.44 341 ILE B CA 1
ATOM 7603 C C . ILE B 1 341 ? -11.859 9.609 31.062 1 93.44 341 ILE B C 1
ATOM 7605 O O . ILE B 1 341 ? -11.312 10.328 30.219 1 93.44 341 ILE B O 1
ATOM 7609 N N . ARG B 1 342 ? -13.078 9.742 31.406 1 92.69 342 ARG B N 1
ATOM 7610 C CA . ARG B 1 342 ? -13.867 10.836 30.844 1 92.69 342 ARG B CA 1
ATOM 7611 C C . ARG B 1 342 ? -13.297 12.195 31.25 1 92.69 342 ARG B C 1
ATOM 7613 O O . ARG B 1 342 ? -13.18 13.102 30.422 1 92.69 342 ARG B O 1
ATOM 7620 N N . SER B 1 343 ? -12.961 12.312 32.5 1 94.19 343 SER B N 1
ATOM 7621 C CA . SER B 1 343 ? -12.398 13.562 33 1 94.19 343 SER B CA 1
ATOM 7622 C C . SER B 1 343 ? -11.062 13.875 32.312 1 94.19 343 SER B C 1
ATOM 7624 O O . SER B 1 343 ? -10.844 15 31.859 1 94.19 343 SER B O 1
ATOM 7626 N N . ASP B 1 344 ? -10.172 12.906 32.281 1 95.69 344 ASP B N 1
ATOM 7627 C CA . ASP B 1 344 ? -8.875 13.094 31.641 1 95.69 344 ASP B CA 1
ATOM 7628 C C . ASP B 1 344 ? -9.039 13.438 30.172 1 95.69 344 ASP B C 1
ATOM 7630 O O . ASP B 1 344 ? -8.336 14.312 29.641 1 95.69 344 ASP B O 1
ATOM 7634 N N . GLY B 1 345 ? -9.914 12.711 29.516 1 95.94 345 GLY B N 1
ATOM 7635 C CA . GLY B 1 345 ? -10.164 12.977 28.109 1 95.94 345 GLY B CA 1
ATOM 7636 C C . GLY B 1 345 ? -10.594 14.398 27.844 1 95.94 345 GLY B C 1
ATOM 7637 O O . GLY B 1 345 ? -10.117 15.031 26.891 1 95.94 345 GLY B O 1
ATOM 7638 N N . ILE B 1 346 ? -11.5 14.906 28.656 1 96.06 346 ILE B N 1
ATOM 7639 C CA . ILE B 1 346 ? -11.984 16.266 28.5 1 96.06 346 ILE B CA 1
ATOM 7640 C C . ILE B 1 346 ? -10.844 17.25 28.766 1 96.06 346 ILE B C 1
ATOM 7642 O O . ILE B 1 346 ? -10.688 18.234 28.031 1 96.06 346 ILE B O 1
ATOM 7646 N N . ASP B 1 347 ? -10.062 16.969 29.734 1 96.94 347 ASP B N 1
ATOM 7647 C CA . ASP B 1 347 ? -8.914 17.812 30.047 1 96.94 347 ASP B CA 1
ATOM 7648 C C . ASP B 1 347 ? -7.977 17.922 28.844 1 96.94 347 ASP B C 1
ATOM 7650 O O . ASP B 1 347 ? -7.52 19 28.5 1 96.94 347 ASP B O 1
ATOM 7654 N N . TYR B 1 348 ? -7.699 16.812 28.297 1 96.88 348 TYR B N 1
ATOM 7655 C CA . TYR B 1 348 ? -6.758 16.812 27.188 1 96.88 348 TYR B CA 1
ATOM 7656 C C . TYR B 1 348 ? -7.383 17.422 25.938 1 96.88 348 TYR B C 1
ATOM 7658 O O . TYR B 1 348 ? -6.688 18.031 25.125 1 96.88 348 TYR B O 1
ATOM 7666 N N . ALA B 1 349 ? -8.656 17.219 25.734 1 96.69 349 ALA B N 1
ATOM 7667 C CA . ALA B 1 349 ? -9.32 17.891 24.609 1 96.69 349 ALA B CA 1
ATOM 7668 C C . ALA B 1 349 ? -9.203 19.406 24.719 1 96.69 349 ALA B C 1
ATOM 7670 O O . ALA B 1 349 ? -8.938 20.094 23.734 1 96.69 349 ALA B O 1
ATOM 7671 N N . LEU B 1 350 ? -9.391 19.875 25.906 1 97.38 350 LEU B N 1
ATOM 7672 C CA . LEU B 1 350 ? -9.281 21.312 26.141 1 97.38 350 LEU B CA 1
ATOM 7673 C C . LEU B 1 350 ? -7.844 21.781 25.984 1 97.38 350 LEU B C 1
ATOM 7675 O O . LEU B 1 350 ? -7.594 22.859 25.406 1 97.38 350 LEU B O 1
ATOM 7679 N N . LYS B 1 351 ? -6.887 21.016 26.516 1 95.94 351 LYS B N 1
ATOM 7680 C CA . LYS B 1 351 ? -5.473 21.328 26.344 1 95.94 351 LYS B CA 1
ATOM 7681 C C . LYS B 1 351 ? -5.094 21.391 24.875 1 95.94 351 LYS B C 1
ATOM 7683 O O . LYS B 1 351 ? -4.32 22.25 24.453 1 95.94 351 LYS B O 1
ATOM 7688 N N . LEU B 1 352 ? -5.586 20.422 24.141 1 96.88 352 LEU B N 1
ATOM 7689 C CA . LEU B 1 352 ? -5.309 20.359 22.703 1 96.88 352 LEU B CA 1
ATOM 7690 C C . LEU B 1 352 ? -5.824 21.609 22 1 96.88 352 LEU B C 1
ATOM 7692 O O . LEU B 1 352 ? -5.105 22.219 21.203 1 96.88 352 LEU B O 1
ATOM 7696 N N . MET B 1 353 ? -7.043 22.047 22.312 1 97.12 353 MET B N 1
ATOM 7697 C CA . MET B 1 353 ? -7.609 23.234 21.672 1 97.12 353 MET B CA 1
ATOM 7698 C C . MET B 1 353 ? -6.805 24.469 22.016 1 97.12 353 MET B C 1
ATOM 7700 O O . MET B 1 353 ? -6.59 25.344 21.172 1 97.12 353 MET B O 1
ATOM 7704 N N . ASN B 1 354 ? -6.426 24.547 23.219 1 95.5 354 ASN B N 1
ATOM 7705 C CA . ASN B 1 354 ? -5.602 25.672 23.625 1 95.5 354 ASN B CA 1
ATOM 7706 C C . ASN B 1 354 ? -4.289 25.719 22.859 1 95.5 354 ASN B C 1
ATOM 7708 O O . ASN B 1 354 ? -3.848 26.797 22.438 1 95.5 354 ASN B O 1
ATOM 7712 N N . THR B 1 355 ? -3.678 24.578 22.766 1 95.56 355 THR B N 1
ATOM 7713 C CA . THR B 1 355 ? -2.438 24.484 22.016 1 95.56 355 THR B CA 1
ATOM 7714 C C . THR B 1 355 ? -2.678 24.812 20.547 1 95.56 355 THR B C 1
ATOM 7716 O O . THR B 1 355 ? -1.856 25.484 19.906 1 95.56 355 THR B O 1
ATOM 7719 N N . LEU B 1 356 ? -3.785 24.391 20.016 1 95.62 356 LEU B N 1
ATOM 7720 C CA . LEU B 1 356 ? -4.145 24.625 18.625 1 95.62 356 LEU B CA 1
ATOM 7721 C C . LEU B 1 356 ? -4.359 26.125 18.391 1 95.62 356 LEU B C 1
ATOM 7723 O O . LEU B 1 356 ? -4.043 26.625 17.312 1 95.62 356 LEU B O 1
ATOM 7727 N N . ARG B 1 357 ? -4.898 26.797 19.312 1 93.75 357 ARG B N 1
ATOM 7728 C CA . ARG B 1 357 ? -5.07 28.25 19.188 1 93.75 357 ARG B CA 1
ATOM 7729 C C . ARG B 1 357 ? -3.73 28.953 19 1 93.75 357 ARG B C 1
ATOM 7731 O O . ARG B 1 357 ? -3.59 29.812 18.141 1 93.75 357 ARG B O 1
ATOM 7738 N N . GLY B 1 358 ? -2.783 28.531 19.875 1 92.5 358 GLY B N 1
ATOM 7739 C CA . GLY B 1 358 ? -1.442 29.062 19.719 1 92.5 358 GLY B CA 1
ATOM 7740 C C . GLY B 1 358 ? -0.825 28.734 18.375 1 92.5 358 GLY B C 1
ATOM 7741 O O . GLY B 1 358 ? -0.19 29.594 17.75 1 92.5 358 GLY B O 1
ATOM 7742 N N . PHE B 1 359 ? -1.021 27.547 17.969 1 93.56 359 PHE B N 1
ATOM 7743 C CA . PHE B 1 359 ? -0.489 27.109 16.672 1 93.56 359 PHE B CA 1
ATOM 7744 C C . PHE B 1 359 ? -1.129 27.875 15.531 1 93.56 359 PHE B C 1
ATOM 7746 O O . PHE B 1 359 ? -0.443 28.297 14.594 1 93.56 359 PHE B O 1
ATOM 7753 N N . PHE B 1 360 ? -2.412 28.016 15.578 1 92.06 360 PHE B N 1
ATOM 7754 C CA . PHE B 1 360 ? -3.162 28.75 14.578 1 92.06 360 PHE B CA 1
ATOM 7755 C C . PHE B 1 360 ? -2.631 30.172 14.445 1 92.06 360 PHE B C 1
ATOM 7757 O O . PHE B 1 360 ? -2.422 30.672 13.336 1 92.06 360 PHE B O 1
ATOM 7764 N N . ASN B 1 361 ? -2.396 30.781 15.531 1 89.94 361 ASN B N 1
ATOM 7765 C CA . ASN B 1 361 ? -1.884 32.156 15.539 1 89.94 361 ASN B CA 1
ATOM 7766 C C . ASN B 1 361 ? -0.489 32.219 14.922 1 89.94 361 ASN B C 1
ATOM 7768 O O . ASN B 1 361 ? -0.13 33.25 14.312 1 89.94 361 ASN B O 1
ATOM 7772 N N . HIS B 1 362 ? 0.21 31.156 15.094 1 88.44 362 HIS B N 1
ATOM 7773 C CA . HIS B 1 362 ? 1.567 31.141 14.562 1 88.44 362 HIS B CA 1
ATOM 7774 C C . HIS B 1 362 ? 1.563 30.953 13.047 1 88.44 362 HIS B C 1
ATOM 7776 O O . HIS B 1 362 ? 2.367 31.562 12.344 1 88.44 362 HIS B O 1
ATOM 7782 N N . VAL B 1 363 ? 0.688 30.156 12.555 1 86 363 VAL B N 1
ATOM 7783 C CA . VAL B 1 363 ? 0.753 29.781 11.148 1 86 363 VAL B CA 1
ATOM 7784 C C . VAL B 1 363 ? -0.071 30.766 10.312 1 86 363 VAL B C 1
ATOM 7786 O O . VAL B 1 363 ? 0.2 30.969 9.125 1 86 363 VAL B O 1
ATOM 7789 N N . TRP B 1 364 ? -1.109 31.312 10.867 1 82.62 364 TRP B N 1
ATOM 7790 C CA . TRP B 1 364 ? -1.957 32.25 10.148 1 82.62 364 TRP B CA 1
ATOM 7791 C C . TRP B 1 364 ? -1.25 33.594 9.969 1 82.62 364 TRP B C 1
ATOM 7793 O O . TRP B 1 364 ? -0.643 34.125 10.906 1 82.62 364 TRP B O 1
ATOM 7803 N N . PRO B 1 365 ? -1.134 34.094 8.711 1 78.69 365 PRO B N 1
ATOM 7804 C CA . PRO B 1 365 ? -1.979 33.75 7.574 1 78.69 365 PRO B CA 1
ATOM 7805 C C . PRO B 1 365 ? -1.224 32.938 6.516 1 78.69 365 PRO B C 1
ATOM 7807 O O . PRO B 1 365 ? -1.843 32.25 5.691 1 78.69 365 PRO B O 1
ATOM 7810 N N . ARG B 1 366 ? 0.033 33.062 6.574 1 77.12 366 ARG B N 1
ATOM 7811 C CA . ARG B 1 366 ? 0.829 32.531 5.473 1 77.12 366 ARG B CA 1
ATOM 7812 C C . ARG B 1 366 ? 0.628 31.031 5.324 1 77.12 366 ARG B C 1
ATOM 7814 O O . ARG B 1 366 ? 0.354 30.547 4.227 1 77.12 366 ARG B O 1
ATOM 7821 N N . ASP B 1 367 ? 0.735 30.297 6.441 1 76.44 367 ASP B N 1
ATOM 7822 C CA . ASP B 1 367 ? 0.677 28.828 6.41 1 76.44 367 ASP B CA 1
ATOM 7823 C C . ASP B 1 367 ? -0.717 28.328 6.785 1 76.44 367 ASP B C 1
ATOM 7825 O O . ASP B 1 367 ? -0.857 27.281 7.41 1 76.44 367 ASP B O 1
ATOM 7829 N N . ALA B 1 368 ? -1.691 29.094 6.375 1 75 368 ALA B N 1
ATOM 7830 C CA . ALA B 1 368 ? -3.066 28.766 6.742 1 75 368 ALA B CA 1
ATOM 7831 C C . ALA B 1 368 ? -3.504 27.453 6.113 1 75 368 ALA B C 1
ATOM 7833 O O . ALA B 1 368 ? -4.406 26.781 6.625 1 75 368 ALA B O 1
ATOM 7834 N N . LYS B 1 369 ? -2.809 27.047 5.098 1 76.31 369 LYS B N 1
ATOM 7835 C CA . LYS B 1 369 ? -3.189 25.828 4.395 1 76.31 369 LYS B CA 1
ATOM 7836 C C . LYS B 1 369 ? -2.564 24.594 5.055 1 76.31 369 LYS B C 1
ATOM 7838 O O . LYS B 1 369 ? -2.809 23.469 4.625 1 76.31 369 LYS B O 1
ATOM 7843 N N . PHE B 1 370 ? -1.812 24.875 6.051 1 81.88 370 PHE B N 1
ATOM 7844 C CA . PHE B 1 370 ? -1.291 23.75 6.805 1 81.88 370 PHE B CA 1
ATOM 7845 C C . PHE B 1 370 ? -2.422 22.984 7.477 1 81.88 370 PHE B C 1
ATOM 7847 O O . PHE B 1 370 ? -2.736 23.219 8.641 1 81.88 370 PHE B O 1
ATOM 7854 N N . HIS B 1 371 ? -2.992 22.141 6.824 1 76.81 371 HIS B N 1
ATOM 7855 C CA . HIS B 1 371 ? -4.297 21.531 7.066 1 76.81 371 HIS B CA 1
ATOM 7856 C C . HIS B 1 371 ? -4.328 20.812 8.406 1 76.81 371 HIS B C 1
ATOM 7858 O O . HIS B 1 371 ? -5.383 20.703 9.039 1 76.81 371 HIS B O 1
ATOM 7864 N N . PHE B 1 372 ? -3.268 20.438 8.781 1 79.56 372 PHE B N 1
ATOM 7865 C CA . PHE B 1 372 ? -3.211 19.703 10.039 1 79.56 372 PHE B CA 1
ATOM 7866 C C . PHE B 1 372 ? -3.803 20.531 11.172 1 79.56 372 PHE B C 1
ATOM 7868 O O . PHE B 1 372 ? -4.512 20.016 12.031 1 79.56 372 PHE B O 1
ATOM 7875 N N . VAL B 1 373 ? -3.535 21.766 11.164 1 86 373 VAL B N 1
ATOM 7876 C CA . VAL B 1 373 ? -3.996 22.656 12.227 1 86 373 VAL B CA 1
ATOM 7877 C C . VAL B 1 373 ? -5.508 22.828 12.133 1 86 373 VAL B C 1
ATOM 7879 O O . VAL B 1 373 ? -6.227 22.641 13.117 1 86 373 VAL B O 1
ATOM 7882 N N . ILE B 1 374 ? -5.938 23.094 11.016 1 84.12 374 ILE B N 1
ATOM 7883 C CA . ILE B 1 374 ? -7.352 23.375 10.805 1 84.12 374 ILE B CA 1
ATOM 7884 C C . ILE B 1 374 ? -8.172 22.125 11.062 1 84.12 374 ILE B C 1
ATOM 7886 O O . ILE B 1 374 ? -9.227 22.172 11.711 1 84.12 374 ILE B O 1
ATOM 7890 N N . PHE B 1 375 ? -7.719 21.125 10.609 1 85.5 375 PHE B N 1
ATOM 7891 C CA . PHE B 1 375 ? -8.43 19.875 10.797 1 85.5 375 PHE B CA 1
ATOM 7892 C C . PHE B 1 375 ? -8.477 19.484 12.273 1 85.5 375 PHE B C 1
ATOM 7894 O O . PHE B 1 375 ? -9.492 18.984 12.758 1 85.5 375 PHE B O 1
ATOM 7901 N N . SER B 1 376 ? -7.336 19.625 12.859 1 89 376 SER B N 1
ATOM 7902 C CA . SER B 1 376 ? -7.289 19.297 14.281 1 89 376 SER B CA 1
ATOM 7903 C C . SER B 1 376 ? -8.273 20.141 15.078 1 89 376 SER B C 1
ATOM 7905 O O . SER B 1 376 ? -8.891 19.656 16.031 1 89 376 SER B O 1
ATOM 7907 N N . ILE B 1 377 ? -8.391 21.422 14.719 1 91.75 377 ILE B N 1
ATOM 7908 C CA . ILE B 1 377 ? -9.352 22.312 15.367 1 91.75 377 ILE B CA 1
ATOM 7909 C C . ILE B 1 377 ? -10.766 21.797 15.117 1 91.75 377 ILE B C 1
ATOM 7911 O O . ILE B 1 377 ? -11.562 21.672 16.047 1 91.75 377 ILE B O 1
ATOM 7915 N N . PHE B 1 378 ? -11.07 21.516 13.945 1 90.31 378 PHE B N 1
ATOM 7916 C CA . PHE B 1 378 ? -12.383 21 13.547 1 90.31 378 PHE B CA 1
ATOM 7917 C C . PHE B 1 378 ? -12.695 19.703 14.281 1 90.31 378 PHE B C 1
ATOM 7919 O O . PHE B 1 378 ? -13.781 19.547 14.852 1 90.31 378 PHE B O 1
ATOM 7926 N N . ASP B 1 379 ? -11.781 18.781 14.188 1 88.5 379 ASP B N 1
ATOM 7927 C CA . ASP B 1 379 ? -11.961 17.453 14.766 1 88.5 379 ASP B CA 1
ATOM 7928 C C . ASP B 1 379 ? -12.18 17.531 16.266 1 88.5 379 ASP B C 1
ATOM 7930 O O . ASP B 1 379 ? -13.031 16.828 16.828 1 88.5 379 ASP B O 1
ATOM 7934 N N . THR B 1 380 ? -11.391 18.328 16.922 1 92.56 380 THR B N 1
ATOM 7935 C CA . THR B 1 380 ? -11.523 18.484 18.359 1 92.56 380 THR B CA 1
ATOM 7936 C C . THR B 1 380 ? -12.859 19.125 18.719 1 92.56 380 THR B C 1
ATOM 7938 O O . THR B 1 380 ? -13.5 18.734 19.688 1 92.56 380 THR B O 1
ATOM 7941 N N . ALA B 1 381 ? -13.25 20.094 17.906 1 93.31 381 ALA B N 1
ATOM 7942 C CA . ALA B 1 381 ? -14.555 20.719 18.125 1 93.31 381 ALA B CA 1
ATOM 7943 C C . ALA B 1 381 ? -15.688 19.703 17.953 1 93.31 381 ALA B C 1
ATOM 7945 O O . ALA B 1 381 ? -16.672 19.719 18.688 1 93.31 381 ALA B O 1
ATOM 7946 N N . ALA B 1 382 ? -15.547 18.922 16.953 1 89.5 382 ALA B N 1
ATOM 7947 C CA . ALA B 1 382 ? -16.547 17.875 16.75 1 89.5 382 ALA B CA 1
ATOM 7948 C C . ALA B 1 382 ? -16.609 16.938 17.953 1 89.5 382 ALA B C 1
ATOM 7950 O O . ALA B 1 382 ? -17.672 16.453 18.312 1 89.5 382 ALA B O 1
ATOM 7951 N N . LEU B 1 383 ? -15.477 16.641 18.484 1 91.19 383 LEU B N 1
ATOM 7952 C CA . LEU B 1 383 ? -15.422 15.797 19.672 1 91.19 383 LEU B CA 1
ATOM 7953 C C . LEU B 1 383 ? -16.172 16.438 20.828 1 91.19 383 LEU B C 1
ATOM 7955 O O . LEU B 1 383 ? -16.844 15.734 21.609 1 91.19 383 LEU B O 1
ATOM 7959 N N . TYR B 1 384 ? -16.094 17.781 20.984 1 93.44 384 TYR B N 1
ATOM 7960 C CA . TYR B 1 384 ? -16.844 18.5 22 1 93.44 384 TYR B CA 1
ATOM 7961 C C . TYR B 1 384 ? -18.344 18.234 21.859 1 93.44 384 TYR B C 1
ATOM 7963 O O . TYR B 1 384 ? -19.031 18 22.859 1 93.44 384 TYR B O 1
ATOM 7971 N N . SER B 1 385 ? -18.75 18.312 20.641 1 90.06 385 SER B N 1
ATOM 7972 C CA . SER B 1 385 ? -20.156 18.078 20.391 1 90.06 385 SER B CA 1
ATOM 7973 C C . SER B 1 385 ? -20.562 16.656 20.812 1 90.06 385 SER B C 1
ATOM 7975 O O . SER B 1 385 ? -21.625 16.469 21.406 1 90.06 385 SER B O 1
ATOM 7977 N N . SER B 1 386 ? -19.734 15.734 20.5 1 89.19 386 SER B N 1
ATOM 7978 C CA . SER B 1 386 ? -20 14.352 20.891 1 89.19 386 SER B CA 1
ATOM 7979 C C . SER B 1 386 ? -20.047 14.195 22.406 1 89.19 386 SER B C 1
ATOM 7981 O O . SER B 1 386 ? -20.922 13.5 22.938 1 89.19 386 SER B O 1
ATOM 7983 N N . ILE B 1 387 ? -19.141 14.773 23.094 1 91.06 387 ILE B N 1
ATOM 7984 C CA . ILE B 1 387 ? -19.078 14.719 24.547 1 91.06 387 ILE B CA 1
ATOM 7985 C C . ILE B 1 387 ? -20.359 15.281 25.141 1 91.06 387 ILE B C 1
ATOM 7987 O O . ILE B 1 387 ? -20.953 14.672 26.047 1 91.06 387 ILE B O 1
ATOM 7991 N N . LEU B 1 388 ? -20.828 16.375 24.641 1 90.44 388 LEU B N 1
ATOM 7992 C CA . LEU B 1 388 ? -22 17.062 25.172 1 90.44 388 LEU B CA 1
ATOM 7993 C C . LEU B 1 388 ? -23.281 16.312 24.859 1 90.44 388 LEU B C 1
ATOM 7995 O O . LEU B 1 388 ? -24.188 16.234 25.688 1 90.44 388 LEU B O 1
ATOM 7999 N N . VAL B 1 389 ? -23.359 15.703 23.688 1 87.12 389 VAL B N 1
ATOM 8000 C CA . VAL B 1 389 ? -24.531 14.961 23.266 1 87.12 389 VAL B CA 1
ATOM 8001 C C . VAL B 1 389 ? -24.672 13.688 24.094 1 87.12 389 VAL B C 1
ATOM 8003 O O . VAL B 1 389 ? -25.781 13.266 24.438 1 87.12 389 VAL B O 1
ATOM 8006 N N . HIS B 1 390 ? -23.547 13.109 24.469 1 88.25 390 HIS B N 1
ATOM 8007 C CA . HIS B 1 390 ? -23.578 11.844 25.188 1 88.25 390 HIS B CA 1
ATOM 8008 C C . HIS B 1 390 ? -23.594 12.062 26.688 1 88.25 390 HIS B C 1
ATOM 8010 O O . HIS B 1 390 ? -23.734 11.109 27.469 1 88.25 390 HIS B O 1
ATOM 8016 N N . ASP B 1 391 ? -23.406 13.305 27.047 1 88.44 391 ASP B N 1
ATOM 8017 C CA . ASP B 1 391 ? -23.516 13.641 28.469 1 88.44 391 ASP B CA 1
ATOM 8018 C C . ASP B 1 391 ? -24.984 13.797 28.875 1 88.44 391 ASP B C 1
ATOM 8020 O O . ASP B 1 391 ? -25.406 14.875 29.281 1 88.44 391 ASP B O 1
ATOM 8024 N N . LYS B 1 392 ? -25.672 12.727 28.938 1 84.69 392 LYS B N 1
ATOM 8025 C CA . LYS B 1 392 ? -27.125 12.719 29.156 1 84.69 392 LYS B CA 1
ATOM 8026 C C . LYS B 1 392 ? -27.438 13.094 30.609 1 84.69 392 LYS B C 1
ATOM 8028 O O . LYS B 1 392 ? -28.453 13.758 30.859 1 84.69 392 LYS B O 1
ATOM 8033 N N . ASP B 1 393 ? -26.609 12.648 31.5 1 85.56 393 ASP B N 1
ATOM 8034 C CA . ASP B 1 393 ? -26.906 12.891 32.906 1 85.56 393 ASP B CA 1
ATOM 8035 C C . ASP B 1 393 ? -26.25 14.188 33.375 1 85.56 393 ASP B C 1
ATOM 8037 O O . ASP B 1 393 ? -26.344 14.523 34.562 1 85.56 393 ASP B O 1
ATOM 8041 N N . GLY B 1 394 ? -25.516 14.938 32.5 1 84.5 394 GLY B N 1
ATOM 8042 C CA . GLY B 1 394 ? -24.906 16.219 32.812 1 84.5 394 GLY B CA 1
ATOM 8043 C C . GLY B 1 394 ? -23.734 16.094 33.781 1 84.5 394 GLY B C 1
ATOM 8044 O O . GLY B 1 394 ? -23.375 17.062 34.438 1 84.5 394 GLY B O 1
ATOM 8045 N N . SER B 1 395 ? -23.172 14.945 33.844 1 85.62 395 SER B N 1
ATOM 8046 C CA . SER B 1 395 ? -22.125 14.695 34.844 1 85.62 395 SER B CA 1
ATOM 8047 C C . SER B 1 395 ? -20.75 15.031 34.281 1 85.62 395 SER B C 1
ATOM 8049 O O . SER B 1 395 ? -19.75 15.016 35 1 85.62 395 SER B O 1
ATOM 8051 N N . ALA B 1 396 ? -20.672 15.43 33.031 1 88.75 396 ALA B N 1
ATOM 8052 C CA . ALA B 1 396 ? -19.375 15.75 32.438 1 88.75 396 ALA B CA 1
ATOM 8053 C C . ALA B 1 396 ? -18.781 17 33.062 1 88.75 396 ALA B C 1
ATOM 8055 O O . ALA B 1 396 ? -19.453 18.031 33.188 1 88.75 396 ALA B O 1
ATOM 8056 N N . PRO B 1 397 ? -17.562 16.906 33.5 1 91.38 397 PRO B N 1
ATOM 8057 C CA . PRO B 1 397 ? -16.953 18.094 34.125 1 91.38 397 PRO B CA 1
ATOM 8058 C C . PRO B 1 397 ? -16.625 19.172 33.094 1 91.38 397 PRO B C 1
ATOM 8060 O O . PRO B 1 397 ? -16.578 18.891 31.875 1 91.38 397 PRO B O 1
ATOM 8063 N N . ARG B 1 398 ? -16.531 20.469 33.531 1 94 398 ARG B N 1
ATOM 8064 C CA . ARG B 1 398 ? -16.047 21.625 32.781 1 94 398 ARG B CA 1
ATOM 8065 C C . ARG B 1 398 ? -16.891 21.859 31.516 1 94 398 ARG B C 1
ATOM 8067 O O . ARG B 1 398 ? -16.344 22.188 30.453 1 94 398 ARG B O 1
ATOM 8074 N N . ARG B 1 399 ? -18.141 21.641 31.594 1 91.56 399 ARG B N 1
ATOM 8075 C CA . ARG B 1 399 ? -19.078 21.75 30.469 1 91.56 399 ARG B CA 1
ATOM 8076 C C . ARG B 1 399 ? -19 23.141 29.844 1 91.56 399 ARG B C 1
ATOM 8078 O O . ARG B 1 399 ? -18.953 23.281 28.625 1 91.56 399 ARG B O 1
ATOM 8085 N N . GLN B 1 400 ? -18.984 24.125 30.719 1 91.5 400 GLN B N 1
ATOM 8086 C CA . GLN B 1 400 ? -18.969 25.5 30.203 1 91.5 400 GLN B CA 1
ATOM 8087 C C . GLN B 1 400 ? -17.672 25.781 29.453 1 91.5 400 GLN B C 1
ATOM 8089 O O . GLN B 1 400 ? -17.672 26.453 28.422 1 91.5 400 GLN B O 1
ATOM 8094 N N . GLU B 1 401 ? -16.578 25.297 29.969 1 95.38 401 GLU B N 1
ATOM 8095 C CA . GLU B 1 401 ? -15.297 25.484 29.281 1 95.38 401 GLU B CA 1
ATOM 8096 C C . GLU B 1 401 ? -15.305 24.828 27.906 1 95.38 401 GLU B C 1
ATOM 8098 O O . GLU B 1 401 ? -14.703 25.344 26.969 1 95.38 401 GLU B O 1
ATOM 8103 N N . ILE B 1 402 ? -15.953 23.656 27.844 1 95.56 402 ILE B N 1
ATOM 8104 C CA . ILE B 1 402 ? -16.078 22.953 26.562 1 95.56 402 ILE B CA 1
ATOM 8105 C C . ILE B 1 402 ? -16.859 23.828 25.578 1 95.56 402 ILE B C 1
ATOM 8107 O O . ILE B 1 402 ? -16.453 23.969 24.422 1 95.56 402 ILE B O 1
ATOM 8111 N N . LEU B 1 403 ? -17.906 24.422 26.016 1 93.5 403 LEU B N 1
ATOM 8112 C CA . LEU B 1 403 ? -18.734 25.25 25.141 1 93.5 403 LEU B CA 1
ATOM 8113 C C . LEU B 1 403 ? -17.969 26.484 24.688 1 93.5 403 LEU B C 1
ATOM 8115 O O . LEU B 1 403 ? -18.031 26.859 23.516 1 93.5 403 LEU B O 1
ATOM 8119 N N . ASP B 1 404 ? -17.266 27.125 25.609 1 95.06 404 ASP B N 1
ATOM 8120 C CA . ASP B 1 404 ? -16.453 28.281 25.266 1 95.06 404 ASP B CA 1
ATOM 8121 C C . ASP B 1 404 ? -15.375 27.922 24.25 1 95.06 404 ASP B C 1
ATOM 8123 O O . ASP B 1 404 ? -15.125 28.688 23.312 1 95.06 404 ASP B O 1
ATOM 8127 N N . SER B 1 405 ? -14.758 26.812 24.547 1 96.25 405 SER B N 1
ATOM 8128 C CA . SER B 1 405 ? -13.711 26.344 23.641 1 96.25 405 SER B CA 1
ATOM 8129 C C . SER B 1 405 ? -14.289 26.016 22.266 1 96.25 405 SER B C 1
ATOM 8131 O O . SER B 1 405 ? -13.617 26.203 21.25 1 96.25 405 SER B O 1
ATOM 8133 N N . PHE B 1 406 ? -15.453 25.438 22.188 1 95.25 406 PHE B N 1
ATOM 8134 C CA . PHE B 1 406 ? -16.156 25.156 20.922 1 95.25 406 PHE B CA 1
ATOM 8135 C C . PHE B 1 406 ? -16.375 26.453 20.141 1 95.25 406 PHE B C 1
ATOM 8137 O O . PHE B 1 406 ? -16.109 26.5 18.938 1 95.25 406 PHE B O 1
ATOM 8144 N N . ASP B 1 407 ? -16.797 27.438 20.812 1 94.38 407 ASP B N 1
ATOM 8145 C CA . ASP B 1 407 ? -17.047 28.719 20.156 1 94.38 407 ASP B CA 1
ATOM 8146 C C . ASP B 1 407 ? -15.758 29.344 19.641 1 94.38 407 ASP B C 1
ATOM 8148 O O . ASP B 1 407 ? -15.75 29.984 18.594 1 94.38 407 ASP B O 1
ATOM 8152 N N . MET B 1 408 ? -14.766 29.141 20.438 1 93.94 408 MET B N 1
ATOM 8153 C CA . MET B 1 408 ? -13.461 29.609 20 1 93.94 408 MET B CA 1
ATOM 8154 C C . MET B 1 408 ? -13.047 28.906 18.703 1 93.94 408 MET B C 1
ATOM 8156 O O . MET B 1 408 ? -12.477 29.531 17.812 1 93.94 408 MET B O 1
ATOM 8160 N N . ALA B 1 409 ? -13.242 27.625 18.641 1 94.38 409 ALA B N 1
ATOM 8161 C CA . ALA B 1 409 ? -12.938 26.859 17.438 1 94.38 409 ALA B CA 1
ATOM 8162 C C . ALA B 1 409 ? -13.742 27.359 16.25 1 94.38 409 ALA B C 1
ATOM 8164 O O . ALA B 1 409 ? -13.219 27.484 15.141 1 94.38 409 ALA B O 1
ATOM 8165 N N . LEU B 1 410 ? -14.969 27.656 16.453 1 92 410 LEU B N 1
ATOM 8166 C CA . LEU B 1 410 ? -15.836 28.203 15.414 1 92 410 LEU B CA 1
ATOM 8167 C C . LEU B 1 410 ? -15.312 29.531 14.906 1 92 410 LEU B C 1
ATOM 8169 O O . LEU B 1 410 ? -15.32 29.797 13.703 1 92 410 LEU B O 1
ATOM 8173 N N . ASP B 1 411 ? -14.844 30.297 15.773 1 91.12 411 ASP B N 1
ATOM 8174 C CA . ASP B 1 411 ? -14.305 31.594 15.414 1 91.12 411 ASP B CA 1
ATOM 8175 C C . ASP B 1 411 ? -13.031 31.453 14.586 1 91.12 411 ASP B C 1
ATOM 8177 O O . ASP B 1 411 ? -12.836 32.188 13.609 1 91.12 411 ASP B O 1
ATOM 8181 N N . MET B 1 412 ? -12.195 30.609 15.016 1 89.75 412 MET B N 1
ATOM 8182 C CA . MET B 1 412 ? -10.953 30.375 14.281 1 89.75 412 MET B CA 1
ATOM 8183 C C . MET B 1 412 ? -11.25 29.922 12.852 1 89.75 412 MET B C 1
ATOM 8185 O O . MET B 1 412 ? -10.633 30.406 11.906 1 89.75 412 MET B O 1
ATOM 8189 N N . ILE B 1 413 ? -12.188 29 12.68 1 88.44 413 ILE B N 1
ATOM 8190 C CA . ILE B 1 413 ? -12.508 28.453 11.367 1 88.44 413 ILE B CA 1
ATOM 8191 C C . ILE B 1 413 ? -13.211 29.531 10.531 1 88.44 413 ILE B C 1
ATOM 8193 O O . ILE B 1 413 ? -13.031 29.594 9.312 1 88.44 413 ILE B O 1
ATOM 8197 N N . ARG B 1 414 ? -13.945 30.375 11.148 1 85.19 414 ARG B N 1
ATOM 8198 C CA . ARG B 1 414 ? -14.617 31.469 10.453 1 85.19 414 ARG B CA 1
ATOM 8199 C C . ARG B 1 414 ? -13.602 32.375 9.766 1 85.19 414 ARG B C 1
ATOM 8201 O O . ARG B 1 414 ? -13.859 32.875 8.672 1 85.19 414 ARG B O 1
ATOM 8208 N N . HIS B 1 415 ? -12.438 32.531 10.359 1 80.56 415 HIS B N 1
ATOM 8209 C CA . HIS B 1 415 ? -11.391 33.375 9.805 1 80.56 415 HIS B CA 1
ATOM 8210 C C . HIS B 1 415 ? -10.781 32.75 8.555 1 80.56 415 HIS B C 1
ATOM 8212 O O . HIS B 1 415 ? -10.219 33.438 7.711 1 80.56 415 HIS B O 1
ATOM 8218 N N . LEU B 1 416 ? -10.945 31.516 8.5 1 78.25 416 LEU B N 1
ATOM 8219 C CA . LEU B 1 416 ? -10.305 30.797 7.406 1 78.25 416 LEU B CA 1
ATOM 8220 C C . LEU B 1 416 ? -11.25 30.656 6.215 1 78.25 416 LEU B C 1
ATOM 8222 O O . LEU B 1 416 ? -10.812 30.344 5.105 1 78.25 416 LEU B O 1
ATOM 8226 N N . ARG B 1 417 ? -12.453 30.953 6.359 1 70.75 417 ARG B N 1
ATOM 8227 C CA . ARG B 1 417 ? -13.484 30.75 5.344 1 70.75 417 ARG B CA 1
ATOM 8228 C C . ARG B 1 417 ? -13.125 31.484 4.055 1 70.75 417 ARG B C 1
ATOM 8230 O O . ARG B 1 417 ? -13.484 31.047 2.963 1 70.75 417 ARG B O 1
ATOM 8237 N N . THR B 1 418 ? -12.391 32.469 4.168 1 67.12 418 THR B N 1
ATOM 8238 C CA . THR B 1 418 ? -12.086 33.281 2.99 1 67.12 418 THR B CA 1
ATOM 8239 C C . THR B 1 418 ? -10.867 32.719 2.254 1 67.12 418 THR B C 1
ATOM 8241 O O . THR B 1 418 ? -10.578 33.125 1.128 1 67.12 418 THR B O 1
ATOM 8244 N N . ILE B 1 419 ? -10.227 31.812 2.877 1 67.12 419 ILE B N 1
ATOM 8245 C CA . ILE B 1 419 ? -8.969 31.328 2.316 1 67.12 419 ILE B CA 1
ATOM 8246 C C . ILE B 1 419 ? -9.25 30.188 1.347 1 67.12 419 ILE B C 1
ATOM 8248 O O . ILE B 1 419 ? -8.672 30.125 0.256 1 67.12 419 ILE B O 1
ATOM 8252 N N . ALA B 1 420 ? -10.07 29.203 1.744 1 68.38 420 ALA B N 1
ATOM 8253 C CA . ALA B 1 420 ? -10.359 28.062 0.882 1 68.38 420 ALA B CA 1
ATOM 8254 C C . ALA B 1 420 ? -11.797 27.594 1.056 1 68.38 420 ALA B C 1
ATOM 8256 O O . ALA B 1 420 ? -12.359 27.688 2.15 1 68.38 420 ALA B O 1
ATOM 8257 N N . PRO B 1 421 ? -12.352 27.172 -0.065 1 67.56 421 PRO B N 1
ATOM 8258 C CA . PRO B 1 421 ? -13.742 26.719 -0.01 1 67.56 421 PRO B CA 1
ATOM 8259 C C . PRO B 1 421 ? -13.953 25.578 0.986 1 67.56 421 PRO B C 1
ATOM 8261 O O . PRO B 1 421 ? -15.016 25.484 1.61 1 67.56 421 PRO B O 1
ATOM 8264 N N . ASN B 1 422 ? -13.086 24.859 1.178 1 72.25 422 ASN B N 1
ATOM 8265 C CA . ASN B 1 422 ? -13.219 23.719 2.084 1 72.25 422 ASN B CA 1
ATOM 8266 C C . ASN B 1 422 ? -13.43 24.172 3.525 1 72.25 422 ASN B C 1
ATOM 8268 O O . ASN B 1 422 ? -14.102 23.484 4.305 1 72.25 422 ASN B O 1
ATOM 8272 N N . PHE B 1 423 ? -13.047 25.344 3.783 1 76.38 423 PHE B N 1
ATOM 8273 C CA . PHE B 1 423 ? -13.156 25.812 5.156 1 76.38 423 PHE B CA 1
ATOM 8274 C C . PHE B 1 423 ? -14.57 26.312 5.445 1 76.38 423 PHE B C 1
ATOM 8276 O O . PHE B 1 423 ? -15 26.328 6.598 1 76.38 423 PHE B O 1
ATOM 8283 N N . GLN B 1 424 ? -15.219 26.625 4.363 1 78.81 424 GLN B N 1
ATOM 8284 C CA . GLN B 1 424 ? -16.625 26.984 4.535 1 78.81 424 GLN B CA 1
ATOM 8285 C C . GLN B 1 424 ? -17.438 25.766 4.953 1 78.81 424 GLN B C 1
ATOM 8287 O O . GLN B 1 424 ? -18.359 25.875 5.766 1 78.81 424 GLN B O 1
ATOM 8292 N N . LEU B 1 425 ? -17.062 24.703 4.426 1 80.69 425 LEU B N 1
ATOM 8293 C CA . LEU B 1 425 ? -17.734 23.453 4.785 1 80.69 425 LEU B CA 1
ATOM 8294 C C . LEU B 1 425 ? -17.5 23.109 6.25 1 80.69 425 LEU B C 1
ATOM 8296 O O . LEU B 1 425 ? -18.422 22.703 6.957 1 80.69 425 LEU B O 1
ATOM 8300 N N . TYR B 1 426 ? -16.266 23.297 6.723 1 83.31 426 TYR B N 1
ATOM 8301 C CA . TYR B 1 426 ? -15.938 23.031 8.117 1 83.31 426 TYR B CA 1
ATOM 8302 C C . TYR B 1 426 ? -16.781 23.906 9.055 1 83.31 426 TYR B C 1
ATOM 8304 O O . TYR B 1 426 ? -17.297 23.422 10.055 1 83.31 426 TYR B O 1
ATOM 8312 N N . HIS B 1 427 ? -16.891 25.094 8.609 1 85.94 427 HIS B N 1
ATOM 8313 C CA . HIS B 1 427 ? -17.625 26.031 9.445 1 85.94 427 HIS B CA 1
ATOM 8314 C C . HIS B 1 427 ? -19.109 25.656 9.508 1 85.94 427 HIS B C 1
ATOM 8316 O O . HIS B 1 427 ? -19.719 25.703 10.578 1 85.94 427 HIS B O 1
ATOM 8322 N N . LYS B 1 428 ? -19.625 25.312 8.414 1 83.62 428 LYS B N 1
ATOM 8323 C CA . LYS B 1 428 ? -21.047 24.953 8.352 1 83.62 428 LYS B CA 1
ATOM 8324 C C . LYS B 1 428 ? -21.328 23.719 9.211 1 83.62 428 LYS B C 1
ATOM 8326 O O . LYS B 1 428 ? -22.328 23.672 9.938 1 83.62 428 LYS B O 1
ATOM 8331 N N . ILE B 1 429 ? -20.516 22.797 9.133 1 84.38 429 ILE B N 1
ATOM 8332 C CA . ILE B 1 429 ? -20.688 21.547 9.883 1 84.38 429 ILE B CA 1
ATOM 8333 C C . ILE B 1 429 ? -20.578 21.828 11.383 1 84.38 429 ILE B C 1
ATOM 8335 O O . ILE B 1 429 ? -21.391 21.344 12.172 1 84.38 429 ILE B O 1
ATOM 8339 N N . LEU B 1 430 ? -19.609 22.625 11.758 1 87.69 430 LEU B N 1
ATOM 8340 C CA . LEU B 1 430 ? -19.406 22.922 13.172 1 87.69 430 LEU B CA 1
ATOM 8341 C C . LEU B 1 430 ? -20.562 23.734 13.742 1 87.69 430 LEU B C 1
ATOM 8343 O O . LEU B 1 430 ? -20.938 23.562 14.906 1 87.69 430 LEU B O 1
ATOM 8347 N N . ARG B 1 431 ? -21.062 24.547 12.93 1 87.31 431 ARG B N 1
ATOM 8348 C CA . ARG B 1 431 ? -22.219 25.328 13.383 1 87.31 431 ARG B CA 1
ATOM 8349 C C . ARG B 1 431 ? -23.406 24.406 13.68 1 87.31 431 ARG B C 1
ATOM 8351 O O . ARG B 1 431 ? -24.094 24.594 14.68 1 87.31 431 ARG B O 1
ATOM 8358 N N . ARG B 1 432 ? -23.547 23.484 12.875 1 84.81 432 ARG B N 1
ATOM 8359 C CA . ARG B 1 432 ? -24.641 22.531 13.078 1 84.81 432 ARG B CA 1
ATOM 8360 C C . ARG B 1 432 ? -24.391 21.672 14.32 1 84.81 432 ARG B C 1
ATOM 8362 O O . ARG B 1 432 ? -25.312 21.391 15.078 1 84.81 432 ARG B O 1
ATOM 8369 N N . LEU B 1 433 ? -23.203 21.297 14.445 1 86.75 433 LEU B N 1
ATOM 8370 C CA . LEU B 1 433 ? -22.844 20.5 15.609 1 86.75 433 LEU B CA 1
ATOM 8371 C C . LEU B 1 433 ? -23 21.297 16.891 1 86.75 433 LEU B C 1
ATOM 8373 O O . LEU B 1 433 ? -23.375 20.734 17.938 1 86.75 433 LEU B O 1
ATOM 8377 N N . ARG B 1 434 ? -22.719 22.562 16.797 1 88.25 434 ARG B N 1
ATOM 8378 C CA . ARG B 1 434 ? -22.859 23.422 17.953 1 88.25 434 ARG B CA 1
ATOM 8379 C C . ARG B 1 434 ? -24.328 23.562 18.359 1 88.25 434 ARG B C 1
ATOM 8381 O O . ARG B 1 434 ? -24.656 23.609 19.547 1 88.25 434 ARG B O 1
ATOM 8388 N N . ILE B 1 435 ? -25.188 23.578 17.438 1 83.94 435 ILE B N 1
ATOM 8389 C CA . ILE B 1 435 ? -26.625 23.672 17.688 1 83.94 435 ILE B CA 1
ATOM 8390 C C . ILE B 1 435 ? -27.125 22.391 18.344 1 83.94 435 ILE B C 1
ATOM 8392 O O . ILE B 1 435 ? -27.906 22.438 19.297 1 83.94 435 ILE B O 1
ATOM 8396 N N . LYS B 1 436 ? -26.656 21.328 17.859 1 80.44 436 LYS B N 1
ATOM 8397 C CA . LYS B 1 436 ? -27.047 20.031 18.438 1 80.44 436 LYS B CA 1
ATOM 8398 C C . LYS B 1 436 ? -26.578 19.906 19.875 1 80.44 436 LYS B C 1
ATOM 8400 O O . LYS B 1 436 ? -27.281 19.328 20.719 1 80.44 436 LYS B O 1
ATOM 8405 N N . ALA B 1 437 ? -25.438 20.422 20.188 1 80.19 437 ALA B N 1
ATOM 8406 C CA . ALA B 1 437 ? -24.859 20.328 21.531 1 80.19 437 ALA B CA 1
ATOM 8407 C C . ALA B 1 437 ? -25.625 21.219 22.516 1 80.19 437 ALA B C 1
ATOM 8409 O O . ALA B 1 437 ? -25.672 20.906 23.703 1 80.19 437 ALA B O 1
ATOM 8410 N N . ARG B 1 438 ? -26.281 22.391 22.234 1 69.94 438 ARG B N 1
ATOM 8411 C CA . ARG B 1 438 ? -27.031 23.297 23.094 1 69.94 438 ARG B CA 1
ATOM 8412 C C . ARG B 1 438 ? -28.375 22.703 23.469 1 69.94 438 ARG B C 1
ATOM 8414 O O . ARG B 1 438 ? -28.891 22.953 24.562 1 69.94 438 ARG B O 1
ATOM 8421 N N . GLY B 1 439 ? -29.172 22.031 22.766 1 59.06 439 GLY B N 1
ATOM 8422 C CA . GLY B 1 439 ? -30.531 21.609 23 1 59.06 439 GLY B CA 1
ATOM 8423 C C . GLY B 1 439 ? -30.688 20.719 24.219 1 59.06 439 GLY B C 1
ATOM 8424 O O . GLY B 1 439 ? -31.781 20.562 24.75 1 59.06 439 GLY B O 1
ATOM 8425 N N . LYS B 1 440 ? -29.781 19.969 24.875 1 51.31 440 LYS B N 1
ATOM 8426 C CA . LYS B 1 440 ? -30.125 19.109 26 1 51.31 440 LYS B CA 1
ATOM 8427 C C . LYS B 1 440 ? -29.859 19.797 27.328 1 51.31 440 LYS B C 1
ATOM 8429 O O . LYS B 1 440 ? -29.828 19.141 28.375 1 51.31 440 LYS B O 1
ATOM 8434 N N . VAL B 1 441 ? -29.562 21.062 27.578 1 42.09 441 VAL B N 1
ATOM 8435 C CA . VAL B 1 441 ? -29.391 21.578 28.922 1 42.09 441 VAL B CA 1
ATOM 8436 C C . VAL B 1 441 ? -30.75 21.828 29.578 1 42.09 441 VAL B C 1
ATOM 8438 O O . VAL B 1 441 ? -31.625 22.453 28.969 1 42.09 441 VAL B O 1
ATOM 8441 N N . PRO B 1 442 ? -31.234 21.203 30.688 1 37.84 442 PRO B N 1
ATOM 8442 C CA . PRO B 1 442 ? -32.406 21.641 31.453 1 37.84 442 PRO B CA 1
ATOM 8443 C C . PRO B 1 442 ? -32.406 23.141 31.766 1 37.84 442 PRO B C 1
ATOM 8445 O O . PRO B 1 442 ? -31.312 23.719 31.922 1 37.84 442 PRO B O 1
ATOM 8448 N N . ARG B 1 443 ? -33.562 23.875 31.625 1 35.03 443 ARG B N 1
ATOM 8449 C CA . ARG B 1 443 ? -33.812 25.266 32 1 35.03 443 ARG B CA 1
ATOM 8450 C C . ARG B 1 443 ? -33.531 25.484 33.5 1 35.03 443 ARG B C 1
ATOM 8452 O O . ARG B 1 443 ? -34.25 24.938 34.344 1 35.03 443 ARG B O 1
ATOM 8459 N N . ILE B 1 444 ? -32.5 25.578 34.125 1 33.91 444 ILE B N 1
ATOM 8460 C CA . ILE B 1 444 ? -32.5 26.156 35.469 1 33.91 444 ILE B CA 1
ATOM 8461 C C . ILE B 1 444 ? -33.344 27.453 35.469 1 33.91 444 ILE B C 1
ATOM 8463 O O . ILE B 1 444 ? -33.188 28.281 34.562 1 33.91 444 ILE B O 1
ATOM 8467 N N . PRO B 1 445 ? -34.406 27.562 36.406 1 31.45 445 PRO B N 1
ATOM 8468 C CA . PRO B 1 445 ? -35.219 28.766 36.531 1 31.45 445 PRO B CA 1
ATOM 8469 C C . PRO B 1 445 ? -34.375 30.047 36.5 1 31.45 445 PRO B C 1
ATOM 8471 O O . PRO B 1 445 ? -33.219 30.047 36.938 1 31.45 445 PRO B O 1
ATOM 8474 N N . GLN B 1 446 ? -34.781 30.953 35.688 1 29.38 446 GLN B N 1
ATOM 8475 C CA . GLN B 1 446 ? -34.156 32.25 35.5 1 29.38 446 GLN B CA 1
ATOM 8476 C C . GLN B 1 446 ? -34.062 33 36.844 1 29.38 446 GLN B C 1
ATOM 8478 O O . GLN B 1 446 ? -35.062 33.281 37.469 1 29.38 446 GLN B O 1
ATOM 8483 N N . VAL B 1 447 ? -33.344 32.625 37.844 1 29.98 447 VAL B N 1
ATOM 8484 C CA . VAL B 1 447 ? -33.25 33.594 38.906 1 29.98 447 VAL B CA 1
ATOM 8485 C C . VAL B 1 447 ? -33.188 35 38.312 1 29.98 447 VAL B C 1
ATOM 8487 O O . VAL B 1 447 ? -32.406 35.25 37.406 1 29.98 447 VAL B O 1
ATOM 8490 N N . ASN B 1 448 ? -34.312 35.781 38.375 1 26.53 448 ASN B N 1
ATOM 8491 C CA . ASN B 1 448 ? -34.469 37.188 38 1 26.53 448 ASN B CA 1
ATOM 8492 C C . ASN B 1 448 ? -33.281 38 38.469 1 26.53 448 ASN B C 1
ATOM 8494 O O . ASN B 1 448 ? -33.219 38.438 39.594 1 26.53 448 ASN B O 1
ATOM 8498 N N . GLU B 1 449 ? -32.188 37.5 38.469 1 27.47 449 GLU B N 1
ATOM 8499 C CA . GLU B 1 449 ? -31.266 38.5 39 1 27.47 449 GLU B CA 1
ATOM 8500 C C . GLU B 1 449 ? -31.484 39.875 38.375 1 27.47 449 GLU B C 1
ATOM 8502 O O . GLU B 1 449 ? -31.75 39.938 37.156 1 27.47 449 GLU B O 1
ATOM 8507 N N . PRO B 1 450 ? -31.891 40.906 39.062 1 29.06 450 PRO B N 1
ATOM 8508 C CA . PRO B 1 450 ? -32.219 42.25 38.531 1 29.06 450 PRO B CA 1
ATOM 8509 C C . PRO B 1 450 ? -31.344 42.656 37.344 1 29.06 450 PRO B C 1
ATOM 8511 O O . PRO B 1 450 ? -30.234 42.125 37.188 1 29.06 450 PRO B O 1
ATOM 8514 N N . PRO B 1 451 ? -31.938 43.219 36.375 1 25.42 451 PRO B N 1
ATOM 8515 C CA . PRO B 1 451 ? -31.281 43.625 35.125 1 25.42 451 PRO B CA 1
ATOM 8516 C C . PRO B 1 451 ? -29.891 44.219 35.375 1 25.42 451 PRO B C 1
ATOM 8518 O O . PRO B 1 451 ? -29.75 45.188 36.156 1 25.42 451 PRO B O 1
ATOM 8521 N N . ARG B 1 452 ? -29.047 43.375 35.656 1 26.78 452 ARG B N 1
ATOM 8522 C CA . ARG B 1 452 ? -27.797 44.062 35.969 1 26.78 452 ARG B CA 1
ATOM 8523 C C . ARG B 1 452 ? -27.578 45.25 35.031 1 26.78 452 ARG B C 1
ATOM 8525 O O . ARG B 1 452 ? -27.594 45.062 33.812 1 26.78 452 ARG B O 1
ATOM 8532 N N . LYS B 1 453 ? -28.062 46.438 35.344 1 25.27 453 LYS B N 1
ATOM 8533 C CA . LYS B 1 453 ? -27.828 47.688 34.656 1 25.27 453 LYS B CA 1
ATOM 8534 C C . LYS B 1 453 ? -26.453 47.688 33.969 1 25.27 453 LYS B C 1
ATOM 8536 O O . LYS B 1 453 ? -25.438 47.406 34.594 1 25.27 453 LYS B O 1
ATOM 8541 N N . CYS B 1 454 ? -26.453 47.344 32.812 1 20.78 454 CYS B N 1
ATOM 8542 C CA . CYS B 1 454 ? -25.234 47.531 32.031 1 20.78 454 CYS B CA 1
ATOM 8543 C C . CYS B 1 454 ? -24.547 48.844 32.406 1 20.78 454 CYS B C 1
ATOM 8545 O O . CYS B 1 454 ? -25.141 49.906 32.281 1 20.78 454 CYS B O 1
ATOM 8547 N N . LEU B 1 455 ? -23.797 48.844 33.438 1 21.16 455 LEU B N 1
ATOM 8548 C CA . LEU B 1 455 ? -23.188 50.156 33.781 1 21.16 455 LEU B CA 1
ATOM 8549 C C . LEU B 1 455 ? -22.797 50.875 32.5 1 21.16 455 LEU B C 1
ATOM 8551 O O . LEU B 1 455 ? -22.094 50.344 31.656 1 21.16 455 LEU B O 1
ATOM 8555 N N . LYS B 1 456 ? -23.641 51.719 31.984 1 23.09 456 LYS B N 1
ATOM 8556 C CA . LYS B 1 456 ? -23.422 52.812 31.062 1 23.09 456 LYS B CA 1
ATOM 8557 C C . LYS B 1 456 ? -22.062 53.469 31.281 1 23.09 456 LYS B C 1
ATOM 8559 O O . LYS B 1 456 ? -21.828 54.125 32.312 1 23.09 456 LYS B O 1
ATOM 8564 N N . THR B 1 457 ? -20.953 52.688 31.062 1 21.05 457 THR B N 1
ATOM 8565 C CA . THR B 1 457 ? -19.734 53.438 31.312 1 21.05 457 THR B CA 1
ATOM 8566 C C . THR B 1 457 ? -19.859 54.875 30.781 1 21.05 457 THR B C 1
ATOM 8568 O O . THR B 1 457 ? -20.328 55.094 29.672 1 21.05 457 THR B O 1
ATOM 8571 N N . SER B 1 458 ? -20.094 55.812 31.547 1 20 458 SER B N 1
ATOM 8572 C CA . SER B 1 45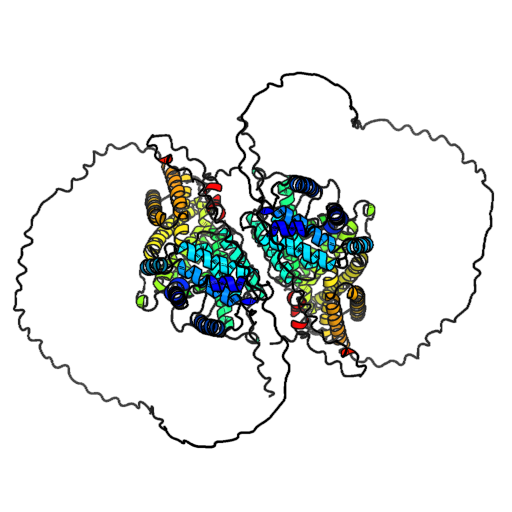8 ? -20.141 57.25 31.391 1 20 458 SER B CA 1
ATOM 8573 C C . SER B 1 458 ? -19.094 57.719 30.391 1 20 458 SER B C 1
ATOM 8575 O O . SER B 1 458 ? -17.984 57.188 30.344 1 20 458 SER B O 1
ATOM 8577 N N . GLY B 1 459 ? -19.562 58.25 29.203 1 20.34 459 GLY B N 1
ATOM 8578 C CA . GLY B 1 459 ? -18.906 58.906 28.078 1 20.34 459 GLY B CA 1
ATOM 8579 C C . GLY B 1 459 ? -17.812 59.875 28.5 1 20.34 459 GLY B C 1
ATOM 8580 O O . GLY B 1 459 ? -17.422 60.75 27.734 1 20.34 459 GLY B O 1
ATOM 8581 N N . SER B 1 460 ? -17.234 59.844 29.781 1 18.62 460 SER B N 1
ATOM 8582 C CA . SER B 1 460 ? -16.484 61.062 30.047 1 18.62 460 SER B CA 1
ATOM 8583 C C . SER B 1 460 ? -15.414 61.312 28.984 1 18.62 460 SER B C 1
ATOM 8585 O O . SER B 1 460 ? -14.688 60.375 28.594 1 18.62 460 SER B O 1
ATOM 8587 N N . LYS B 1 461 ? -15.664 62.406 28.156 1 21.48 461 LYS B N 1
ATOM 8588 C CA . LYS B 1 461 ? -15.016 63.25 27.172 1 21.48 461 LYS B CA 1
ATOM 8589 C C . LYS B 1 461 ? -13.594 63.625 27.609 1 21.48 461 LYS B C 1
ATOM 8591 O O . LYS B 1 461 ? -12.977 64.5 27.016 1 21.48 461 LYS B O 1
ATOM 8596 N N . SER B 1 462 ? -12.922 63 28.688 1 17.89 462 SER B N 1
ATOM 8597 C CA . SER B 1 462 ? -11.758 63.812 29.016 1 17.89 462 SER B CA 1
ATOM 8598 C C . SER B 1 462 ? -10.781 63.875 27.844 1 17.89 462 SER B C 1
ATOM 8600 O O . SER B 1 462 ? -10.391 62.844 27.297 1 17.89 462 SER B O 1
ATOM 8602 N N . ALA B 1 463 ? -10.781 65 27.219 1 18.59 463 ALA B N 1
ATOM 8603 C CA . ALA B 1 463 ? -10.047 65.812 26.234 1 18.59 463 ALA B CA 1
ATOM 8604 C C . ALA B 1 463 ? -8.555 65.812 26.531 1 18.59 463 ALA B C 1
ATOM 8606 O O . ALA B 1 463 ? -7.91 66.875 26.516 1 18.59 463 ALA B O 1
ATOM 8607 N N . SER B 1 464 ? -8.047 64.812 27.312 1 17.86 464 SER B N 1
ATOM 8608 C CA . SER B 1 464 ? -6.734 65.25 27.75 1 17.86 464 SER B CA 1
ATOM 8609 C C . SER B 1 464 ? -5.848 65.625 26.562 1 17.86 464 SER B C 1
ATOM 8611 O O . SER B 1 464 ? -5.812 64.875 25.562 1 17.86 464 SER B O 1
ATOM 8613 N N . PRO B 1 465 ? -5.355 66.812 26.625 1 18.2 465 PRO B N 1
ATOM 8614 C CA . PRO B 1 465 ? -4.543 67.562 25.656 1 18.2 465 PRO B CA 1
ATOM 8615 C C . PRO B 1 465 ? -3.289 66.812 25.234 1 18.2 465 PRO B C 1
ATOM 8617 O O . PRO B 1 465 ? -2.785 66 25.984 1 18.2 465 PRO B O 1
ATOM 8620 N N . LEU B 1 466 ? -3.326 66.5 23.953 1 18.22 466 LEU B N 1
ATOM 8621 C CA . LEU B 1 466 ? -2.158 66.188 23.109 1 18.22 466 LEU B CA 1
ATOM 8622 C C . LEU B 1 466 ? -1.001 67.125 23.5 1 18.22 466 LEU B C 1
ATOM 8624 O O . LEU B 1 466 ? -0.988 68.312 23.125 1 18.22 466 LEU B O 1
ATOM 8628 N N . LEU B 1 467 ? -0.759 67.125 24.984 1 16.28 467 LEU B N 1
ATOM 8629 C CA . LEU B 1 467 ? 0.26 68.125 25.203 1 16.28 467 LEU B CA 1
ATOM 8630 C C . LEU B 1 467 ? 1.446 67.938 24.266 1 16.28 467 LEU B C 1
ATOM 8632 O O . LEU B 1 467 ? 1.842 66.812 24.016 1 16.28 467 LEU B O 1
ATOM 8636 N N . ASP B 1 468 ? 1.792 69 23.609 1 17.17 468 ASP B N 1
ATOM 8637 C CA . ASP B 1 468 ? 2.84 69.5 22.719 1 17.17 468 ASP B CA 1
ATOM 8638 C C . ASP B 1 468 ? 4.211 69.438 23.375 1 17.17 468 ASP B C 1
ATOM 8640 O O . ASP B 1 468 ? 5.18 70 22.891 1 17.17 468 ASP B O 1
ATOM 8644 N N . ALA B 1 469 ? 4.266 68.625 24.578 1 16.45 469 ALA B N 1
ATOM 8645 C CA . ALA B 1 469 ? 5.43 69.125 25.312 1 16.45 469 ALA B CA 1
ATOM 8646 C C . ALA B 1 469 ? 6.703 68.938 24.484 1 16.45 469 ALA B C 1
ATOM 8648 O O . ALA B 1 469 ? 7.066 67.812 24.141 1 16.45 469 ALA B O 1
ATOM 8649 N N . CYS B 1 470 ? 7.188 70 23.922 1 16.81 470 CYS B N 1
ATOM 8650 C CA . CYS B 1 470 ? 8.375 70.5 23.25 1 16.81 470 CYS B CA 1
ATOM 8651 C C . CYS B 1 470 ? 9.633 70.188 24.047 1 16.81 470 CYS B C 1
ATOM 8653 O O . CYS B 1 470 ? 10.742 70.188 23.516 1 16.81 470 CYS B O 1
ATOM 8655 N N . ALA B 1 471 ? 9.609 70.312 25.438 1 17.03 471 ALA B N 1
ATOM 8656 C CA . ALA B 1 471 ? 10.773 71.125 25.781 1 17.03 471 ALA B CA 1
ATOM 8657 C C . ALA B 1 471 ? 12.062 70.312 25.734 1 17.03 471 ALA B C 1
ATOM 8659 O O . ALA B 1 471 ? 12.039 69.062 25.969 1 17.03 471 ALA B O 1
ATOM 8660 N N . ALA B 1 472 ? 13.18 70.938 25.547 1 17.34 472 ALA B N 1
ATOM 8661 C CA . ALA B 1 472 ? 14.562 71.062 25.094 1 17.34 472 ALA B CA 1
ATOM 8662 C C . ALA B 1 472 ? 15.531 70.562 26.156 1 17.34 472 ALA B C 1
ATOM 8664 O O . ALA B 1 472 ? 16.719 70.375 25.906 1 17.34 472 ALA B O 1
ATOM 8665 N N . PRO B 1 473 ? 15.07 70 27.516 1 16.42 473 PRO B N 1
ATOM 8666 C CA . PRO B 1 473 ? 16.156 70.562 28.312 1 16.42 473 PRO B CA 1
ATOM 8667 C C . PRO B 1 473 ? 17.5 69.875 28.062 1 16.42 473 PRO B C 1
ATOM 8669 O O . PRO B 1 473 ? 17.531 68.75 27.578 1 16.42 473 PRO B O 1
ATOM 8672 N N . SER B 1 474 ? 18.609 70.5 28.609 1 16.55 474 SER B N 1
ATOM 8673 C CA . SER B 1 474 ? 20.031 70.812 28.469 1 16.55 474 SER B CA 1
ATOM 8674 C C . SER B 1 474 ? 20.906 69.688 29.078 1 16.55 474 SER B C 1
ATOM 8676 O O . SER B 1 474 ? 21.828 69.188 28.438 1 16.55 474 SER B O 1
ATOM 8678 N N . THR B 1 475 ? 21.125 69.562 30.453 1 17.08 475 THR B N 1
ATOM 8679 C CA . THR B 1 475 ? 22.484 69.75 30.938 1 17.08 475 THR B CA 1
ATOM 8680 C C . THR B 1 475 ? 23.156 68.375 31.188 1 17.08 475 THR B C 1
ATOM 8682 O O . THR B 1 475 ? 22.531 67.438 31.75 1 17.08 475 THR B O 1
ATOM 8685 N N . ILE B 1 476 ? 24.375 68 30.625 1 17.28 476 ILE B N 1
ATOM 8686 C CA . ILE B 1 476 ? 25.375 66.938 30.328 1 17.28 476 ILE B CA 1
ATOM 8687 C C . ILE B 1 476 ? 26.125 66.625 31.609 1 17.28 476 ILE B C 1
ATOM 8689 O O . ILE B 1 476 ? 27.109 65.875 31.562 1 17.28 476 ILE B O 1
ATOM 8693 N N . SER B 1 477 ? 25.594 66.75 32.781 1 16.16 477 SER B N 1
ATOM 8694 C CA . SER B 1 477 ? 26.734 66.938 33.688 1 16.16 477 SER B CA 1
ATOM 8695 C C . SER B 1 477 ? 27.562 65.625 33.812 1 16.16 477 SER B C 1
ATOM 8697 O O . SER B 1 477 ? 27.062 64.562 33.531 1 16.16 477 SER B O 1
ATOM 8699 N N . ASN B 1 478 ? 28.766 65.625 34.594 1 16.73 478 ASN B N 1
ATOM 8700 C CA . ASN B 1 478 ? 30.203 65.375 34.719 1 16.73 478 ASN B CA 1
ATOM 8701 C C . ASN B 1 478 ? 30.5 64.188 35.594 1 16.73 478 ASN B C 1
ATOM 8703 O O . ASN B 1 478 ? 31.641 63.969 36.031 1 16.73 478 ASN B O 1
ATOM 8707 N N . CYS B 1 479 ? 29.484 63.281 36 1 16.61 479 CYS B N 1
ATOM 8708 C CA . CYS B 1 479 ? 29.891 62.75 37.281 1 16.61 479 CYS B CA 1
ATOM 8709 C C . CYS B 1 479 ? 31.109 61.812 37.156 1 16.61 479 CYS B C 1
ATOM 8711 O O . CYS B 1 479 ? 31.188 61.031 36.219 1 16.61 479 CYS B O 1
ATOM 8713 N N . GLN B 1 480 ? 32.094 61.906 38.031 1 16.61 480 GLN B N 1
ATOM 8714 C CA . GLN B 1 480 ? 33.5 61.688 38.344 1 16.61 480 GLN B CA 1
ATOM 8715 C C . GLN B 1 480 ? 33.75 60.281 38.875 1 16.61 480 GLN B C 1
ATOM 8717 O O . GLN B 1 480 ? 33.562 60 40.062 1 16.61 480 GLN B O 1
ATOM 8722 N N . SER B 1 481 ? 33.312 59.188 38.156 1 16.08 481 SER B N 1
ATOM 8723 C CA . SER B 1 481 ? 33.375 57.875 38.781 1 16.08 481 SER B CA 1
ATOM 8724 C C . SER B 1 481 ? 34.812 57.5 39.062 1 16.08 481 SER B C 1
ATOM 8726 O O . SER B 1 481 ? 35.688 57.562 38.188 1 16.08 481 SER B O 1
ATOM 8728 N N . ASN B 1 482 ? 35.188 57.406 40.25 1 16.66 482 ASN B N 1
ATOM 8729 C CA . ASN B 1 482 ? 36.469 57.156 40.906 1 16.66 482 ASN B CA 1
ATOM 8730 C C . ASN B 1 482 ? 36.969 55.75 40.594 1 16.66 482 ASN B C 1
ATOM 8732 O O . ASN B 1 482 ? 36.188 54.875 40.25 1 16.66 482 ASN B O 1
ATOM 8736 N N . SER B 1 483 ? 38.375 55.375 40.781 1 16.16 483 SER B N 1
ATOM 8737 C CA . SER B 1 483 ? 39.625 54.75 40.312 1 16.16 483 SER B CA 1
ATOM 8738 C C . SER B 1 483 ? 39.75 53.312 40.812 1 16.16 483 SER B C 1
ATOM 8740 O O . SER B 1 483 ? 40.469 52.5 40.219 1 16.16 483 SER B O 1
ATOM 8742 N N . PRO B 1 484 ? 39.156 52.688 41.875 1 17.89 484 PRO B N 1
ATOM 8743 C CA . PRO B 1 484 ? 40.281 52.062 42.594 1 17.89 484 PRO B CA 1
ATOM 8744 C C . PRO B 1 484 ? 40.812 50.812 41.906 1 17.89 484 PRO B C 1
ATOM 8746 O O . PRO B 1 484 ? 40.094 50.219 41.062 1 17.89 484 PRO B O 1
ATOM 8749 N N . SER B 1 485 ? 42 50.062 42.375 1 17.44 485 SER B N 1
ATOM 8750 C CA . SER B 1 485 ? 43.281 49.438 42.062 1 17.44 485 SER B CA 1
ATOM 8751 C C . SER B 1 485 ? 43.125 47.906 42.062 1 17.44 485 SER B C 1
ATOM 8753 O O . SER B 1 485 ? 44.125 47.188 41.812 1 17.44 485 SER B O 1
ATOM 8755 N N . VAL B 1 486 ? 42 47.281 42.031 1 18.19 486 VAL B N 1
ATOM 8756 C CA . VAL B 1 486 ? 42.188 46 42.688 1 18.19 486 VAL B CA 1
ATOM 8757 C C . VAL B 1 486 ? 43.062 45.062 41.844 1 18.19 486 VAL B C 1
ATOM 8759 O O . VAL B 1 486 ? 42.844 44.969 40.625 1 18.19 486 VAL B O 1
ATOM 8762 N N . ASP B 1 487 ? 44.156 44.25 42.281 1 16.75 487 ASP B N 1
ATOM 8763 C CA . ASP B 1 487 ? 45.438 43.594 42 1 16.75 487 ASP B CA 1
ATOM 8764 C C . ASP B 1 487 ? 45.219 42.188 41.469 1 16.75 487 ASP B C 1
ATOM 8766 O O . ASP B 1 487 ? 46.188 41.5 41.156 1 16.75 487 ASP B O 1
ATOM 8770 N N . SER B 1 488 ? 44.094 41.594 41.312 1 17.56 488 SER B N 1
ATOM 8771 C CA . SER B 1 488 ? 44.219 40.156 41.5 1 17.56 488 SER B CA 1
ATOM 8772 C C . SER B 1 488 ? 44.969 39.5 40.375 1 17.56 488 SER B C 1
ATOM 8774 O O . SER B 1 488 ? 44.812 39.906 39.188 1 17.56 488 SER B O 1
ATOM 8776 N N . HIS B 1 489 ? 46 38.5 40.469 1 17.06 489 HIS B N 1
ATOM 8777 C CA . HIS B 1 489 ? 47.188 37.844 39.906 1 17.06 489 HIS B CA 1
ATOM 8778 C C . HIS B 1 489 ? 46.781 36.719 38.969 1 17.06 489 HIS B C 1
ATOM 8780 O O . HIS B 1 489 ? 47.656 36.125 38.312 1 17.06 489 HIS B O 1
ATOM 8786 N N . ASN B 1 490 ? 45.594 36.25 38.875 1 17.03 490 ASN B N 1
ATOM 8787 C CA . ASN B 1 490 ? 45.594 34.812 38.625 1 17.03 490 ASN B CA 1
ATOM 8788 C C . ASN B 1 490 ? 46.188 34.469 37.25 1 17.03 490 ASN B C 1
ATOM 8790 O O . ASN B 1 490 ? 46.062 35.25 36.312 1 17.03 490 ASN B O 1
ATOM 8794 N N . GLU B 1 491 ? 46.844 33.281 37.062 1 18.72 491 GLU B N 1
ATOM 8795 C CA . GLU B 1 491 ? 47.812 32.562 36.25 1 18.72 491 GLU B CA 1
ATOM 8796 C C . GLU B 1 491 ? 47.219 32.156 34.906 1 18.72 491 GLU B C 1
ATOM 8798 O O . GLU B 1 491 ? 46 31.969 34.781 1 18.72 491 GLU B O 1
ATOM 8803 N N . ALA B 1 492 ? 48.031 31.969 33.781 1 17.8 492 ALA B N 1
ATOM 8804 C CA . ALA B 1 492 ? 48.188 32.156 32.344 1 17.8 492 ALA B CA 1
ATOM 8805 C C . ALA B 1 492 ? 47.812 30.906 31.562 1 17.8 492 ALA B C 1
ATOM 8807 O O . ALA B 1 492 ? 47.875 30.875 30.328 1 17.8 492 ALA B O 1
ATOM 8808 N N . TYR B 1 493 ? 47.312 29.812 32.094 1 17.03 493 TYR B N 1
ATOM 8809 C CA . TYR B 1 493 ? 47.906 28.656 31.406 1 17.03 493 TYR B CA 1
ATOM 8810 C C . TYR B 1 493 ? 47.469 28.609 29.953 1 17.03 493 TYR B C 1
ATOM 8812 O O . TYR B 1 493 ? 48.312 28.484 29.062 1 17.03 493 TYR B O 1
ATOM 8820 N N . THR B 1 494 ? 46.344 27.922 29.578 1 17.3 494 THR B N 1
ATOM 8821 C CA . THR B 1 494 ? 46.438 26.672 28.844 1 17.3 494 THR B CA 1
ATOM 8822 C C . THR B 1 494 ? 46.344 26.922 27.328 1 17.3 494 THR B C 1
ATOM 8824 O O . THR B 1 494 ? 47.094 26.312 26.562 1 17.3 494 THR B O 1
ATOM 8827 N N . ALA B 1 495 ? 45.219 27.359 26.766 1 17.53 495 ALA B N 1
ATOM 8828 C CA . ALA B 1 495 ? 44.469 26.641 25.734 1 17.53 495 ALA B CA 1
ATOM 8829 C C . ALA B 1 495 ? 45.031 26.969 24.344 1 17.53 495 ALA B C 1
ATOM 8831 O O . ALA B 1 495 ? 44.969 28.109 23.906 1 17.53 495 ALA B O 1
ATOM 8832 N N . SER B 1 496 ? 45.906 26.234 23.703 1 17.02 496 SER B N 1
ATOM 8833 C CA . SER B 1 496 ? 46.656 26.422 22.469 1 17.02 496 SER B CA 1
ATOM 8834 C C . SER B 1 496 ? 45.719 26.375 21.25 1 17.02 496 SER B C 1
ATOM 8836 O O . SER B 1 496 ? 45.25 25.312 20.875 1 17.02 496 SER B O 1
ATOM 8838 N N . VAL B 1 497 ? 44.812 27.172 21.047 1 16.97 497 VAL B N 1
ATOM 8839 C CA . VAL B 1 497 ? 43.844 27.047 19.953 1 16.97 497 VAL B CA 1
ATOM 8840 C C . VAL B 1 497 ? 44.562 27.266 18.625 1 16.97 497 VAL B C 1
ATOM 8842 O O . VAL B 1 497 ? 45.062 28.344 18.344 1 16.97 497 VAL B O 1
ATOM 8845 N N . THR B 1 498 ? 45.062 26.188 17.984 1 17.41 498 THR B N 1
ATOM 8846 C CA . THR B 1 498 ? 45.812 26.281 16.75 1 17.41 498 THR B CA 1
ATOM 8847 C C . THR B 1 498 ? 45 27.031 15.688 1 17.41 498 THR B C 1
ATOM 8849 O O . THR B 1 498 ? 43.812 26.844 15.578 1 17.41 498 THR B O 1
ATOM 8852 N N . ARG B 1 499 ? 45.656 27.938 14.852 1 16.8 499 ARG B N 1
ATOM 8853 C CA . ARG B 1 499 ? 45.5 29.062 13.93 1 16.8 499 ARG B CA 1
ATOM 8854 C C . ARG B 1 499 ? 44.969 28.594 12.578 1 16.8 499 ARG B C 1
ATOM 8856 O O . ARG B 1 499 ? 45.5 27.641 11.992 1 16.8 499 ARG B O 1
ATOM 8863 N N . LEU B 1 500 ? 43.781 29.062 12.148 1 16.94 500 LEU B N 1
ATOM 8864 C CA . LEU B 1 500 ? 42.938 28.984 10.977 1 16.94 500 LEU B CA 1
ATOM 8865 C C . LEU B 1 500 ? 43.625 29.562 9.75 1 16.94 500 LEU B C 1
ATOM 8867 O O . LEU B 1 500 ? 43 29.703 8.688 1 16.94 500 LEU B O 1
ATOM 8871 N N . SER B 1 501 ? 44.906 29.609 9.461 1 15.75 501 SER B N 1
ATOM 8872 C CA . SER B 1 501 ? 45.375 30.656 8.531 1 15.75 501 SER B CA 1
ATOM 8873 C C . SER B 1 501 ? 44.844 30.391 7.125 1 15.75 501 SER B C 1
ATOM 8875 O O . SER B 1 501 ? 44.844 29.266 6.656 1 15.75 501 SER B O 1
ATOM 8877 N N . ASN B 1 502 ? 44.094 31.375 6.496 1 16.2 502 ASN B N 1
ATOM 8878 C CA . ASN B 1 502 ? 43.281 31.625 5.301 1 16.2 502 ASN B CA 1
ATOM 8879 C C . ASN B 1 502 ? 44.125 31.547 4.035 1 16.2 502 ASN B C 1
ATOM 8881 O O . ASN B 1 502 ? 43.688 31 3.025 1 16.2 502 ASN B O 1
ATOM 8885 N N . ALA B 1 503 ? 45.312 32.281 3.717 1 16.09 503 ALA B N 1
ATOM 8886 C CA . ALA B 1 503 ? 45.344 33.375 2.746 1 16.09 503 ALA B CA 1
ATOM 8887 C C . ALA B 1 503 ? 45.812 32.875 1.387 1 16.09 503 ALA B C 1
ATOM 8889 O O . ALA B 1 503 ? 45.656 33.562 0.372 1 16.09 503 ALA B O 1
ATOM 8890 N N . GLY B 1 504 ? 46.656 31.906 1.098 1 15.47 504 GLY B N 1
ATOM 8891 C CA . GLY B 1 504 ? 47.656 32.25 0.105 1 15.47 504 GLY B CA 1
ATOM 8892 C C . GLY B 1 504 ? 47.094 32.312 -1.31 1 15.47 504 GLY B C 1
ATOM 8893 O O . GLY B 1 504 ? 46.594 31.297 -1.817 1 15.47 504 GLY B O 1
ATOM 8894 N N . LEU B 1 505 ? 46.719 33.469 -1.969 1 16.11 505 LEU B N 1
ATOM 8895 C CA . LEU B 1 505 ? 46.188 33.812 -3.283 1 16.11 505 LEU B CA 1
ATOM 8896 C C . LEU B 1 505 ? 47.188 33.469 -4.379 1 16.11 505 LEU B C 1
ATOM 8898 O O . LEU B 1 505 ? 46.844 33.469 -5.562 1 16.11 505 LEU B O 1
ATOM 8902 N N . GLU B 1 506 ? 48.5 33.312 -4.191 1 15.57 506 GLU B N 1
ATOM 8903 C CA . GLU B 1 506 ? 49.281 34.031 -5.199 1 15.57 506 GLU B CA 1
ATOM 8904 C C . GLU B 1 506 ? 49.094 33.406 -6.582 1 15.57 506 GLU B C 1
ATOM 8906 O O . GLU B 1 506 ? 48.625 32.281 -6.699 1 15.57 506 GLU B O 1
ATOM 8911 N N . HIS B 1 507 ? 50.25 33.531 -7.457 1 15.83 507 HIS B N 1
ATOM 8912 C CA . HIS B 1 507 ? 50.656 34.188 -8.688 1 15.83 507 HIS B CA 1
ATOM 8913 C C . HIS B 1 507 ? 50.625 33.219 -9.867 1 15.83 507 HIS B C 1
ATOM 8915 O O . HIS B 1 507 ? 50.062 33.531 -10.922 1 15.83 507 HIS B O 1
ATOM 8921 N N . ASN B 1 508 ? 51.438 32.156 -10.008 1 15.62 508 ASN B N 1
ATOM 8922 C CA . ASN B 1 508 ? 52.406 32.219 -11.102 1 15.62 508 ASN B CA 1
ATOM 8923 C C . ASN B 1 508 ? 51.812 31.672 -12.391 1 15.62 508 ASN B C 1
ATOM 8925 O O . ASN B 1 508 ? 51.062 30.688 -12.367 1 15.62 508 ASN B O 1
ATOM 8929 N N . LEU B 1 509 ? 52.156 32.281 -13.625 1 15.64 509 LEU B N 1
ATOM 8930 C CA . LEU B 1 509 ? 51.875 32.625 -15.023 1 15.64 509 LEU B CA 1
ATOM 8931 C C . LEU B 1 509 ? 52.281 31.469 -15.945 1 15.64 509 LEU B C 1
ATOM 8933 O O . LEU B 1 509 ? 52.094 31.562 -17.156 1 15.64 509 LEU B O 1
ATOM 8937 N N . LEU B 1 510 ? 52.812 30.344 -15.461 1 15.04 510 LEU B N 1
ATOM 8938 C CA . LEU B 1 510 ? 53.812 29.922 -16.438 1 15.04 510 LEU B CA 1
ATOM 8939 C C . LEU B 1 510 ? 53.156 29.609 -17.781 1 15.04 510 LEU B C 1
ATOM 8941 O O . LEU B 1 510 ? 51.938 29.422 -17.844 1 15.04 510 LEU B O 1
ATOM 8945 N N . GLY B 1 511 ? 53.688 28.516 -18.422 1 15.77 511 GLY B N 1
ATOM 8946 C CA . GLY B 1 511 ? 54.406 28.234 -19.641 1 15.77 511 GLY B CA 1
ATOM 8947 C C . GLY B 1 511 ? 53.5 27.781 -20.781 1 15.77 511 GLY B C 1
ATOM 8948 O O . GLY B 1 511 ? 52.375 27.359 -20.547 1 15.77 511 GLY B O 1
ATOM 8949 N N . GLN B 1 512 ? 53.969 27.797 -22.062 1 15.78 512 GLN B N 1
ATOM 8950 C CA . GLN B 1 512 ? 53.75 28.125 -23.453 1 15.78 512 GLN B CA 1
ATOM 8951 C C . GLN B 1 512 ? 53.156 26.938 -24.219 1 15.78 512 GLN B C 1
ATOM 8953 O O . GLN B 1 512 ? 52.281 27.125 -25.078 1 15.78 512 GLN B O 1
ATOM 8958 N N . PRO B 1 513 ? 53.531 25.656 -23.969 1 16.52 513 PRO B N 1
ATOM 8959 C CA . PRO B 1 513 ? 54.062 25.172 -25.25 1 16.52 513 PRO B CA 1
ATOM 8960 C C . PRO B 1 513 ? 52.969 24.859 -26.25 1 16.52 513 PRO B C 1
ATOM 8962 O O . PRO B 1 513 ? 51.812 24.656 -25.875 1 16.52 513 PRO B O 1
ATOM 8965 N N . ASN B 1 514 ? 53.25 24.672 -27.531 1 15.85 514 ASN B N 1
ATOM 8966 C CA . ASN B 1 514 ? 53.031 24.875 -28.953 1 15.85 514 ASN B CA 1
ATOM 8967 C C . ASN B 1 514 ? 52.125 23.781 -29.531 1 15.85 514 ASN B C 1
ATOM 8969 O O . ASN B 1 514 ? 51.5 23.969 -30.562 1 15.85 514 ASN B O 1
ATOM 8973 N N . LEU B 1 515 ? 52.094 22.531 -28.875 1 16.02 515 LEU B N 1
ATOM 8974 C CA . LEU B 1 515 ? 52.312 21.562 -29.969 1 16.02 515 LEU B CA 1
ATOM 8975 C C . LEU B 1 515 ? 51 21.281 -30.688 1 16.02 515 LEU B C 1
ATOM 8977 O O . LEU B 1 515 ? 50.125 20.609 -30.141 1 16.02 515 LEU B O 1
ATOM 8981 N N . GLY B 1 516 ? 50.375 22.203 -31.344 1 15.87 516 GLY B N 1
ATOM 8982 C CA . GLY B 1 516 ? 49.031 22.047 -31.859 1 15.87 516 GLY B CA 1
ATOM 8983 C C . GLY B 1 516 ? 48.938 21.062 -33 1 15.87 516 GLY B C 1
ATOM 8984 O O . GLY B 1 516 ? 47.906 20.953 -33.656 1 15.87 516 GLY B O 1
ATOM 8985 N N . PRO B 1 517 ? 49.469 19.828 -32.938 1 16.05 517 PRO B N 1
ATOM 8986 C CA . PRO B 1 517 ? 49.531 19.406 -34.344 1 16.05 517 PRO B CA 1
ATOM 8987 C C . PRO B 1 517 ? 48.156 19.359 -35 1 16.05 517 PRO B C 1
ATOM 8989 O O . PRO B 1 517 ? 47.156 19.312 -34.312 1 16.05 517 PRO B O 1
ATOM 8992 N N . GLN B 1 518 ? 48.031 19.312 -36.344 1 15.56 518 GLN B N 1
ATOM 8993 C CA . GLN B 1 518 ? 47.312 19.703 -37.562 1 15.56 518 GLN B CA 1
ATOM 8994 C C . GLN B 1 518 ? 46.281 18.672 -37.938 1 15.56 518 GLN B C 1
ATOM 8996 O O . GLN B 1 518 ? 45.5 18.875 -38.875 1 15.56 518 GLN B O 1
ATOM 9001 N N . ARG B 1 519 ? 45.969 17.594 -37.125 1 15.71 519 ARG B N 1
ATOM 9002 C CA . ARG B 1 519 ? 45.594 16.547 -38.062 1 15.71 519 ARG B CA 1
ATOM 9003 C C . ARG B 1 519 ? 44.312 16.891 -38.781 1 15.71 519 ARG B C 1
ATOM 9005 O O . ARG B 1 519 ? 43.438 17.547 -38.25 1 15.71 519 ARG B O 1
ATOM 9012 N N . HIS B 1 520 ? 44.031 16.531 -40.031 1 15.68 520 HIS B N 1
ATOM 9013 C CA . HIS B 1 520 ? 43.406 16.844 -41.344 1 15.68 520 HIS B CA 1
ATOM 9014 C C . HIS B 1 520 ? 42.031 16.25 -41.438 1 15.68 520 HIS B C 1
ATOM 9016 O O . HIS B 1 520 ? 41.312 16.469 -42.438 1 15.68 520 HIS B O 1
ATOM 9022 N N . HIS B 1 521 ? 41.344 15.742 -40.375 1 15.92 521 HIS B N 1
ATOM 9023 C CA . HIS B 1 521 ? 40.5 14.703 -40.938 1 15.92 521 HIS B CA 1
ATOM 9024 C C . HIS B 1 521 ? 39.375 15.305 -41.781 1 15.92 521 HIS B C 1
ATOM 9026 O O . HIS B 1 521 ? 38.938 16.438 -41.531 1 15.92 521 HIS B O 1
ATOM 9032 N N . PRO B 1 522 ? 38.781 14.523 -42.75 1 16.36 522 PRO B N 1
ATOM 9033 C CA . PRO B 1 522 ? 38.094 14.773 -44.031 1 16.36 522 PRO B CA 1
ATOM 9034 C C . PRO B 1 522 ? 36.656 15.211 -43.844 1 16.36 522 PRO B C 1
ATOM 9036 O O . PRO B 1 522 ? 36.062 15.008 -42.781 1 16.36 522 PRO B O 1
ATOM 9039 N N . SER B 1 523 ? 35.938 15.711 -44.938 1 15.41 523 SER B N 1
ATOM 9040 C CA . SER B 1 523 ? 35 16.672 -45.5 1 15.41 523 SER B CA 1
ATOM 9041 C C . SER B 1 523 ? 33.594 16.109 -45.562 1 15.41 523 SER B C 1
ATOM 9043 O O . SER B 1 523 ? 32.656 16.797 -46 1 15.41 523 SER B O 1
ATOM 9045 N N . HIS B 1 524 ? 33.219 14.93 -45.062 1 16.52 524 HIS B N 1
ATOM 9046 C CA . HIS B 1 524 ? 32.188 14.383 -45.906 1 16.52 524 HIS B CA 1
ATOM 9047 C C . HIS B 1 524 ? 30.922 15.242 -45.875 1 16.52 524 HIS B C 1
ATOM 9049 O O . HIS B 1 524 ? 30.703 15.984 -44.906 1 16.52 524 HIS B O 1
ATOM 9055 N N . GLY B 1 525 ? 29.922 15.078 -46.844 1 15.84 525 GLY B N 1
ATOM 9056 C CA . GLY B 1 525 ? 28.984 15.734 -47.75 1 15.84 525 GLY B CA 1
ATOM 9057 C C . GLY B 1 525 ? 27.672 16.078 -47.062 1 15.84 525 GLY B C 1
ATOM 9058 O O . GLY B 1 525 ? 27.375 15.602 -45.969 1 15.84 525 GLY B O 1
ATOM 9059 N N . THR B 1 526 ? 26.641 16.688 -47.844 1 16.03 526 THR B N 1
ATOM 9060 C CA . THR B 1 526 ? 25.75 17.844 -47.938 1 16.03 526 THR B CA 1
ATOM 9061 C C . THR B 1 526 ? 24.328 17.453 -47.562 1 16.03 526 THR B C 1
ATOM 9063 O O . THR B 1 526 ? 23.5 18.312 -47.25 1 16.03 526 THR B O 1
ATOM 9066 N N . VAL B 1 527 ? 23.844 16.203 -47.25 1 18 527 VAL B N 1
ATOM 9067 C CA . VAL B 1 527 ? 22.547 16.062 -47.875 1 18 527 VAL B CA 1
ATOM 9068 C C . VAL B 1 527 ? 21.516 16.891 -47.125 1 18 527 VAL B C 1
ATOM 9070 O O . VAL B 1 527 ? 21.578 17.031 -45.906 1 18 527 VAL B O 1
ATOM 9073 N N . GLN B 1 528 ? 20.531 17.594 -47.812 1 16.16 528 GLN B N 1
ATOM 9074 C CA . GLN B 1 528 ? 19.609 18.719 -47.781 1 16.16 528 GLN B CA 1
ATOM 9075 C C . GLN B 1 528 ? 18.344 18.391 -47 1 16.16 528 GLN B C 1
ATOM 9077 O O . GLN B 1 528 ? 17.609 17.453 -47.344 1 16.16 528 GLN B O 1
ATOM 9082 N N . ALA B 1 529 ? 18.312 18.5 -45.75 1 16.94 529 ALA B N 1
ATOM 9083 C CA . ALA B 1 529 ? 17.266 18.172 -44.781 1 16.94 529 ALA B CA 1
ATOM 9084 C C . ALA B 1 529 ? 16.047 19.078 -44.969 1 16.94 529 ALA B C 1
ATOM 9086 O O . ALA B 1 529 ? 16.141 20.297 -44.781 1 16.94 529 ALA B O 1
ATOM 9087 N N . HIS B 1 530 ? 15.102 18.719 -45.812 1 16.92 530 HIS B N 1
ATOM 9088 C CA . HIS B 1 530 ? 13.938 19.516 -46.156 1 16.92 530 HIS B CA 1
ATOM 9089 C C . HIS B 1 530 ? 13.094 19.844 -44.938 1 16.92 530 HIS B C 1
ATOM 9091 O O . HIS B 1 530 ? 13.148 19.109 -43.938 1 16.92 530 HIS B O 1
ATOM 9097 N N . GLU B 1 531 ? 12.273 20.969 -44.969 1 17.03 531 GLU B N 1
ATOM 9098 C CA . GLU B 1 531 ? 11.648 22.031 -44.188 1 17.03 531 GLU B CA 1
ATOM 9099 C C . GLU B 1 531 ? 10.281 21.594 -43.656 1 17.03 531 GLU B C 1
ATOM 9101 O O . GLU B 1 531 ? 9.609 22.344 -42.938 1 17.03 531 GLU B O 1
ATOM 9106 N N . ILE B 1 532 ? 10.023 20.328 -43.312 1 18.22 532 ILE B N 1
ATOM 9107 C CA . ILE B 1 532 ? 8.586 20.078 -43.312 1 18.22 532 ILE B CA 1
ATOM 9108 C C . ILE B 1 532 ? 7.934 20.906 -42.188 1 18.22 532 ILE B C 1
ATOM 9110 O O . ILE B 1 532 ? 8.43 20.922 -41.062 1 18.22 532 ILE B O 1
ATOM 9114 N N . SER B 1 533 ? 6.969 21.875 -42.438 1 17.19 533 SER B N 1
ATOM 9115 C CA . SER B 1 533 ? 6.176 22.969 -41.906 1 17.19 533 SER B CA 1
ATOM 9116 C C . SER B 1 533 ? 5.199 22.469 -40.844 1 17.19 533 SER B C 1
ATOM 9118 O O . SER B 1 533 ? 4.418 21.562 -41.094 1 17.19 533 SER B O 1
ATOM 9120 N N . MET B 1 534 ? 5.5 22.578 -39.625 1 17.7 534 MET B N 1
ATOM 9121 C CA . MET B 1 534 ? 4.883 22.188 -38.375 1 17.7 534 MET B CA 1
ATOM 9122 C C . MET B 1 534 ? 3.576 22.938 -38.156 1 17.7 534 MET B C 1
ATOM 9124 O O . MET B 1 534 ? 3.58 24.141 -37.906 1 17.7 534 MET B O 1
ATOM 9128 N N . VAL B 1 535 ? 2.527 22.562 -38.875 1 17.58 535 VAL B N 1
ATOM 9129 C CA . VAL B 1 535 ? 1.247 23.266 -38.781 1 17.58 535 VAL B CA 1
ATOM 9130 C C . VAL B 1 535 ? 0.714 23.188 -37.344 1 17.58 535 VAL B C 1
ATOM 9132 O O . VAL B 1 535 ? 0.739 22.109 -36.719 1 17.58 535 VAL B O 1
ATOM 9135 N N . GLY B 1 536 ? 0.502 24.312 -36.625 1 17.73 536 GLY B N 1
ATOM 9136 C CA . GLY B 1 536 ? 0.138 24.875 -35.312 1 17.73 536 GLY B CA 1
ATOM 9137 C C . GLY B 1 536 ? -1.309 24.609 -34.938 1 17.73 536 GLY B C 1
ATOM 9138 O O . GLY B 1 536 ? -1.846 25.266 -34.062 1 17.73 536 GLY B O 1
ATOM 9139 N N . GLN B 1 537 ? -1.795 23.375 -35.062 1 16.75 537 GLN B N 1
ATOM 9140 C CA . GLN B 1 537 ? -3.246 23.266 -34.938 1 16.75 537 GLN B CA 1
ATOM 9141 C C . GLN B 1 537 ? -3.738 23.875 -33.625 1 16.75 537 GLN B C 1
ATOM 9143 O O . GLN B 1 537 ? -2.979 24 -32.688 1 16.75 537 GLN B O 1
ATOM 9148 N N . SER B 1 538 ? -5.188 24.062 -33.531 1 16.97 538 SER B N 1
ATOM 9149 C CA . SER B 1 538 ? -6.285 24.906 -33.094 1 16.97 538 SER B CA 1
ATOM 9150 C C . SER B 1 538 ? -6.535 24.75 -31.594 1 16.97 538 SER B C 1
ATOM 9152 O O . SER B 1 538 ? -6.07 23.797 -30.984 1 16.97 538 SER B O 1
ATOM 9154 N N . LEU B 1 539 ? -7.637 25.422 -31.125 1 16.86 539 LEU B N 1
ATOM 9155 C CA . LEU B 1 539 ? -8.32 26.25 -30.141 1 16.86 539 LEU B CA 1
ATOM 9156 C C . LEU B 1 539 ? -8.977 25.391 -29.062 1 16.86 539 LEU B C 1
ATOM 9158 O O . LEU B 1 539 ? -9.727 24.453 -29.375 1 16.86 539 LEU B O 1
ATOM 9162 N N . MET B 1 540 ? -8.297 25.156 -28.016 1 17.84 540 MET B N 1
ATOM 9163 C CA . MET B 1 540 ? -8.719 24.547 -26.75 1 17.84 540 MET B CA 1
ATOM 9164 C C . MET B 1 540 ? -10.07 25.094 -26.312 1 17.84 540 MET B C 1
ATOM 9166 O O . MET B 1 540 ? -10.219 26.297 -26.094 1 17.84 540 MET B O 1
ATOM 9170 N N . ALA B 1 541 ? -11.203 24.531 -26.875 1 18 541 ALA B N 1
ATOM 9171 C CA . ALA B 1 541 ? -12.547 24.953 -26.5 1 18 541 ALA B CA 1
ATOM 9172 C C . ALA B 1 541 ? -12.742 24.922 -24.984 1 18 541 ALA B C 1
ATOM 9174 O O . ALA B 1 541 ? -12.539 23.875 -24.359 1 18 541 ALA B O 1
ATOM 9175 N N . GLN B 1 542 ? -12.5 25.984 -24.266 1 17.97 542 GLN B N 1
ATOM 9176 C CA . GLN B 1 542 ? -12.727 26.406 -22.891 1 17.97 542 GLN B CA 1
ATOM 9177 C C . GLN B 1 542 ? -14.18 26.156 -22.469 1 17.97 542 GLN B C 1
ATOM 9179 O O . GLN B 1 542 ? -15.078 26.906 -22.859 1 17.97 542 GLN B O 1
ATOM 9184 N N . SER B 1 543 ? -14.82 25.016 -22.781 1 18.41 543 SER B N 1
ATOM 9185 C CA . SER B 1 543 ? -16.219 25.078 -22.375 1 18.41 543 SER B CA 1
ATOM 9186 C C . SER B 1 543 ? -16.344 25.344 -20.875 1 18.41 543 SER B C 1
ATOM 9188 O O . SER B 1 543 ? -15.766 24.609 -20.062 1 18.41 543 SER B O 1
ATOM 9190 N N . SER B 1 544 ? -16.375 26.594 -20.484 1 18.89 544 SER B N 1
ATOM 9191 C CA . SER B 1 544 ? -16.688 27.203 -19.188 1 18.89 544 SER B CA 1
ATOM 9192 C C . SER B 1 544 ? -18.016 26.672 -18.641 1 18.89 544 SER B C 1
ATOM 9194 O O . SER B 1 544 ? -19.078 27.078 -19.109 1 18.89 544 SER B O 1
ATOM 9196 N N . MET B 1 545 ? -18.281 25.406 -18.656 1 19.73 545 MET B N 1
ATOM 9197 C CA . MET B 1 545 ? -19.594 25.125 -18.094 1 19.73 545 MET B CA 1
ATOM 9198 C C . MET B 1 545 ? -19.75 25.734 -16.719 1 19.73 545 MET B C 1
ATOM 9200 O O . MET B 1 545 ? -19.031 25.359 -15.781 1 19.73 545 MET B O 1
ATOM 9204 N N . ASP B 1 546 ? -19.984 27 -16.625 1 18.62 546 ASP B N 1
ATOM 9205 C CA . ASP B 1 546 ? -20.422 27.734 -15.43 1 18.62 546 ASP B CA 1
ATOM 9206 C C . ASP B 1 546 ? -21.656 27.094 -14.812 1 18.62 546 ASP B C 1
ATOM 9208 O O . ASP B 1 546 ? -22.781 27.312 -15.266 1 18.62 546 ASP B O 1
ATOM 9212 N N . LYS B 1 547 ? -21.672 25.828 -14.625 1 24.56 547 LYS B N 1
ATOM 9213 C CA . LYS B 1 547 ? -22.922 25.391 -13.984 1 24.56 547 LYS B CA 1
ATOM 9214 C C . LYS B 1 547 ? -23.266 26.266 -12.789 1 24.56 547 LYS B C 1
ATOM 9216 O O . LYS B 1 547 ? -22.391 26.625 -12 1 24.56 547 LYS B O 1
ATOM 9221 N N . ASN B 1 548 ? -24.328 27.094 -12.93 1 21.06 548 ASN B N 1
ATOM 9222 C CA . ASN B 1 548 ? -25.047 27.906 -11.961 1 21.06 548 ASN B CA 1
ATOM 9223 C C . ASN B 1 548 ? -25.172 27.203 -10.617 1 21.06 548 ASN B C 1
ATOM 9225 O O . ASN B 1 548 ? -25.797 26.141 -10.523 1 21.06 548 ASN B O 1
ATOM 9229 N N . ILE B 1 549 ? -24.109 27.219 -9.93 1 24.64 549 ILE B N 1
ATOM 9230 C CA . ILE B 1 549 ? -24.266 26.797 -8.539 1 24.64 549 ILE B CA 1
ATOM 9231 C C . ILE B 1 549 ? -25.438 27.547 -7.91 1 24.64 549 ILE B C 1
ATOM 9233 O O . ILE B 1 549 ? -25.469 28.781 -7.883 1 24.64 549 ILE B O 1
ATOM 9237 N N . PRO B 1 550 ? -26.641 27 -7.996 1 25.33 550 PRO B N 1
ATOM 9238 C CA . PRO B 1 550 ? -27.734 27.703 -7.34 1 25.33 550 PRO B CA 1
ATOM 9239 C C . PRO B 1 550 ? -27.312 28.359 -6.027 1 25.33 550 PRO B C 1
ATOM 9241 O O . PRO B 1 550 ? -26.375 27.891 -5.371 1 25.33 550 PRO B O 1
ATOM 9244 N N . SER B 1 551 ? -27.406 29.594 -6 1 23.91 551 SER B N 1
ATOM 9245 C CA . SER B 1 551 ? -27.281 30.5 -4.855 1 23.91 551 SER B CA 1
ATOM 9246 C C . SER B 1 551 ? -27.938 29.906 -3.613 1 23.91 551 SER B C 1
ATOM 9248 O O . SER B 1 551 ? -29.109 29.531 -3.646 1 23.91 551 SER B O 1
ATOM 9250 N N . LEU B 1 552 ? -27.172 29.203 -2.889 1 26.95 552 LEU B N 1
ATOM 9251 C CA . LEU B 1 552 ? -27.578 28.812 -1.547 1 26.95 552 LEU B CA 1
ATOM 9252 C C . LEU B 1 552 ? -28.156 30 -0.781 1 26.95 552 LEU B C 1
ATOM 9254 O O . LEU B 1 552 ? -27.484 30.578 0.075 1 26.95 552 LEU B O 1
ATOM 9258 N N . SER B 1 553 ? -28.844 30.938 -1.519 1 26.84 553 SER B N 1
ATOM 9259 C CA . SER B 1 553 ? -29.453 32.062 -0.815 1 26.84 553 SER B CA 1
ATOM 9260 C C . SER B 1 553 ? -30.391 31.578 0.282 1 26.84 553 SER B C 1
ATOM 9262 O O . SER B 1 553 ? -30.891 32.375 1.073 1 26.84 553 SER B O 1
ATOM 9264 N N . SER B 1 554 ? -30.984 30.391 0.014 1 28.56 554 SER B N 1
ATOM 9265 C CA . SER B 1 554 ? -32.219 30.328 0.774 1 28.56 554 SER B CA 1
ATOM 9266 C C . SER B 1 554 ? -31.969 30.203 2.27 1 28.56 554 SER B C 1
ATOM 9268 O O . SER B 1 554 ? -32.875 29.953 3.053 1 28.56 554 SER B O 1
ATOM 9270 N N . LEU B 1 555 ? -30.734 30.062 2.607 1 27.55 555 LEU B N 1
ATOM 9271 C CA . LEU B 1 555 ? -30.625 29.797 4.039 1 27.55 555 LEU B CA 1
ATOM 9272 C C . LEU B 1 555 ? -30.953 31.047 4.852 1 27.55 555 LEU B C 1
ATOM 9274 O O . LEU B 1 555 ? -30.828 31.031 6.078 1 27.55 555 LEU B O 1
ATOM 9278 N N . ASP B 1 556 ? -31.094 32.188 4.184 1 26.48 556 ASP B N 1
ATOM 9279 C CA . ASP B 1 556 ? -31.25 33.344 5.059 1 26.48 556 ASP B CA 1
ATOM 9280 C C . ASP B 1 556 ? -32.656 33.406 5.648 1 26.48 556 ASP B C 1
ATOM 9282 O O . ASP B 1 556 ? -33.094 34.469 6.137 1 26.48 556 ASP B O 1
ATOM 9286 N N . ASP B 1 557 ? -33.625 32.562 5.195 1 28.02 557 ASP B N 1
ATOM 9287 C CA . ASP B 1 557 ? -34.875 33.125 5.703 1 28.02 557 ASP B CA 1
ATOM 9288 C C . ASP B 1 557 ? -34.875 33.125 7.23 1 28.02 557 ASP B C 1
ATOM 9290 O O . ASP B 1 557 ? -34.438 32.156 7.859 1 28.02 557 ASP B O 1
ATOM 9294 N N . GLY B 1 558 ? -35.031 34.219 8.016 1 27.55 558 GLY B N 1
ATOM 9295 C CA . GLY B 1 558 ? -35.188 34.656 9.391 1 27.55 558 GLY B CA 1
ATOM 9296 C C . GLY B 1 558 ? -36.219 33.875 10.164 1 27.55 558 GLY B C 1
ATOM 9297 O O . GLY B 1 558 ? -36.625 34.25 11.258 1 27.55 558 GLY B O 1
ATOM 9298 N N . GLY B 1 559 ? -37.156 33.094 9.453 1 28.72 559 GLY B N 1
ATOM 9299 C CA . GLY B 1 559 ? -38.219 32.688 10.359 1 28.72 559 GLY B CA 1
ATOM 9300 C C . GLY B 1 559 ? -37.75 31.688 11.398 1 28.72 559 GLY B C 1
ATOM 9301 O O . GLY B 1 559 ? -36.719 31.031 11.211 1 28.72 559 GLY B O 1
ATOM 9302 N N . LEU B 1 560 ? -38.156 31.672 12.75 1 30.22 560 LEU B N 1
ATOM 9303 C CA . LEU B 1 560 ? -38 30.891 13.977 1 30.22 560 LEU B CA 1
ATOM 9304 C C . LEU B 1 560 ? -38.094 29.406 13.695 1 30.22 560 LEU B C 1
ATOM 9306 O O . LEU B 1 560 ? -38.969 28.719 14.266 1 30.22 560 LEU B O 1
ATOM 9310 N N . GLU B 1 561 ? -38.094 28.953 12.375 1 30.03 561 GLU B N 1
ATOM 9311 C CA . GLU B 1 561 ? -38.438 27.547 12.234 1 30.03 561 GLU B CA 1
ATOM 9312 C C . GLU B 1 561 ? -37.5 26.672 13.055 1 30.03 561 GLU B C 1
ATOM 9314 O O . GLU B 1 561 ? -36.344 27.016 13.258 1 30.03 561 GLU B O 1
ATOM 9319 N N . GLN B 1 562 ? -38 25.688 13.859 1 32.69 562 GLN B N 1
ATOM 9320 C CA . GLN B 1 562 ? -37.375 24.656 14.672 1 32.69 562 GLN B CA 1
ATOM 9321 C C . GLN B 1 562 ? -36.188 24.016 13.938 1 32.69 562 GLN B C 1
ATOM 9323 O O . GLN B 1 562 ? -36.344 23.531 12.812 1 32.69 562 GLN B O 1
ATOM 9328 N N . PRO B 1 563 ? -35.031 24.469 14.047 1 34.97 563 PRO B N 1
ATOM 9329 C CA . PRO B 1 563 ? -33.812 24.016 13.367 1 34.97 563 PRO B CA 1
ATOM 9330 C C . PRO B 1 563 ? -33.719 22.484 13.273 1 34.97 563 PRO B C 1
ATOM 9332 O O . PRO B 1 563 ? -33.562 21.812 14.297 1 34.97 563 PRO B O 1
ATOM 9335 N N . ILE B 1 564 ? -34.656 21.828 12.602 1 35.31 564 ILE B N 1
ATOM 9336 C CA . ILE B 1 564 ? -34.531 20.406 12.336 1 35.31 564 ILE B CA 1
ATOM 9337 C C . ILE B 1 564 ? -33.094 20.094 11.898 1 35.31 564 ILE B C 1
ATOM 9339 O O . ILE B 1 564 ? -32.625 20.641 10.906 1 35.31 564 ILE B O 1
ATOM 9343 N N . PHE B 1 565 ? -32.219 19.719 12.781 1 40.59 565 PHE B N 1
ATOM 9344 C CA . PHE B 1 565 ? -30.891 19.156 12.523 1 40.59 565 PHE B CA 1
ATOM 9345 C C . PHE B 1 565 ? -30.922 18.219 11.328 1 40.59 565 PHE B C 1
ATOM 9347 O O . PHE B 1 565 ? -31.516 17.141 11.391 1 40.59 565 PHE B O 1
ATOM 9354 N N . ALA B 1 566 ? -30.922 18.703 10.188 1 45.75 566 ALA B N 1
ATOM 9355 C CA . ALA B 1 566 ? -30.812 17.859 9 1 45.75 566 ALA B CA 1
ATOM 9356 C C . ALA B 1 566 ? -29.5 17.094 9 1 45.75 566 ALA B C 1
ATOM 9358 O O . ALA B 1 566 ? -28.453 17.625 9.406 1 45.75 566 ALA B O 1
ATOM 9359 N N . SER B 1 567 ? -29.438 15.75 9.016 1 57.34 567 SER B N 1
ATOM 9360 C CA . SER B 1 567 ? -28.344 14.812 8.859 1 57.34 567 SER B CA 1
ATOM 9361 C C . SER B 1 567 ? -27.375 15.258 7.758 1 57.34 567 SER B C 1
ATOM 9363 O O . SER B 1 567 ? -27.781 15.969 6.832 1 57.34 567 SER B O 1
ATOM 9365 N N . ILE B 1 568 ? -26.109 15.422 8.055 1 61.38 568 ILE B N 1
ATOM 9366 C CA . ILE B 1 568 ? -25.078 15.758 7.078 1 61.38 568 ILE B CA 1
ATOM 9367 C C . ILE B 1 568 ? -24.828 14.562 6.16 1 61.38 568 ILE B C 1
ATOM 9369 O O . ILE B 1 568 ? -24.5 13.469 6.629 1 61.38 568 ILE B O 1
ATOM 9373 N N . SER B 1 569 ? -25.188 14.703 4.922 1 59.03 569 SER B N 1
ATOM 9374 C CA . SER B 1 569 ? -24.984 13.609 3.979 1 59.03 569 SER B CA 1
ATOM 9375 C C . SER B 1 569 ? -23.5 13.414 3.66 1 59.03 569 SER B C 1
ATOM 9377 O O . SER B 1 569 ? -22.703 14.336 3.83 1 59.03 569 SER B O 1
ATOM 9379 N N . GLU B 1 570 ? -23.125 12.219 3.459 1 60.66 570 GLU B N 1
ATOM 9380 C CA . GLU B 1 570 ? -21.766 11.922 3.012 1 60.66 570 GLU B CA 1
ATOM 9381 C C . GLU B 1 570 ? -21.375 12.797 1.823 1 60.66 570 GLU B C 1
ATOM 9383 O O . GLU B 1 570 ? -20.219 13.195 1.692 1 60.66 570 GLU B O 1
ATOM 9388 N N . GLU B 1 571 ? -22.359 13.102 1.059 1 57.56 571 GLU B N 1
ATOM 9389 C CA . GLU B 1 571 ? -22.125 13.953 -0.098 1 57.56 571 GLU B CA 1
ATOM 9390 C C . GLU B 1 571 ? -21.734 15.367 0.334 1 57.56 571 GLU B C 1
ATOM 9392 O O . GLU B 1 571 ? -20.859 15.992 -0.266 1 57.56 571 GLU B O 1
ATOM 9397 N N . GLU B 1 572 ? -22.328 15.672 1.424 1 60.25 572 GLU B N 1
ATOM 9398 C CA . GLU B 1 572 ? -22.047 17 1.933 1 60.25 572 GLU B CA 1
ATOM 9399 C C . GLU B 1 572 ? -20.641 17.078 2.543 1 60.25 572 GLU B C 1
ATOM 9401 O O . GLU B 1 572 ? -19.984 18.125 2.488 1 60.25 572 GLU B O 1
ATOM 9406 N N . LEU B 1 573 ? -20.266 15.961 3.096 1 65.38 573 LEU B N 1
ATOM 9407 C CA . LEU B 1 573 ? -18.969 15.922 3.756 1 65.38 573 LEU B CA 1
ATOM 9408 C C . LEU B 1 573 ? -17.844 15.875 2.73 1 65.38 573 LEU B C 1
ATOM 9410 O O . LEU B 1 573 ? -16.703 16.25 3.033 1 65.38 573 LEU B O 1
ATOM 9414 N N . GLY B 1 574 ? -18.266 15.547 1.573 1 57 574 GLY B N 1
ATOM 9415 C CA . GLY B 1 574 ? -17.266 15.477 0.531 1 57 574 GLY B CA 1
ATOM 9416 C C . GLY B 1 574 ? -16.031 14.68 0.943 1 57 574 GLY B C 1
ATOM 9417 O O . GLY B 1 574 ? -16.156 13.539 1.399 1 57 574 GLY B O 1
ATOM 9418 N N . ASN B 1 575 ? -14.945 15.367 0.888 1 61.22 575 ASN B N 1
ATOM 9419 C CA . ASN B 1 575 ? -13.664 14.758 1.216 1 61.22 575 ASN B CA 1
ATOM 9420 C C . ASN B 1 575 ? -13.531 14.5 2.713 1 61.22 575 ASN B C 1
ATOM 9422 O O . ASN B 1 575 ? -12.734 13.656 3.135 1 61.22 575 ASN B O 1
ATOM 9426 N N . LEU B 1 576 ? -14.375 15.18 3.424 1 65.12 576 LEU B N 1
ATOM 9427 C CA . LEU B 1 576 ? -14.289 15.055 4.875 1 65.12 576 LEU B CA 1
ATOM 9428 C C . LEU B 1 576 ? -14.82 13.695 5.332 1 65.12 576 LEU B C 1
ATOM 9430 O O . LEU B 1 576 ? -14.383 13.172 6.355 1 65.12 576 LEU B O 1
ATOM 9434 N N . ALA B 1 577 ? -15.758 13.141 4.559 1 61.59 577 ALA B N 1
ATOM 9435 C CA . ALA B 1 577 ? -16.375 11.867 4.938 1 61.59 577 ALA B CA 1
ATOM 9436 C C . ALA B 1 577 ? -15.328 10.75 4.977 1 61.59 577 ALA B C 1
ATOM 9438 O O . ALA B 1 577 ? -15.461 9.797 5.746 1 61.59 577 ALA B O 1
ATOM 9439 N N . GLU B 1 578 ? -14.398 11.062 4.234 1 60.5 578 GLU B N 1
ATOM 9440 C CA . GLU B 1 578 ? -13.375 10.023 4.117 1 60.5 578 GLU B CA 1
ATOM 9441 C C . GLU B 1 578 ? -12.289 10.195 5.18 1 60.5 578 GLU B C 1
ATOM 9443 O O . GLU B 1 578 ? -11.578 9.25 5.504 1 60.5 578 GLU B O 1
ATOM 9448 N N . LEU B 1 579 ? -12.18 11.391 5.586 1 56.91 579 LEU B N 1
ATOM 9449 C CA . LEU B 1 579 ? -11.078 11.758 6.473 1 56.91 579 LEU B CA 1
ATOM 9450 C C . LEU B 1 579 ? -11.469 11.578 7.934 1 56.91 579 LEU B C 1
ATOM 9452 O O . LEU B 1 579 ? -10.672 11.109 8.742 1 56.91 579 LEU B O 1
ATOM 9456 N N . TRP B 1 580 ? -12.688 11.922 8.07 1 60.47 580 TRP B N 1
ATOM 9457 C CA . TRP B 1 580 ? -13.055 12.188 9.453 1 60.47 580 TRP B CA 1
ATOM 9458 C C . TRP B 1 580 ? -13.664 10.953 10.109 1 60.47 580 TRP B C 1
ATOM 9460 O O . TRP B 1 580 ? -14.555 10.32 9.547 1 60.47 580 TRP B O 1
ATOM 9470 N N . ARG B 1 581 ? -12.914 10.602 11.148 1 63.06 581 ARG B N 1
ATOM 9471 C CA . ARG B 1 581 ? -13.375 9.477 11.953 1 63.06 581 ARG B CA 1
ATOM 9472 C C . ARG B 1 581 ? -14.703 9.805 12.641 1 63.06 581 ARG B C 1
ATOM 9474 O O . ARG B 1 581 ? -14.828 9.664 13.859 1 63.06 581 ARG B O 1
ATOM 9481 N N . TRP B 1 582 ? -15.609 10.141 11.773 1 64.31 582 TRP B N 1
ATOM 9482 C CA . TRP B 1 582 ? -16.859 10.617 12.359 1 64.31 582 TRP B CA 1
ATOM 9483 C C . TRP B 1 582 ? -17.609 9.477 13.039 1 64.31 582 TRP B C 1
ATOM 9485 O O . TRP B 1 582 ? -18.391 9.711 13.953 1 64.31 582 TRP B O 1
ATOM 9495 N N . GLN B 1 583 ? -17.25 8.25 12.664 1 65.19 583 GLN B N 1
ATOM 9496 C CA . GLN B 1 583 ? -17.953 7.09 13.211 1 65.19 583 GLN B CA 1
ATOM 9497 C C . GLN B 1 583 ? -17.688 6.934 14.703 1 65.19 583 GLN B C 1
ATOM 9499 O O . GLN B 1 583 ? -18.531 6.441 15.445 1 65.19 583 GLN B O 1
ATOM 9504 N N . ASP B 1 584 ? -16.547 7.453 15.016 1 64.81 584 ASP B N 1
ATOM 9505 C CA . ASP B 1 584 ? -16.172 7.312 16.422 1 64.81 584 ASP B CA 1
ATOM 9506 C C . ASP B 1 584 ? -16.938 8.312 17.297 1 64.81 584 ASP B C 1
ATOM 9508 O O . ASP B 1 584 ? -16.953 8.18 18.516 1 64.81 584 ASP B O 1
ATOM 9512 N N . LEU B 1 585 ? -17.594 9.266 16.594 1 70.62 585 LEU B N 1
ATOM 9513 C CA . LEU B 1 585 ? -18.25 10.336 17.344 1 70.62 585 LEU B CA 1
ATOM 9514 C C . LEU B 1 585 ? -19.688 9.953 17.672 1 70.62 585 LEU B C 1
ATOM 9516 O O . LEU B 1 585 ? -20.312 10.57 18.547 1 70.62 585 LEU B O 1
ATOM 9520 N N . ASP B 1 586 ? -20.25 8.961 17.125 1 65.06 586 ASP B N 1
ATOM 9521 C CA . ASP B 1 586 ? -21.594 8.477 17.391 1 65.06 586 ASP B CA 1
ATOM 9522 C C . ASP B 1 586 ? -22.594 9.641 17.453 1 65.06 586 ASP B C 1
ATOM 9524 O O . ASP B 1 586 ? -23.344 9.773 18.422 1 65.06 586 ASP B O 1
ATOM 9528 N N . LEU B 1 587 ? -22.5 10.617 16.578 1 66.5 587 LEU B N 1
ATOM 9529 C CA . LEU B 1 587 ? -23.375 11.789 16.594 1 66.5 587 LEU B CA 1
ATOM 9530 C C . LEU B 1 587 ? -24.578 11.578 15.68 1 66.5 587 LEU B C 1
ATOM 9532 O O . LEU B 1 587 ? -25.5 12.398 15.656 1 66.5 587 LEU B O 1
ATOM 9536 N N . ALA B 1 588 ? -24.781 10.328 15.273 1 56.09 588 ALA B N 1
ATOM 9537 C CA . ALA B 1 588 ? -25.906 10.016 14.398 1 56.09 588 ALA B CA 1
ATOM 9538 C C . ALA B 1 588 ? -26.094 11.109 13.352 1 56.09 588 ALA B C 1
ATOM 9540 O O . ALA B 1 588 ? -27.234 11.477 13.039 1 56.09 588 ALA B O 1
ATOM 9541 N N . ILE B 1 589 ? -25.234 11.953 13.227 1 57.19 589 ILE B N 1
ATOM 9542 C CA . ILE B 1 589 ? -25.359 13.102 12.336 1 57.19 589 ILE B CA 1
ATOM 9543 C C . ILE B 1 589 ? -25.281 12.641 10.883 1 57.19 589 ILE B C 1
ATOM 9545 O O . ILE B 1 589 ? -25.906 13.242 10 1 57.19 589 ILE B O 1
ATOM 9549 N N . ILE B 1 590 ? -24.469 11.836 10.602 1 53.84 590 ILE B N 1
ATOM 9550 C CA . ILE B 1 590 ? -24.328 11.406 9.211 1 53.84 590 ILE B CA 1
ATOM 9551 C C . ILE B 1 590 ? -25.312 10.281 8.922 1 53.84 590 ILE B C 1
ATOM 9553 O O . ILE B 1 590 ? -25.281 9.242 9.586 1 53.84 590 ILE B O 1
ATOM 9557 N N . ASP B 1 591 ? -26.453 10.719 8.469 1 46.5 591 ASP B N 1
ATOM 9558 C CA . ASP B 1 591 ? -27.391 9.719 7.988 1 46.5 591 ASP B CA 1
ATOM 9559 C C . ASP B 1 591 ? -26.75 8.789 6.965 1 46.5 591 ASP B C 1
ATOM 9561 O O . ASP B 1 591 ? -26.141 9.258 5.996 1 46.5 591 ASP B O 1
ATOM 9565 N N . HIS B 1 592 ? -26.266 7.891 7.551 1 41.78 592 HIS B N 1
ATOM 9566 C CA . HIS B 1 592 ? -25.844 6.918 6.555 1 41.78 592 HIS B CA 1
ATOM 9567 C C . HIS B 1 592 ? -26.859 6.82 5.418 1 41.78 592 HIS B C 1
ATOM 9569 O O . HIS B 1 592 ? -28.047 6.57 5.652 1 41.78 592 HIS B O 1
ATOM 9575 N N . SER B 1 593 ? -26.938 7.754 4.676 1 31.27 593 SER B N 1
ATOM 9576 C CA . SER B 1 593 ? -27.75 7.359 3.537 1 31.27 593 SER B CA 1
ATOM 9577 C C . SER B 1 593 ? -27.547 5.891 3.188 1 31.27 593 SER B C 1
ATOM 9579 O O . SER B 1 593 ? -26.469 5.504 2.715 1 31.27 593 SER B O 1
ATOM 9581 N N . ASN B 1 594 ? -27.859 5.07 4.105 1 25.91 594 ASN B N 1
ATOM 9582 C CA . ASN B 1 594 ? -28.297 3.768 3.621 1 25.91 594 ASN B CA 1
ATOM 9583 C C . ASN B 1 594 ? -29.375 3.91 2.539 1 25.91 594 ASN B C 1
ATOM 9585 O O . ASN B 1 594 ? -30.328 4.672 2.701 1 25.91 594 ASN B O 1
#

Nearest PDB structures (foldseek):
  4a1s-assembly1_B  TM=2.500E-01  e=1.144E+00  Drosophila melanogaster
  6r7o-assembly2_B  TM=3.156E-01  e=2.796E+00  Homo sapiens
  6e9t-assembly1_B  TM=3.555E-01  e=9.329E+00  synthetic construct
  4a1s-assembly1_B  TM=2.499E-01  e=1.107E+00  Drosophila melanogaster
  6y40-assembly1_A-2  TM=3.518E-01  e=9.141E+00  Homo sapiens

pLDDT: mean 73.02, std 30.02, range [14.48, 98.56]

Foldseek 3Di:
DDPPPLPAADAQDFDWDQCVVPVLSVLLVVLDDDPVVLVVLLVLLVVPVCLVAVLDDSVVLVVVVVVQVVCVVVRHTHGQLNSLLSLLSSLSSLLQDDPVVQVVCCVVVVHHSPVSSVSSLVSSVSSLVVDDLLRQDLSNLSSLQSNLVSCLLVLQNVVSVVSLLSSVVSLVSVPLLHQDDCSNDPPVVSLSSQSSVLSSLLVQLVQCLQLVDDRNDPNVPGDRDHHPQPPVVDPPHSNVLSSLSSVLSNVLCVVQNHPVSQADLVSLVVQLVSLVVSVVPDDQCLDDVRHDCPCCVVPVSSVLSSLVSVLVSLSSSLRNLLLLLLAADDPVPDDPSSLVSLQVNVVSLLVNLVSLVVNLVVCPPSNNSNNVSLSSLLQSLLSLLSNLLRHQVVPRPPNVSSLVSSVVSLVSLVVCVVVDVLSVLSNVVSVLSSVSSPPRDPPPPPPPPDPPPPPPVDPPPPPPPPPPPPPPDDDPDDPDPDDDDPDDDDDDDDDDPDDPDDDDPDDDDDDDDDDDDDDDDDDDDDDDDDDPDDPPDDDPDPPPPPPPPDDPPPVPDPDPPPPPLAQQEPVSCPSPNSRGPVVSSVPCRHPPPD/DPPPPLPAADAQDFDWDQCVVPVLSVLLVVLDDDPVVLVVLLVLLVVPVCLVAVLDDSPVLVVVVVVQVVCVVVRHTHGQLNSLLSLLSSLSSLLQDDPVVQVVCCVVVVHHSPVSSVSSLVSSVSSLVVDDDPSQDLSNLSSLQSNLVSCLLVLQNVVSVVSLLVSVVSLVSVPLLHQDDCSNDPPVVSLSSQSSVLSSQLVQLVQCLQQVDDRNDPNVPGDRDHHPQPPVVDPPHSNVLSSLSSVLVNVLCVVQNHPVSQADLVSLVVQLVSLVVSVVPDDQCLDDVRHDCPCCVVDVSSVLSSLVSVLVSLSSSLRNLLLLLLAADDPVPDDPSSLVSLQVNVVSLLVNLVSLVVNLVVCPPSNNSNNVSLVSLLQSLLSLLSNLLRHQVVPRPPNVSSLVSNVVSLVSLVVCVVVDVLSVLSNVVSVLSSVSSPPRDPPPPPPCPDPPPPPPPPPPPPPPDPPPPDDDDDDPDDDDPDDDDDDDDDDDDDDCPDDPDDDDPDDDDDDDDDDPDDDDDDDDDDDDDDDPDDDPDDDPPPPPPPPPPDDPVPVPDPDPPPPPLAAQEPVSCVSPVSRHPCVSSPPCRHVPPD

Sequence (1188 aa):
MLDRPNKEKTPPSQPRMDPKSCPQLQHVLDVLPTRSFMDTLVQNFFDNVNFHYYIIYPSTFLDDYRDWWADRILGNPLKLQWTCLLTVICACSAQYLSIELQGKVEHELGEKTQTLTERYHSASNDLYSIIPPRKGHLHGVQYLLHSCYWYKSEARFTECWYSLSAAIREAQEIGMHQEASKLDMSDFEREMYRRVWCVLDTWDWQMSALLSRPLMIDRTCCKVGLPELTLEGTTPSPLLHLKLQSELIRKLFNRFGSTKNVVESADIQEYQKMLEDWMEKFPPIFDLNNPDYSQDVICPWIPLHRHYIHTMGYSMILDPFRVRLATSIDAKTATNAEVQIRSDGIDYALKLMNTLRGFFNHVWPRDAKFHFVIFSIFDTAALYSSILVHDKDGSAPRRQEILDSFDMALDMIRHLRTIAPNFQLYHKILRRLRIKARGKVPRIPQVNEPPRKCLKTSGSKSASPLLDACAAPSTISNCQSNSPSVDSHNEAYTASVTRLSNAGLEHNLLGQPNLGPQRHHPSHGTVQAHEISMVGQSLMAQSSMDKNIPSLSSLDDGGLEQPIFASISEEELGNLAELWRWQDLDLAIIDHSNMLDRPNKEKTPPSQPRMDPKSCPQLQHVLDVLPTRSFMDTLVQNFFDNVNFHYYIIYPSTFLDDYRDWWADRILGNPLKLQWTCLLTVICACSAQYLSIELQGKVEHELGEKTQTLTERYHSASNDLYSIIPPRKGHLHGVQYLLHSCYWYKSEARFTECWYSLSAAIREAQEIGMHQEASKLDMSDFEREMYRRVWCVLDTWDWQMSALLSRPLMIDRTCCKVGLPELTLEGTTPSPLLHLKLQSELIRKLFNRFGSTKNVVESADIQEYQKMLEDWMEKFPPIFDLNNPDYSQDVICPWIPLHRHYIHTMGYSMILDPFRVRLATSIDAKTATNAEVQIRSDGIDYALKLMNTLRGFFNHVWPRDAKFHFVIFSIFDTAALYSSILVHDKDGSAPRRQEILDSFDMALDMIRHLRTIAPNFQLYHKILRRLRIKARGKVPRIPQVNEPPRKCLKTSGSKSASPLLDACAAPSTISNCQSNSPSVDSHNEAYTASVTRLSNAGLEHNLLGQPNLGPQRHHPSHGTVQAHEISMVGQSLMAQSSMDKNIPSLSSLDDGGLEQPIFASISEEELGNLAELWRWQDLDLAIIDHSN

Organism: Fusarium proliferatum (strain ET1) (NCBI:txid1227346)

Secondary structure (DSSP, 8-state):
------------PPPEE-GGG-HHHHHHHHHS--HHHHHHHHHHHHHTGGGGT--S-HHHHHHHHHHHHHHHHHT--EEHHHHHHHHHHHHHHHHT--HHHHHHHHHHH-S-HHHHHHHHHHHHHHHHTTS-TT---HHHHHHHHHHHHHHHHTT-HHHHHHHHHHHHHHHHHTTTTS---TTTS-HHHHHHHHHHHHHHHHHHHHHHHHHTPPP-S-GGG--PPPP---TTSSSS-TTHHHHHHHHHHHHHHHHHSSGGG--SHHHHHHHHHHHHHHHHT--GGG-SSS---TTTTT-THHHHHHHHHHHHHHHHHHTTHHHHHTS---TTT--HHHHHHHHHHHHHHHHHHHHHHHHHHHHTTTTTT-HHHHHHHHHHHHHHHHHHHH-TTS--TTHHHHHHHHHHHHHHHHHHTTT-HHHHHHHHHHHHHHHHHHTTS----------------------------------------------------------------------------------------------------------------GGG-----------B-HHHHTTHHHH--GGGG----B----/------------PPPEE-GGG-HHHHHHHHHS--HHHHHHHHHHIIIIIGGGT--S-HHHHHHHHHHHHHHHHHT--EEHHHHHHHHHHHHHHHHT--HHHHHHHHHHH-S-HHHHHHHHHHHHHHHHTTS-TT---HHHHHHHHHHHHHHHHTT-HHHHHHHHHHHHHHHHHTTTTS---TTTS-HHHHHHHHHHHHHHHHHHHHHHHHHTPPP-S-GGG--PPPP---SSS-SS-TTHHHHHHHHHHHHHHHHHSSGGG--SHHHHHHHHHHHHHHHHT--GGG-SSS--GGGTTT-THHHHHHHHHHHHHHHHHHGGGHHHHTS---TTT--HHHHHHHHHHHHHHHHHHHHHHHHHHHHTTTTTT-HHHHHHHHHHHHHHHHHHHH-TTS--TTHHHHHHHHHHHHHHHHHHTTT-HHHHHHHHHHHHHHHHHHTTS--------------------------------------------------------------------------------------------------------------TTGGG-----------B-HHHHTTHHHH--GGGG----B----